Protein AF-A0A660S1D0-F1 (afdb_monomer_lite)

pLDDT: mean 86.87, std 14.89, range [28.75, 98.75]

Secondary structure (DSSP, 8-state):
-PPP-GGG-GGGGPPPS---S-GGGGGGHHHHHHHHHHH--SEEEEE--TT-HHHHHHHHHHHHHT---EEEEEE-SS-BTTTBPPPHHHHHHHHHHHHHHHTTTEEEEES-HHHHGGGS-TT-EEEEEE-S--BHHHHHHHHHHHGGGEEEEEEEEEE-TT--STTB-HHHHHHHHTTTS-EEEE-STT-EEEEE-STT--HHHHHHHHHHHH-HHHHHHHHHHHHHHHHHHHHHHHHHHHHHHHHHHHHHHHHHHHHHHHHHHHHHHHHHHHHHHHHHHHHHHHHTT-STHHHHHHHHHHHHHHS-TTSHHHHHHHHHHHHHHHHHHHHHHHHHHHHHHHTT-------SSS-TTT-SEEE--GGGPPPP-SPPEEEEEE---HHHHHHHHHHHTT--S-EEEEEEESSHHHHHHHHHHHTT-TTEEEEEEEE--SSSHHHHIIIIISHHHHTT-SEEEEEE-----TTSS--HHHHHHHHHHHHS-HHHHHHHHHHHHH-TTEEEEEEPPPTTS-GGGGS-GGGHHHHHHHHHHTT----TT------TTS-EEEEHHHHHHHHTT---GGGSPP-S---SSSHHHHHHHHHHHHHHHTT-EEEEE--SSS-EEESS--TTTHHHHSS-HHHHHHHHHTT-SEEEE-SBTTTEE-SSSSTTHHHHHHHHHHHHHH----HHHHHHHHHHHHHHHTTT-S---HHHHHHHHHHHTT--HHHHHHHHHHHHHHHHHH-EE-HHHHHHHHHHHHTT-EEEEEE--SS-HHHHHHHHHHTT----SEEEEHHHHT--GGGSHHHHHHHHHTT--GGGEEEEES-IIIIIIHHHHTT-S--EE---HHHHHHTSHHHHHHHHHH-TTS-HHHHHHHHHHHHHHHSSSS-TTTTT-S-TT-SHHHHIIIIIHHHHHHHHHHHHHHHHHTT-------SSSTT--

Sequence (941 aa):
MTNFSINEYKSLFLEPLRIVEPISWIKHIPFAFFIIELLKPKIVVELGVHTGNSFSAFCQAVKYLNIKASCYGVDTFKGDPHSGVYDEFVYIDINNYITENYGDFAQLMRMTFDEALEYFSDGSIDLLHIDGYHTYEAVKHDFESWLPKMSDRGVILLHDTQVRRDEFGAWKLWEEISKLYPSYEFKFGYGLGVLAVGKNAHDVIIKFIEEAREKIFIERLFFTFGSNIEFRTHIQRLEGEVAEVRNTIAQKDERVRELEANLEDRNQRIQRLEGEVREINTELNSIKSSVTWRTVMKWHSFVEKLMPPLTRRRRWYELGIIGLRTIANEGWGSFWWKFKNYVKTSKVKEHDVILARSEERFCVKPSDFRPIGKAKIAVVIHAYYLDIFGEICSYLKNIPLKYSLLISVKNAKDEAIVAEQIKYLPLVQRNEIRVVENRGRNIAAMLVDFAPLLRQFDYICHLHTKKSLYSGREQTEWRQYLYDMLLGSSERIKAILSAFEMHPSIGIIYPETFRKLPYWTHSWLANKRIALPLLNRLGVRFDPDEYIDFPVGSMFWARREALEPLLDLRLTHRDFPEEHGQTDGTLHHTIERCFVIAAQSRGFRYAVISDKKQHIFCYHSKRNFEQYLSLPFESKLRAVLASAAIVSFDIFDTILSRPFATPDMVFKYIEEQVTKKHGIKNFYTLRKESEHAVRARKDFHGDVKISEIYSVLAGIAKISTETANKLMELEVNTETKLLVPRKSVIEQAKEVMNSGKRLILVSDTYLERKHIEKILSVKDIDFFDELYISCEIGKRKDRGDLWEYILEHENISKDQLLHVGDNEQSDVQILVDYGFRNPVHIMKPSVLFRHSKLGEILYRTIKPFNGWRENLLYGLIANSYCLDPNPKGLFESEEPLSNPYAFGYTVFGPIIFSFLSWLIRTSLKDRVGHLKFITREGYLL

Radius of gyration: 40.13 Å; chains: 1; bounding box: 91×107×89 Å

Foldseek 3Di:
DDDDDLVVQPQLPDFQPDDDPPCLQLLCLSVLLSVCSLQLWAEEEEEDQFLNNSVSSNLVSCVVVVRNHAYEYEDLQQADPVGDGHDPVSVVNVQVVCCVPPVVRYHYDNDHLLVCLVVADFQRHAEYEYDGDFAQVVSVCSCVSCLRRHHLQHKYKYALLQPDDDNGNSVVVCVVVVVVFLWDWQNPSSIMIIGGSHVCHDVSVSSVSVCVVVDVVVSVSSSVSSVVSVVVVVVVVVVVVVVVVVVVVVVVVVVVVVVVVVVVVVVVVVVVVVVVVVVCVVVVVVVVPDDPVVPPVVVVVVVCVPAPPPDPVVVVVVCVVVVVVCCVPPNDPVNVVVVVVVVPPDDDDDDPPPPPPPAQKDFQDPVLQDPPPPFEEEEEEEEEPLVCVLVVLVLLLQAPAAYEYEYEYADPVSVVVNVVSCVPRPRHPYYDYYHDHPFLGQQCSVQPVCLVVLVVGFKYWYYYDDFDCLPVDGDCVQNVQQSLQDRVHNSNVSLVSSVCVVDVLAFKEGAFDDLPDDLLLQACFLQLVVLCVLCVLLVHDDDRLDRAFFRVNQTIMGGSLLCVSSSVVNDDSVQTDDDPPDDANTPSNSVRRCSQVSSVSVSHFHWYRHDRPRRMIGSGHPSSCVVLQVDALLVLCVVQLVQAQEEEEEDELQFWYFLFLDPLQLQVVLQVVCCVPPVQHPRSVLLVVLLVVQCVVVVVFFHAALLSSLVSSCVSSVHDSVVSVVSSVVSLVSCLVRIAGLVVSLVSLVVSVVVVHAYEYAYEDNYDPVSVVVSCVSRVNPDHDYYHYRNVVRHALLVPRSVVVCCVVVVHDLSRYEYEYADCHRQNVSSVVVPRPRHRHQHRLLSVLCPFPLSVVLCVVLVSVVHSVSRSLSSNLSCVQPSRSNRPCRRPPPCSCPPVVNVCSNPVVVVVVVVVVVVVVVCVVVVPPDDDDDDDCPVVD

Structure (mmCIF, N/CA/C/O backbone):
data_AF-A0A660S1D0-F1
#
_entry.id   AF-A0A660S1D0-F1
#
loop_
_atom_site.group_PDB
_atom_site.id
_atom_site.type_symbol
_atom_site.label_atom_id
_atom_site.label_alt_id
_atom_site.label_comp_id
_atom_site.label_asym_id
_atom_site.label_entity_id
_atom_site.label_seq_id
_atom_site.pdbx_PDB_ins_code
_atom_site.Cartn_x
_atom_site.Cartn_y
_atom_site.Cartn_z
_atom_site.occupancy
_atom_site.B_iso_or_equiv
_atom_site.auth_seq_id
_atom_site.auth_comp_id
_atom_site.auth_asym_id
_atom_site.auth_atom_id
_atom_site.pdbx_PDB_model_num
ATOM 1 N N . MET A 1 1 ? -32.585 -50.774 47.574 1.00 39.44 1 MET A N 1
ATOM 2 C CA . MET A 1 1 ? -31.808 -50.775 46.318 1.00 39.44 1 MET A CA 1
ATOM 3 C C . MET A 1 1 ? -30.720 -49.733 46.490 1.00 39.44 1 MET A C 1
ATOM 5 O O . MET A 1 1 ? -31.048 -48.592 46.777 1.00 39.44 1 MET A O 1
ATOM 9 N N . THR A 1 2 ? -29.456 -50.142 46.499 1.00 41.59 2 THR A N 1
ATOM 10 C CA . THR A 1 2 ? -28.302 -49.250 46.665 1.00 41.59 2 THR A CA 1
ATOM 11 C C . THR A 1 2 ? -28.162 -48.354 45.432 1.00 41.59 2 THR A C 1
ATOM 13 O O . THR A 1 2 ? -28.108 -48.869 44.318 1.00 41.59 2 THR A O 1
ATOM 16 N N . ASN A 1 3 ? -28.156 -47.030 45.631 1.00 51.25 3 ASN A N 1
ATOM 17 C CA . ASN A 1 3 ? -27.902 -46.044 44.575 1.00 51.25 3 ASN A CA 1
ATOM 18 C C . ASN A 1 3 ? -26.493 -46.263 44.011 1.00 51.25 3 ASN A C 1
ATOM 20 O O . ASN A 1 3 ? -25.537 -46.308 44.783 1.00 51.25 3 ASN A O 1
ATOM 24 N N . PHE A 1 4 ? -26.354 -46.387 42.691 1.00 60.19 4 PHE A N 1
ATOM 25 C CA . PHE A 1 4 ? -25.048 -46.375 42.041 1.00 60.19 4 PHE A CA 1
ATOM 26 C C . PHE A 1 4 ? -24.492 -44.939 42.099 1.00 60.19 4 PHE A C 1
ATOM 28 O O . PHE A 1 4 ? -25.156 -43.980 41.705 1.00 60.19 4 PHE A O 1
ATOM 35 N N . SER A 1 5 ? -23.294 -44.772 42.666 1.00 70.19 5 SER A N 1
ATOM 36 C CA . SER A 1 5 ? -22.621 -43.477 42.800 1.00 70.19 5 SER A CA 1
ATOM 37 C C . SER A 1 5 ? -21.285 -43.528 42.072 1.00 70.19 5 SER A C 1
ATOM 39 O O . SER A 1 5 ? -20.323 -44.128 42.543 1.00 70.19 5 SER A O 1
ATOM 41 N N . ILE A 1 6 ? -21.211 -42.868 40.915 1.00 69.44 6 ILE A N 1
ATOM 42 C CA . ILE A 1 6 ? -20.009 -42.858 40.065 1.00 69.44 6 ILE A CA 1
ATOM 43 C C . ILE A 1 6 ? -18.771 -42.267 40.769 1.00 69.44 6 ILE A C 1
ATOM 45 O O . ILE A 1 6 ? -17.644 -42.585 40.410 1.00 69.44 6 ILE A O 1
ATOM 49 N N . ASN A 1 7 ? -18.972 -41.461 41.817 1.00 67.56 7 ASN A N 1
ATOM 50 C CA . ASN A 1 7 ? -17.899 -40.852 42.609 1.00 67.56 7 ASN A CA 1
ATOM 51 C C . ASN A 1 7 ? -17.172 -41.844 43.539 1.00 67.56 7 ASN A C 1
ATOM 53 O O . ASN A 1 7 ? -16.160 -41.481 44.135 1.00 67.56 7 ASN A O 1
ATOM 57 N N . GLU A 1 8 ? -17.679 -43.069 43.700 1.00 78.94 8 GLU A N 1
ATOM 58 C CA . GLU A 1 8 ? -17.048 -44.107 44.531 1.00 78.94 8 GLU A CA 1
ATOM 59 C C . GLU A 1 8 ? -15.884 -44.818 43.819 1.00 78.94 8 GLU A C 1
ATOM 61 O O . GLU A 1 8 ? -15.076 -45.481 44.473 1.00 78.94 8 GLU A O 1
ATOM 66 N N . TYR A 1 9 ? -15.767 -44.641 42.501 1.00 83.56 9 TYR A N 1
ATOM 67 C CA . TYR A 1 9 ? -14.767 -45.281 41.651 1.00 83.56 9 TYR A CA 1
ATOM 68 C C . TYR A 1 9 ? -13.527 -44.395 41.526 1.00 83.56 9 TYR A C 1
ATOM 70 O O . TYR A 1 9 ? -13.541 -43.340 40.887 1.00 83.56 9 TYR A O 1
ATOM 78 N N . LYS A 1 10 ? -12.433 -44.814 42.167 1.00 83.19 10 LYS A N 1
ATOM 79 C CA . LYS A 1 10 ? -11.204 -44.007 42.266 1.00 83.19 10 LYS A CA 1
ATOM 80 C C . LYS A 1 10 ? -10.418 -43.978 4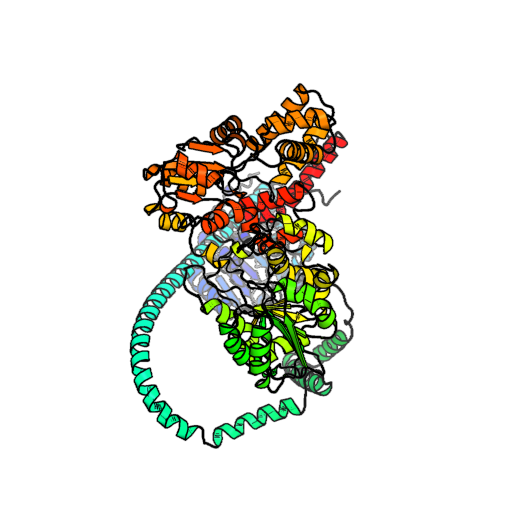0.959 1.00 83.19 10 LYS A C 1
ATOM 82 O O . LYS A 1 10 ? -9.665 -43.034 40.729 1.00 83.19 10 LYS A O 1
ATOM 87 N N . SER A 1 11 ? -10.605 -44.986 40.108 1.00 88.50 11 SER A N 1
ATOM 88 C CA . SER A 1 11 ? -9.910 -45.103 38.824 1.00 88.50 11 SER A CA 1
ATOM 89 C C . SER A 1 11 ? -10.258 -43.976 37.841 1.00 88.50 11 SER A C 1
ATOM 91 O O . SER A 1 11 ? -9.421 -43.636 37.011 1.00 88.50 11 SER A O 1
ATOM 93 N N . LEU A 1 12 ? -11.424 -43.320 37.980 1.00 84.50 12 LEU A N 1
ATOM 94 C CA . LEU A 1 12 ? -11.831 -42.182 37.134 1.00 84.50 12 LEU A CA 1
ATOM 95 C C . LEU A 1 12 ? -10.864 -40.992 37.176 1.00 84.50 12 LEU A C 1
ATOM 97 O O . LEU A 1 12 ? -10.846 -40.198 36.239 1.00 84.50 12 LEU A O 1
ATOM 101 N N . PHE A 1 13 ? -10.104 -40.845 38.262 1.00 85.62 13 PHE A N 1
ATOM 102 C CA . PHE A 1 13 ? -9.185 -39.723 38.475 1.00 85.62 13 PHE A CA 1
ATOM 103 C C . PHE A 1 13 ? -7.726 -40.081 38.177 1.00 85.62 13 PHE A C 1
ATOM 105 O O . PHE A 1 13 ? -6.828 -39.300 38.490 1.00 85.62 13 PHE A O 1
ATOM 112 N N . LEU A 1 14 ? -7.471 -41.270 37.625 1.00 91.50 14 LEU A N 1
ATOM 113 C CA . LEU A 1 14 ? -6.135 -41.643 37.184 1.00 91.50 14 LEU A CA 1
ATOM 114 C C . LEU A 1 14 ? -5.722 -40.800 35.981 1.00 91.50 14 LEU A C 1
ATOM 116 O O . LEU A 1 14 ? -6.497 -40.583 35.053 1.00 91.50 14 LEU A O 1
ATOM 120 N N . GLU A 1 15 ? -4.465 -40.376 35.989 1.00 91.56 15 GLU A N 1
ATOM 121 C CA . GLU A 1 15 ? -3.827 -39.777 34.823 1.00 91.56 15 GLU A CA 1
ATOM 122 C C . GLU A 1 15 ? -3.165 -40.893 33.998 1.00 91.56 15 GLU A C 1
ATOM 124 O O . GLU A 1 15 ? -2.520 -41.778 34.578 1.00 91.56 15 GLU A O 1
ATOM 129 N N . PRO A 1 16 ? -3.309 -40.898 32.665 1.00 93.88 16 PRO A N 1
ATOM 130 C CA . PRO A 1 16 ? -2.645 -41.880 31.815 1.00 93.88 16 PRO A CA 1
ATOM 131 C C . PRO A 1 16 ? -1.125 -41.743 31.890 1.00 93.88 16 PRO A C 1
ATOM 133 O O . PRO A 1 16 ? -0.576 -40.651 31.760 1.00 93.88 16 PRO A O 1
ATOM 136 N N . LEU A 1 17 ? -0.437 -42.873 32.063 1.00 93.62 17 LEU A N 1
ATOM 137 C CA . LEU A 1 17 ? 1.029 -42.927 32.078 1.00 93.62 17 LEU A CA 1
ATOM 138 C C . LEU A 1 17 ? 1.638 -42.919 30.672 1.00 93.62 17 LEU A C 1
ATOM 140 O O . LEU A 1 17 ? 2.832 -42.669 30.522 1.00 93.62 17 LEU A O 1
ATOM 144 N N . ARG A 1 18 ? 0.828 -43.208 29.652 1.00 91.56 18 ARG A N 1
ATOM 145 C CA . ARG A 1 18 ? 1.239 -43.241 28.253 1.00 91.56 18 ARG A CA 1
ATOM 146 C C . ARG A 1 18 ? 0.144 -42.664 27.373 1.00 91.56 18 ARG A C 1
ATOM 148 O O . ARG A 1 18 ? -1.001 -43.100 27.440 1.00 91.56 18 ARG A O 1
ATOM 155 N N . ILE A 1 19 ? 0.535 -41.704 26.542 1.00 91.69 19 ILE A N 1
ATOM 156 C CA . ILE A 1 19 ? -0.257 -41.181 25.432 1.00 91.69 19 ILE A CA 1
ATOM 157 C C . ILE A 1 19 ? 0.683 -41.049 24.239 1.00 91.69 19 ILE A C 1
ATOM 159 O O . ILE A 1 19 ? 1.727 -40.405 24.347 1.00 91.69 19 ILE A O 1
ATOM 163 N N . VAL A 1 20 ? 0.313 -41.654 23.118 1.00 90.19 20 VAL A N 1
ATOM 164 C CA . VAL A 1 20 ? 1.076 -41.628 21.865 1.00 90.19 20 VAL A CA 1
ATOM 165 C C . VAL A 1 20 ? 0.118 -41.315 20.720 1.00 90.19 20 VAL A C 1
ATOM 167 O O . VAL A 1 20 ? -1.018 -41.772 20.723 1.00 90.19 20 VAL A O 1
ATOM 170 N N . GLU A 1 21 ? 0.534 -40.524 19.735 1.00 86.25 21 GLU A N 1
ATOM 171 C CA . GLU A 1 21 ? -0.302 -40.272 18.552 1.00 86.25 21 GLU A CA 1
ATOM 172 C C . GLU A 1 21 ? -0.581 -41.582 17.783 1.00 86.25 21 GLU A C 1
ATOM 174 O O . GLU A 1 21 ? 0.292 -42.445 17.744 1.00 86.25 21 GLU A O 1
ATOM 179 N N . PRO A 1 22 ? -1.762 -41.760 17.164 1.00 84.75 22 PRO A N 1
ATOM 180 C CA . PRO A 1 22 ? -2.856 -40.802 17.076 1.00 84.75 22 PRO A CA 1
ATOM 181 C C . PRO A 1 22 ? -3.695 -40.727 18.359 1.00 84.75 22 PRO A C 1
ATOM 183 O O . PRO A 1 22 ? -4.030 -41.737 18.977 1.00 84.75 22 PRO A O 1
ATOM 186 N N . ILE A 1 23 ? -4.118 -39.518 18.722 1.00 83.44 23 ILE A N 1
ATOM 187 C CA . ILE A 1 23 ? -4.955 -39.269 19.907 1.00 83.44 23 ILE A CA 1
ATOM 188 C C . ILE A 1 23 ? -6.452 -39.598 19.725 1.00 83.44 23 ILE A C 1
ATOM 190 O O . ILE A 1 23 ? -7.286 -39.138 20.502 1.00 83.44 23 ILE A O 1
ATOM 194 N N . SER A 1 24 ? -6.842 -40.375 18.712 1.00 82.69 24 SER A N 1
ATOM 195 C CA . SER A 1 24 ? -8.260 -40.608 18.375 1.00 82.69 24 SER A CA 1
ATOM 196 C C . SER A 1 24 ? -9.081 -41.180 19.536 1.00 82.69 24 SER A C 1
ATOM 198 O O . SER A 1 24 ? -10.216 -40.756 19.748 1.00 82.69 24 SER A O 1
ATOM 200 N N . TRP A 1 25 ? -8.481 -42.056 20.343 1.00 91.38 25 TRP A N 1
ATOM 201 C CA . TRP A 1 25 ? -9.165 -42.763 21.427 1.00 91.38 25 TRP A CA 1
ATOM 202 C C . TRP A 1 25 ? -9.065 -42.079 22.806 1.00 91.38 25 TRP A C 1
ATOM 204 O O . TRP A 1 25 ? -9.780 -42.434 23.741 1.00 91.38 25 TRP A O 1
ATOM 214 N N . ILE A 1 26 ? -8.200 -41.070 22.986 1.00 91.81 26 ILE A N 1
ATOM 215 C CA . ILE A 1 26 ? -7.768 -40.639 24.335 1.00 91.81 26 ILE A CA 1
ATOM 216 C C . ILE A 1 26 ? -8.892 -40.081 25.215 1.00 91.81 26 ILE A C 1
ATOM 218 O O . ILE A 1 26 ? -8.808 -40.135 26.442 1.00 91.81 26 ILE A O 1
ATOM 222 N N . LYS A 1 27 ? -9.979 -39.585 24.608 1.00 93.50 27 LYS A N 1
ATOM 223 C CA . LYS A 1 27 ? -11.153 -39.092 25.348 1.00 93.50 27 LYS A CA 1
ATOM 224 C C . LYS A 1 27 ? -11.867 -40.189 26.131 1.00 93.50 27 LYS A C 1
ATOM 226 O O . LYS A 1 27 ? -12.583 -39.875 27.078 1.00 93.50 27 LYS A O 1
ATOM 231 N N . HIS A 1 28 ? -11.661 -41.449 25.760 1.00 96.25 28 HIS A N 1
ATOM 232 C CA . HIS A 1 28 ? -12.279 -42.603 26.407 1.00 96.25 28 HIS A CA 1
ATOM 233 C C . HIS A 1 28 ? -11.424 -43.205 27.523 1.00 96.25 28 HIS A C 1
ATOM 235 O O . HIS A 1 28 ? -11.921 -44.048 28.263 1.00 96.25 28 HIS A O 1
ATOM 241 N N . ILE A 1 29 ? -10.185 -42.742 27.728 1.00 96.31 29 ILE A N 1
ATOM 242 C CA . ILE A 1 29 ? -9.284 -43.252 28.779 1.00 96.31 29 ILE A CA 1
ATOM 243 C C . ILE A 1 29 ? -9.926 -43.252 30.180 1.00 96.31 29 ILE A C 1
ATOM 245 O O . ILE A 1 29 ? -9.849 -44.279 30.857 1.00 96.31 29 ILE A O 1
ATOM 249 N N . PRO A 1 30 ? -10.625 -42.190 30.634 1.00 96.12 30 PRO A N 1
ATOM 250 C CA . PRO A 1 30 ? -11.290 -42.233 31.938 1.00 96.12 30 PRO A CA 1
ATOM 251 C C . PRO A 1 30 ? -12.367 -43.322 32.020 1.00 96.12 30 PRO A C 1
ATOM 253 O O . PRO A 1 30 ? -12.571 -43.916 33.079 1.00 96.12 30 PRO A O 1
ATOM 256 N N . PHE A 1 31 ? -13.041 -43.618 30.902 1.00 96.44 31 PHE A N 1
ATOM 257 C CA . PHE A 1 31 ? -13.989 -44.726 30.824 1.00 96.44 31 PHE A CA 1
ATOM 258 C C . PHE A 1 31 ? -13.279 -46.087 30.816 1.00 96.44 31 PHE A C 1
ATOM 260 O O . PHE A 1 31 ? -13.750 -47.011 31.472 1.00 96.44 31 PHE A O 1
ATOM 267 N N . ALA A 1 32 ? -12.117 -46.199 30.168 1.00 96.81 32 ALA A N 1
ATOM 268 C CA . ALA A 1 32 ? -11.253 -47.381 30.208 1.00 96.81 32 ALA A CA 1
ATOM 269 C C . ALA A 1 32 ? -10.839 -47.750 31.640 1.00 96.81 32 ALA A C 1
ATOM 271 O O . ALA A 1 32 ? -10.902 -48.909 32.049 1.00 96.81 32 ALA A O 1
ATOM 272 N N . PHE A 1 33 ? -10.454 -46.747 32.429 1.00 97.00 33 PHE A N 1
ATOM 273 C CA . PHE A 1 33 ? -10.117 -46.935 33.835 1.00 97.00 33 PHE A CA 1
ATOM 274 C C . PHE A 1 33 ? -11.330 -47.381 34.649 1.00 97.00 33 PHE A C 1
ATOM 276 O O . PHE A 1 33 ? -11.275 -48.386 35.364 1.00 97.00 33 PHE A O 1
ATOM 283 N N . PHE A 1 34 ? -12.444 -46.675 34.463 1.00 95.81 34 PHE A N 1
ATOM 284 C CA . PHE A 1 34 ? -13.698 -46.965 35.139 1.00 95.81 34 PHE A CA 1
ATOM 285 C C . PHE A 1 34 ? -14.223 -48.376 34.843 1.00 95.81 34 PHE A C 1
ATOM 287 O O . PHE A 1 34 ? -14.595 -49.090 35.772 1.00 95.81 34 PHE A O 1
ATOM 294 N N . ILE A 1 35 ? -14.241 -48.809 33.577 1.00 95.12 35 ILE A N 1
ATOM 295 C CA . ILE A 1 35 ? -14.838 -50.092 33.186 1.00 95.12 35 ILE A CA 1
ATOM 296 C C . ILE A 1 35 ? -14.055 -51.285 33.753 1.00 95.12 35 ILE A C 1
ATOM 298 O O . ILE A 1 35 ? -14.656 -52.289 34.133 1.00 95.12 35 ILE A O 1
ATOM 302 N N . ILE A 1 36 ? -12.733 -51.159 33.915 1.00 96.75 36 ILE A N 1
ATOM 303 C CA . ILE A 1 36 ? -11.908 -52.172 34.585 1.00 96.75 36 ILE A CA 1
ATOM 304 C C . ILE A 1 36 ? -12.245 -52.262 36.080 1.00 96.75 36 ILE A C 1
ATOM 306 O O . ILE A 1 36 ? -12.408 -53.370 36.598 1.00 96.75 36 ILE A O 1
ATOM 310 N N . GLU A 1 37 ? -12.408 -51.128 36.773 1.00 95.12 37 GLU A N 1
ATOM 311 C CA . GLU A 1 37 ? -12.828 -51.111 38.186 1.00 95.12 37 GLU A CA 1
ATOM 312 C C . GLU A 1 37 ? -14.240 -51.674 38.371 1.00 95.12 37 GLU A C 1
ATOM 314 O O . GLU A 1 37 ? -14.502 -52.413 39.327 1.00 95.12 37 GLU A O 1
ATOM 319 N N . LEU A 1 38 ? -15.130 -51.353 37.429 1.00 92.94 38 LEU A N 1
ATOM 320 C CA . LEU A 1 38 ? -16.522 -51.776 37.422 1.00 92.94 38 LEU A CA 1
ATOM 321 C C . LEU A 1 38 ? -16.658 -53.290 37.238 1.00 92.94 38 LEU A C 1
ATOM 323 O O . LEU A 1 38 ? -17.406 -53.939 37.971 1.00 92.94 38 LEU A O 1
ATOM 327 N N . LEU A 1 39 ? -15.951 -53.851 36.252 1.00 93.00 39 LEU A N 1
ATOM 328 C CA . LEU A 1 39 ? -16.101 -55.250 35.858 1.00 93.00 39 LEU A CA 1
ATOM 329 C C . LEU A 1 39 ? -15.172 -56.186 36.632 1.00 93.00 39 LEU A C 1
ATOM 331 O O . LEU A 1 39 ? -15.554 -57.329 36.885 1.00 93.00 39 LEU A O 1
ATOM 335 N N . LYS A 1 40 ? -13.974 -55.739 37.021 1.00 94.31 40 LYS A N 1
ATOM 336 C CA . LYS A 1 40 ? -12.905 -56.604 37.556 1.00 94.31 40 LYS A CA 1
ATOM 337 C C . LYS A 1 40 ? -12.713 -57.865 36.688 1.00 94.31 40 LYS A C 1
ATOM 339 O O . LYS A 1 40 ? -12.939 -58.977 37.180 1.00 94.31 40 LYS A O 1
ATOM 344 N N . PRO A 1 41 ? -12.400 -57.696 35.388 1.00 95.50 41 PRO A N 1
ATOM 345 C CA . PRO A 1 41 ? -12.358 -58.797 34.428 1.00 95.50 41 PRO A CA 1
ATOM 346 C C . PRO A 1 41 ? -11.212 -59.766 34.736 1.00 95.50 41 PRO A C 1
ATOM 348 O O . PRO A 1 41 ? -10.177 -59.357 35.258 1.00 95.50 41 PRO A O 1
ATOM 351 N N . LYS A 1 42 ? -11.383 -61.045 34.390 1.00 96.25 42 LYS A N 1
ATOM 352 C CA . LYS A 1 42 ? -10.304 -62.043 34.401 1.00 96.25 42 LYS A CA 1
ATOM 353 C C . LYS A 1 42 ? -9.506 -62.032 33.106 1.00 96.25 42 LYS A C 1
ATOM 355 O O . LYS A 1 42 ? -8.299 -62.221 33.149 1.00 96.25 42 LYS A O 1
ATOM 360 N N . ILE A 1 43 ? -10.173 -61.832 31.972 1.00 98.00 43 ILE A N 1
ATOM 361 C CA . ILE A 1 43 ? -9.536 -61.758 30.656 1.00 98.00 43 ILE A CA 1
ATOM 362 C C . ILE A 1 43 ? -10.026 -60.499 29.948 1.00 98.00 43 ILE A C 1
ATOM 364 O O . ILE A 1 43 ? -11.237 -60.299 29.806 1.00 98.00 43 ILE A O 1
ATOM 368 N N . VAL A 1 44 ? -9.071 -59.671 29.526 1.00 98.50 44 VAL A N 1
ATOM 369 C CA . VAL A 1 44 ? -9.281 -58.486 28.690 1.00 98.50 44 VAL A CA 1
ATOM 370 C C . VAL A 1 44 ? -8.620 -58.737 27.344 1.00 98.50 44 VAL A C 1
ATOM 372 O O . VAL A 1 44 ? -7.440 -59.086 27.300 1.00 98.50 44 VAL A O 1
ATOM 375 N N . VAL A 1 45 ? -9.363 -58.549 26.259 1.00 98.56 45 VAL A N 1
ATOM 376 C CA . VAL A 1 45 ? -8.831 -58.636 24.897 1.00 98.56 45 VAL A CA 1
ATOM 377 C C . VAL A 1 45 ? -9.115 -57.340 24.153 1.00 98.56 45 VAL A C 1
ATOM 379 O O . VAL A 1 45 ? -10.223 -56.815 24.219 1.00 98.56 45 VAL A O 1
ATOM 382 N N . GLU A 1 46 ? -8.117 -56.828 23.444 1.00 98.38 46 GLU A N 1
ATOM 383 C CA . GLU A 1 46 ? -8.267 -55.727 22.495 1.00 98.38 46 GLU A CA 1
ATOM 384 C C . GLU A 1 46 ? -7.911 -56.200 21.086 1.00 98.38 46 GLU A C 1
ATOM 386 O O . GLU A 1 46 ? -6.862 -56.813 20.889 1.00 98.38 46 GLU A O 1
ATOM 391 N N . LEU A 1 47 ? -8.784 -55.905 20.124 1.00 97.25 47 LEU A N 1
ATOM 392 C CA . LEU A 1 47 ? -8.573 -56.118 18.696 1.00 97.25 47 LEU A CA 1
ATOM 393 C C . LEU A 1 47 ? -8.308 -54.762 18.047 1.00 97.25 47 LEU A C 1
ATOM 395 O O . LEU A 1 47 ? -9.194 -53.909 18.048 1.00 97.25 47 LEU A O 1
ATOM 399 N N . GLY A 1 48 ? -7.106 -54.581 17.501 1.00 92.88 48 GLY A N 1
ATOM 400 C CA . GLY A 1 48 ? -6.643 -53.290 16.986 1.00 92.88 48 GLY A CA 1
ATOM 401 C C . GLY A 1 48 ? -6.006 -52.458 18.097 1.00 92.88 48 GLY A C 1
ATOM 402 O O . GLY A 1 48 ? -6.657 -51.646 18.742 1.00 92.88 48 GLY A O 1
ATOM 403 N N . VAL A 1 49 ? -4.714 -52.691 18.342 1.00 92.19 49 VAL A N 1
ATOM 404 C CA . VAL A 1 49 ? -3.950 -52.043 19.425 1.00 92.19 49 VAL A CA 1
ATOM 405 C C . VAL A 1 49 ? -3.301 -50.750 18.943 1.00 92.19 49 VAL A C 1
ATOM 407 O O . VAL A 1 49 ? -3.196 -49.773 19.690 1.00 92.19 49 VAL A O 1
ATOM 410 N N . HIS A 1 50 ? -2.825 -50.738 17.695 1.00 90.81 50 HIS A N 1
ATOM 411 C CA . HIS A 1 50 ? -2.094 -49.620 17.104 1.00 90.81 50 HIS A CA 1
ATOM 412 C C . HIS A 1 50 ? -0.967 -49.080 18.023 1.00 90.81 50 HIS A C 1
ATOM 414 O O . HIS A 1 50 ? -0.077 -49.835 18.411 1.00 90.81 50 HIS A O 1
ATOM 420 N N . THR A 1 51 ? -0.967 -47.792 18.394 1.00 90.06 51 THR A N 1
ATOM 421 C CA . THR A 1 51 ? 0.044 -47.204 19.303 1.00 90.06 51 THR A CA 1
ATOM 422 C C . THR A 1 51 ? -0.206 -47.491 20.789 1.00 90.06 51 THR A C 1
ATOM 424 O O . THR A 1 51 ? 0.651 -47.207 21.639 1.00 90.06 51 THR A O 1
ATOM 427 N N . GLY A 1 52 ? -1.349 -48.115 21.100 1.00 92.75 52 GLY A N 1
ATOM 428 C CA . GLY A 1 52 ? -1.658 -48.743 22.380 1.00 92.75 52 GLY A CA 1
ATOM 429 C C . GLY A 1 52 ? -2.246 -47.826 23.448 1.00 92.75 52 GLY A C 1
ATOM 430 O O . GLY A 1 52 ? -2.133 -48.161 24.626 1.00 92.75 52 GLY A O 1
ATOM 431 N N . ASN A 1 53 ? -2.843 -46.683 23.090 1.00 94.44 53 ASN A N 1
ATOM 432 C CA . ASN A 1 53 ? -3.456 -45.765 24.066 1.00 94.44 53 ASN A CA 1
ATOM 433 C C . ASN A 1 53 ? -4.547 -46.446 24.914 1.00 94.44 53 ASN A C 1
ATOM 435 O O . ASN A 1 53 ? -4.546 -46.321 26.140 1.00 94.44 53 ASN A O 1
ATOM 439 N N . SER A 1 54 ? -5.453 -47.185 24.274 1.00 95.50 54 SER A N 1
ATOM 440 C CA . SER A 1 54 ? -6.532 -47.935 24.927 1.00 95.50 54 SER A CA 1
ATOM 441 C C . SER A 1 54 ? -6.000 -49.138 25.704 1.00 95.50 54 SER A C 1
ATOM 443 O O . SER A 1 54 ? -6.241 -49.234 26.912 1.00 95.50 54 SER A O 1
ATOM 445 N N . PHE A 1 55 ? -5.182 -49.989 25.071 1.00 97.50 55 PHE A N 1
ATOM 446 C CA . PHE A 1 55 ? -4.575 -51.149 25.729 1.00 97.50 55 PHE A CA 1
ATOM 447 C C . PHE A 1 55 ? -3.786 -50.775 26.985 1.00 97.50 55 PHE A C 1
ATOM 449 O O . PHE A 1 55 ? -3.926 -51.402 28.039 1.00 97.50 55 PHE A O 1
ATOM 456 N N . SER A 1 56 ? -2.971 -49.720 26.894 1.00 97.44 56 SER A N 1
ATOM 457 C CA . SER A 1 56 ? -2.168 -49.234 28.017 1.00 97.44 56 SER A CA 1
ATOM 458 C C . SER A 1 56 ? -3.058 -48.728 29.145 1.00 97.44 56 SER A C 1
ATOM 460 O O . SER A 1 56 ? -2.761 -48.995 30.308 1.00 97.44 56 SER A O 1
ATOM 462 N N . ALA A 1 57 ? -4.173 -48.059 28.829 1.00 97.19 57 ALA A N 1
ATOM 463 C CA . ALA A 1 57 ? -5.124 -47.606 29.837 1.00 97.19 57 ALA A CA 1
ATOM 464 C C . ALA A 1 57 ? -5.785 -48.785 30.576 1.00 97.19 57 ALA A C 1
ATOM 466 O O . ALA A 1 57 ? -5.862 -48.772 31.810 1.00 97.19 57 ALA A O 1
ATOM 467 N N . PHE A 1 58 ? -6.186 -49.845 29.863 1.00 98.06 58 PHE A N 1
ATOM 468 C CA . PHE A 1 58 ? -6.715 -51.059 30.496 1.00 98.06 58 PHE A CA 1
ATOM 469 C C . PHE A 1 58 ? -5.678 -51.718 31.416 1.00 98.06 58 PHE A C 1
ATOM 471 O O . PHE A 1 58 ? -5.963 -51.978 32.588 1.00 98.06 58 PHE A O 1
ATOM 478 N N . CYS A 1 59 ? -4.453 -51.927 30.926 1.00 98.06 59 CYS A N 1
ATOM 479 C CA . CYS A 1 59 ? -3.359 -52.520 31.702 1.00 98.06 59 CYS A CA 1
ATOM 480 C C . CYS A 1 59 ? -2.984 -51.670 32.927 1.00 98.06 59 CYS A C 1
ATOM 482 O O . CYS A 1 59 ? -2.780 -52.203 34.023 1.00 98.06 59 CYS A O 1
ATOM 484 N N . GLN A 1 60 ? -2.957 -50.344 32.776 1.00 97.94 60 GLN A N 1
ATOM 485 C CA . GLN A 1 60 ? -2.709 -49.411 33.871 1.00 97.94 60 GLN A CA 1
ATOM 486 C C . GLN A 1 60 ? -3.769 -49.541 34.969 1.00 97.94 60 GLN A C 1
ATOM 488 O O . GLN A 1 60 ? -3.405 -49.612 36.144 1.00 97.94 60 GLN A O 1
ATOM 493 N N . ALA A 1 61 ? -5.056 -49.610 34.616 1.00 97.44 61 ALA A N 1
ATOM 494 C CA . ALA A 1 61 ? -6.118 -49.793 35.603 1.00 97.44 61 ALA A CA 1
ATOM 495 C C . ALA A 1 61 ? -6.044 -51.157 36.298 1.00 97.44 61 ALA A C 1
ATOM 497 O O . ALA A 1 61 ? -6.177 -51.214 37.521 1.00 97.44 61 ALA A O 1
ATOM 498 N N . VAL A 1 62 ? -5.767 -52.239 35.558 1.00 97.62 62 VAL A N 1
ATOM 499 C CA . VAL A 1 62 ? -5.579 -53.583 36.137 1.00 97.62 62 VAL A CA 1
ATOM 500 C C . VAL A 1 62 ? -4.460 -53.572 37.180 1.00 97.62 62 VAL A C 1
ATOM 502 O O . VAL A 1 62 ? -4.669 -54.037 38.305 1.00 97.62 62 VAL A O 1
ATOM 505 N N . LYS A 1 63 ? -3.306 -52.976 36.844 1.00 96.88 63 LYS A N 1
ATOM 506 C CA . LYS A 1 63 ? -2.162 -52.847 37.758 1.00 96.88 63 LYS A CA 1
ATOM 507 C C . LYS A 1 63 ? -2.492 -51.968 38.964 1.00 96.88 63 LYS A C 1
ATOM 509 O O . LYS A 1 63 ? -2.232 -52.371 40.094 1.00 96.88 63 LYS A O 1
ATOM 514 N N . TYR A 1 64 ? -3.082 -50.791 38.742 1.00 96.44 64 TYR A N 1
ATOM 515 C CA . TYR A 1 64 ? -3.419 -49.839 39.808 1.00 96.44 64 TYR A CA 1
ATOM 516 C C . TYR A 1 64 ? -4.401 -50.429 40.828 1.00 96.44 64 TYR A C 1
ATOM 518 O O . TYR A 1 64 ? -4.242 -50.240 42.033 1.00 96.44 64 TYR A O 1
ATOM 526 N N . LEU A 1 65 ? -5.399 -51.174 40.350 1.00 95.44 65 LEU A N 1
ATOM 527 C CA . LEU A 1 65 ? -6.435 -51.790 41.181 1.00 95.44 65 LEU A CA 1
ATOM 528 C C . LEU A 1 65 ? -6.034 -53.169 41.725 1.00 95.44 65 LEU A C 1
ATOM 530 O O . LEU A 1 65 ? -6.796 -53.761 42.492 1.00 95.44 65 LEU A O 1
ATOM 534 N N . ASN A 1 66 ? -4.857 -53.679 41.341 1.00 95.44 66 ASN A N 1
ATOM 535 C CA . ASN A 1 66 ? -4.344 -55.000 41.702 1.00 95.44 66 ASN A CA 1
ATOM 536 C C . ASN A 1 66 ? -5.339 -56.137 41.381 1.00 95.44 66 ASN A C 1
ATOM 538 O O . ASN A 1 66 ? -5.614 -57.016 42.206 1.00 95.44 66 ASN A O 1
ATOM 542 N N . ILE A 1 67 ? -5.930 -56.090 40.184 1.00 95.31 67 ILE A N 1
ATOM 543 C CA . ILE A 1 67 ? -6.873 -57.106 39.705 1.00 95.31 67 ILE A CA 1
ATOM 544 C C . ILE A 1 67 ? -6.078 -58.275 39.117 1.00 95.31 67 ILE A C 1
ATOM 546 O O . ILE A 1 67 ? -5.166 -58.083 38.320 1.00 95.31 67 ILE A O 1
ATOM 550 N N . LYS A 1 68 ? -6.452 -59.507 39.476 1.00 94.62 68 LYS A N 1
ATOM 551 C CA . LYS A 1 68 ? -5.919 -60.716 38.833 1.00 94.62 68 LYS A CA 1
ATOM 552 C C . LYS A 1 68 ? -6.590 -60.913 37.472 1.00 94.62 68 LYS A C 1
ATOM 554 O O . LYS A 1 68 ? -7.576 -61.645 37.383 1.00 94.62 68 LYS A O 1
ATOM 559 N N . ALA A 1 69 ? -6.067 -60.234 36.458 1.00 96.31 69 ALA A N 1
ATOM 560 C CA . ALA A 1 69 ? -6.509 -60.327 35.072 1.00 96.31 69 ALA A CA 1
ATOM 561 C C . ALA A 1 69 ? -5.350 -60.735 34.155 1.00 96.31 69 ALA A C 1
ATOM 563 O O . ALA A 1 69 ? -4.192 -60.542 34.514 1.00 96.31 69 ALA A O 1
ATOM 564 N N . SER A 1 70 ? -5.669 -61.240 32.969 1.00 98.19 70 SER A N 1
ATOM 565 C CA . SER A 1 70 ? -4.745 -61.385 31.844 1.00 98.19 70 SER A CA 1
ATOM 566 C C . SER A 1 70 ? -5.214 -60.496 30.692 1.00 98.19 70 SER A C 1
ATOM 568 O O . SER A 1 70 ? -6.396 -60.521 30.338 1.00 98.19 70 SER A O 1
ATOM 570 N N . CYS A 1 71 ? -4.305 -59.704 30.125 1.00 98.50 71 CYS A N 1
ATOM 571 C CA . CYS A 1 71 ? -4.599 -58.743 29.063 1.00 98.50 71 CYS A CA 1
ATOM 572 C C . CYS A 1 71 ? -3.909 -59.149 27.756 1.00 98.50 71 CYS A C 1
ATOM 574 O O . CYS A 1 71 ? -2.700 -59.379 27.733 1.00 98.50 71 CYS A O 1
ATOM 576 N N . TYR A 1 72 ? -4.657 -59.177 26.658 1.00 98.44 72 TYR A N 1
ATOM 577 C CA . TYR A 1 72 ? -4.146 -59.572 25.348 1.00 98.44 72 TYR A CA 1
ATOM 578 C C . TYR A 1 72 ? -4.478 -58.508 24.307 1.00 98.44 72 TYR A C 1
ATOM 580 O O . TYR A 1 72 ? -5.646 -58.208 24.079 1.00 98.44 72 TYR A O 1
ATOM 588 N N . GLY A 1 73 ? -3.451 -57.933 23.690 1.00 97.62 73 GLY A N 1
ATOM 589 C CA . GLY A 1 73 ? -3.613 -56.998 22.582 1.00 97.62 73 GLY A CA 1
ATOM 590 C C . GLY A 1 73 ? -3.319 -57.709 21.269 1.00 97.62 73 GLY A C 1
ATOM 591 O O . GLY A 1 73 ? -2.181 -58.120 21.053 1.00 97.62 73 GLY A O 1
ATOM 592 N N . VAL A 1 74 ? -4.320 -57.883 20.412 1.00 97.38 74 VAL A N 1
ATOM 593 C CA . VAL A 1 74 ? -4.192 -58.562 19.119 1.00 97.38 74 VAL A CA 1
ATOM 594 C C . VAL A 1 74 ? -4.150 -57.516 18.016 1.00 97.38 74 VAL A C 1
ATOM 596 O O . VAL A 1 74 ? -5.074 -56.720 17.861 1.00 97.38 74 VAL A O 1
ATOM 599 N N . ASP A 1 75 ? -3.073 -57.518 17.241 1.00 93.69 75 ASP A N 1
ATOM 600 C CA . ASP A 1 75 ? -2.916 -56.652 16.077 1.00 93.69 75 ASP A CA 1
ATOM 601 C C . ASP A 1 75 ? -1.855 -57.250 15.148 1.00 93.69 75 ASP A C 1
ATOM 603 O O . ASP A 1 75 ? -0.884 -57.864 15.591 1.00 93.69 75 ASP A O 1
ATOM 607 N N . THR A 1 76 ? -1.990 -57.044 13.844 1.00 89.38 76 THR A N 1
ATOM 608 C CA . THR A 1 76 ? -0.939 -57.436 12.894 1.00 89.38 76 THR A CA 1
ATOM 609 C C . THR A 1 76 ? 0.271 -56.497 12.955 1.00 89.38 76 THR A C 1
ATOM 611 O O . THR A 1 76 ? 1.378 -56.867 12.544 1.00 89.38 76 THR A O 1
ATOM 614 N N . PHE A 1 77 ? 0.052 -55.277 13.448 1.00 85.56 77 PHE A N 1
ATOM 615 C CA . PHE A 1 77 ? 0.930 -54.118 13.378 1.00 85.56 77 PHE A CA 1
ATOM 616 C C . PHE A 1 77 ? 1.401 -53.790 11.955 1.00 85.56 77 PHE A C 1
ATOM 618 O O . PHE A 1 77 ? 2.489 -53.260 11.753 1.00 85.56 77 PHE A O 1
ATOM 625 N N . LYS A 1 78 ? 0.594 -54.147 10.952 1.00 80.56 78 LYS A N 1
ATOM 626 C CA . LYS A 1 78 ? 0.821 -53.788 9.544 1.00 80.56 78 LYS A CA 1
ATOM 627 C C . LYS A 1 78 ? -0.083 -52.639 9.097 1.00 80.56 78 LYS A C 1
ATOM 629 O O . LYS A 1 78 ? 0.174 -52.050 8.048 1.00 80.56 78 LYS A O 1
ATOM 634 N N . GLY A 1 79 ? -1.089 -52.316 9.909 1.00 74.56 79 GLY A N 1
ATOM 635 C CA . GLY A 1 79 ? -2.111 -51.330 9.602 1.00 74.56 79 GLY A CA 1
ATOM 636 C C . GLY A 1 79 ? -3.098 -51.786 8.530 1.00 74.56 79 GLY A C 1
ATOM 637 O O . GLY A 1 79 ? -3.009 -52.901 8.007 1.00 74.56 79 GLY A O 1
ATOM 638 N N . ASP A 1 80 ? -4.053 -50.922 8.209 1.00 70.38 80 ASP A N 1
ATOM 639 C CA . ASP A 1 80 ? -5.125 -51.173 7.244 1.00 70.38 80 ASP A CA 1
ATOM 640 C C . ASP A 1 80 ? -5.466 -49.886 6.453 1.00 70.38 80 ASP A C 1
ATOM 642 O O . ASP A 1 80 ? -4.915 -48.818 6.730 1.00 70.38 80 ASP A O 1
ATOM 646 N N . PRO A 1 81 ? -6.333 -49.938 5.423 1.00 62.69 81 PRO A N 1
ATOM 647 C CA . PRO A 1 81 ? -6.666 -48.759 4.618 1.00 62.69 81 PRO A CA 1
ATOM 648 C C . PRO A 1 81 ? -7.240 -47.550 5.381 1.00 62.69 81 PRO A C 1
ATOM 650 O O . PRO A 1 81 ? -7.179 -46.441 4.852 1.00 62.69 81 PRO A O 1
ATOM 653 N N . HIS A 1 82 ? -7.805 -47.733 6.576 1.00 52.75 82 HIS A N 1
ATOM 654 C CA . HIS A 1 82 ? -8.379 -46.664 7.402 1.00 52.75 82 HIS A CA 1
ATOM 655 C C . HIS A 1 82 ? -7.413 -46.169 8.488 1.00 52.75 82 HIS A C 1
ATOM 657 O O . HIS A 1 82 ? -7.411 -44.974 8.784 1.00 52.75 82 HIS A O 1
ATOM 663 N N . SER A 1 83 ? -6.570 -47.046 9.037 1.00 54.41 83 SER A N 1
ATOM 664 C CA . SER A 1 83 ? -5.550 -46.702 10.041 1.00 54.41 83 SER A CA 1
ATOM 665 C C . SER A 1 83 ? -4.187 -46.298 9.442 1.00 54.41 83 SER A C 1
ATOM 667 O O . SER A 1 83 ? -3.384 -45.646 10.112 1.00 54.41 83 SER A O 1
ATOM 669 N N . GLY A 1 84 ? -3.947 -46.595 8.158 1.00 60.28 84 GLY A N 1
ATOM 670 C CA . GLY A 1 84 ? -2.677 -46.377 7.453 1.00 60.28 84 GLY A CA 1
ATOM 671 C C . GLY A 1 84 ? -1.684 -47.526 7.662 1.00 60.28 84 GLY A C 1
ATOM 672 O O . GLY A 1 84 ? -1.878 -48.357 8.532 1.00 60.28 84 GLY A O 1
ATOM 673 N N . VAL A 1 85 ? -0.608 -47.602 6.866 1.00 65.81 85 VAL A N 1
ATOM 674 C CA . VAL A 1 85 ? 0.446 -48.628 7.047 1.00 65.81 85 VAL A CA 1
ATOM 675 C C . VAL A 1 85 ? 1.345 -48.233 8.215 1.00 65.81 85 VAL A C 1
ATOM 677 O O . VAL A 1 85 ? 1.903 -47.135 8.213 1.00 65.81 85 VAL A O 1
ATOM 680 N N . TYR A 1 86 ? 1.508 -49.125 9.189 1.00 70.88 86 TYR A N 1
ATOM 681 C CA . TYR A 1 86 ? 2.345 -48.860 10.360 1.00 70.88 86 TYR A CA 1
ATOM 682 C C . TYR A 1 86 ? 3.829 -49.104 10.059 1.00 70.88 86 TYR A C 1
ATOM 684 O O . TYR A 1 86 ? 4.188 -50.014 9.310 1.00 70.88 86 TYR A O 1
ATOM 692 N N . ASP A 1 87 ? 4.701 -48.307 10.677 1.00 71.94 87 ASP A N 1
ATOM 693 C CA . ASP A 1 87 ? 6.131 -48.611 10.759 1.00 71.94 87 ASP A CA 1
ATOM 694 C C . ASP A 1 87 ? 6.354 -49.720 11.806 1.00 71.94 87 ASP A C 1
ATOM 696 O O . ASP A 1 87 ? 5.653 -49.776 12.819 1.00 71.94 87 ASP A O 1
ATOM 700 N N . GLU A 1 88 ? 7.359 -50.575 11.602 1.00 82.88 88 GLU A N 1
ATOM 701 C CA . GLU A 1 88 ? 7.794 -51.588 12.575 1.00 82.88 88 GLU A CA 1
ATOM 702 C C . GLU A 1 88 ? 8.075 -50.971 13.957 1.00 82.88 88 GLU A C 1
ATOM 704 O O . GLU A 1 88 ? 7.861 -51.609 14.992 1.00 82.88 88 GLU A O 1
ATOM 709 N N . PHE A 1 89 ? 8.493 -49.702 13.983 1.00 83.75 89 PHE A N 1
ATOM 710 C CA . PHE A 1 89 ? 8.695 -48.934 15.206 1.00 83.75 89 PHE A CA 1
ATOM 711 C C . PHE A 1 89 ? 7.450 -48.874 16.103 1.00 83.75 89 PHE A C 1
ATOM 713 O O . PHE A 1 89 ? 7.597 -48.913 17.323 1.00 83.75 89 PHE A O 1
ATOM 720 N N . VAL A 1 90 ? 6.237 -48.835 15.533 1.00 86.75 90 VAL A N 1
ATOM 721 C CA . VAL A 1 90 ? 4.989 -48.787 16.315 1.00 86.75 90 VAL A CA 1
ATOM 722 C C . VAL A 1 90 ? 4.869 -50.020 17.202 1.00 86.75 90 VAL A C 1
ATOM 724 O O . VAL A 1 90 ? 4.645 -49.880 18.401 1.00 86.75 90 VAL A O 1
ATOM 727 N N . TYR A 1 91 ? 5.086 -51.212 16.632 1.00 91.12 91 TYR A N 1
ATOM 728 C CA . TYR A 1 91 ? 5.081 -52.469 17.382 1.00 91.12 91 TYR A CA 1
ATOM 729 C C . TYR A 1 91 ? 6.190 -52.501 18.433 1.00 91.12 91 TYR A C 1
ATOM 731 O O . TYR A 1 91 ? 5.930 -52.846 19.583 1.00 91.12 91 TYR A O 1
ATOM 739 N N . ILE A 1 92 ? 7.420 -52.135 18.058 1.00 90.56 92 ILE A N 1
ATOM 740 C CA . ILE A 1 92 ? 8.571 -52.177 18.971 1.00 90.56 92 ILE A CA 1
ATOM 741 C C . ILE A 1 92 ? 8.330 -51.279 20.190 1.00 90.56 92 ILE A C 1
ATOM 743 O O . ILE A 1 92 ? 8.552 -51.711 21.321 1.00 90.56 92 ILE A O 1
ATOM 747 N N . ASP A 1 93 ? 7.856 -50.052 19.973 1.00 93.44 93 ASP A N 1
ATOM 748 C CA . ASP A 1 93 ? 7.632 -49.072 21.034 1.00 93.44 93 ASP A CA 1
ATOM 749 C C . ASP A 1 93 ? 6.566 -49.540 22.036 1.00 93.44 93 ASP A C 1
ATOM 751 O O . ASP A 1 93 ? 6.829 -49.603 23.242 1.00 93.44 93 ASP A O 1
ATOM 755 N N . ILE A 1 94 ? 5.385 -49.948 21.553 1.00 94.44 94 ILE A N 1
ATOM 756 C CA . ILE A 1 94 ? 4.327 -50.438 22.446 1.00 94.44 94 ILE A CA 1
ATOM 757 C C . ILE A 1 94 ? 4.709 -51.766 23.103 1.00 94.44 94 ILE A C 1
ATOM 759 O O . ILE A 1 94 ? 4.474 -51.939 24.297 1.00 94.44 94 ILE A O 1
ATOM 763 N N . ASN A 1 95 ? 5.352 -52.687 22.381 1.00 95.19 95 ASN A N 1
ATOM 764 C CA . ASN A 1 95 ? 5.769 -53.970 22.940 1.00 95.19 95 ASN A CA 1
ATOM 765 C C . ASN A 1 95 ? 6.777 -53.792 24.079 1.00 95.19 95 ASN A C 1
ATOM 767 O O . ASN A 1 95 ? 6.638 -54.436 25.120 1.00 95.19 95 ASN A O 1
ATOM 771 N N . ASN A 1 96 ? 7.756 -52.900 23.912 1.00 94.62 96 ASN A N 1
ATOM 772 C CA . ASN A 1 96 ? 8.718 -52.583 24.966 1.00 94.62 96 ASN A CA 1
ATOM 773 C C . ASN A 1 96 ? 8.013 -51.991 26.185 1.00 94.62 96 ASN A C 1
ATOM 775 O O . ASN A 1 96 ? 8.210 -52.477 27.298 1.00 94.62 96 ASN A O 1
ATOM 779 N N . TYR A 1 97 ? 7.129 -51.013 25.971 1.00 96.19 97 TYR A N 1
ATOM 780 C CA . TYR A 1 97 ? 6.384 -50.389 27.058 1.00 96.19 97 TYR A CA 1
ATOM 781 C C . TYR A 1 97 ? 5.518 -51.396 27.827 1.00 96.19 97 TYR A C 1
ATOM 783 O O . TYR A 1 97 ? 5.561 -51.424 29.059 1.00 96.19 97 TYR A O 1
ATOM 791 N N . ILE A 1 98 ? 4.761 -52.246 27.123 1.00 97.06 98 ILE A N 1
ATOM 792 C CA . ILE A 1 98 ? 3.915 -53.272 27.745 1.00 97.06 98 ILE A CA 1
ATOM 793 C C . ILE A 1 98 ? 4.765 -54.298 28.489 1.00 97.06 98 ILE A C 1
ATOM 795 O O . ILE A 1 98 ? 4.455 -54.609 29.636 1.00 97.06 98 ILE A O 1
ATOM 799 N N . THR A 1 99 ? 5.852 -54.780 27.887 1.00 95.31 99 THR A N 1
ATOM 800 C CA . THR A 1 99 ? 6.733 -55.771 28.520 1.00 95.31 99 THR A CA 1
ATOM 801 C C . THR A 1 99 ? 7.361 -55.215 29.797 1.00 95.31 99 THR A C 1
ATOM 803 O O . THR A 1 99 ? 7.340 -55.878 30.831 1.00 95.31 99 THR A O 1
ATOM 806 N N . GLU A 1 100 ? 7.865 -53.980 29.756 1.00 95.94 100 GLU A N 1
ATOM 807 C CA . GLU A 1 100 ? 8.524 -53.330 30.893 1.00 95.94 100 GLU A CA 1
ATOM 808 C C . GLU A 1 100 ? 7.548 -53.002 32.032 1.00 95.94 100 GLU A C 1
ATOM 810 O O . GLU A 1 100 ? 7.879 -53.160 33.208 1.00 95.94 100 GLU A O 1
ATOM 815 N N . ASN A 1 101 ? 6.330 -52.557 31.706 1.00 96.50 101 ASN A N 1
ATOM 816 C CA . ASN A 1 101 ? 5.401 -52.034 32.708 1.00 96.50 101 ASN A CA 1
ATOM 817 C C . ASN A 1 101 ? 4.343 -53.048 33.166 1.00 96.50 101 ASN A C 1
ATOM 819 O O . ASN A 1 101 ? 3.852 -52.927 34.297 1.00 96.50 101 ASN A O 1
ATOM 823 N N . TYR A 1 102 ? 3.989 -54.020 32.321 1.00 97.50 102 TYR A N 1
ATOM 824 C CA . TYR A 1 102 ? 2.832 -54.909 32.495 1.00 97.50 102 TYR A CA 1
ATOM 825 C C . TYR A 1 102 ? 3.080 -56.369 32.062 1.00 97.50 102 TYR A C 1
ATOM 827 O O . TYR A 1 102 ? 2.134 -57.157 32.059 1.00 97.50 102 TYR A O 1
ATOM 835 N N . GLY A 1 103 ? 4.318 -56.759 31.733 1.00 93.69 103 GLY A N 1
ATOM 836 C CA . GLY A 1 103 ? 4.638 -58.079 31.166 1.00 93.69 103 GLY A CA 1
ATOM 837 C C . GLY A 1 103 ? 4.260 -59.287 32.035 1.00 93.69 103 GLY A C 1
ATOM 838 O O . GLY A 1 103 ? 4.102 -60.385 31.512 1.00 93.69 103 GLY A O 1
ATOM 839 N N . ASP A 1 104 ? 4.044 -59.093 33.340 1.00 94.69 104 ASP A N 1
ATOM 840 C CA . ASP A 1 104 ? 3.592 -60.151 34.258 1.00 94.69 104 ASP A CA 1
ATOM 841 C C . ASP A 1 104 ? 2.185 -60.681 33.931 1.00 94.69 104 ASP A C 1
ATOM 843 O O . ASP A 1 104 ? 1.831 -61.792 34.330 1.00 94.69 104 ASP A O 1
ATOM 847 N N . PHE A 1 105 ? 1.356 -59.882 33.252 1.00 97.56 105 PHE A N 1
ATOM 848 C CA . PHE A 1 105 ? -0.036 -60.237 32.968 1.00 97.56 105 PHE A CA 1
ATOM 849 C C . PHE A 1 105 ? -0.567 -59.749 31.614 1.00 97.56 105 PHE A C 1
ATOM 851 O O . PHE A 1 105 ? -1.680 -60.124 31.239 1.00 97.56 105 PHE A O 1
ATOM 858 N N . ALA A 1 106 ? 0.184 -58.922 30.884 1.00 97.81 106 ALA A N 1
ATOM 859 C CA . ALA A 1 106 ? -0.203 -58.391 29.585 1.00 97.81 106 ALA A CA 1
ATOM 860 C C . ALA A 1 106 ? 0.758 -58.849 28.483 1.00 97.81 106 ALA A C 1
ATOM 862 O O . ALA A 1 106 ? 1.974 -58.812 28.662 1.00 97.81 106 ALA A O 1
ATOM 863 N N . GLN A 1 107 ? 0.217 -59.226 27.323 1.00 96.50 107 GLN A N 1
ATOM 864 C CA . GLN A 1 107 ? 1.015 -59.583 26.149 1.00 96.50 107 GLN A CA 1
ATOM 865 C C . GLN A 1 107 ? 0.390 -59.078 24.844 1.00 96.50 107 GLN A C 1
ATOM 867 O O . GLN A 1 107 ? -0.833 -58.974 24.722 1.00 96.50 107 GLN A O 1
ATOM 872 N N . LEU A 1 108 ? 1.239 -58.802 23.852 1.00 97.12 108 LEU A N 1
ATOM 873 C CA . LEU A 1 108 ? 0.821 -58.478 22.489 1.00 97.12 108 LEU A CA 1
ATOM 874 C C . LEU A 1 108 ? 0.917 -59.716 21.594 1.00 97.12 108 LEU A C 1
ATOM 876 O O . LEU A 1 108 ? 1.925 -60.420 21.591 1.00 97.12 108 LEU A O 1
ATOM 880 N N . MET A 1 109 ? -0.128 -59.964 20.813 1.00 96.75 109 MET A N 1
ATOM 881 C CA . MET A 1 109 ? -0.246 -61.088 19.892 1.00 96.75 109 MET A CA 1
ATOM 882 C C . MET A 1 109 ? -0.194 -60.560 18.462 1.00 96.75 109 MET A C 1
ATOM 884 O O . MET A 1 109 ? -1.174 -60.024 17.947 1.00 96.75 109 MET A O 1
ATOM 888 N N . ARG A 1 110 ? 0.975 -60.702 17.828 1.00 93.94 110 ARG A N 1
ATOM 889 C CA . ARG A 1 110 ? 1.220 -60.194 16.475 1.00 93.94 110 ARG A CA 1
ATOM 890 C C . ARG A 1 110 ? 0.667 -61.135 15.402 1.00 93.94 110 ARG A C 1
ATOM 892 O O . ARG A 1 110 ? 1.419 -61.891 14.791 1.00 93.94 110 ARG A O 1
ATOM 899 N N . MET A 1 111 ? -0.645 -61.110 15.211 1.00 94.25 111 MET A N 1
ATOM 900 C CA . MET A 1 111 ? -1.390 -61.984 14.299 1.00 94.25 111 MET A CA 1
ATOM 901 C C . MET A 1 111 ? -2.716 -61.333 13.890 1.00 94.25 111 MET A C 1
ATOM 903 O O . MET A 1 111 ? -3.065 -60.259 14.382 1.00 94.25 111 MET A O 1
ATOM 907 N N . THR A 1 112 ? -3.438 -61.948 12.960 1.00 93.69 112 THR A N 1
ATOM 908 C CA . THR A 1 112 ? -4.803 -61.519 12.620 1.00 93.69 112 THR A CA 1
ATOM 909 C C . THR A 1 112 ? -5.785 -61.875 13.739 1.00 93.69 112 THR A C 1
ATOM 911 O O . THR A 1 112 ? -5.516 -62.746 14.569 1.00 93.69 112 THR A O 1
ATOM 914 N N . PHE A 1 113 ? -6.943 -61.212 13.766 1.00 95.38 113 PHE A N 1
ATOM 915 C CA . PHE A 1 113 ? -7.969 -61.499 14.771 1.00 95.38 113 PHE A CA 1
ATOM 916 C C . PHE A 1 113 ? -8.507 -62.930 14.641 1.00 95.38 113 PHE A C 1
ATOM 918 O O . PHE A 1 113 ? -8.731 -63.582 15.655 1.00 95.38 113 PHE A O 1
ATOM 925 N N . ASP A 1 114 ? -8.628 -63.449 13.417 1.00 95.12 114 ASP A N 1
ATOM 926 C CA . ASP A 1 114 ? -9.073 -64.823 13.167 1.00 95.12 114 ASP A CA 1
ATOM 927 C C . ASP A 1 114 ? -8.081 -65.865 13.704 1.00 95.12 114 ASP A C 1
ATOM 929 O O . ASP A 1 114 ? -8.484 -66.826 14.357 1.00 95.12 114 ASP A O 1
ATOM 933 N N . GLU A 1 115 ? -6.776 -65.666 13.489 1.00 95.12 115 GLU A N 1
ATOM 934 C CA . GLU A 1 115 ? -5.735 -66.557 14.025 1.00 95.12 115 GLU A CA 1
ATOM 935 C C . GLU A 1 115 ? -5.732 -66.563 15.561 1.00 95.12 115 GLU A C 1
ATOM 937 O O . GLU A 1 115 ? -5.502 -67.597 16.190 1.00 95.12 115 GLU A O 1
ATOM 942 N N . ALA A 1 116 ? -6.031 -65.420 16.183 1.00 96.31 116 ALA A N 1
ATOM 943 C CA . ALA A 1 116 ? -6.058 -65.306 17.635 1.00 96.31 116 ALA A CA 1
ATOM 944 C C . ALA A 1 116 ? -7.213 -66.092 18.288 1.00 96.31 116 ALA A C 1
ATOM 946 O O . ALA A 1 116 ? -7.085 -66.477 19.452 1.00 96.31 116 ALA A O 1
ATOM 947 N N . LEU A 1 117 ? -8.304 -66.392 17.568 1.00 95.75 117 LEU A N 1
ATOM 948 C CA . LEU A 1 117 ? -9.465 -67.121 18.107 1.00 95.75 117 LEU A CA 1
ATOM 949 C C . LEU A 1 117 ? -9.105 -68.501 18.675 1.00 95.75 117 LEU A C 1
ATOM 951 O O . LEU A 1 117 ? -9.755 -68.957 19.619 1.00 95.75 117 LEU A O 1
ATOM 955 N N . GLU A 1 118 ? -8.078 -69.161 18.131 1.00 94.94 118 GLU A N 1
ATOM 956 C CA . GLU A 1 118 ? -7.620 -70.484 18.585 1.00 94.94 118 GLU A CA 1
ATOM 957 C C . GLU A 1 118 ? -6.999 -70.452 19.991 1.00 94.94 118 GLU A C 1
ATOM 959 O O . GLU A 1 118 ? -6.967 -71.469 20.686 1.00 94.94 118 GLU A O 1
ATOM 964 N N . TYR A 1 119 ? -6.549 -69.279 20.442 1.00 95.50 119 TYR A N 1
ATOM 965 C CA . TYR A 1 119 ? -5.901 -69.093 21.741 1.00 95.50 119 TYR A CA 1
ATOM 966 C C . TYR A 1 119 ? -6.887 -68.776 22.871 1.00 95.50 119 TYR A C 1
ATOM 968 O O . TYR A 1 119 ? -6.506 -68.810 24.043 1.00 95.50 119 TYR A O 1
ATOM 976 N N . PHE A 1 120 ? -8.154 -68.506 22.546 1.00 96.75 120 PHE A N 1
ATOM 977 C CA . PHE A 1 120 ? -9.195 -68.197 23.523 1.00 96.75 120 PHE A CA 1
ATOM 978 C C . PHE A 1 120 ? -10.261 -69.292 23.549 1.00 96.75 120 PHE A C 1
ATOM 980 O O . PHE A 1 120 ? -10.859 -69.652 22.534 1.00 96.75 120 PHE A O 1
ATOM 987 N N . SER A 1 121 ? -10.534 -69.818 24.743 1.00 96.06 121 SER A N 1
ATOM 988 C CA . SER A 1 121 ? -11.636 -70.764 24.936 1.00 96.06 121 SER A CA 1
ATOM 989 C C . SER A 1 121 ? -12.983 -70.047 24.831 1.00 96.06 121 SER A C 1
ATOM 991 O O . SER A 1 121 ? -13.104 -68.881 25.216 1.00 96.06 121 SER A O 1
ATOM 993 N N . ASP A 1 122 ? -14.007 -70.742 24.344 1.00 96.69 122 ASP A N 1
ATOM 994 C CA . ASP A 1 122 ? -15.372 -70.213 24.344 1.00 96.69 122 ASP A CA 1
ATOM 995 C C . ASP A 1 122 ? -15.811 -69.866 25.776 1.00 96.69 122 ASP A C 1
ATOM 997 O O . ASP A 1 122 ? -15.492 -70.583 26.729 1.00 96.69 122 ASP A O 1
ATOM 1001 N N . GLY A 1 123 ? -16.514 -68.744 25.945 1.00 96.12 123 GLY A N 1
ATOM 1002 C CA . GLY A 1 123 ? -16.968 -68.299 27.264 1.00 96.12 123 GLY A CA 1
ATOM 1003 C C . GLY A 1 123 ? -15.880 -67.763 28.208 1.00 96.12 123 GLY A C 1
ATOM 1004 O O . GLY A 1 123 ? -16.124 -67.687 29.414 1.00 96.12 123 GLY A O 1
ATOM 1005 N N . SER A 1 124 ? -14.683 -67.420 27.717 1.00 96.75 124 SER A N 1
ATOM 1006 C CA . SER A 1 124 ? -13.545 -67.040 28.574 1.00 96.75 124 SER A CA 1
ATOM 1007 C C . SER A 1 124 ? -13.308 -65.529 28.722 1.00 96.75 124 SER A C 1
ATOM 1009 O O . SER A 1 124 ? -12.757 -65.109 29.740 1.00 96.75 124 SER A O 1
ATOM 1011 N N . ILE A 1 125 ? -13.726 -64.705 27.755 1.00 97.88 125 ILE A N 1
ATOM 1012 C CA . ILE A 1 125 ? -13.389 -63.273 27.698 1.00 97.88 125 ILE A CA 1
ATOM 1013 C C . ILE A 1 125 ? -14.425 -62.439 28.458 1.00 97.88 125 ILE A C 1
ATOM 1015 O O . ILE A 1 125 ? -15.612 -62.469 28.141 1.00 97.88 125 ILE A O 1
ATOM 1019 N N . ASP A 1 126 ? -13.979 -61.662 29.448 1.00 96.81 126 ASP A N 1
ATOM 1020 C CA . ASP A 1 126 ? -14.864 -60.817 30.263 1.00 96.81 126 ASP A CA 1
ATOM 1021 C C . ASP A 1 126 ? -15.022 -59.400 29.688 1.00 96.81 126 ASP A C 1
ATOM 1023 O O . ASP A 1 126 ? -16.086 -58.794 29.826 1.00 96.81 126 ASP A O 1
ATOM 1027 N N . LEU A 1 127 ? -13.979 -58.873 29.043 1.00 98.00 127 LEU A N 1
ATOM 1028 C CA . LEU A 1 127 ? -13.996 -57.577 28.367 1.00 98.00 127 LEU A CA 1
ATOM 1029 C C . LEU A 1 127 ? -13.302 -57.697 27.010 1.00 98.00 127 LEU A C 1
ATOM 1031 O O . LEU A 1 127 ? -12.132 -58.069 26.952 1.00 98.00 127 LEU A O 1
ATOM 1035 N N . LEU A 1 128 ? -14.019 -57.353 25.946 1.00 98.25 128 LEU A N 1
ATOM 1036 C CA . LEU A 1 128 ? -13.492 -57.283 24.587 1.00 98.25 128 LEU A CA 1
ATOM 1037 C C . LEU A 1 128 ? -13.611 -55.849 24.075 1.00 98.25 128 LEU A C 1
ATOM 1039 O O . LEU A 1 128 ? -14.692 -55.271 24.142 1.00 98.25 128 LEU A O 1
ATOM 1043 N N . HIS A 1 129 ? -12.530 -55.284 23.554 1.00 98.31 129 HIS A N 1
ATOM 1044 C CA . HIS A 1 129 ? -12.537 -54.019 22.824 1.00 98.31 129 HIS A CA 1
ATOM 1045 C C . HIS A 1 129 ? -12.266 -54.284 21.343 1.00 98.31 129 HIS A C 1
ATOM 1047 O O . HIS A 1 129 ? -11.306 -54.977 21.015 1.00 98.31 129 HIS A O 1
ATOM 1053 N N . ILE A 1 130 ? -13.128 -53.763 20.471 1.00 96.94 130 ILE A N 1
ATOM 1054 C CA . ILE A 1 130 ? -13.026 -53.887 19.015 1.00 96.94 130 ILE A CA 1
ATOM 1055 C C . ILE A 1 130 ? -12.773 -52.492 18.433 1.00 96.94 130 ILE A C 1
ATOM 1057 O O . ILE A 1 130 ? -13.662 -51.634 18.464 1.00 96.94 130 ILE A O 1
ATOM 1061 N N . ASP A 1 131 ? -11.569 -52.300 17.901 1.00 90.00 131 ASP A N 1
ATOM 1062 C CA . ASP A 1 131 ? -11.085 -51.075 17.246 1.00 90.00 131 ASP A CA 1
ATOM 1063 C C . ASP A 1 131 ? -10.163 -51.433 16.059 1.00 90.00 131 ASP A C 1
ATOM 1065 O O . ASP A 1 131 ? -9.065 -50.909 15.889 1.00 90.00 131 ASP A O 1
ATOM 1069 N N . GLY A 1 132 ? -10.596 -52.430 15.277 1.00 81.38 132 GLY A N 1
ATOM 1070 C CA . GLY A 1 132 ? -9.909 -52.934 14.087 1.00 81.38 132 GLY A CA 1
ATOM 1071 C C . GLY A 1 132 ? -10.409 -52.310 12.782 1.00 81.38 132 GLY A C 1
ATOM 1072 O O . GLY A 1 132 ? -10.893 -51.185 12.760 1.00 81.38 132 GLY A O 1
ATOM 1073 N N . TYR A 1 133 ? -10.334 -53.042 11.665 1.00 79.69 133 TYR A N 1
ATOM 1074 C CA . TYR A 1 133 ? -10.657 -52.461 10.359 1.00 79.69 133 TYR A CA 1
ATOM 1075 C C . TYR A 1 133 ? -12.124 -52.017 10.254 1.00 79.69 133 TYR A C 1
ATOM 1077 O O . TYR A 1 133 ? -13.053 -52.809 10.373 1.00 79.69 133 TYR A O 1
ATOM 1085 N N . HIS A 1 134 ? -12.339 -50.736 9.961 1.00 83.75 134 HIS A N 1
ATOM 1086 C CA . HIS A 1 134 ? -13.601 -50.074 10.299 1.00 83.75 134 HIS A CA 1
ATOM 1087 C C . HIS A 1 134 ? -14.740 -50.206 9.265 1.00 83.75 134 HIS A C 1
ATOM 1089 O O . HIS A 1 134 ? -15.728 -49.477 9.367 1.00 83.75 134 HIS A O 1
ATOM 1095 N N . THR A 1 135 ? -14.650 -51.090 8.263 1.00 88.69 135 THR A N 1
ATOM 1096 C CA . THR A 1 135 ? -15.773 -51.336 7.325 1.00 88.69 135 THR A CA 1
ATOM 1097 C C . THR A 1 135 ? -16.903 -52.112 8.007 1.00 88.69 135 THR A C 1
ATOM 1099 O O . THR A 1 135 ? -16.684 -52.788 9.009 1.00 88.69 135 THR A O 1
ATOM 1102 N N . TYR A 1 136 ? -18.136 -52.017 7.499 1.00 92.00 136 TYR A N 1
ATOM 1103 C CA . TYR A 1 136 ? -19.277 -52.700 8.132 1.00 92.00 136 TYR A CA 1
ATOM 1104 C C . TYR A 1 136 ? -19.065 -54.214 8.172 1.00 92.00 136 TYR A C 1
ATOM 1106 O O . TYR A 1 136 ? -19.287 -54.839 9.203 1.00 92.00 136 TYR A O 1
ATOM 1114 N N . GLU A 1 137 ? -18.604 -54.782 7.063 1.00 92.12 137 GLU A N 1
ATOM 1115 C CA . GLU A 1 137 ? -18.383 -56.210 6.888 1.00 92.12 137 GLU A CA 1
ATOM 1116 C C . GLU A 1 137 ? -17.272 -56.729 7.808 1.00 92.12 137 GLU A C 1
ATOM 1118 O O . GLU A 1 137 ? -17.456 -57.770 8.434 1.00 92.12 137 GLU A O 1
ATOM 1123 N N . ALA A 1 138 ? -16.157 -55.998 7.930 1.00 89.88 138 ALA A N 1
ATOM 1124 C CA . ALA A 1 138 ? -15.039 -56.391 8.787 1.00 89.88 138 ALA A CA 1
ATOM 1125 C C . ALA A 1 138 ? -15.410 -56.330 10.273 1.00 89.88 138 ALA A C 1
ATOM 1127 O O . ALA A 1 138 ? -15.314 -57.335 10.968 1.00 89.88 138 ALA A O 1
ATOM 1128 N N . VAL A 1 139 ? -15.948 -55.199 10.743 1.00 91.00 139 VAL A N 1
ATOM 1129 C CA . VAL A 1 139 ? -16.352 -55.054 12.152 1.00 91.00 139 VAL A CA 1
ATOM 1130 C C . VAL A 1 139 ? -17.462 -56.047 12.516 1.00 91.00 139 VAL A C 1
ATOM 1132 O O . VAL A 1 139 ? -17.487 -56.576 13.628 1.00 91.00 139 VAL A O 1
ATOM 1135 N N . LYS A 1 140 ? -18.389 -56.331 11.590 1.00 95.62 140 LYS A N 1
ATOM 1136 C CA . LYS A 1 140 ? -19.425 -57.351 11.794 1.00 95.62 140 LYS A CA 1
ATOM 1137 C C . LYS A 1 140 ? -18.827 -58.748 11.920 1.00 95.62 140 LYS A C 1
ATOM 1139 O O . LYS A 1 140 ? -19.227 -59.478 12.823 1.00 95.62 140 LYS A O 1
ATOM 1144 N N . HIS A 1 141 ? -17.884 -59.104 11.049 1.00 96.12 141 HIS A N 1
ATOM 1145 C CA . HIS A 1 141 ? -17.168 -60.379 11.120 1.00 96.12 141 HIS A CA 1
ATOM 1146 C C . HIS A 1 141 ? -16.416 -60.522 12.446 1.00 96.12 141 HIS A C 1
ATOM 1148 O O . HIS A 1 141 ? -16.559 -61.544 13.115 1.00 96.12 141 HIS A O 1
ATOM 1154 N N . ASP A 1 142 ? -15.701 -59.483 12.878 1.00 94.88 142 ASP A N 1
ATOM 1155 C CA . ASP A 1 142 ? -14.991 -59.472 14.161 1.00 94.88 142 ASP A CA 1
ATOM 1156 C C . ASP A 1 142 ? -15.965 -59.646 15.334 1.00 94.88 142 ASP A C 1
ATOM 1158 O O . ASP A 1 142 ? -15.751 -60.473 16.218 1.00 94.88 142 ASP A O 1
ATOM 1162 N N . PHE A 1 143 ? -17.094 -58.933 15.323 1.00 96.88 143 PHE A N 1
ATOM 1163 C CA . PHE A 1 143 ? -18.124 -59.089 16.349 1.00 96.88 143 PHE A CA 1
ATOM 1164 C C . PHE A 1 143 ? -18.694 -60.515 16.384 1.00 96.88 143 PHE A C 1
ATOM 1166 O O . PHE A 1 143 ? -18.762 -61.121 17.451 1.00 96.88 143 PHE A O 1
ATOM 1173 N N . GLU A 1 144 ? -19.106 -61.065 15.240 1.00 96.94 144 GLU A N 1
ATOM 1174 C CA . GLU A 1 144 ? -19.755 -62.381 15.160 1.00 96.94 144 GLU A CA 1
ATOM 1175 C C . GLU A 1 144 ? -18.796 -63.535 15.488 1.00 96.94 144 GLU A C 1
ATOM 1177 O O . GLU A 1 144 ? -19.197 -64.490 16.158 1.00 96.94 144 GLU A O 1
ATOM 1182 N N . SER A 1 145 ? -17.535 -63.442 15.061 1.00 96.62 145 SER A N 1
ATOM 1183 C CA . SER A 1 145 ? -16.512 -64.469 15.297 1.00 96.62 145 SER A CA 1
ATOM 1184 C C . SER A 1 145 ? -16.016 -64.496 16.746 1.00 96.62 145 SER A C 1
ATOM 1186 O O . SER A 1 145 ? -15.753 -65.576 17.283 1.00 96.62 145 SER A O 1
ATOM 1188 N N . TRP A 1 146 ? -15.958 -63.338 17.415 1.00 97.75 146 TRP A N 1
ATOM 1189 C CA . TRP A 1 146 ? -15.535 -63.233 18.814 1.00 97.75 146 TRP A CA 1
ATOM 1190 C C . TRP A 1 146 ? -16.679 -63.363 19.824 1.00 97.75 146 TRP A C 1
ATOM 1192 O O . TRP A 1 146 ? -16.426 -63.686 20.987 1.00 97.75 146 TRP A O 1
ATOM 1202 N N . LEU A 1 147 ? -17.941 -63.189 19.415 1.00 97.31 147 LEU A N 1
ATOM 1203 C CA . LEU A 1 147 ? -19.099 -63.318 20.308 1.00 97.31 147 LEU A CA 1
ATOM 1204 C C . LEU A 1 147 ? -19.146 -64.659 21.081 1.00 97.31 147 LEU A C 1
ATOM 1206 O O . LEU A 1 147 ? -19.397 -64.613 22.286 1.00 97.31 147 LEU A O 1
ATOM 1210 N N . PRO A 1 148 ? -18.850 -65.840 20.489 1.00 97.31 148 PRO A N 1
ATOM 1211 C CA . PRO A 1 148 ? -18.790 -67.112 21.227 1.00 97.31 148 PRO A CA 1
ATOM 1212 C C . PRO A 1 148 ? -17.691 -67.173 22.301 1.00 97.31 148 PRO A C 1
ATOM 1214 O O . PRO A 1 148 ? -17.778 -67.960 23.246 1.00 97.31 148 PRO A O 1
ATOM 1217 N N . LYS A 1 149 ? -16.648 -66.341 22.181 1.00 97.88 149 LYS A N 1
ATOM 1218 C CA . LYS A 1 149 ? -15.536 -66.269 23.141 1.00 97.88 149 LYS A CA 1
ATOM 1219 C C . LYS A 1 149 ? -15.891 -65.482 24.398 1.00 97.88 149 LYS A C 1
ATOM 1221 O O . LYS A 1 149 ? -15.219 -65.641 25.418 1.00 97.88 149 LYS A O 1
ATOM 1226 N N . MET A 1 150 ? -16.951 -64.676 24.351 1.00 97.56 150 MET A N 1
ATOM 1227 C CA . MET A 1 150 ? -17.404 -63.870 25.480 1.00 97.56 150 MET A CA 1
ATOM 1228 C C . MET A 1 150 ? -17.988 -64.738 26.590 1.00 97.56 150 MET A C 1
ATOM 1230 O O . MET A 1 150 ? -18.808 -65.621 26.349 1.00 97.56 150 MET A O 1
ATOM 1234 N N . SER A 1 151 ? -17.581 -64.462 27.825 1.00 95.88 151 SER A N 1
ATOM 1235 C CA . SER A 1 151 ? -18.075 -65.150 29.012 1.00 95.88 151 SER A CA 1
ATOM 1236 C C . SER A 1 151 ? -19.538 -64.825 29.306 1.00 95.88 151 SER A C 1
ATOM 1238 O O . SER A 1 151 ? -20.116 -63.861 28.797 1.00 95.88 151 SER A O 1
ATOM 1240 N N . ASP A 1 152 ? -20.137 -65.580 30.230 1.00 92.38 152 ASP A N 1
ATOM 1241 C CA . ASP A 1 152 ? -21.498 -65.317 30.711 1.00 92.38 152 ASP A CA 1
ATOM 1242 C C . ASP A 1 152 ? -21.668 -63.917 31.322 1.00 92.38 152 ASP A C 1
ATOM 1244 O O . ASP A 1 152 ? -22.797 -63.464 31.483 1.00 92.38 152 ASP A O 1
ATOM 1248 N N . ARG A 1 153 ? -20.575 -63.211 31.634 1.00 92.44 153 ARG A N 1
ATOM 1249 C CA . ARG A 1 153 ? -20.570 -61.840 32.162 1.00 92.44 153 ARG A CA 1
ATOM 1250 C C . ARG A 1 153 ? -19.949 -60.813 31.204 1.00 92.44 153 ARG A C 1
ATOM 1252 O O . ARG A 1 153 ? -19.640 -59.703 31.638 1.00 92.44 153 ARG A O 1
ATOM 1259 N N . GLY A 1 154 ? -19.741 -61.203 29.948 1.00 95.06 154 GLY A N 1
ATOM 1260 C CA . GLY A 1 154 ? -18.961 -60.474 28.958 1.00 95.06 154 GLY A CA 1
ATOM 1261 C C . GLY A 1 154 ? -19.528 -59.106 28.580 1.00 95.06 154 GLY A C 1
ATOM 1262 O O . GLY A 1 154 ? -20.741 -58.941 28.399 1.00 95.06 154 GLY A O 1
ATOM 1263 N N . VAL A 1 155 ? -18.625 -58.141 28.413 1.00 97.69 155 VAL A N 1
ATOM 1264 C CA . VAL A 1 155 ? -18.904 -56.801 27.884 1.00 97.69 155 VAL A CA 1
ATOM 1265 C C . VAL A 1 155 ? -18.053 -56.558 26.641 1.00 97.69 155 VAL A C 1
ATOM 1267 O O . VAL A 1 155 ? -16.853 -56.827 26.652 1.00 97.69 155 VAL A O 1
ATOM 1270 N N . ILE A 1 156 ? -18.672 -56.037 25.582 1.00 98.06 156 ILE A N 1
ATOM 1271 C CA . ILE A 1 156 ? -17.992 -55.621 24.354 1.00 98.06 156 ILE A CA 1
ATOM 1272 C C . ILE A 1 156 ? -17.987 -54.095 24.278 1.00 98.06 156 ILE A C 1
ATOM 1274 O O . ILE A 1 156 ? -19.021 -53.448 24.457 1.00 98.06 156 ILE A O 1
ATOM 1278 N N . LEU A 1 157 ? -16.820 -53.529 23.998 1.00 98.19 157 LEU A N 1
ATOM 1279 C CA . LEU A 1 157 ? -16.618 -52.135 23.644 1.00 98.19 157 LEU A CA 1
ATOM 1280 C C . LEU A 1 157 ? -16.391 -52.044 22.135 1.00 98.19 157 LEU A C 1
ATOM 1282 O O . LEU A 1 157 ? -15.557 -52.771 21.601 1.00 98.19 157 LEU A O 1
ATOM 1286 N N . LEU A 1 158 ? -17.121 -51.158 21.464 1.00 97.06 158 LEU A N 1
ATOM 1287 C CA . LEU A 1 158 ? -17.008 -50.937 20.025 1.00 97.06 158 LEU A CA 1
ATOM 1288 C C . LEU A 1 158 ? -16.696 -49.468 19.752 1.00 97.06 158 LEU A C 1
ATOM 1290 O O . LEU A 1 158 ? -17.505 -48.596 20.078 1.00 97.06 158 LEU A O 1
ATOM 1294 N N . HIS A 1 159 ? -15.537 -49.191 19.171 1.00 95.38 159 HIS A N 1
ATOM 1295 C CA . HIS A 1 159 ? -15.108 -47.828 18.878 1.00 95.38 159 HIS A CA 1
ATOM 1296 C C . HIS A 1 159 ? -15.624 -47.333 17.505 1.00 95.38 159 HIS A C 1
ATOM 1298 O O . HIS A 1 159 ? -16.261 -48.076 16.755 1.00 95.38 159 HIS A O 1
ATOM 1304 N N . ASP A 1 160 ? -15.445 -46.040 17.217 1.00 92.62 160 ASP A N 1
ATOM 1305 C CA . ASP A 1 160 ? -15.861 -45.347 15.985 1.00 92.62 160 ASP A CA 1
ATOM 1306 C C . ASP A 1 160 ? -17.362 -45.401 15.633 1.00 92.62 160 ASP A C 1
ATOM 1308 O O . ASP A 1 160 ? -17.787 -45.201 14.487 1.00 92.62 160 ASP A O 1
ATOM 1312 N N . THR A 1 161 ? -18.217 -45.591 16.636 1.00 94.50 161 THR A N 1
ATOM 1313 C CA . THR A 1 161 ? -19.683 -45.681 16.473 1.00 94.50 161 THR A CA 1
ATOM 1314 C C . THR A 1 161 ? -20.343 -44.374 16.004 1.00 94.50 161 THR A C 1
ATOM 1316 O O . THR A 1 161 ? -21.464 -44.388 15.485 1.00 94.50 161 THR A O 1
ATOM 1319 N N . GLN A 1 162 ? -19.640 -43.235 16.063 1.00 94.44 162 GLN A N 1
ATOM 1320 C CA . GLN A 1 162 ? -20.099 -41.931 15.558 1.00 94.44 162 GLN A CA 1
ATOM 1321 C C . GLN A 1 162 ? -19.450 -41.505 14.226 1.00 94.44 162 GLN A C 1
ATOM 1323 O O . GLN A 1 162 ? -19.813 -40.463 13.673 1.00 94.44 162 GLN A O 1
ATOM 1328 N N . VAL A 1 163 ? -18.550 -42.301 13.643 1.00 90.94 163 VAL A N 1
ATOM 1329 C CA . VAL A 1 163 ? -17.919 -41.973 12.353 1.00 90.94 163 VAL A CA 1
ATOM 1330 C C . VAL A 1 163 ? -18.867 -42.323 11.201 1.00 90.94 163 VAL A C 1
ATOM 1332 O O . VAL A 1 163 ? -19.431 -43.409 11.168 1.00 90.94 163 VAL A O 1
ATOM 1335 N N . ARG A 1 164 ? -19.102 -41.392 10.262 1.00 90.69 164 ARG A N 1
ATOM 1336 C CA . ARG A 1 164 ? -20.048 -41.552 9.126 1.00 90.69 164 ARG A CA 1
ATOM 1337 C C . ARG A 1 164 ? -19.412 -41.310 7.747 1.00 90.69 164 ARG A C 1
ATOM 1339 O O . ARG A 1 164 ? -20.117 -41.023 6.783 1.00 90.69 164 ARG A O 1
ATOM 1346 N N . ARG A 1 165 ? -18.085 -41.369 7.656 1.00 84.31 165 ARG A N 1
ATOM 1347 C CA . ARG A 1 165 ? -17.296 -41.067 6.447 1.00 84.31 165 ARG A CA 1
ATOM 1348 C C . ARG A 1 165 ? -16.475 -42.280 6.009 1.00 84.31 165 ARG A C 1
ATOM 1350 O O . ARG A 1 165 ? -16.392 -43.237 6.763 1.00 84.31 165 ARG A O 1
ATOM 1357 N N . ASP A 1 166 ? -15.889 -42.218 4.816 1.00 75.88 166 ASP A N 1
ATOM 1358 C CA . ASP A 1 166 ? -14.805 -43.108 4.366 1.00 75.88 166 ASP A CA 1
ATOM 1359 C C . ASP A 1 166 ? -15.091 -44.614 4.540 1.00 75.88 166 ASP A C 1
ATOM 1361 O O . ASP A 1 166 ? -14.275 -45.345 5.069 1.00 75.88 166 ASP A O 1
ATOM 1365 N N . GLU A 1 167 ? -16.288 -45.072 4.151 1.00 82.88 167 GLU A N 1
ATOM 1366 C CA . GLU A 1 167 ? -16.737 -46.478 4.279 1.00 82.88 167 GLU A CA 1
ATOM 1367 C C . GLU A 1 167 ? -16.792 -47.045 5.713 1.00 82.88 167 GLU A C 1
ATOM 1369 O O . GLU A 1 167 ? -17.095 -48.228 5.893 1.00 82.88 167 GLU A O 1
ATOM 1374 N N . PHE A 1 168 ? -16.623 -46.209 6.746 1.00 87.38 168 PHE A N 1
ATOM 1375 C CA . PHE A 1 168 ? -16.793 -46.628 8.136 1.00 87.38 168 PHE A CA 1
ATOM 1376 C C . PHE A 1 168 ? -18.199 -47.198 8.359 1.00 87.38 168 PHE A C 1
ATOM 1378 O O . PHE A 1 168 ? -19.218 -46.584 8.015 1.00 87.38 168 PHE A O 1
ATOM 1385 N N . GLY A 1 169 ? -18.247 -48.387 8.952 1.00 88.69 169 GLY A N 1
ATOM 1386 C CA . GLY A 1 169 ? -19.455 -49.178 9.137 1.00 88.69 169 GLY A CA 1
ATOM 1387 C C . GLY A 1 169 ? -19.733 -49.607 10.574 1.00 88.69 169 GLY A C 1
ATOM 1388 O O . GLY A 1 169 ? -20.825 -50.118 10.820 1.00 88.69 169 GLY A O 1
ATOM 1389 N N . ALA A 1 170 ? -18.830 -49.337 11.525 1.00 92.19 170 ALA A N 1
ATOM 1390 C CA . ALA A 1 170 ? -19.031 -49.637 12.949 1.00 92.19 170 ALA A CA 1
ATOM 1391 C C . ALA A 1 170 ? -20.359 -49.072 13.486 1.00 92.19 170 ALA A C 1
ATOM 1393 O O . ALA A 1 170 ? -21.084 -49.735 14.223 1.00 92.19 170 ALA A O 1
ATOM 1394 N N . TRP A 1 171 ? -20.744 -47.878 13.034 1.00 94.12 171 TRP A N 1
ATOM 1395 C CA . TRP A 1 171 ? -22.018 -47.262 13.392 1.00 94.12 171 TRP A CA 1
ATOM 1396 C C . TRP A 1 171 ? -23.261 -47.994 12.876 1.00 94.12 171 TRP A C 1
ATOM 1398 O O . TRP A 1 171 ? -24.290 -47.993 13.550 1.00 94.12 171 TRP A O 1
ATOM 1408 N N . LYS A 1 172 ? -23.184 -48.611 11.689 1.00 94.12 172 LYS A N 1
ATOM 1409 C CA . LYS A 1 172 ? -24.292 -49.392 11.121 1.00 94.12 172 LYS A CA 1
ATOM 1410 C C . LYS A 1 172 ? -24.488 -50.658 11.938 1.00 94.12 172 LYS A C 1
ATOM 1412 O O . LYS A 1 172 ? -25.609 -50.970 12.322 1.00 94.12 172 LYS A O 1
ATOM 1417 N N . LEU A 1 173 ? -23.381 -51.335 12.259 1.00 95.31 173 LEU A N 1
ATOM 1418 C CA . LEU A 1 173 ? -23.412 -52.494 13.141 1.00 95.31 173 LEU A CA 1
ATOM 1419 C C . LEU A 1 173 ? -23.978 -52.103 14.508 1.00 95.31 173 LEU A C 1
ATOM 1421 O O . LEU A 1 173 ? -24.888 -52.767 14.992 1.00 95.31 173 LEU A O 1
ATOM 1425 N N . TRP A 1 174 ? -23.512 -50.995 15.092 1.00 96.62 174 TRP A N 1
ATOM 1426 C CA . TRP A 1 174 ? -24.010 -50.483 16.369 1.00 96.62 174 TRP A CA 1
ATOM 1427 C C . TRP A 1 174 ? -25.534 -50.283 16.381 1.00 96.62 174 TRP A C 1
ATOM 1429 O O . TRP A 1 174 ? -26.195 -50.714 17.327 1.00 96.62 174 TRP A O 1
ATOM 1439 N N . GLU A 1 175 ? -26.127 -49.706 15.330 1.00 94.88 175 GLU A N 1
ATOM 1440 C CA . GLU A 1 175 ? -27.589 -49.548 15.204 1.00 94.88 175 GLU A CA 1
ATOM 1441 C C . GLU A 1 175 ? -28.363 -50.880 15.181 1.00 94.88 175 GLU A C 1
ATOM 1443 O O . GLU A 1 175 ? -29.557 -50.908 15.511 1.00 94.88 175 GLU A O 1
ATOM 1448 N N . GLU A 1 176 ? -27.716 -51.976 14.781 1.00 95.62 176 GLU A N 1
ATOM 1449 C CA . GLU A 1 176 ? -28.276 -53.329 14.807 1.00 95.62 176 GLU A CA 1
ATOM 1450 C C . GLU A 1 176 ? -28.115 -53.954 16.197 1.00 95.62 176 GLU A C 1
ATOM 1452 O O . GLU A 1 176 ? -29.105 -54.317 16.836 1.00 95.62 176 GLU A O 1
ATOM 1457 N N . ILE A 1 177 ? -26.880 -54.031 16.700 1.00 95.88 177 ILE A N 1
ATOM 1458 C CA . ILE A 1 177 ? -26.558 -54.791 17.917 1.00 95.88 177 ILE A CA 1
ATOM 1459 C C . ILE A 1 177 ? -27.007 -54.088 19.204 1.00 95.88 177 ILE A C 1
ATOM 1461 O O . ILE A 1 177 ? -27.362 -54.761 20.173 1.00 95.88 177 ILE A O 1
ATOM 1465 N N . SER A 1 178 ? -27.102 -52.754 19.217 1.00 95.56 178 SER A N 1
ATOM 1466 C CA . SER A 1 178 ? -27.601 -51.991 20.378 1.00 95.56 178 SER A CA 1
ATOM 1467 C C . SER A 1 178 ? -29.073 -52.266 20.705 1.00 95.56 178 SER A C 1
ATOM 1469 O O . SER A 1 178 ? -29.503 -52.035 21.836 1.00 95.56 178 SER A O 1
ATOM 1471 N N . LYS A 1 179 ? -29.844 -52.781 19.737 1.00 94.88 179 LYS A N 1
ATOM 1472 C CA . LYS A 1 179 ? -31.239 -53.213 19.925 1.00 94.88 179 LYS A CA 1
ATOM 1473 C C . LYS A 1 179 ? -31.343 -54.623 20.500 1.00 94.88 179 LYS A C 1
ATOM 1475 O O . LYS A 1 179 ? -32.377 -54.965 21.067 1.00 94.88 179 LYS A O 1
ATOM 1480 N N . LEU A 1 180 ? -30.301 -55.436 20.322 1.00 94.06 180 LEU A N 1
ATOM 1481 C CA . LEU A 1 180 ? -30.269 -56.840 20.733 1.00 94.06 180 LEU A CA 1
ATOM 1482 C C . LEU A 1 180 ? -29.758 -57.013 22.165 1.00 94.06 180 LEU A C 1
ATOM 1484 O O . LEU A 1 180 ? -30.174 -57.943 22.852 1.00 94.06 180 LEU A O 1
ATOM 1488 N N . TYR A 1 181 ? -28.894 -56.106 22.620 1.00 94.31 181 TYR A N 1
ATOM 1489 C CA . TYR A 1 181 ? -28.253 -56.176 23.930 1.00 94.31 181 TYR A CA 1
ATOM 1490 C C . TYR A 1 181 ? -28.441 -54.876 24.725 1.00 94.31 181 TYR A C 1
ATOM 1492 O O . TYR A 1 181 ? -28.504 -53.793 24.131 1.00 94.31 181 TYR A O 1
ATOM 1500 N N . PRO A 1 182 ? -28.481 -54.935 26.071 1.00 95.31 182 PRO A N 1
ATOM 1501 C CA . PRO A 1 182 ? -28.358 -53.743 26.902 1.00 95.31 182 PRO A CA 1
ATOM 1502 C C . PRO A 1 182 ? -27.082 -52.977 26.537 1.00 95.31 182 PRO A C 1
ATOM 1504 O O . PRO A 1 182 ? -25.989 -53.546 26.518 1.00 95.31 182 PRO A O 1
ATOM 1507 N N . SER A 1 183 ? -27.229 -51.693 26.205 1.00 96.06 183 SER A N 1
ATOM 1508 C CA . SER A 1 183 ? -26.168 -50.940 25.531 1.00 96.06 183 SER A CA 1
ATOM 1509 C C . SER A 1 183 ? -26.149 -49.443 25.854 1.00 96.06 183 SER A C 1
ATOM 1511 O O . SER A 1 183 ? -27.189 -48.832 26.099 1.00 96.06 183 SER A O 1
ATOM 1513 N N . TYR A 1 184 ? -24.983 -48.809 25.810 1.00 96.50 184 TYR A N 1
ATOM 1514 C CA . TYR A 1 184 ? -24.847 -47.353 25.913 1.00 96.50 184 TYR A CA 1
ATOM 1515 C C . TYR A 1 184 ? -23.801 -46.837 24.924 1.00 96.50 184 TYR A C 1
ATOM 1517 O O . TYR A 1 184 ? -22.815 -47.519 24.675 1.00 96.50 184 TYR A O 1
ATOM 1525 N N . GLU A 1 185 ? -24.009 -45.646 24.363 1.00 96.56 185 GLU A N 1
ATOM 1526 C CA . GLU A 1 185 ? -23.103 -45.035 23.388 1.00 96.56 185 GLU A CA 1
ATOM 1527 C C . GLU A 1 185 ? -22.626 -43.669 23.884 1.00 96.56 185 GLU A C 1
ATOM 1529 O O . GLU A 1 185 ? -23.430 -42.757 24.097 1.00 96.56 185 GLU A O 1
ATOM 1534 N N . PHE A 1 186 ? -21.313 -43.503 24.014 1.00 96.31 186 PHE A N 1
ATOM 1535 C CA . PHE A 1 186 ? -20.700 -42.186 24.136 1.00 96.31 186 PHE A CA 1
ATOM 1536 C C . PHE A 1 186 ? -20.643 -41.523 22.766 1.00 96.31 186 PHE A C 1
ATOM 1538 O O . PHE A 1 186 ? -20.153 -42.128 21.818 1.00 96.31 186 PHE A O 1
ATOM 1545 N N . LYS A 1 187 ? -21.092 -40.267 22.653 1.00 93.75 187 LYS A N 1
ATOM 1546 C CA . LYS A 1 187 ? -21.169 -39.561 21.359 1.00 93.75 187 LYS A CA 1
ATOM 1547 C C . LYS A 1 187 ? -19.974 -38.650 21.059 1.00 93.75 187 LYS A C 1
ATOM 1549 O O . LYS A 1 187 ? -20.007 -37.864 20.115 1.00 93.75 187 LYS A O 1
ATOM 1554 N N . PHE A 1 188 ? -18.927 -38.717 21.875 1.00 93.25 188 PHE A N 1
ATOM 1555 C CA . PHE A 1 188 ? -17.688 -37.953 21.717 1.00 93.25 188 PHE A CA 1
ATOM 1556 C C . PHE A 1 188 ? -16.508 -38.881 21.418 1.00 93.25 188 PHE A C 1
ATOM 1558 O O . PHE A 1 188 ? -16.641 -40.094 21.515 1.00 93.25 188 PHE A O 1
ATOM 1565 N N . GLY A 1 189 ? -15.353 -38.312 21.048 1.00 89.44 189 GLY A N 1
ATOM 1566 C CA . GLY A 1 189 ? -14.142 -39.096 20.761 1.00 89.44 189 GLY A CA 1
ATOM 1567 C C . GLY A 1 189 ? -14.379 -40.147 19.678 1.00 89.44 189 GLY A C 1
ATOM 1568 O O . GLY A 1 189 ? -14.110 -41.308 19.915 1.00 89.44 189 GLY A O 1
ATOM 1569 N N . TYR A 1 190 ? -15.005 -39.760 18.561 1.00 92.69 190 TYR A N 1
ATOM 1570 C CA . TYR A 1 190 ? -15.415 -40.652 17.458 1.00 92.69 190 TYR A CA 1
ATOM 1571 C C . TYR A 1 190 ? -16.464 -41.727 17.792 1.00 92.69 190 TYR A C 1
ATOM 1573 O O . TYR A 1 190 ? -17.001 -42.370 16.891 1.00 92.69 190 TYR A O 1
ATOM 1581 N N . GLY A 1 191 ? -16.891 -41.790 19.049 1.00 94.56 191 GLY A N 1
ATOM 1582 C CA . GLY A 1 191 ? -17.960 -42.643 19.533 1.00 94.56 191 GLY A CA 1
ATOM 1583 C C . GLY A 1 191 ? -17.434 -43.923 20.166 1.00 94.56 191 GLY A C 1
ATOM 1584 O O . GLY A 1 191 ? -16.545 -44.570 19.625 1.00 94.56 191 GLY A O 1
ATOM 1585 N N . LEU A 1 192 ? -18.008 -44.306 21.305 1.00 97.44 192 LEU A N 1
ATOM 1586 C CA . LEU A 1 192 ? -17.701 -45.576 21.962 1.00 97.44 192 LEU A CA 1
ATOM 1587 C C . LEU A 1 192 ? -18.991 -46.242 22.424 1.00 97.44 192 LEU A C 1
ATOM 1589 O O . LEU A 1 192 ? -19.699 -45.738 23.297 1.00 97.44 192 LEU A O 1
ATOM 1593 N N . GLY A 1 193 ? -19.278 -47.385 21.823 1.00 97.12 193 GLY A N 1
ATOM 1594 C CA . GLY A 1 193 ? -20.371 -48.260 22.183 1.00 97.12 193 GLY A CA 1
ATOM 1595 C C . GLY A 1 193 ? -19.976 -49.230 23.294 1.00 97.12 193 GLY A C 1
ATOM 1596 O O . GLY A 1 193 ? -18.889 -49.794 23.275 1.00 97.12 193 GLY A O 1
ATOM 1597 N N . VAL A 1 194 ? -20.872 -49.447 24.251 1.00 97.44 194 VAL A N 1
ATOM 1598 C CA . VAL A 1 194 ? -20.737 -50.381 25.376 1.00 97.44 194 VAL A CA 1
ATOM 1599 C C . VAL A 1 194 ? -21.896 -51.369 25.314 1.00 97.44 194 VAL A C 1
ATOM 1601 O O . VAL A 1 194 ? -23.046 -50.945 25.405 1.00 97.44 194 VAL A O 1
ATOM 1604 N N . LEU A 1 195 ? -21.622 -52.666 25.169 1.00 96.06 195 LEU A N 1
ATOM 1605 C CA . LEU A 1 195 ? -22.627 -53.730 25.049 1.00 96.06 195 LEU A CA 1
ATOM 1606 C C . LEU A 1 195 ? -22.436 -54.792 26.128 1.00 96.06 195 LEU A C 1
ATOM 1608 O O . LEU A 1 195 ? -21.379 -55.412 26.215 1.00 96.06 195 LEU A O 1
ATOM 1612 N N . ALA A 1 196 ? -23.480 -55.065 26.903 1.00 96.25 196 ALA A N 1
ATOM 1613 C CA . ALA A 1 196 ? -23.511 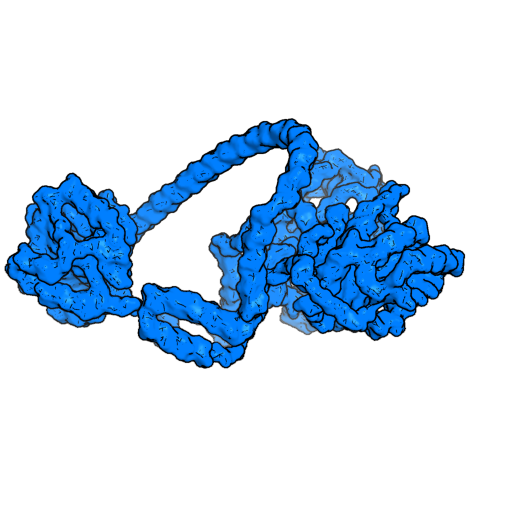-56.198 27.820 1.00 96.25 196 ALA A CA 1
ATOM 1614 C C . ALA A 1 196 ? -24.062 -57.438 27.092 1.00 96.25 196 ALA A C 1
ATOM 1616 O O . ALA A 1 196 ? -25.273 -57.575 26.929 1.00 96.25 196 ALA A O 1
ATOM 1617 N N . VAL A 1 197 ? -23.172 -58.323 26.631 1.00 94.88 197 VAL A N 1
ATOM 1618 C CA . VAL A 1 197 ? -23.535 -59.487 25.792 1.00 94.88 197 VAL A CA 1
ATOM 1619 C C . VAL A 1 197 ? -23.667 -60.795 26.573 1.00 94.88 197 VAL A C 1
ATOM 1621 O O . VAL A 1 197 ? -24.330 -61.725 26.116 1.00 94.88 197 VAL A O 1
ATOM 1624 N N . GLY A 1 198 ? -23.057 -60.875 27.758 1.00 90.31 198 GLY A N 1
ATOM 1625 C CA . GLY A 1 198 ? -23.146 -62.047 28.623 1.00 90.31 198 GLY A CA 1
ATOM 1626 C C . GLY A 1 198 ? -24.568 -62.294 29.139 1.00 90.31 198 GLY A C 1
ATOM 1627 O O . GLY A 1 198 ? -25.263 -61.368 29.559 1.00 90.31 198 GLY A O 1
ATOM 1628 N N . LYS A 1 199 ? -24.998 -63.561 29.168 1.00 82.44 199 LYS A N 1
ATOM 1629 C CA . LYS A 1 199 ? -26.336 -63.966 29.650 1.00 82.44 199 LYS A CA 1
ATOM 1630 C C . LYS A 1 199 ? -26.596 -63.592 31.114 1.00 82.44 199 LYS A C 1
ATOM 1632 O O . LYS A 1 199 ? -27.737 -63.354 31.491 1.00 82.44 199 LYS A O 1
ATOM 1637 N N . ASN A 1 200 ? -25.532 -63.536 31.910 1.00 80.25 200 ASN A N 1
ATOM 1638 C CA . ASN A 1 200 ? -25.497 -63.119 33.308 1.00 80.25 200 ASN A CA 1
ATOM 1639 C C . ASN A 1 200 ? -24.579 -61.892 33.468 1.00 80.25 200 ASN A C 1
ATOM 1641 O O . ASN A 1 200 ? -23.762 -61.834 34.394 1.00 80.25 200 ASN A O 1
ATOM 1645 N N . ALA A 1 201 ? -24.659 -60.932 32.535 1.00 74.56 201 ALA A N 1
ATOM 1646 C CA . ALA A 1 201 ? -23.946 -59.665 32.648 1.00 74.56 201 ALA A CA 1
ATOM 1647 C C . ALA A 1 201 ? -24.176 -59.056 34.038 1.00 74.56 201 ALA A C 1
ATOM 1649 O O . ALA A 1 201 ? -25.299 -59.010 34.534 1.00 74.56 201 ALA A O 1
ATOM 1650 N N . HIS A 1 202 ? -23.091 -58.632 34.686 1.00 72.44 202 HIS A N 1
ATOM 1651 C CA . HIS A 1 202 ? -23.117 -58.215 36.086 1.00 72.44 202 HIS A CA 1
ATOM 1652 C C . HIS A 1 202 ? -24.173 -57.109 36.297 1.00 72.44 202 HIS A C 1
ATOM 1654 O O . HIS A 1 202 ? -24.140 -56.111 35.581 1.00 72.44 202 HIS A O 1
ATOM 1660 N N . ASP A 1 203 ? -25.048 -57.212 37.309 1.00 78.56 203 ASP A N 1
ATOM 1661 C CA . ASP A 1 203 ? -26.098 -56.204 37.597 1.00 78.56 203 ASP A CA 1
ATOM 1662 C C . ASP A 1 203 ? -25.569 -54.760 37.603 1.00 78.56 203 ASP A C 1
ATOM 1664 O O . ASP A 1 203 ? -26.279 -53.799 37.327 1.00 78.56 203 ASP A O 1
ATOM 1668 N N . VAL A 1 204 ? -24.293 -54.611 37.947 1.00 83.19 204 VAL A N 1
ATOM 1669 C CA . VAL A 1 204 ? -23.579 -53.338 38.016 1.00 83.19 204 VAL A CA 1
ATOM 1670 C C . VAL A 1 204 ? -23.386 -52.687 36.635 1.00 83.19 204 VAL A C 1
ATOM 1672 O O . VAL A 1 204 ? -23.549 -51.473 36.543 1.00 83.19 204 VAL A O 1
ATOM 1675 N N . ILE A 1 205 ? -23.098 -53.441 35.561 1.00 90.44 205 ILE A N 1
ATOM 1676 C CA . ILE A 1 205 ? -22.982 -52.851 34.211 1.00 90.44 205 ILE A CA 1
ATOM 1677 C C . ILE A 1 205 ? -24.355 -52.492 33.639 1.00 90.44 205 ILE A C 1
ATOM 1679 O O . ILE A 1 205 ? -24.501 -51.442 33.018 1.00 90.44 205 ILE A O 1
ATOM 1683 N N . ILE A 1 206 ? -25.380 -53.305 33.913 1.00 91.25 206 ILE A N 1
ATOM 1684 C CA . ILE A 1 206 ? -26.757 -53.014 33.495 1.00 91.25 206 ILE A CA 1
ATOM 1685 C C . ILE A 1 206 ? -27.254 -51.727 34.161 1.00 91.25 206 ILE A C 1
ATOM 1687 O O . ILE A 1 206 ? -27.713 -50.824 33.467 1.00 91.25 206 ILE A O 1
ATOM 1691 N N . LYS A 1 207 ? -27.046 -51.584 35.477 1.00 89.12 207 LYS A N 1
ATOM 1692 C CA . LYS A 1 207 ? -27.359 -50.345 36.209 1.00 89.12 207 LYS A CA 1
ATOM 1693 C C . LYS A 1 207 ? -26.608 -49.138 35.662 1.00 89.12 207 LYS A C 1
ATOM 1695 O O . LYS A 1 207 ? -27.205 -48.081 35.504 1.00 89.12 207 LYS A O 1
ATOM 1700 N N . PHE A 1 208 ? -25.317 -49.282 35.354 1.00 91.75 208 PHE A N 1
ATOM 1701 C CA . PHE A 1 208 ? -24.559 -48.199 34.727 1.00 91.75 208 PHE A CA 1
ATOM 1702 C C . PHE A 1 208 ? -25.185 -47.774 33.391 1.00 91.75 208 PHE A C 1
ATOM 1704 O O . PHE A 1 208 ? -25.368 -46.582 33.166 1.00 91.75 208 PHE A O 1
ATOM 1711 N N . ILE A 1 209 ? -25.539 -48.730 32.526 1.00 93.38 209 ILE A N 1
ATOM 1712 C CA . ILE A 1 209 ? -26.157 -48.457 31.222 1.00 93.38 209 ILE A CA 1
ATOM 1713 C C . ILE A 1 209 ? -27.499 -47.732 31.388 1.00 93.38 209 ILE A C 1
ATOM 1715 O O . ILE A 1 209 ? -27.748 -46.744 30.698 1.00 93.38 209 ILE A O 1
ATOM 1719 N N . GLU A 1 210 ? -28.354 -48.197 32.300 1.00 90.69 210 GLU A N 1
ATOM 1720 C CA . GLU A 1 210 ? -29.641 -47.560 32.607 1.00 90.69 210 GLU A CA 1
ATOM 1721 C C . GLU A 1 210 ? -29.443 -46.125 33.109 1.00 90.69 210 GLU A C 1
ATOM 1723 O O . GLU A 1 210 ? -30.018 -45.185 32.557 1.00 90.69 210 GLU A O 1
ATOM 1728 N N . GLU A 1 211 ? -28.551 -45.927 34.082 1.00 89.56 211 GLU A N 1
ATOM 1729 C CA . GLU A 1 211 ? -28.273 -44.597 34.616 1.00 89.56 211 GLU A CA 1
ATOM 1730 C C . GLU A 1 211 ? -27.641 -43.663 33.582 1.00 89.56 211 GLU A C 1
ATOM 1732 O O . GLU A 1 211 ? -27.994 -42.485 33.538 1.00 89.56 211 GLU A O 1
ATOM 1737 N N . ALA A 1 212 ? -26.728 -44.156 32.744 1.00 90.00 212 ALA A N 1
ATOM 1738 C CA . ALA A 1 212 ? -26.085 -43.365 31.700 1.00 90.00 212 ALA A CA 1
ATOM 1739 C C . ALA A 1 212 ? -27.093 -42.897 30.640 1.00 90.00 212 ALA A C 1
ATOM 1741 O O . ALA A 1 212 ? -26.997 -41.764 30.164 1.00 90.00 212 ALA A O 1
ATOM 1742 N N . ARG A 1 213 ? -28.102 -43.721 30.318 1.00 89.75 213 ARG A N 1
ATOM 1743 C CA . ARG A 1 213 ? -29.207 -43.346 29.416 1.00 89.75 213 ARG A CA 1
ATOM 1744 C C . ARG A 1 213 ? -30.100 -42.253 30.009 1.00 89.75 213 ARG A C 1
ATOM 1746 O O . ARG A 1 213 ? -30.556 -41.382 29.271 1.00 89.75 213 ARG A O 1
ATOM 1753 N N . GLU A 1 214 ? -30.353 -42.286 31.315 1.00 88.19 214 GLU A N 1
ATOM 1754 C CA . GLU A 1 214 ? -31.228 -41.314 31.986 1.00 88.19 214 GLU A CA 1
ATOM 1755 C C . GLU A 1 214 ? -30.511 -40.008 32.360 1.00 88.19 214 GLU A C 1
ATOM 1757 O O . GLU A 1 214 ? -31.089 -38.919 32.287 1.00 88.19 214 GLU A O 1
ATOM 1762 N N . LYS A 1 215 ? -29.244 -40.092 32.777 1.00 86.75 215 LYS A N 1
ATOM 1763 C CA . LYS A 1 215 ? -28.496 -38.981 33.372 1.00 86.75 215 LYS A CA 1
ATOM 1764 C C . LYS A 1 215 ? -27.431 -38.463 32.409 1.00 86.75 215 LYS A C 1
ATOM 1766 O O . LYS A 1 215 ? -26.284 -38.905 32.430 1.00 86.75 215 LYS A O 1
ATOM 1771 N N . ILE A 1 216 ? -27.758 -37.379 31.701 1.00 86.12 216 ILE A N 1
ATOM 1772 C CA . ILE A 1 216 ? -26.826 -36.609 30.843 1.00 86.12 216 ILE A CA 1
ATOM 1773 C C . ILE A 1 216 ? -25.497 -36.244 31.542 1.00 86.12 216 ILE A C 1
ATOM 1775 O O . ILE A 1 216 ? -24.477 -36.012 30.895 1.00 86.12 216 ILE A O 1
ATOM 1779 N N . PHE A 1 217 ? -25.496 -36.159 32.878 1.00 85.69 217 PHE A N 1
ATOM 1780 C CA . PHE A 1 217 ? -24.297 -35.879 33.664 1.00 85.69 217 PHE A CA 1
ATOM 1781 C C . PHE A 1 217 ? -23.191 -36.921 33.449 1.00 85.69 217 PHE A C 1
ATOM 1783 O O . PHE A 1 217 ? -22.029 -36.533 33.413 1.00 85.69 217 PHE A O 1
ATOM 1790 N N . ILE A 1 218 ? -23.528 -38.202 33.258 1.00 87.94 218 ILE A N 1
ATOM 1791 C CA . ILE A 1 218 ? -22.537 -39.269 33.055 1.00 87.94 218 ILE A CA 1
ATOM 1792 C C . ILE A 1 218 ? -21.767 -39.044 31.748 1.00 87.94 218 ILE A C 1
ATOM 1794 O O . ILE A 1 218 ? -20.538 -39.060 31.754 1.00 87.94 218 ILE A O 1
ATOM 1798 N N . GLU A 1 219 ? -22.462 -38.730 30.650 1.00 89.12 219 GLU A N 1
ATOM 1799 C CA . GLU A 1 219 ? -21.814 -38.379 29.379 1.00 89.12 219 GLU A CA 1
ATOM 1800 C C . GLU A 1 219 ? -20.900 -37.156 29.535 1.00 89.12 219 GLU A C 1
ATOM 1802 O O . GLU A 1 219 ? -19.748 -37.168 29.102 1.00 89.12 219 GLU A O 1
ATOM 1807 N N . ARG A 1 220 ? -21.389 -36.107 30.212 1.00 89.88 220 ARG A N 1
ATOM 1808 C CA . ARG A 1 220 ? -20.611 -34.883 30.455 1.00 89.88 220 ARG A CA 1
ATOM 1809 C C . ARG A 1 220 ? -19.386 -35.123 31.330 1.00 89.88 220 ARG A C 1
ATOM 1811 O O . ARG A 1 220 ? -18.375 -34.461 31.112 1.00 89.88 220 ARG A O 1
ATOM 1818 N N . LEU A 1 221 ? -19.471 -36.021 32.307 1.00 90.81 221 LEU A N 1
ATOM 1819 C CA . LEU A 1 221 ? -18.370 -36.353 33.208 1.00 90.81 221 LEU A CA 1
ATOM 1820 C C . LEU A 1 221 ? -17.205 -36.965 32.425 1.00 90.81 221 LEU A C 1
ATOM 1822 O O . LEU A 1 221 ? -16.102 -36.418 32.447 1.00 90.81 221 LEU A O 1
ATOM 1826 N N . PHE A 1 222 ? -17.469 -38.042 31.679 1.00 93.56 222 PHE A N 1
ATOM 1827 C CA . PHE A 1 222 ? -16.445 -38.707 30.872 1.00 93.56 222 PHE A CA 1
ATOM 1828 C C . PHE A 1 222 ? -15.927 -37.805 29.750 1.00 93.56 222 PHE A C 1
ATOM 1830 O O . PHE A 1 222 ? -14.717 -37.733 29.554 1.00 93.56 222 PHE A O 1
ATOM 1837 N N . PHE A 1 223 ? -16.803 -37.029 29.100 1.00 92.88 223 PHE A N 1
ATOM 1838 C CA . PHE A 1 223 ? -16.381 -36.014 28.132 1.00 92.88 223 PHE A CA 1
ATOM 1839 C C . PHE A 1 223 ? -15.411 -35.002 28.754 1.00 92.88 223 PHE A C 1
ATOM 1841 O O . PHE A 1 223 ? -14.368 -34.712 28.181 1.00 92.88 223 PHE A O 1
ATOM 1848 N N . THR A 1 224 ? -15.731 -34.476 29.941 1.00 91.12 224 THR A N 1
ATOM 1849 C CA . THR A 1 224 ? -14.922 -33.444 30.604 1.00 91.12 224 THR A CA 1
ATOM 1850 C C . THR A 1 224 ? -13.552 -33.988 31.009 1.00 91.12 224 THR A C 1
ATOM 1852 O O . THR A 1 224 ? -12.543 -33.335 30.747 1.00 91.12 224 THR A O 1
ATOM 1855 N N . PHE A 1 225 ? -13.489 -35.177 31.616 1.00 91.88 225 PHE A N 1
ATOM 1856 C CA . PHE A 1 225 ? -12.210 -35.787 31.990 1.00 91.88 225 PHE A CA 1
ATOM 1857 C C . PHE A 1 225 ? -11.382 -36.170 30.761 1.00 91.88 225 PHE A C 1
ATOM 1859 O O . PHE A 1 225 ? -10.201 -35.833 30.703 1.00 91.88 225 PHE A O 1
ATOM 1866 N N . GLY A 1 226 ? -12.009 -36.759 29.741 1.00 91.56 226 GLY A N 1
ATOM 1867 C CA . GLY A 1 226 ? -11.343 -37.106 28.488 1.00 91.56 226 GLY A CA 1
ATOM 1868 C C . GLY A 1 226 ? -10.802 -35.884 27.745 1.00 91.56 226 GLY A C 1
ATOM 1869 O O . GLY A 1 226 ? -9.660 -35.879 27.293 1.00 91.56 226 GLY A O 1
ATOM 1870 N N . SER A 1 227 ? -11.586 -34.805 27.670 1.00 91.56 227 SER A N 1
ATOM 1871 C CA . SER A 1 227 ? -11.146 -33.539 27.077 1.00 91.56 227 SER A CA 1
ATOM 1872 C C . SER A 1 227 ? -10.012 -32.879 27.857 1.00 91.56 227 SER A C 1
ATOM 1874 O O . SER A 1 227 ? -9.151 -32.263 27.241 1.00 91.56 227 SER A O 1
ATOM 1876 N N . ASN A 1 228 ? -9.974 -32.994 29.187 1.00 90.56 228 ASN A N 1
ATOM 1877 C CA . ASN A 1 228 ? -8.880 -32.428 29.982 1.00 90.56 228 ASN A CA 1
ATOM 1878 C C . ASN A 1 228 ? -7.548 -33.135 29.687 1.00 90.56 228 ASN A C 1
ATOM 1880 O O . ASN A 1 228 ? -6.530 -32.466 29.517 1.00 90.56 228 ASN A O 1
ATOM 1884 N N . ILE A 1 229 ? -7.578 -34.463 29.539 1.00 90.94 229 ILE A N 1
ATOM 1885 C CA . ILE A 1 229 ? -6.420 -35.250 29.094 1.00 90.94 229 ILE A CA 1
ATOM 1886 C C . ILE A 1 229 ? -5.974 -34.780 27.698 1.00 90.94 229 ILE A C 1
ATOM 1888 O O . ILE A 1 229 ? -4.820 -34.390 27.537 1.00 90.94 229 ILE A O 1
ATOM 1892 N N . GLU A 1 230 ? -6.891 -34.697 26.724 1.00 88.62 230 GLU A N 1
ATOM 1893 C CA . GLU A 1 230 ? -6.587 -34.214 25.363 1.00 88.62 230 GLU A CA 1
ATOM 1894 C C . GLU A 1 230 ? -5.978 -32.806 25.346 1.00 88.62 230 GLU A C 1
ATOM 1896 O O . GLU A 1 230 ? -4.953 -32.578 24.697 1.00 88.62 230 GLU A O 1
ATOM 1901 N N . PHE A 1 231 ? -6.569 -31.856 26.076 1.00 87.50 231 PHE A N 1
ATOM 1902 C CA . PHE A 1 231 ? -6.069 -30.484 26.118 1.00 87.50 231 PHE A CA 1
ATOM 1903 C C . PHE A 1 231 ? -4.671 -30.397 26.729 1.00 87.50 231 PHE A C 1
ATOM 1905 O O . PHE A 1 231 ? -3.828 -29.672 26.201 1.00 87.50 231 PHE A O 1
ATOM 1912 N N . ARG A 1 232 ? -4.396 -31.138 27.808 1.00 85.19 232 ARG A N 1
ATOM 1913 C CA . ARG A 1 232 ? -3.066 -31.153 28.435 1.00 85.19 232 ARG A CA 1
ATOM 1914 C C . ARG A 1 232 ? -2.010 -31.740 27.509 1.00 85.19 232 ARG A C 1
ATOM 1916 O O . ARG A 1 232 ? -0.950 -31.134 27.368 1.00 85.19 232 ARG A O 1
ATOM 1923 N N . THR A 1 233 ? -2.311 -32.851 26.836 1.00 82.50 233 THR A N 1
ATOM 1924 C CA . THR A 1 233 ? -1.410 -33.449 25.840 1.00 82.50 233 THR A CA 1
ATOM 1925 C C . THR A 1 233 ? -1.114 -32.466 24.707 1.00 82.50 233 THR A C 1
ATOM 1927 O O . THR A 1 233 ? 0.041 -32.297 24.316 1.00 82.50 233 THR A O 1
ATOM 1930 N N . HIS A 1 234 ? -2.130 -31.743 24.223 1.00 83.31 234 HIS A N 1
ATOM 1931 C CA . HIS A 1 234 ? -1.941 -30.748 23.169 1.00 83.31 234 HIS A CA 1
ATOM 1932 C C . HIS A 1 234 ? -1.083 -29.556 23.622 1.00 83.31 234 HIS A C 1
ATOM 1934 O O . HIS A 1 234 ? -0.236 -29.091 22.860 1.00 83.31 234 HIS A O 1
ATOM 1940 N N . ILE A 1 235 ? -1.273 -29.076 24.858 1.00 83.19 235 ILE A N 1
ATOM 1941 C CA . ILE A 1 235 ? -0.473 -27.987 25.438 1.00 83.19 235 ILE A CA 1
ATOM 1942 C C . ILE A 1 235 ? 0.989 -28.413 25.591 1.00 83.19 235 ILE A C 1
ATOM 1944 O O . ILE A 1 235 ? 1.867 -27.697 25.121 1.00 83.19 235 ILE A O 1
ATOM 1948 N N . GLN A 1 236 ? 1.255 -29.590 26.165 1.00 80.31 236 GLN A N 1
ATOM 1949 C CA . GLN A 1 236 ? 2.623 -30.096 26.340 1.00 80.31 236 GLN A CA 1
ATOM 1950 C C . GLN A 1 236 ? 3.355 -30.259 25.000 1.00 80.31 236 GLN A C 1
ATOM 1952 O O . GLN A 1 236 ? 4.532 -29.914 24.894 1.00 80.31 236 GLN A O 1
ATOM 1957 N N . ARG A 1 237 ? 2.653 -30.714 23.952 1.00 80.19 237 ARG A N 1
ATOM 1958 C CA . ARG A 1 237 ? 3.200 -30.781 22.588 1.00 80.19 237 ARG A CA 1
ATOM 1959 C C . ARG A 1 237 ? 3.584 -29.395 22.066 1.00 80.19 237 ARG A C 1
ATOM 1961 O O . ARG A 1 237 ? 4.701 -29.210 21.591 1.00 80.19 237 ARG A O 1
ATOM 1968 N N . LEU A 1 238 ? 2.679 -28.420 22.175 1.00 80.06 238 LEU A N 1
ATOM 1969 C CA . LEU A 1 238 ? 2.936 -27.049 21.723 1.00 80.06 238 LEU A CA 1
ATOM 1970 C C . LEU A 1 238 ? 4.089 -26.395 22.497 1.00 80.06 238 LEU A C 1
ATOM 1972 O O . LEU A 1 238 ? 4.901 -25.689 21.905 1.00 80.06 238 LEU A O 1
ATOM 1976 N N . GLU A 1 239 ? 4.193 -26.636 23.804 1.00 79.62 239 GLU A N 1
ATOM 1977 C CA . GLU A 1 239 ? 5.313 -26.154 24.621 1.00 79.62 239 GLU A CA 1
ATOM 1978 C C . GLU A 1 239 ? 6.650 -26.765 24.176 1.00 79.62 239 GLU A C 1
ATOM 1980 O O . GLU A 1 239 ? 7.650 -26.045 24.093 1.00 79.62 239 GLU A O 1
ATOM 1985 N N . GLY A 1 240 ? 6.657 -28.054 23.816 1.00 75.69 240 GLY A N 1
ATOM 1986 C CA . GLY A 1 240 ? 7.810 -28.736 23.225 1.00 75.69 240 GLY A CA 1
ATOM 1987 C C . GLY A 1 240 ? 8.231 -28.137 21.880 1.00 75.69 240 GLY A C 1
ATOM 1988 O O . GLY A 1 240 ? 9.398 -27.787 21.705 1.00 75.69 240 GLY A O 1
ATOM 1989 N N . GLU A 1 241 ? 7.282 -27.923 20.965 1.00 78.62 241 GLU A N 1
ATOM 1990 C CA . GLU A 1 241 ? 7.539 -27.300 19.655 1.00 78.62 241 GLU A CA 1
ATOM 1991 C C . GLU A 1 241 ? 8.076 -25.870 19.803 1.00 78.62 241 GLU A C 1
ATOM 1993 O O . GLU A 1 241 ? 9.028 -25.473 19.129 1.00 78.62 241 GLU A O 1
ATOM 1998 N N . VAL A 1 242 ? 7.528 -25.089 20.738 1.00 83.19 242 VAL A N 1
ATOM 1999 C CA . VAL A 1 242 ? 8.025 -23.737 21.035 1.00 83.19 242 VAL A CA 1
ATOM 2000 C C . VAL A 1 242 ? 9.447 -23.778 21.600 1.00 83.19 242 VAL A C 1
ATOM 2002 O O . VAL A 1 242 ? 10.266 -22.928 21.241 1.00 83.19 242 VAL A O 1
ATOM 2005 N N . ALA A 1 243 ? 9.766 -24.740 22.469 1.00 80.25 243 ALA A N 1
ATOM 2006 C CA . ALA A 1 243 ? 11.115 -24.909 23.006 1.00 80.25 243 ALA A CA 1
ATOM 2007 C C . ALA A 1 243 ? 12.123 -25.307 21.913 1.00 80.25 243 ALA A C 1
ATOM 2009 O O . ALA A 1 243 ? 13.218 -24.743 21.853 1.00 80.25 243 ALA A O 1
ATOM 2010 N N . GLU A 1 244 ? 11.742 -26.206 21.004 1.00 78.44 244 GLU A N 1
ATOM 2011 C CA . GLU A 1 244 ? 12.567 -26.621 19.865 1.00 78.44 244 GLU A CA 1
ATOM 2012 C C . GLU A 1 244 ? 12.818 -25.465 18.887 1.00 78.44 244 GLU A C 1
ATOM 2014 O O . GLU A 1 244 ? 13.956 -25.220 18.472 1.00 78.44 244 GLU A O 1
ATOM 2019 N N . VAL A 1 245 ? 11.782 -24.680 18.580 1.00 81.00 245 VAL A N 1
ATOM 2020 C CA . VAL A 1 245 ? 11.910 -23.485 17.735 1.00 81.00 245 VAL A CA 1
ATOM 2021 C C . VAL A 1 245 ? 12.808 -22.443 18.400 1.00 81.00 245 VAL A C 1
ATOM 2023 O O . VAL A 1 245 ? 13.670 -21.872 17.733 1.00 81.00 245 VAL A O 1
ATOM 2026 N N . ARG A 1 246 ? 12.678 -22.216 19.714 1.00 80.06 246 ARG A N 1
ATOM 2027 C CA . ARG A 1 246 ? 13.562 -21.300 20.459 1.00 80.06 246 ARG A CA 1
ATOM 2028 C C . ARG A 1 246 ? 15.017 -21.760 20.442 1.00 80.06 246 ARG A C 1
ATOM 2030 O O . ARG A 1 246 ? 15.896 -20.935 20.202 1.00 80.06 246 ARG A O 1
ATOM 2037 N N . ASN A 1 247 ? 15.271 -23.055 20.624 1.00 79.44 247 ASN A N 1
ATOM 2038 C CA . ASN A 1 247 ? 16.618 -23.619 20.508 1.00 79.44 247 ASN A CA 1
ATOM 2039 C C . ASN A 1 247 ? 17.168 -23.477 19.084 1.00 79.44 247 ASN A C 1
ATOM 2041 O O . ASN A 1 247 ? 18.326 -23.108 18.906 1.00 79.44 247 ASN A O 1
ATOM 2045 N N . THR A 1 248 ? 16.329 -23.679 18.069 1.00 82.19 248 THR A N 1
ATOM 2046 C CA . THR A 1 248 ? 16.706 -23.489 16.662 1.00 82.19 248 THR A CA 1
ATOM 2047 C C . THR A 1 248 ? 17.042 -22.029 16.359 1.00 82.19 248 THR A C 1
ATOM 2049 O O . THR A 1 248 ? 18.001 -21.760 15.640 1.00 82.19 248 THR A O 1
ATOM 2052 N N . ILE A 1 249 ? 16.283 -21.074 16.906 1.00 83.25 249 ILE A N 1
ATOM 2053 C CA . ILE A 1 249 ? 16.573 -19.639 16.774 1.00 83.25 249 ILE A CA 1
ATOM 2054 C C . ILE A 1 249 ? 17.905 -19.312 17.451 1.00 83.25 249 ILE A C 1
ATOM 2056 O O . ILE A 1 249 ? 18.759 -18.709 16.813 1.00 83.25 249 ILE A O 1
ATOM 2060 N N . ALA A 1 250 ? 18.137 -19.788 18.677 1.00 83.06 250 ALA A N 1
ATOM 2061 C CA . ALA A 1 250 ? 19.397 -19.561 19.384 1.00 83.06 250 ALA A CA 1
ATOM 2062 C C . ALA A 1 250 ? 20.612 -20.126 18.621 1.00 83.06 250 ALA A C 1
ATOM 2064 O O . ALA A 1 250 ? 21.617 -19.433 18.462 1.00 83.06 250 ALA A O 1
ATOM 2065 N N . GLN A 1 251 ? 20.495 -21.344 18.076 1.00 81.94 251 GLN A N 1
ATOM 2066 C CA . GLN A 1 251 ? 21.528 -21.956 17.231 1.00 81.94 251 GLN A CA 1
ATOM 2067 C C . GLN A 1 251 ? 21.736 -21.188 15.922 1.00 81.94 251 GLN A C 1
ATOM 2069 O O . GLN A 1 251 ? 22.868 -21.037 15.462 1.00 81.94 251 GLN A O 1
ATOM 2074 N N . LYS A 1 252 ? 20.662 -20.679 15.306 1.00 78.25 252 LYS A N 1
ATOM 2075 C CA . LYS A 1 252 ? 20.760 -19.852 14.098 1.00 78.25 252 LYS A CA 1
ATOM 2076 C C . LYS A 1 252 ? 21.399 -18.500 14.384 1.00 78.25 252 LYS A C 1
ATOM 2078 O O . LYS A 1 252 ? 22.214 -18.076 13.579 1.00 78.25 252 LYS A O 1
ATOM 2083 N N . ASP A 1 253 ? 21.100 -17.865 15.510 1.00 80.50 253 ASP A N 1
ATOM 2084 C CA . ASP A 1 253 ? 21.703 -16.589 15.907 1.00 80.50 253 ASP A CA 1
ATOM 2085 C C . ASP A 1 253 ? 23.196 -16.747 16.214 1.00 80.50 253 ASP A C 1
ATOM 2087 O O . ASP A 1 253 ? 24.015 -15.918 15.816 1.00 80.50 253 ASP A O 1
ATOM 2091 N N . GLU A 1 254 ? 23.580 -17.841 16.874 1.00 84.00 254 GLU A N 1
ATOM 2092 C CA . GLU A 1 254 ? 24.986 -18.208 17.048 1.00 84.00 254 GLU A CA 1
ATOM 2093 C C . GLU A 1 254 ? 25.662 -18.474 15.700 1.00 84.00 254 GLU A C 1
ATOM 2095 O O . GLU A 1 254 ? 26.737 -17.937 15.428 1.00 84.00 254 GLU A O 1
ATOM 2100 N N . ARG A 1 255 ? 24.984 -19.189 14.795 1.00 78.62 255 ARG A N 1
ATOM 2101 C CA . ARG A 1 255 ? 25.488 -19.433 13.444 1.00 78.62 255 ARG A CA 1
ATOM 2102 C C . ARG A 1 255 ? 25.596 -18.160 12.609 1.00 78.62 255 ARG A C 1
ATOM 2104 O O . ARG A 1 255 ? 26.522 -18.052 11.813 1.00 78.62 255 ARG A O 1
ATOM 2111 N N . VAL A 1 256 ? 24.685 -17.203 12.765 1.00 82.31 256 VAL A N 1
ATOM 2112 C CA . VAL A 1 256 ? 24.750 -15.892 12.105 1.00 82.31 256 VAL A CA 1
ATOM 2113 C C . VAL A 1 256 ? 25.967 -15.129 12.609 1.00 82.31 256 VAL A C 1
ATOM 2115 O O . VAL A 1 256 ? 26.753 -14.686 11.781 1.00 82.31 256 VAL A O 1
ATOM 2118 N N . ARG A 1 257 ? 26.207 -15.084 13.926 1.00 82.38 257 ARG A N 1
ATOM 2119 C CA . ARG A 1 257 ? 27.417 -14.460 14.491 1.00 82.38 257 ARG A CA 1
ATOM 2120 C C . ARG A 1 257 ? 28.704 -15.115 13.984 1.00 82.38 257 ARG A C 1
ATOM 2122 O O . ARG A 1 257 ? 29.644 -14.420 13.603 1.00 82.38 257 ARG A O 1
ATOM 2129 N N . GLU A 1 258 ? 28.748 -16.446 13.912 1.00 82.00 258 GLU A N 1
ATOM 2130 C CA . GLU A 1 258 ? 29.877 -17.159 13.301 1.00 82.00 258 GLU A CA 1
ATOM 2131 C C . GLU A 1 258 ? 30.024 -16.856 11.807 1.00 82.00 258 GLU A C 1
ATOM 2133 O O . GLU A 1 258 ? 31.140 -16.747 11.302 1.00 82.00 258 GLU A O 1
ATOM 2138 N N . LEU A 1 259 ? 28.919 -16.768 11.065 1.00 77.44 259 LEU A N 1
ATOM 2139 C CA . LEU A 1 259 ? 28.935 -16.475 9.635 1.00 77.44 259 LEU A CA 1
ATOM 2140 C C . LEU A 1 259 ? 29.349 -15.034 9.359 1.00 77.44 259 LEU A C 1
ATOM 2142 O O . LEU A 1 259 ? 30.046 -14.822 8.377 1.00 77.44 259 LEU A O 1
ATOM 2146 N N . GLU A 1 260 ? 28.978 -14.081 10.211 1.00 82.25 260 GLU A N 1
ATOM 2147 C CA . GLU A 1 260 ? 29.419 -12.685 10.156 1.00 82.25 260 GLU A CA 1
ATOM 2148 C C . GLU A 1 260 ? 30.924 -12.579 10.418 1.00 82.25 260 GLU A C 1
ATOM 2150 O O . GLU A 1 260 ? 31.641 -11.975 9.621 1.00 82.25 260 GLU A O 1
ATOM 2155 N N . ALA A 1 261 ? 31.435 -13.262 11.447 1.00 80.00 261 ALA A N 1
ATOM 2156 C CA . ALA A 1 261 ? 32.874 -13.337 11.707 1.00 80.00 261 ALA A CA 1
ATOM 2157 C C . ALA A 1 261 ? 33.637 -14.024 10.556 1.00 80.00 261 ALA A C 1
ATOM 2159 O O . ALA A 1 261 ? 34.688 -13.551 10.122 1.00 80.00 261 ALA A O 1
ATOM 2160 N N . ASN A 1 262 ? 33.082 -15.107 10.001 1.00 78.06 262 ASN A N 1
ATOM 2161 C CA . ASN A 1 262 ? 33.635 -15.772 8.819 1.00 78.06 262 ASN A CA 1
ATOM 2162 C C . ASN A 1 262 ? 33.516 -14.918 7.553 1.00 78.06 262 ASN A C 1
ATOM 2164 O O . ASN A 1 262 ? 34.342 -15.063 6.662 1.00 78.06 262 ASN A O 1
ATOM 2168 N N . LEU A 1 263 ? 32.492 -14.076 7.422 1.00 80.56 263 LEU A N 1
ATOM 2169 C CA . LEU A 1 263 ? 32.334 -13.138 6.312 1.00 80.56 263 LEU A CA 1
ATOM 2170 C C . LEU A 1 263 ? 33.406 -12.064 6.380 1.00 80.56 263 LEU A C 1
ATOM 2172 O O . LEU A 1 263 ? 33.989 -11.753 5.351 1.00 80.56 263 LEU A O 1
ATOM 2176 N N . GLU A 1 264 ? 33.712 -11.562 7.571 1.00 81.56 264 GLU A N 1
ATOM 2177 C CA . GLU A 1 264 ? 34.794 -10.604 7.779 1.00 81.56 264 GLU A CA 1
ATOM 2178 C C . GLU A 1 264 ? 36.156 -11.221 7.408 1.00 81.56 264 GLU A C 1
ATOM 2180 O O . GLU A 1 264 ? 36.889 -10.661 6.588 1.00 81.56 264 GLU A O 1
ATOM 2185 N N . ASP A 1 265 ? 36.455 -12.434 7.894 1.00 78.88 265 ASP A N 1
ATOM 2186 C CA . ASP A 1 265 ? 37.678 -13.173 7.528 1.00 78.88 265 ASP A CA 1
ATOM 2187 C C . ASP A 1 265 ? 37.718 -13.516 6.029 1.00 78.88 265 ASP A C 1
ATOM 2189 O O . ASP A 1 265 ? 38.730 -13.325 5.348 1.00 78.88 265 ASP A O 1
ATOM 2193 N N . ARG A 1 266 ? 36.588 -13.947 5.457 1.00 75.62 266 ARG A N 1
ATOM 2194 C CA . ARG A 1 266 ? 36.468 -14.213 4.019 1.00 75.62 266 ARG A CA 1
ATOM 2195 C C . ARG A 1 266 ? 36.594 -12.951 3.195 1.00 75.62 266 ARG A C 1
ATOM 2197 O O . ARG A 1 266 ? 37.160 -13.050 2.123 1.00 75.62 266 ARG A O 1
ATOM 2204 N N . ASN A 1 267 ? 36.125 -11.794 3.644 1.00 79.06 267 ASN A N 1
ATOM 2205 C CA . ASN A 1 267 ? 36.285 -10.532 2.926 1.00 79.06 267 ASN A CA 1
ATOM 2206 C C . ASN A 1 267 ? 37.758 -10.117 2.901 1.00 79.06 267 ASN A C 1
ATOM 2208 O O . ASN A 1 267 ? 38.274 -9.739 1.848 1.00 79.06 267 ASN A O 1
ATOM 2212 N N . GLN A 1 268 ? 38.472 -10.301 4.013 1.00 79.12 268 GLN A N 1
ATOM 2213 C CA . GLN A 1 268 ? 39.925 -10.115 4.057 1.00 79.12 268 GLN A CA 1
ATOM 2214 C C . GLN A 1 268 ? 40.659 -11.133 3.169 1.00 79.12 268 GLN A C 1
ATOM 2216 O O . GLN A 1 268 ? 41.633 -10.799 2.488 1.00 79.12 268 GLN A O 1
ATOM 2221 N N . ARG A 1 269 ? 40.171 -12.377 3.108 1.00 75.94 269 ARG A N 1
ATOM 2222 C CA . ARG A 1 269 ? 40.710 -13.419 2.229 1.00 75.94 269 ARG A CA 1
ATOM 2223 C C . ARG A 1 269 ? 40.347 -13.207 0.763 1.00 75.94 269 ARG A C 1
ATOM 2225 O O . ARG A 1 269 ? 41.174 -13.510 -0.081 1.00 75.94 269 ARG A O 1
ATOM 2232 N N . ILE A 1 270 ? 39.176 -12.659 0.449 1.00 75.31 270 ILE A N 1
ATOM 2233 C CA . ILE A 1 270 ? 38.733 -12.279 -0.896 1.00 75.31 270 ILE A CA 1
ATOM 2234 C C . ILE A 1 270 ? 39.613 -11.148 -1.397 1.00 75.31 270 ILE A C 1
ATOM 2236 O O . ILE A 1 270 ? 40.107 -11.259 -2.503 1.00 75.31 270 ILE A O 1
ATOM 2240 N N . GLN A 1 271 ? 39.929 -10.139 -0.585 1.00 75.50 271 GLN A N 1
ATOM 2241 C CA . GLN A 1 271 ? 40.891 -9.109 -0.992 1.00 75.50 271 GLN A CA 1
ATOM 2242 C C . GLN A 1 271 ? 42.269 -9.698 -1.333 1.00 75.50 271 GLN A C 1
ATOM 2244 O O . GLN A 1 271 ? 42.923 -9.260 -2.282 1.00 75.50 271 GLN A O 1
ATOM 2249 N N . ARG A 1 272 ? 42.699 -10.731 -0.599 1.00 75.62 272 ARG A N 1
ATOM 2250 C CA . ARG A 1 272 ? 43.961 -11.441 -0.855 1.00 75.62 272 ARG A CA 1
ATOM 2251 C C . ARG A 1 272 ? 43.884 -12.321 -2.112 1.00 75.62 272 ARG A C 1
ATOM 2253 O O . ARG A 1 272 ? 44.743 -12.229 -2.984 1.00 75.62 272 ARG A O 1
ATOM 2260 N N . LEU A 1 273 ? 42.810 -13.096 -2.249 1.00 69.00 273 LEU A N 1
ATOM 2261 C CA . LEU A 1 273 ? 42.520 -13.962 -3.393 1.00 69.00 273 LEU A CA 1
ATOM 2262 C C . LEU A 1 273 ? 42.207 -13.167 -4.661 1.00 69.00 273 LEU A C 1
ATOM 2264 O O . LEU A 1 273 ? 42.496 -13.644 -5.738 1.00 69.00 273 LEU A O 1
ATOM 2268 N N . GLU A 1 274 ? 41.661 -11.958 -4.591 1.00 73.94 274 GLU A N 1
ATOM 2269 C CA . GLU A 1 274 ? 41.524 -11.053 -5.738 1.00 73.94 274 GLU A CA 1
ATOM 2270 C C . GLU A 1 274 ? 42.898 -10.587 -6.236 1.00 73.94 274 GLU A C 1
ATOM 2272 O O . GLU A 1 274 ? 43.063 -10.267 -7.416 1.00 73.94 274 GLU A O 1
ATOM 2277 N N . GLY A 1 275 ? 43.903 -10.564 -5.357 1.00 69.12 275 GLY A N 1
ATOM 2278 C CA . GLY A 1 275 ? 45.313 -10.508 -5.738 1.00 69.12 275 GLY A CA 1
ATOM 2279 C C . GLY A 1 275 ? 45.724 -11.732 -6.563 1.00 69.12 275 GLY A C 1
ATOM 2280 O O . GLY A 1 275 ? 46.143 -11.575 -7.705 1.00 69.12 275 GLY A O 1
ATOM 2281 N N . GLU A 1 276 ? 45.506 -12.938 -6.041 1.00 67.06 276 GLU A N 1
ATOM 2282 C CA . GLU A 1 276 ? 45.917 -14.210 -6.672 1.00 67.06 276 GLU A CA 1
ATOM 2283 C C . GLU A 1 276 ? 45.105 -14.575 -7.936 1.00 67.06 276 GLU A C 1
ATOM 2285 O O . GLU A 1 276 ? 45.633 -15.102 -8.907 1.00 67.06 276 GLU A O 1
ATOM 2290 N N . VAL A 1 277 ? 43.812 -14.250 -7.993 1.00 64.19 277 VAL A N 1
ATOM 2291 C CA . VAL A 1 277 ? 42.907 -14.475 -9.137 1.00 64.19 277 VAL A CA 1
ATOM 2292 C C . VAL A 1 277 ? 43.291 -13.592 -10.318 1.00 64.19 277 VAL A C 1
ATOM 2294 O O . VAL A 1 277 ? 43.062 -13.972 -11.470 1.00 64.19 277 VAL A O 1
ATOM 2297 N N . ARG A 1 278 ? 43.895 -12.424 -10.071 1.00 70.12 278 ARG A N 1
ATOM 2298 C CA . ARG A 1 278 ? 44.507 -11.637 -11.148 1.00 70.12 278 ARG A CA 1
ATOM 2299 C C . ARG A 1 278 ? 45.698 -12.373 -11.756 1.00 70.12 278 ARG A C 1
ATOM 2301 O O . ARG A 1 278 ? 45.829 -12.346 -12.972 1.00 70.12 278 ARG A O 1
ATOM 2308 N N . GLU A 1 279 ? 46.469 -13.094 -10.948 1.00 55.72 279 GLU A N 1
ATOM 2309 C CA . GLU A 1 279 ? 47.568 -13.959 -11.395 1.00 55.72 279 GLU A CA 1
ATOM 2310 C C . GLU A 1 279 ? 47.072 -15.236 -12.105 1.00 55.72 279 GLU A C 1
ATOM 2312 O O . GLU A 1 279 ? 47.555 -15.564 -13.189 1.00 55.72 279 GLU A O 1
ATOM 2317 N N . ILE A 1 280 ? 46.038 -15.905 -11.586 1.00 53.12 280 ILE A N 1
ATOM 2318 C CA . ILE A 1 280 ? 45.494 -17.160 -12.146 1.00 53.12 280 ILE A CA 1
ATOM 2319 C C . ILE A 1 280 ? 44.660 -16.931 -13.418 1.00 53.12 280 ILE A C 1
ATOM 2321 O O . ILE A 1 280 ? 44.644 -17.773 -14.316 1.00 53.12 280 ILE A O 1
ATOM 2325 N N . ASN A 1 281 ? 43.961 -15.800 -13.566 1.00 61.75 281 ASN A N 1
ATOM 2326 C CA . ASN A 1 281 ? 43.232 -15.509 -14.813 1.00 61.75 281 ASN A CA 1
ATOM 2327 C C . ASN A 1 281 ? 44.169 -15.355 -16.019 1.00 61.75 281 ASN A C 1
ATOM 2329 O O . ASN A 1 281 ? 43.760 -15.616 -17.155 1.00 61.75 281 ASN A O 1
ATOM 2333 N N . THR A 1 282 ? 45.428 -14.994 -15.776 1.00 60.53 282 THR A N 1
ATOM 2334 C CA . THR A 1 282 ? 46.491 -15.055 -16.780 1.00 60.53 282 THR A CA 1
ATOM 2335 C C . THR A 1 282 ? 46.770 -16.500 -17.229 1.00 60.53 282 THR A C 1
ATOM 2337 O O . THR A 1 282 ? 47.007 -16.717 -18.415 1.00 60.53 282 THR A O 1
ATOM 2340 N N . GLU A 1 283 ? 46.618 -17.503 -16.352 1.00 48.16 283 GLU A N 1
ATOM 2341 C CA . GLU A 1 283 ? 46.771 -18.936 -16.669 1.00 48.16 283 GLU A CA 1
ATOM 2342 C C . GLU A 1 283 ? 45.510 -19.584 -17.278 1.00 48.16 283 GLU A C 1
ATOM 2344 O O . GLU A 1 283 ? 45.612 -20.357 -18.234 1.00 48.16 283 GLU A O 1
ATOM 2349 N N . LEU A 1 284 ? 44.302 -19.262 -16.790 1.00 46.62 284 LEU A N 1
ATOM 2350 C CA . LEU A 1 284 ? 43.031 -19.885 -17.221 1.00 46.62 284 LEU A CA 1
ATOM 2351 C C . LEU A 1 284 ? 42.711 -19.646 -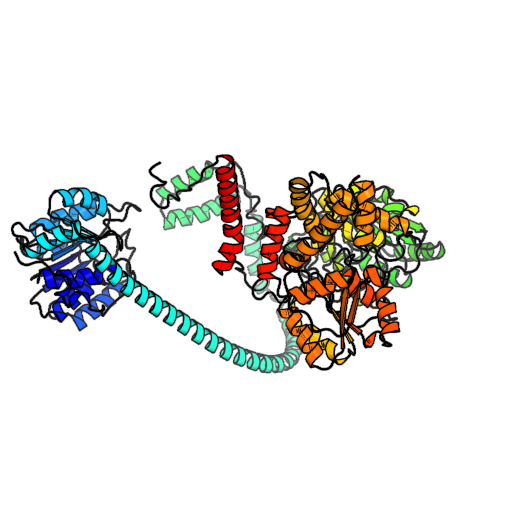18.706 1.00 46.62 284 LEU A C 1
ATOM 2353 O O . LEU A 1 284 ? 42.093 -20.486 -19.372 1.00 46.62 284 LEU A O 1
ATOM 2357 N N . ASN A 1 285 ? 43.144 -18.511 -19.251 1.00 59.31 285 ASN A N 1
ATOM 2358 C CA . ASN A 1 285 ? 42.985 -18.227 -20.674 1.00 59.31 285 ASN A CA 1
ATOM 2359 C C . ASN A 1 285 ? 43.753 -19.222 -21.564 1.00 59.31 285 ASN A C 1
ATOM 2361 O O . ASN A 1 285 ? 43.374 -19.400 -22.721 1.00 59.31 285 ASN A O 1
ATOM 2365 N N . SER A 1 286 ? 44.734 -19.958 -21.025 1.00 47.62 286 SER A N 1
ATOM 2366 C CA . SER A 1 286 ? 45.392 -21.055 -21.745 1.00 47.62 286 SER A CA 1
ATOM 2367 C C . SER A 1 286 ? 44.516 -22.322 -21.861 1.00 47.62 286 SER A C 1
ATOM 2369 O O . SER A 1 286 ? 44.567 -23.006 -22.884 1.00 47.62 286 SER A O 1
ATOM 2371 N N . ILE A 1 287 ? 43.633 -22.599 -20.886 1.00 39.91 287 ILE A N 1
ATOM 2372 C CA . ILE A 1 287 ? 42.883 -23.871 -20.754 1.00 39.91 287 ILE A CA 1
ATOM 2373 C C . ILE A 1 287 ? 41.569 -23.895 -21.558 1.00 39.91 287 ILE A C 1
ATOM 2375 O O . ILE A 1 287 ? 41.198 -24.935 -22.111 1.00 39.91 287 ILE A O 1
ATOM 2379 N N . LYS A 1 288 ? 40.862 -22.758 -21.686 1.00 42.94 288 LYS A N 1
ATOM 2380 C CA . LYS A 1 288 ? 39.571 -22.640 -22.419 1.00 42.94 288 LYS A CA 1
ATOM 2381 C C . LYS A 1 288 ? 39.649 -22.986 -23.918 1.00 42.94 288 LYS A C 1
ATOM 2383 O O . LYS A 1 288 ? 38.626 -23.037 -24.597 1.00 42.94 288 LYS A O 1
ATOM 2388 N N . SER A 1 289 ? 40.845 -23.252 -24.430 1.00 47.69 289 SER A N 1
ATOM 2389 C CA . SER A 1 289 ? 41.107 -23.710 -25.793 1.00 47.69 289 SER A CA 1
ATOM 2390 C C . SER A 1 289 ? 40.894 -25.229 -26.000 1.00 47.69 289 SER A C 1
ATOM 2392 O O . SER A 1 289 ? 40.896 -25.701 -27.144 1.00 47.69 289 SER A O 1
ATOM 2394 N N . SER A 1 290 ? 40.663 -26.018 -24.938 1.00 43.28 290 SER A N 1
ATOM 2395 C CA . SER A 1 290 ? 40.687 -27.489 -25.028 1.00 43.28 290 SER A CA 1
ATOM 2396 C C . SER A 1 290 ? 39.415 -28.146 -25.609 1.00 43.28 290 SER A C 1
ATOM 2398 O O . SER A 1 290 ? 38.325 -27.573 -25.697 1.00 43.28 290 SER A O 1
ATOM 2400 N N . VAL A 1 291 ? 39.580 -29.376 -26.106 1.00 41.22 291 VAL A N 1
ATOM 2401 C CA . VAL A 1 291 ? 38.619 -30.106 -26.959 1.00 41.22 291 VAL A CA 1
ATOM 2402 C C . VAL A 1 291 ? 37.466 -30.742 -26.165 1.00 41.22 291 VAL A C 1
ATOM 2404 O O . VAL A 1 291 ? 36.364 -30.879 -26.693 1.00 41.22 291 VAL A O 1
ATOM 2407 N N . THR A 1 292 ? 37.664 -31.060 -24.885 1.00 37.97 292 THR A N 1
ATOM 2408 C CA . THR A 1 292 ? 36.724 -31.842 -24.059 1.00 37.97 292 THR A CA 1
ATOM 2409 C C . THR A 1 292 ? 35.393 -31.121 -23.810 1.00 37.97 292 THR A C 1
ATOM 2411 O O . THR A 1 292 ? 34.327 -31.735 -23.854 1.00 37.97 292 THR A O 1
ATOM 2414 N N . TRP A 1 293 ? 35.423 -29.793 -23.652 1.00 46.56 293 TRP A N 1
ATOM 2415 C CA . TRP A 1 293 ? 34.228 -28.964 -23.428 1.00 46.56 293 TRP A CA 1
ATOM 2416 C C . TRP A 1 293 ? 33.284 -28.912 -24.647 1.00 46.56 293 TRP A C 1
ATOM 2418 O O . TRP A 1 293 ? 32.088 -28.653 -24.520 1.00 46.56 293 TRP A O 1
ATOM 2428 N N . ARG A 1 294 ? 33.788 -29.211 -25.853 1.00 51.47 294 ARG A N 1
ATOM 2429 C CA . ARG A 1 294 ? 33.023 -29.105 -27.109 1.00 51.47 294 ARG A CA 1
ATOM 2430 C C . ARG A 1 294 ? 32.132 -30.315 -27.413 1.00 51.47 294 ARG A C 1
ATOM 2432 O O . ARG A 1 294 ? 31.280 -30.215 -28.299 1.00 51.47 294 ARG A O 1
ATOM 2439 N N . THR A 1 295 ? 32.300 -31.438 -26.715 1.00 43.03 295 THR A N 1
ATOM 2440 C CA . THR A 1 295 ? 31.630 -32.707 -27.060 1.00 43.03 295 THR A CA 1
ATOM 2441 C C . THR A 1 295 ? 30.296 -32.894 -26.328 1.00 43.03 295 THR A C 1
ATOM 2443 O O . THR A 1 295 ? 29.316 -33.302 -26.945 1.00 43.03 295 THR A O 1
ATOM 2446 N N . VAL A 1 296 ? 30.202 -32.507 -25.051 1.00 45.53 296 VAL A N 1
ATOM 2447 C CA . VAL A 1 296 ? 29.005 -32.724 -24.206 1.00 45.53 296 VAL A CA 1
ATOM 2448 C C . VAL A 1 296 ? 27.801 -31.884 -24.655 1.00 45.53 296 VAL A C 1
ATOM 2450 O O . VAL A 1 296 ? 26.669 -32.363 -24.690 1.00 45.53 296 VAL A O 1
ATOM 2453 N N . MET A 1 297 ? 28.035 -30.652 -25.106 1.00 46.16 297 MET A N 1
ATOM 2454 C CA . MET A 1 297 ? 26.960 -29.735 -25.512 1.00 46.16 297 MET A CA 1
ATOM 2455 C C . MET A 1 297 ? 26.271 -30.128 -26.831 1.00 46.16 297 MET A C 1
ATOM 2457 O O . MET A 1 297 ? 25.150 -29.697 -27.102 1.00 46.16 297 MET A O 1
ATOM 2461 N N . LYS A 1 298 ? 26.900 -30.977 -27.657 1.00 47.44 298 LYS A N 1
ATOM 2462 C CA . LYS A 1 298 ? 26.342 -31.390 -28.956 1.00 47.44 298 LYS A CA 1
ATOM 2463 C C . LYS A 1 298 ? 25.206 -32.413 -28.829 1.00 47.44 298 LYS A C 1
ATOM 2465 O O . LYS A 1 298 ? 24.315 -32.413 -29.672 1.00 47.44 298 LYS A O 1
ATOM 2470 N N . TRP A 1 299 ? 25.191 -33.230 -27.773 1.00 46.12 299 TRP A N 1
ATOM 2471 C CA . TRP A 1 299 ? 24.159 -34.257 -27.563 1.00 46.12 299 TRP A CA 1
ATOM 2472 C C . TRP A 1 299 ? 22.822 -33.664 -27.092 1.00 46.12 299 TRP A C 1
ATOM 2474 O O . TRP A 1 299 ? 21.757 -34.056 -27.563 1.00 46.12 299 TRP A O 1
ATOM 2484 N N . HIS A 1 300 ? 22.866 -32.640 -26.237 1.00 48.34 300 HIS A N 1
ATOM 2485 C CA . HIS A 1 300 ? 21.662 -31.976 -25.727 1.00 48.34 300 HIS A CA 1
ATOM 2486 C C . HIS A 1 300 ? 20.935 -31.163 -26.816 1.00 48.34 300 HIS A C 1
ATOM 2488 O O . HIS A 1 300 ? 19.709 -31.166 -26.906 1.00 48.34 300 HIS A O 1
ATOM 2494 N N . SER A 1 301 ? 21.696 -30.553 -27.732 1.00 48.62 301 SER A N 1
ATOM 2495 C CA . SER A 1 301 ? 21.152 -29.825 -28.887 1.00 48.62 301 SER A CA 1
ATOM 2496 C C . SER A 1 301 ? 20.448 -30.733 -29.916 1.00 48.62 301 SER A C 1
ATOM 2498 O O . SER A 1 301 ? 19.587 -30.263 -30.662 1.00 48.62 301 SER A O 1
ATOM 2500 N N . PHE A 1 302 ? 20.780 -32.030 -29.958 1.00 58.72 302 PHE A N 1
ATOM 2501 C CA . PHE A 1 302 ? 20.232 -32.984 -30.930 1.00 58.72 302 PHE A CA 1
ATOM 2502 C C . PHE A 1 302 ? 18.769 -33.373 -30.636 1.00 58.72 302 PHE A C 1
ATOM 2504 O O . PHE A 1 302 ? 17.960 -33.462 -31.559 1.00 58.72 302 PHE A O 1
ATOM 2511 N N . VAL A 1 303 ? 18.395 -33.531 -29.361 1.00 52.69 303 VAL A N 1
ATOM 2512 C CA . VAL A 1 303 ? 17.034 -33.932 -28.939 1.00 52.69 303 VAL A CA 1
ATOM 2513 C C . VAL A 1 303 ? 16.023 -32.784 -29.079 1.00 52.69 303 VAL A C 1
ATOM 2515 O O . VAL A 1 303 ? 14.900 -32.997 -29.536 1.00 52.69 303 VAL A O 1
ATOM 2518 N N . GLU A 1 304 ? 16.442 -31.556 -28.767 1.00 52.12 304 GLU A N 1
ATOM 2519 C CA . GLU A 1 304 ? 15.643 -30.327 -28.912 1.00 52.12 304 GLU A CA 1
ATOM 2520 C C . GLU A 1 304 ? 15.290 -30.020 -30.380 1.00 52.12 304 GLU A C 1
ATOM 2522 O O . GLU A 1 304 ? 14.174 -29.602 -30.685 1.00 52.12 304 GLU A O 1
ATOM 2527 N N . LYS A 1 305 ? 16.210 -30.287 -31.320 1.00 54.44 305 LYS A N 1
ATOM 2528 C CA . LYS A 1 305 ? 15.991 -30.030 -32.756 1.00 54.44 305 LYS A CA 1
ATOM 2529 C C . LYS A 1 305 ? 15.057 -31.029 -33.442 1.00 54.44 305 LYS A C 1
ATOM 2531 O O . LYS A 1 305 ? 14.384 -30.657 -34.400 1.00 54.44 305 LYS A O 1
ATOM 2536 N N . LEU A 1 306 ? 15.024 -32.285 -32.995 1.00 45.50 306 LEU A N 1
ATOM 2537 C CA . LEU A 1 306 ? 14.242 -33.349 -33.638 1.00 45.50 306 LEU A CA 1
ATOM 2538 C C . LEU A 1 306 ? 12.797 -33.446 -33.118 1.00 45.50 306 LEU A C 1
ATOM 2540 O O . LEU A 1 306 ? 11.933 -33.956 -33.837 1.00 45.50 306 LEU A O 1
ATOM 2544 N N . MET A 1 307 ? 12.509 -32.963 -31.900 1.00 53.66 307 MET A N 1
ATOM 2545 C CA . MET A 1 307 ? 11.180 -33.077 -31.273 1.00 53.66 307 MET A CA 1
ATOM 2546 C C . MET A 1 307 ? 10.751 -31.801 -30.511 1.00 53.66 307 MET A C 1
ATOM 2548 O O . MET A 1 307 ? 10.781 -31.790 -29.277 1.00 53.66 307 MET A O 1
ATOM 2552 N N . PRO A 1 308 ? 10.290 -30.746 -31.216 1.00 55.94 308 PRO A N 1
ATOM 2553 C CA . PRO A 1 308 ? 9.888 -29.475 -30.605 1.00 55.94 308 PRO A CA 1
ATOM 2554 C C . PRO A 1 308 ? 8.599 -29.577 -29.755 1.00 55.94 308 PRO A C 1
ATOM 2556 O O . PRO A 1 308 ? 7.693 -30.343 -30.124 1.00 55.94 308 PRO A O 1
ATOM 2559 N N . PRO A 1 309 ? 8.452 -28.783 -28.671 1.00 48.16 309 PRO A N 1
ATOM 2560 C CA . PRO A 1 309 ? 7.245 -28.742 -27.838 1.00 48.16 309 PRO A CA 1
ATOM 2561 C C . PRO A 1 309 ? 5.999 -28.386 -28.653 1.00 48.16 309 PRO A C 1
ATOM 2563 O O . PRO A 1 309 ? 6.076 -27.633 -29.618 1.00 48.16 309 PRO A O 1
ATOM 2566 N N . LEU A 1 310 ? 4.843 -28.935 -28.267 1.00 52.16 310 LEU A N 1
ATOM 2567 C CA . LEU A 1 310 ? 3.541 -28.802 -28.953 1.00 52.16 310 LEU A CA 1
ATOM 2568 C C . LEU A 1 310 ? 3.388 -29.590 -30.268 1.00 52.16 310 LEU A C 1
ATOM 2570 O O . LEU A 1 310 ? 2.275 -29.676 -30.792 1.00 52.16 310 LEU A O 1
ATOM 2574 N N . THR A 1 311 ? 4.438 -30.246 -30.777 1.00 51.19 311 THR A N 1
ATOM 2575 C CA . THR A 1 311 ? 4.283 -31.186 -31.899 1.00 51.19 311 THR A CA 1
ATOM 2576 C C . THR A 1 311 ? 3.655 -32.501 -31.436 1.00 51.19 311 THR A C 1
ATOM 2578 O O . THR A 1 311 ? 3.900 -32.978 -30.324 1.00 51.19 311 THR A O 1
ATOM 2581 N N . ARG A 1 312 ? 2.871 -33.149 -32.313 1.00 51.16 312 ARG A N 1
ATOM 2582 C CA . ARG A 1 312 ? 2.296 -34.475 -32.020 1.00 51.16 312 ARG A CA 1
ATOM 2583 C C . ARG A 1 312 ? 3.383 -35.488 -31.629 1.00 51.16 312 ARG A C 1
ATOM 2585 O O . ARG A 1 312 ? 3.154 -36.258 -30.709 1.00 51.16 312 ARG A O 1
ATOM 2592 N N . ARG A 1 313 ? 4.574 -35.449 -32.250 1.00 53.19 313 ARG A N 1
ATOM 2593 C CA . ARG A 1 313 ? 5.704 -36.347 -31.928 1.00 53.19 313 ARG A CA 1
ATOM 2594 C C . ARG A 1 313 ? 6.274 -36.114 -30.525 1.00 53.19 313 ARG A C 1
ATOM 2596 O O . ARG A 1 313 ? 6.499 -37.091 -29.823 1.00 53.19 313 ARG A O 1
ATOM 2603 N N . ARG A 1 314 ? 6.435 -34.858 -30.083 1.00 65.94 314 ARG A N 1
ATOM 2604 C CA . ARG A 1 314 ? 6.867 -34.550 -28.707 1.00 65.94 314 ARG A CA 1
ATOM 2605 C C . ARG A 1 314 ? 5.817 -34.959 -27.676 1.00 65.94 314 ARG A C 1
ATOM 2607 O O . ARG A 1 314 ? 6.179 -35.517 -26.649 1.00 65.94 314 ARG A O 1
ATOM 2614 N N . ARG A 1 315 ? 4.528 -34.788 -27.994 1.00 53.41 315 ARG A N 1
ATOM 2615 C CA . ARG A 1 315 ? 3.430 -35.322 -27.173 1.00 53.41 315 ARG A CA 1
ATOM 2616 C C . ARG A 1 315 ? 3.467 -36.846 -27.079 1.00 53.41 315 ARG A C 1
ATOM 2618 O O . ARG A 1 315 ? 3.263 -37.349 -25.991 1.00 53.41 315 ARG A O 1
ATOM 2625 N N . TRP A 1 316 ? 3.777 -37.570 -28.159 1.00 56.19 316 TRP A N 1
ATOM 2626 C CA . TRP A 1 316 ? 3.968 -39.029 -28.116 1.00 56.19 316 TRP A CA 1
ATOM 2627 C C . TRP A 1 316 ? 5.240 -39.454 -27.367 1.00 56.19 316 TRP A C 1
ATOM 2629 O O . TRP A 1 316 ? 5.197 -40.458 -26.673 1.00 56.19 316 TRP A O 1
ATOM 2639 N N . TYR A 1 317 ? 6.343 -38.703 -27.456 1.00 64.00 317 TYR A N 1
ATOM 2640 C CA . TYR A 1 317 ? 7.565 -38.950 -26.674 1.00 64.00 317 TYR A CA 1
ATOM 2641 C C . TYR A 1 317 ? 7.329 -38.740 -25.172 1.00 64.00 317 TYR A C 1
ATOM 2643 O O . TYR A 1 317 ? 7.692 -39.591 -24.366 1.00 64.00 317 TYR A O 1
ATOM 2651 N N . GLU A 1 318 ? 6.658 -37.650 -24.791 1.00 55.91 318 GLU A N 1
ATOM 2652 C CA . GLU A 1 318 ? 6.307 -37.373 -23.395 1.00 55.91 318 GLU A CA 1
ATOM 2653 C C . GLU A 1 318 ? 5.222 -38.324 -22.883 1.00 55.91 318 GLU A C 1
ATOM 2655 O O . GLU A 1 318 ? 5.366 -38.844 -21.784 1.00 55.91 318 GLU A O 1
ATOM 2660 N N . LEU A 1 319 ? 4.211 -38.660 -23.694 1.00 54.47 319 LEU A N 1
ATOM 2661 C CA . LEU A 1 319 ? 3.263 -39.744 -23.399 1.00 54.47 319 LEU A CA 1
ATOM 2662 C C . LEU A 1 319 ? 3.949 -41.112 -23.345 1.00 54.47 319 LEU A C 1
ATOM 2664 O O . LEU A 1 319 ? 3.473 -41.983 -22.633 1.00 54.47 319 LEU A O 1
ATOM 2668 N N . GLY A 1 320 ? 5.057 -41.306 -24.059 1.00 58.69 320 GLY A N 1
ATOM 2669 C CA . GLY A 1 320 ? 5.882 -42.510 -24.013 1.00 58.69 320 GLY A CA 1
ATOM 2670 C C . GLY A 1 320 ? 6.680 -42.603 -22.717 1.00 58.69 320 GLY A C 1
ATOM 2671 O O . GLY A 1 320 ? 6.691 -43.660 -22.103 1.00 58.69 320 GLY A O 1
ATOM 2672 N N . ILE A 1 321 ? 7.273 -41.500 -22.247 1.00 60.97 321 ILE A N 1
ATOM 2673 C CA . ILE A 1 321 ? 7.953 -41.431 -20.941 1.00 60.97 321 ILE A CA 1
ATOM 2674 C C . ILE A 1 321 ? 6.948 -41.545 -19.788 1.00 60.97 321 ILE A C 1
ATOM 2676 O O . ILE A 1 321 ? 7.196 -42.272 -18.827 1.00 60.97 321 ILE A O 1
ATOM 2680 N N . ILE A 1 322 ? 5.810 -40.854 -19.887 1.00 52.47 322 ILE A N 1
ATOM 2681 C CA . ILE A 1 322 ? 4.722 -40.918 -18.904 1.00 52.47 322 ILE A CA 1
ATOM 2682 C C . ILE A 1 322 ? 4.103 -42.318 -18.919 1.00 52.47 322 ILE A C 1
ATOM 2684 O O . ILE A 1 322 ? 3.950 -42.914 -17.865 1.00 52.47 322 ILE A O 1
ATOM 2688 N N . GLY A 1 323 ? 3.845 -42.890 -20.096 1.00 49.62 323 GLY A N 1
ATOM 2689 C CA . GLY A 1 323 ? 3.317 -44.242 -20.272 1.00 49.62 323 GLY A CA 1
ATOM 2690 C C . GLY A 1 323 ? 4.271 -45.325 -19.773 1.00 49.62 323 GLY A C 1
ATOM 2691 O O . GLY A 1 323 ? 3.828 -46.213 -19.059 1.00 49.62 323 GLY A O 1
ATOM 2692 N N . LEU A 1 324 ? 5.577 -45.224 -20.050 1.00 49.69 324 LEU A N 1
ATOM 2693 C CA . LEU A 1 324 ? 6.597 -46.124 -19.492 1.00 49.69 324 LEU A CA 1
ATOM 2694 C C . LEU A 1 324 ? 6.628 -46.051 -17.965 1.00 49.69 324 LEU A C 1
ATOM 2696 O O . LEU A 1 324 ? 6.697 -47.090 -17.321 1.00 49.69 324 LEU A O 1
ATOM 2700 N N . ARG A 1 325 ? 6.515 -44.852 -17.381 1.00 51.91 325 ARG A N 1
ATOM 2701 C CA . ARG A 1 325 ? 6.433 -44.676 -15.923 1.00 51.91 325 ARG A CA 1
ATOM 2702 C C . ARG A 1 325 ? 5.126 -45.207 -15.331 1.00 51.91 325 ARG A C 1
ATOM 2704 O O . ARG A 1 325 ? 5.163 -45.852 -14.294 1.00 51.91 325 ARG A O 1
ATOM 2711 N N . THR A 1 326 ? 3.984 -44.972 -15.974 1.00 50.69 326 THR A N 1
ATOM 2712 C CA . THR A 1 326 ? 2.674 -45.425 -15.479 1.00 50.69 326 THR A CA 1
ATOM 2713 C C . THR A 1 326 ? 2.493 -46.934 -15.650 1.00 50.69 326 THR A C 1
ATOM 2715 O O . THR A 1 326 ? 1.955 -47.577 -14.760 1.00 50.69 326 THR A O 1
ATOM 2718 N N . ILE A 1 327 ? 2.994 -47.534 -16.734 1.00 52.34 327 ILE A N 1
ATOM 2719 C CA . ILE A 1 327 ? 2.997 -48.995 -16.918 1.00 52.34 327 ILE A CA 1
ATOM 2720 C C . ILE A 1 327 ? 3.960 -49.655 -15.924 1.00 52.34 327 ILE A C 1
ATOM 2722 O O . ILE A 1 327 ? 3.590 -50.666 -15.334 1.00 52.34 327 ILE A O 1
ATOM 2726 N N . ALA A 1 328 ? 5.151 -49.076 -15.708 1.00 46.34 328 ALA A N 1
ATOM 2727 C CA . ALA A 1 328 ? 6.134 -49.602 -14.758 1.00 46.34 328 ALA A CA 1
ATOM 2728 C C . ALA A 1 328 ? 5.656 -49.549 -13.298 1.00 46.34 328 ALA A C 1
ATOM 2730 O O . ALA A 1 328 ? 6.022 -50.428 -12.525 1.00 46.34 328 ALA A O 1
ATOM 2731 N N . ASN A 1 329 ? 4.836 -48.556 -12.934 1.00 44.16 329 ASN A N 1
ATOM 2732 C CA . ASN A 1 329 ? 4.444 -48.328 -11.541 1.00 44.16 329 ASN A CA 1
ATOM 2733 C C . ASN A 1 329 ? 2.996 -48.733 -11.209 1.00 44.16 329 ASN A C 1
ATOM 2735 O O . ASN A 1 329 ? 2.714 -49.036 -10.057 1.00 44.16 329 ASN A O 1
ATOM 2739 N N . GLU A 1 330 ? 2.067 -48.719 -12.173 1.00 52.22 330 GLU A N 1
ATOM 2740 C CA . GLU A 1 330 ? 0.617 -48.836 -11.902 1.00 52.22 330 GLU A CA 1
ATOM 2741 C C . GLU A 1 330 ? -0.124 -49.830 -12.821 1.00 52.22 330 GLU A C 1
ATOM 2743 O O . GLU A 1 330 ? -1.322 -50.066 -12.654 1.00 52.22 330 GLU A O 1
ATOM 2748 N N . GLY A 1 331 ? 0.564 -50.427 -13.799 1.00 59.88 331 GLY A N 1
ATOM 2749 C CA . GLY A 1 331 ? 0.015 -51.477 -14.657 1.00 59.88 331 GLY A CA 1
ATOM 2750 C C . GLY A 1 331 ? -0.986 -51.024 -15.736 1.00 59.88 331 GLY A C 1
ATOM 2751 O O . GLY A 1 331 ? -1.442 -49.881 -15.821 1.00 59.88 331 GLY A O 1
ATOM 2752 N N . TRP A 1 332 ? -1.327 -51.968 -16.620 1.00 56.88 332 TRP A N 1
ATOM 2753 C CA . TRP A 1 332 ? -1.984 -51.696 -17.908 1.00 56.88 332 TRP A CA 1
ATOM 2754 C C . TRP A 1 332 ? -3.443 -51.211 -17.825 1.00 56.88 332 TRP A C 1
ATOM 2756 O O . TRP A 1 332 ? -3.904 -50.516 -18.734 1.00 56.88 332 TRP A O 1
ATOM 2766 N N . GLY A 1 333 ? -4.170 -51.531 -16.750 1.00 60.56 333 GLY A N 1
ATOM 2767 C CA . GLY A 1 333 ? -5.572 -51.124 -16.570 1.00 60.56 333 GLY A CA 1
ATOM 2768 C C . GLY A 1 333 ? -5.747 -49.633 -16.245 1.00 60.56 333 GLY A C 1
ATOM 2769 O O . GLY A 1 333 ? -6.594 -48.963 -16.840 1.00 60.56 333 GLY A O 1
ATOM 2770 N N . SER A 1 334 ? -4.893 -49.089 -15.365 1.00 58.25 334 SER A N 1
ATOM 2771 C CA . SER A 1 334 ? -4.895 -47.670 -14.951 1.00 58.25 334 SER A CA 1
ATOM 2772 C C . SER A 1 334 ? -4.588 -46.737 -16.128 1.00 58.25 334 SER A C 1
ATOM 2774 O O . SER A 1 334 ? -5.220 -45.690 -16.309 1.00 58.25 334 SER A O 1
ATOM 2776 N N . PHE A 1 335 ? -3.679 -47.175 -17.003 1.00 63.72 335 PHE A N 1
ATOM 2777 C CA . PHE A 1 335 ? -3.303 -46.452 -18.213 1.00 63.72 335 PHE A CA 1
ATOM 2778 C C . PHE A 1 335 ? -4.503 -46.200 -19.142 1.00 63.72 335 PHE A C 1
ATOM 2780 O O . PHE A 1 335 ? -4.726 -45.066 -19.570 1.00 63.72 335 PHE A O 1
ATOM 2787 N N . TRP A 1 336 ? -5.326 -47.221 -19.407 1.00 62.31 336 TRP A N 1
ATOM 2788 C CA . TRP A 1 336 ? -6.468 -47.093 -20.320 1.00 62.31 336 TRP A CA 1
ATOM 2789 C C . TRP A 1 336 ? -7.601 -46.225 -19.764 1.00 62.31 336 TRP A C 1
ATOM 2791 O O . TRP A 1 336 ? -8.244 -45.502 -20.530 1.00 62.31 336 TRP A O 1
ATOM 2801 N N . TRP A 1 337 ? -7.824 -46.237 -18.448 1.00 57.16 337 TRP A N 1
ATOM 2802 C CA . TRP A 1 337 ? -8.823 -45.384 -17.797 1.00 57.16 337 TRP A CA 1
ATOM 2803 C C . TRP A 1 337 ? -8.413 -43.902 -17.813 1.00 57.16 337 TRP A C 1
ATOM 2805 O O . TRP A 1 337 ? -9.190 -43.045 -18.251 1.00 57.16 337 TRP A O 1
ATOM 2815 N N . LYS A 1 338 ? -7.159 -43.596 -17.448 1.00 57.38 338 LYS A N 1
ATOM 2816 C CA . LYS A 1 338 ? -6.614 -42.223 -17.466 1.00 57.38 338 LYS A CA 1
ATOM 2817 C C . LYS A 1 338 ? -6.548 -41.657 -18.889 1.00 57.38 338 LYS A C 1
ATOM 2819 O O . LYS A 1 338 ? -6.900 -40.497 -19.108 1.00 57.38 338 LYS A O 1
ATOM 2824 N N . PHE A 1 339 ? -6.203 -42.491 -19.873 1.00 58.53 339 PHE A N 1
ATOM 2825 C CA . PHE A 1 339 ? -6.181 -42.105 -21.286 1.00 58.53 339 PHE A CA 1
ATOM 2826 C C . PHE A 1 339 ? -7.576 -41.731 -21.819 1.00 58.53 339 PHE A C 1
ATOM 2828 O O . PHE A 1 339 ? -7.720 -40.740 -22.535 1.00 58.53 339 PHE A O 1
ATOM 2835 N N . LYS A 1 340 ? -8.628 -42.470 -21.431 1.00 55.91 340 LYS A N 1
ATOM 2836 C CA . LYS A 1 340 ? -10.013 -42.221 -21.881 1.00 55.91 340 LYS A CA 1
ATOM 2837 C C . LYS A 1 340 ? -10.624 -40.952 -21.271 1.00 55.91 340 LYS A C 1
ATOM 2839 O O . LYS A 1 340 ? -11.381 -40.259 -21.951 1.00 55.91 340 LYS A O 1
ATOM 2844 N N . ASN A 1 341 ? -10.276 -40.632 -20.022 1.00 53.97 341 ASN A N 1
ATOM 2845 C CA . ASN A 1 341 ? -10.770 -39.444 -19.315 1.00 53.97 341 ASN A CA 1
ATOM 2846 C C . ASN A 1 341 ? -10.075 -38.151 -19.764 1.00 53.97 341 ASN A C 1
ATOM 2848 O O . ASN A 1 341 ? -10.730 -37.117 -19.883 1.00 53.97 341 ASN A O 1
ATOM 2852 N N . TYR A 1 342 ? -8.788 -38.218 -20.116 1.00 53.34 342 TYR A N 1
ATOM 2853 C CA . TYR A 1 342 ? -8.022 -37.061 -20.594 1.00 53.34 342 TYR A CA 1
ATOM 2854 C C . TYR A 1 342 ? -8.551 -36.482 -21.922 1.00 53.34 342 TYR A C 1
ATOM 2856 O O . TYR A 1 342 ? -8.419 -35.292 -22.193 1.00 53.34 342 TYR A O 1
ATOM 2864 N N . VAL A 1 343 ? -9.208 -37.305 -22.746 1.00 50.25 343 VAL A N 1
ATOM 2865 C CA . VAL A 1 343 ? -9.769 -36.891 -24.046 1.00 50.25 343 VAL A CA 1
ATOM 2866 C C . VAL A 1 343 ? -11.158 -36.232 -23.911 1.00 50.25 343 VAL A C 1
ATOM 2868 O O . VAL A 1 343 ? -11.623 -35.600 -24.859 1.00 50.25 343 VAL A O 1
ATOM 2871 N N . LYS A 1 344 ? -11.834 -36.326 -22.751 1.00 42.56 344 LYS A N 1
ATOM 2872 C CA . LYS A 1 344 ? -13.269 -35.990 -22.621 1.00 42.56 344 LYS A CA 1
ATOM 2873 C C . LYS A 1 344 ? -13.609 -34.655 -21.935 1.00 42.56 344 LYS A C 1
ATOM 2875 O O . LYS A 1 344 ? -14.734 -34.193 -22.090 1.00 42.56 344 LYS A O 1
ATOM 2880 N N . THR A 1 345 ? -12.687 -33.996 -21.235 1.00 38.50 345 THR A N 1
ATOM 2881 C CA . THR A 1 345 ? -12.981 -32.821 -20.374 1.00 38.50 345 THR A CA 1
ATOM 2882 C C . THR A 1 345 ? -12.417 -31.486 -20.882 1.00 38.50 345 THR A C 1
ATOM 2884 O O . THR A 1 345 ? -12.011 -30.624 -20.111 1.00 38.50 345 THR A O 1
ATOM 2887 N N . SER A 1 346 ? -12.430 -31.260 -22.199 1.00 40.34 346 SER A N 1
ATOM 2888 C CA . SER A 1 346 ? -12.079 -29.958 -22.794 1.00 40.34 346 SER A CA 1
ATOM 2889 C C . SER A 1 346 ? -13.330 -29.131 -23.141 1.00 40.34 346 SER A C 1
ATOM 2891 O O . SER A 1 346 ? -13.878 -29.318 -24.226 1.00 40.34 346 SER A O 1
ATOM 2893 N N . LYS A 1 347 ? -13.776 -28.217 -22.256 1.00 34.16 347 LYS A N 1
ATOM 2894 C CA . LYS A 1 347 ? -14.547 -26.980 -22.572 1.00 34.16 347 LYS A CA 1
ATOM 2895 C C . LYS A 1 347 ? -14.687 -26.062 -21.330 1.00 34.16 347 LYS A C 1
ATOM 2897 O O . LYS A 1 347 ? -14.747 -26.540 -20.210 1.00 34.16 347 LYS A O 1
ATOM 2902 N N . VAL A 1 348 ? -14.682 -24.748 -21.569 1.00 34.38 348 VAL A N 1
ATOM 2903 C CA . VAL A 1 348 ? -14.224 -23.620 -20.710 1.00 34.38 348 VAL A CA 1
ATOM 2904 C C . VAL A 1 348 ? -15.280 -23.021 -19.749 1.00 34.38 348 VAL A C 1
ATOM 2906 O O . VAL A 1 348 ? -16.414 -22.845 -20.191 1.00 34.38 348 VAL A O 1
ATOM 2909 N N . LYS A 1 349 ? -14.880 -22.567 -18.533 1.00 30.70 349 LYS A N 1
ATOM 2910 C CA . LYS A 1 349 ? -15.157 -21.219 -17.941 1.00 30.70 349 LYS A CA 1
ATOM 2911 C C . LYS A 1 349 ? -14.504 -20.966 -16.559 1.00 30.70 349 LYS A C 1
ATOM 2913 O O . LYS A 1 349 ? -14.283 -21.901 -15.806 1.00 30.70 349 LYS A O 1
ATOM 2918 N N . GLU A 1 350 ? -14.272 -19.671 -16.294 1.00 32.94 350 GLU A N 1
ATOM 2919 C CA . GLU A 1 350 ? -13.936 -18.984 -15.024 1.00 32.94 350 GLU A CA 1
ATOM 2920 C C . GLU A 1 350 ? -12.639 -19.372 -14.301 1.00 32.94 350 GLU A C 1
ATOM 2922 O O . GLU A 1 350 ? -12.624 -20.307 -13.516 1.00 32.94 350 GLU A O 1
ATOM 2927 N N . HIS A 1 351 ? -11.580 -18.574 -14.499 1.00 28.81 351 HIS A N 1
ATOM 2928 C CA . HIS A 1 351 ? -10.465 -18.394 -13.553 1.00 28.81 351 HIS A CA 1
ATOM 2929 C C . HIS A 1 351 ? -9.818 -17.005 -13.757 1.00 28.81 351 HIS A C 1
ATOM 2931 O O . HIS A 1 351 ? -8.658 -16.902 -14.133 1.00 28.81 351 HIS A O 1
ATOM 2937 N N . ASP A 1 352 ? -10.564 -15.922 -13.502 1.00 33.78 352 ASP A N 1
ATOM 2938 C CA . ASP A 1 352 ? -10.032 -14.541 -13.558 1.00 33.78 352 ASP A CA 1
ATOM 2939 C C . ASP A 1 352 ? -9.758 -13.916 -12.173 1.00 33.78 352 ASP A C 1
ATOM 2941 O O . ASP A 1 352 ? -9.550 -12.712 -12.058 1.00 33.78 352 ASP A O 1
ATOM 2945 N N . VAL A 1 353 ? -9.702 -14.707 -11.091 1.00 35.06 353 VAL A N 1
ATOM 2946 C CA . VAL A 1 353 ? -9.407 -14.171 -9.738 1.00 35.06 353 VAL A CA 1
ATOM 2947 C C . VAL A 1 353 ? -8.276 -14.914 -8.999 1.00 35.06 353 VAL A C 1
ATOM 2949 O O . VAL A 1 353 ? -7.878 -14.503 -7.916 1.00 35.06 353 VAL A O 1
ATOM 2952 N N . ILE A 1 354 ? -7.649 -15.942 -9.589 1.00 30.05 354 ILE A N 1
ATOM 2953 C CA . ILE A 1 354 ? -6.567 -16.716 -8.922 1.00 30.05 354 ILE A CA 1
ATOM 2954 C C . ILE A 1 354 ? -5.206 -16.619 -9.657 1.00 30.05 354 ILE A C 1
ATOM 2956 O O . ILE A 1 354 ? -4.219 -17.217 -9.246 1.00 30.05 354 ILE A O 1
ATOM 2960 N N . LEU A 1 355 ? -5.081 -15.772 -10.687 1.00 28.75 355 LEU A N 1
ATOM 2961 C CA . LEU A 1 355 ? -3.825 -15.567 -11.440 1.00 28.75 355 LEU A CA 1
ATOM 2962 C C . LEU A 1 355 ? -2.960 -14.380 -10.968 1.00 28.75 355 LEU A C 1
ATOM 2964 O O . LEU A 1 355 ? -1.927 -14.086 -11.563 1.00 28.75 355 LEU A O 1
ATOM 2968 N N . ALA A 1 356 ? -3.310 -13.720 -9.862 1.00 33.25 356 ALA A N 1
ATOM 2969 C CA . ALA A 1 356 ? -2.597 -12.527 -9.390 1.00 33.25 356 ALA A CA 1
ATOM 2970 C C . ALA A 1 356 ? -1.282 -12.801 -8.626 1.00 33.25 356 ALA A C 1
ATOM 2972 O O . ALA A 1 356 ? -0.783 -11.903 -7.962 1.00 33.25 356 ALA A O 1
ATOM 2973 N N . ARG A 1 357 ? -0.715 -14.016 -8.647 1.00 42.38 357 ARG A N 1
ATOM 2974 C CA . ARG A 1 357 ? 0.495 -14.325 -7.847 1.00 42.38 357 ARG A CA 1
ATOM 2975 C C . ARG A 1 357 ? 1.691 -14.885 -8.622 1.00 42.38 357 ARG A C 1
ATOM 2977 O O . ARG A 1 357 ? 2.752 -15.024 -8.030 1.00 42.38 357 ARG A O 1
ATOM 2984 N N . SER A 1 358 ? 1.580 -15.128 -9.931 1.00 34.91 358 SER A N 1
ATOM 2985 C CA . SER A 1 358 ? 2.727 -15.527 -10.774 1.00 34.91 358 SER A CA 1
ATOM 2986 C C . SER A 1 358 ? 3.049 -14.550 -11.912 1.00 34.91 358 SER A C 1
ATOM 2988 O O . SER A 1 358 ? 4.044 -14.743 -12.604 1.00 34.91 358 SER A O 1
ATOM 2990 N N . GLU A 1 359 ? 2.236 -13.506 -12.113 1.00 49.38 359 GLU A N 1
ATOM 2991 C CA . GLU A 1 359 ? 2.380 -12.544 -13.218 1.00 49.38 359 GLU A CA 1
ATOM 2992 C C . GLU A 1 359 ? 2.928 -11.164 -12.814 1.00 49.38 359 GLU A C 1
ATOM 2994 O O . GLU A 1 359 ? 3.031 -10.305 -13.679 1.00 49.38 359 GLU A O 1
ATOM 2999 N N . GLU A 1 360 ? 3.288 -10.887 -11.554 1.00 68.69 360 GLU A N 1
ATOM 3000 C CA . GLU A 1 360 ? 3.709 -9.522 -11.154 1.00 68.69 360 GLU A CA 1
ATOM 3001 C C . GLU A 1 360 ? 5.004 -9.055 -11.843 1.00 68.69 360 GLU A C 1
ATOM 3003 O O . GLU A 1 360 ? 5.233 -7.854 -12.018 1.00 68.69 360 GLU A O 1
ATOM 3008 N N . ARG A 1 361 ? 5.827 -10.005 -12.295 1.00 86.25 361 ARG A N 1
ATOM 3009 C CA . ARG A 1 361 ? 7.128 -9.768 -12.914 1.00 86.25 361 ARG A CA 1
ATOM 3010 C C . ARG A 1 361 ? 7.405 -10.789 -14.012 1.00 86.25 361 ARG A C 1
ATOM 3012 O O . ARG A 1 361 ? 7.133 -11.973 -13.849 1.00 86.25 361 ARG A O 1
ATOM 3019 N N . PHE A 1 362 ? 8.036 -10.348 -15.093 1.00 91.94 362 PHE A N 1
ATOM 3020 C CA . PHE A 1 362 ? 8.548 -11.214 -16.152 1.00 91.94 362 PHE A CA 1
ATOM 3021 C C . PHE A 1 362 ? 9.956 -10.784 -16.577 1.00 91.94 362 PHE A C 1
ATOM 3023 O O . PHE A 1 362 ? 10.400 -9.666 -16.321 1.00 91.94 362 PHE A O 1
ATOM 3030 N N . CYS A 1 363 ? 10.696 -11.704 -17.187 1.00 92.69 363 CYS A N 1
ATOM 3031 C CA . CYS A 1 363 ? 12.047 -11.471 -17.688 1.00 92.69 363 CYS A CA 1
ATOM 3032 C C . CYS A 1 363 ? 12.078 -11.846 -19.166 1.00 92.69 363 CYS A C 1
ATOM 3034 O O . CYS A 1 363 ? 11.551 -12.893 -19.540 1.00 92.69 363 CYS A O 1
ATOM 3036 N N . VAL A 1 364 ? 12.692 -10.999 -19.989 1.00 91.69 364 VAL A N 1
ATOM 3037 C CA . VAL A 1 364 ? 12.886 -11.264 -21.418 1.00 91.69 364 VAL A CA 1
ATOM 3038 C C . VAL A 1 364 ? 14.357 -11.581 -21.641 1.00 91.69 364 VAL A C 1
ATOM 3040 O O . VAL A 1 364 ? 15.188 -10.675 -21.729 1.00 91.69 364 VAL A O 1
ATOM 3043 N N . LYS A 1 365 ? 14.703 -12.870 -21.698 1.00 90.69 365 LYS A N 1
ATOM 3044 C CA . LYS A 1 365 ? 16.094 -13.283 -21.906 1.00 90.69 365 LYS A CA 1
ATOM 3045 C C . LYS A 1 365 ? 16.482 -13.088 -23.374 1.00 90.69 365 LYS A C 1
ATOM 3047 O O . LYS A 1 365 ? 15.610 -13.119 -24.242 1.00 90.69 365 LYS A O 1
ATOM 3052 N N . PRO A 1 366 ? 17.781 -12.986 -23.700 1.00 90.38 366 PRO A N 1
ATOM 3053 C CA . PRO A 1 366 ? 18.231 -12.892 -25.091 1.00 90.38 366 PRO A CA 1
ATOM 3054 C C . PRO A 1 366 ? 17.744 -14.030 -25.997 1.00 90.38 366 PRO A C 1
ATOM 3056 O O . PRO A 1 366 ? 17.539 -13.820 -27.189 1.00 90.38 366 PRO A O 1
ATOM 3059 N N . SER A 1 367 ? 17.519 -15.224 -25.436 1.00 87.88 367 SER A N 1
ATOM 3060 C CA . SER A 1 367 ? 16.915 -16.369 -26.137 1.00 87.88 367 SER A CA 1
ATOM 3061 C C . SER A 1 367 ? 15.467 -16.138 -26.573 1.00 87.88 367 SER A C 1
ATOM 3063 O O . SER A 1 367 ? 15.003 -16.784 -27.508 1.00 87.88 367 SER A O 1
ATOM 3065 N N . ASP A 1 368 ? 14.761 -15.230 -25.901 1.00 89.06 368 ASP A N 1
ATOM 3066 C CA . ASP A 1 368 ? 13.328 -14.988 -26.066 1.00 89.06 368 ASP A CA 1
ATOM 3067 C C . ASP A 1 368 ? 13.058 -13.825 -27.029 1.00 89.06 368 ASP A C 1
ATOM 3069 O O . ASP A 1 368 ? 11.902 -13.507 -27.321 1.00 89.06 368 ASP A O 1
ATOM 3073 N N . PHE A 1 369 ? 14.120 -13.183 -27.532 1.00 92.69 369 PHE A N 1
ATOM 3074 C CA . PHE A 1 369 ? 14.005 -12.031 -28.411 1.00 92.69 369 PHE A CA 1
ATOM 3075 C C . PHE A 1 369 ? 13.220 -12.378 -29.668 1.00 92.69 369 PHE A C 1
ATOM 3077 O O . PHE A 1 369 ? 13.553 -13.294 -30.427 1.00 92.69 369 PHE A O 1
ATOM 3084 N N . ARG A 1 370 ? 12.164 -11.603 -29.900 1.00 86.12 370 ARG A N 1
ATOM 3085 C CA . ARG A 1 370 ? 11.310 -11.749 -31.069 1.00 86.12 370 ARG A CA 1
ATOM 3086 C C . ARG A 1 370 ? 11.858 -10.882 -32.200 1.00 86.12 370 ARG A C 1
ATOM 3088 O O . ARG A 1 370 ? 12.299 -9.757 -31.954 1.00 86.12 370 ARG A O 1
ATOM 3095 N N . PRO A 1 371 ? 11.840 -11.374 -33.450 1.00 78.88 371 PRO A N 1
ATOM 3096 C CA . PRO A 1 371 ? 12.097 -10.514 -34.588 1.00 78.88 371 PRO A CA 1
ATOM 3097 C C . PRO A 1 371 ? 10.996 -9.456 -34.634 1.00 78.88 371 PRO A C 1
ATOM 3099 O O . PRO A 1 371 ? 9.820 -9.768 -34.803 1.00 78.88 371 PRO A O 1
ATOM 3102 N N . ILE A 1 372 ? 11.389 -8.202 -34.474 1.00 74.38 372 ILE A N 1
ATOM 3103 C CA . ILE A 1 372 ? 10.487 -7.068 -34.640 1.00 74.38 372 ILE A CA 1
ATOM 3104 C C . ILE A 1 372 ? 10.311 -6.927 -36.149 1.00 74.38 372 ILE A C 1
ATOM 3106 O O . ILE A 1 372 ? 11.301 -6.777 -36.864 1.00 74.38 372 ILE A O 1
ATOM 3110 N N . GLY A 1 373 ? 9.082 -7.117 -36.640 1.00 67.44 373 GLY A N 1
ATOM 3111 C CA . GLY A 1 373 ? 8.761 -7.160 -38.071 1.00 67.44 373 GLY A CA 1
ATOM 3112 C C . GLY A 1 373 ? 9.023 -5.832 -38.801 1.00 67.44 373 GLY A C 1
ATOM 3113 O O . GLY A 1 373 ? 9.890 -5.048 -38.434 1.00 67.44 373 GLY A O 1
ATOM 3114 N N . LYS A 1 374 ? 8.238 -5.509 -39.838 1.00 79.31 374 LYS A N 1
ATOM 3115 C CA . LYS A 1 374 ? 8.308 -4.196 -40.527 1.00 79.31 374 LYS A CA 1
ATOM 3116 C C . LYS A 1 374 ? 7.735 -3.032 -39.683 1.00 79.31 374 LYS A C 1
ATOM 3118 O O . LYS A 1 374 ? 7.178 -2.097 -40.253 1.00 79.31 374 LYS A O 1
ATOM 3123 N N . ALA A 1 375 ? 7.830 -3.107 -38.354 1.00 86.31 375 ALA A N 1
ATOM 3124 C CA . ALA A 1 375 ? 7.282 -2.111 -37.444 1.00 86.31 375 ALA A CA 1
ATOM 3125 C C . ALA A 1 375 ? 8.001 -0.767 -37.619 1.00 86.31 375 ALA A C 1
ATOM 3127 O O . ALA A 1 375 ? 9.233 -0.701 -37.681 1.00 86.31 375 ALA A O 1
ATOM 3128 N N . LYS A 1 376 ? 7.228 0.311 -37.704 1.00 94.69 376 LYS A N 1
ATOM 3129 C CA . LYS A 1 376 ? 7.725 1.678 -37.843 1.00 94.69 376 LYS A CA 1
ATOM 3130 C C . LYS A 1 376 ? 7.979 2.267 -36.464 1.00 94.69 376 LYS A C 1
ATOM 3132 O O . LYS A 1 376 ? 7.052 2.431 -35.674 1.00 94.69 376 LYS A O 1
ATOM 3137 N N . ILE A 1 377 ? 9.233 2.621 -36.202 1.00 96.38 377 ILE A N 1
ATOM 3138 C CA . ILE A 1 377 ? 9.664 3.214 -34.935 1.00 96.38 377 ILE A CA 1
ATOM 3139 C C . ILE A 1 377 ? 9.864 4.721 -35.113 1.00 96.38 3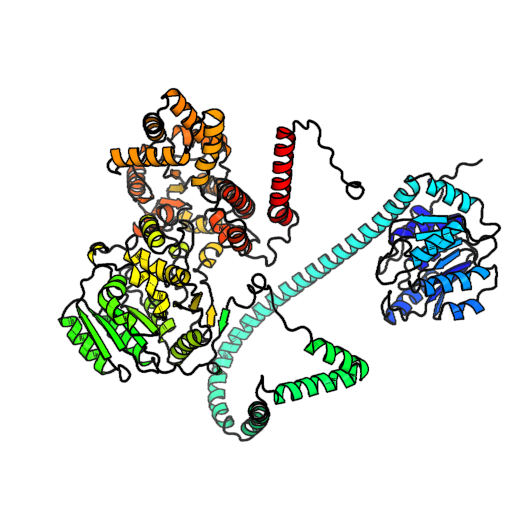77 ILE A C 1
ATOM 3141 O O . ILE A 1 377 ? 10.589 5.144 -36.019 1.00 96.38 377 ILE A O 1
ATOM 3145 N N . ALA A 1 378 ? 9.272 5.516 -34.224 1.00 97.75 378 ALA A N 1
ATOM 3146 C CA . ALA A 1 378 ? 9.607 6.924 -34.037 1.00 97.75 378 ALA A CA 1
ATOM 3147 C C . ALA A 1 378 ? 10.320 7.129 -32.701 1.00 97.75 378 ALA A C 1
ATOM 3149 O O . ALA A 1 378 ? 9.882 6.618 -31.673 1.00 97.75 378 ALA A O 1
ATOM 3150 N N . VAL A 1 379 ? 11.385 7.925 -32.708 1.00 98.38 379 VAL A N 1
ATOM 3151 C CA . VAL A 1 379 ? 11.977 8.482 -31.493 1.00 98.38 379 VAL A CA 1
ATOM 3152 C C . VAL A 1 379 ? 11.700 9.980 -31.484 1.00 98.38 379 VAL A C 1
ATOM 3154 O O . VAL A 1 379 ? 12.160 10.714 -32.360 1.00 98.38 379 VAL A O 1
ATOM 3157 N N . VAL A 1 380 ? 10.907 10.412 -30.511 1.00 98.44 380 VAL A N 1
ATOM 3158 C CA . VAL A 1 380 ? 10.482 11.795 -30.312 1.00 98.44 380 VAL A CA 1
ATOM 3159 C C . VAL A 1 380 ? 11.386 12.420 -29.262 1.00 98.44 380 VAL A C 1
ATOM 3161 O O . VAL A 1 380 ? 11.497 11.885 -28.160 1.00 98.44 380 VAL A O 1
ATOM 3164 N N . ILE A 1 381 ? 12.048 13.526 -29.598 1.00 98.25 381 ILE A N 1
ATOM 3165 C CA . ILE A 1 381 ? 13.038 14.166 -28.731 1.00 98.25 381 ILE A CA 1
ATOM 3166 C C . ILE A 1 381 ? 12.729 15.650 -28.582 1.00 98.25 381 ILE A C 1
ATOM 3168 O O . ILE A 1 381 ? 12.796 16.409 -29.547 1.00 98.25 381 ILE A O 1
ATOM 3172 N N . HIS A 1 382 ? 12.486 16.095 -27.352 1.00 97.25 382 HIS A N 1
ATOM 3173 C CA . HIS A 1 382 ? 12.498 17.523 -27.040 1.00 97.25 382 HIS A CA 1
ATOM 3174 C C . HIS A 1 382 ? 13.907 17.968 -26.612 1.00 97.25 382 HIS A C 1
ATOM 3176 O O . HIS A 1 382 ? 14.353 17.694 -25.493 1.00 97.25 382 HIS A O 1
ATOM 3182 N N . ALA A 1 383 ? 14.636 18.622 -27.520 1.00 95.94 383 ALA A N 1
ATOM 3183 C CA . ALA A 1 383 ? 16.028 19.034 -27.347 1.00 95.94 383 ALA A CA 1
ATOM 3184 C C . ALA A 1 383 ? 16.133 20.492 -26.860 1.00 95.94 383 ALA A C 1
ATOM 3186 O O . ALA A 1 383 ? 16.540 21.395 -27.586 1.00 95.94 383 ALA A O 1
ATOM 3187 N N . TYR A 1 384 ? 15.761 20.715 -25.599 1.00 92.19 384 TYR A N 1
ATOM 3188 C CA . TYR A 1 384 ? 15.852 22.021 -24.941 1.00 92.19 384 TYR A CA 1
ATOM 3189 C C . TYR A 1 384 ? 17.284 22.366 -24.479 1.00 92.19 384 TYR A C 1
ATOM 3191 O O . TYR A 1 384 ? 17.719 23.509 -24.567 1.00 92.19 384 TYR A O 1
ATOM 3199 N N . TYR A 1 385 ? 18.059 21.409 -23.975 1.00 90.94 385 TYR A N 1
ATOM 3200 C CA . TYR A 1 385 ? 19.448 21.623 -23.551 1.00 90.94 385 TYR A CA 1
ATOM 3201 C C . TYR A 1 385 ? 20.395 20.994 -24.568 1.00 90.94 385 TYR A C 1
ATOM 3203 O O . TYR A 1 385 ? 20.683 19.798 -24.516 1.00 90.94 385 TYR A O 1
ATOM 3211 N N . LEU A 1 386 ? 20.842 21.800 -25.529 1.00 91.62 386 LEU A N 1
ATOM 3212 C CA . LEU A 1 386 ? 21.595 21.321 -26.688 1.00 91.62 386 LEU A CA 1
ATOM 3213 C C . LEU A 1 386 ? 22.960 20.723 -26.336 1.00 91.62 386 LEU A C 1
ATOM 3215 O O . LEU A 1 386 ? 23.437 19.823 -27.020 1.00 91.62 386 LEU A O 1
ATOM 3219 N N . ASP A 1 387 ? 23.560 21.179 -25.241 1.00 89.31 387 ASP A N 1
ATOM 3220 C CA . ASP A 1 387 ? 24.816 20.650 -24.711 1.00 89.31 387 ASP A CA 1
ATOM 3221 C C . ASP A 1 387 ? 24.700 19.186 -24.246 1.00 89.31 387 ASP A C 1
ATOM 3223 O O . ASP A 1 387 ? 25.693 18.467 -24.212 1.00 89.31 387 ASP A O 1
ATOM 3227 N N . ILE A 1 388 ? 23.478 18.713 -23.979 1.00 89.69 388 ILE A N 1
ATOM 3228 C CA . ILE A 1 388 ? 23.171 17.319 -23.620 1.00 89.69 388 ILE A CA 1
ATOM 3229 C C . ILE A 1 388 ? 22.768 16.492 -24.851 1.00 89.69 388 ILE A C 1
ATOM 3231 O O . ILE A 1 388 ? 22.781 15.262 -24.812 1.00 89.69 388 ILE A O 1
ATOM 3235 N N . PHE A 1 389 ? 22.414 17.119 -25.975 1.00 94.19 389 PHE A N 1
ATOM 3236 C CA . PHE A 1 389 ? 21.891 16.392 -27.136 1.00 94.19 389 PHE A CA 1
ATOM 3237 C C . PHE A 1 389 ? 22.904 15.388 -27.722 1.00 94.19 389 PHE A C 1
ATOM 3239 O O . PHE A 1 389 ? 22.518 14.295 -28.142 1.00 94.19 389 PHE A O 1
ATOM 3246 N N . GLY A 1 390 ? 24.203 15.696 -27.647 1.00 93.75 390 GLY A N 1
ATOM 3247 C CA . GLY A 1 390 ? 25.269 14.766 -28.036 1.00 93.75 390 GLY A CA 1
ATOM 3248 C C . GLY A 1 390 ? 25.297 13.481 -27.192 1.00 93.75 390 GLY A C 1
ATOM 3249 O O . GLY A 1 390 ? 25.530 12.397 -27.731 1.00 93.75 390 GLY A O 1
ATOM 3250 N N . GLU A 1 391 ? 24.977 13.572 -25.894 1.00 94.31 391 GLU A N 1
ATOM 3251 C CA . GLU A 1 391 ? 24.814 12.409 -25.008 1.00 94.31 391 GLU A CA 1
ATOM 3252 C C . GLU A 1 391 ? 23.655 11.536 -25.509 1.00 94.31 391 GLU A C 1
ATOM 3254 O O . GLU A 1 391 ? 23.842 10.338 -25.719 1.00 94.31 391 GLU A O 1
ATOM 3259 N N . ILE A 1 392 ? 22.494 12.127 -25.822 1.00 95.50 392 ILE A N 1
ATOM 3260 C CA . ILE A 1 392 ? 21.355 11.384 -26.394 1.00 95.50 392 ILE A CA 1
ATOM 3261 C C . ILE A 1 392 ? 21.760 10.684 -27.696 1.00 95.50 392 ILE A C 1
ATOM 3263 O O . ILE A 1 392 ? 21.482 9.496 -27.863 1.00 95.50 392 ILE A O 1
ATOM 3267 N N . CYS A 1 393 ? 22.473 11.372 -28.595 1.00 96.00 393 CYS A N 1
ATOM 3268 C CA . CYS A 1 393 ? 22.955 10.779 -29.845 1.00 96.00 393 CYS A CA 1
ATOM 3269 C C . CYS A 1 393 ? 23.829 9.538 -29.612 1.00 96.00 393 CYS A C 1
ATOM 3271 O O . CYS A 1 393 ? 23.771 8.597 -30.403 1.00 96.00 393 CYS A O 1
ATOM 3273 N N . SER A 1 394 ? 24.610 9.495 -28.527 1.00 95.75 394 SER A N 1
ATOM 3274 C CA . SER A 1 394 ? 25.394 8.305 -28.179 1.00 95.75 394 SER A CA 1
ATOM 3275 C C . SER A 1 394 ? 24.506 7.102 -27.828 1.00 95.75 394 SER A C 1
ATOM 3277 O O . SER A 1 394 ? 24.765 6.007 -28.323 1.00 95.75 394 SER A O 1
ATOM 3279 N N . TYR A 1 395 ? 23.409 7.311 -27.092 1.00 96.62 395 TYR A N 1
ATOM 3280 C CA . TYR A 1 395 ? 22.428 6.268 -26.768 1.00 96.62 395 TYR A CA 1
ATOM 3281 C C . TYR A 1 395 ? 21.601 5.836 -27.986 1.00 96.62 395 TYR A C 1
ATOM 3283 O O . TYR A 1 395 ? 21.293 4.655 -28.136 1.00 96.62 395 TYR A O 1
ATOM 3291 N N . LEU A 1 396 ? 21.277 6.755 -28.903 1.00 97.12 396 LEU A N 1
ATOM 3292 C CA . LEU A 1 396 ? 20.524 6.432 -30.123 1.00 97.12 396 LEU A CA 1
ATOM 3293 C C . LEU A 1 396 ? 21.250 5.418 -31.021 1.00 97.12 396 LEU A C 1
ATOM 3295 O O . LEU A 1 396 ? 20.595 4.616 -31.685 1.00 97.12 396 LEU A O 1
ATOM 3299 N N . LYS A 1 397 ? 22.592 5.385 -30.993 1.00 95.62 397 LYS A N 1
ATOM 3300 C CA . LYS A 1 397 ? 23.397 4.385 -31.721 1.00 95.62 397 LYS A CA 1
ATOM 3301 C C . LYS A 1 397 ? 23.121 2.946 -31.275 1.00 95.62 397 LYS A C 1
ATOM 3303 O O . LYS A 1 397 ? 23.409 2.020 -32.029 1.00 95.62 397 LYS A O 1
ATOM 3308 N N . ASN A 1 398 ? 22.557 2.746 -30.083 1.00 95.69 398 ASN A N 1
ATOM 3309 C CA . ASN A 1 398 ? 22.225 1.419 -29.575 1.00 95.69 398 ASN A CA 1
ATOM 3310 C C . ASN A 1 398 ? 20.967 0.823 -30.225 1.00 95.69 398 ASN A C 1
ATOM 3312 O O . ASN A 1 398 ? 20.779 -0.393 -30.150 1.00 95.69 398 ASN A O 1
ATOM 3316 N N . ILE A 1 399 ? 20.109 1.630 -30.865 1.00 95.06 399 ILE A N 1
ATOM 3317 C CA . ILE A 1 399 ? 18.875 1.144 -31.499 1.00 95.06 399 ILE A CA 1
ATOM 3318 C C . ILE A 1 399 ? 19.245 0.217 -32.674 1.00 95.06 399 ILE A C 1
ATOM 3320 O O . ILE A 1 399 ? 19.829 0.683 -33.645 1.00 95.06 399 ILE A O 1
ATOM 3324 N N . PRO A 1 400 ? 18.905 -1.089 -32.639 1.00 92.00 400 PRO A N 1
ATOM 3325 C CA . PRO A 1 400 ? 19.359 -2.061 -33.643 1.00 92.00 400 PRO A CA 1
ATOM 3326 C C . PRO A 1 400 ? 18.517 -2.101 -34.922 1.00 92.00 400 PRO A C 1
ATOM 3328 O O . PRO A 1 400 ? 18.671 -3.009 -35.737 1.00 92.00 400 PRO A O 1
ATOM 3331 N N . LEU A 1 401 ? 17.576 -1.176 -35.068 1.00 92.19 401 LEU A N 1
ATOM 3332 C CA . LEU A 1 401 ? 16.585 -1.155 -36.135 1.00 92.19 401 LEU A CA 1
ATOM 3333 C C . LEU A 1 401 ? 16.585 0.209 -36.797 1.00 92.19 401 LEU A C 1
ATOM 3335 O O . LEU A 1 401 ? 17.085 1.178 -36.240 1.00 92.19 401 LEU A O 1
ATOM 3339 N N . LYS A 1 402 ? 15.992 0.281 -37.983 1.00 94.44 402 LYS A N 1
ATOM 3340 C CA . LYS A 1 402 ? 15.746 1.558 -38.637 1.00 94.44 402 LYS A CA 1
ATOM 3341 C C . LYS A 1 402 ? 14.630 2.319 -37.914 1.00 94.44 402 LYS A C 1
ATOM 3343 O O . LYS A 1 402 ? 13.609 1.722 -37.578 1.00 94.44 402 LYS A O 1
ATOM 3348 N N . TYR A 1 403 ? 14.815 3.616 -37.687 1.00 96.12 403 TYR A N 1
ATOM 3349 C CA . TYR A 1 403 ? 13.843 4.465 -36.988 1.00 96.12 403 TYR A CA 1
ATOM 3350 C C . TYR A 1 403 ? 13.770 5.868 -37.598 1.00 96.12 403 TYR A C 1
ATOM 3352 O O . TYR A 1 403 ? 14.640 6.283 -38.366 1.00 96.12 403 TYR A O 1
ATOM 3360 N N . SER A 1 404 ? 12.704 6.597 -37.270 1.00 97.69 404 SER A N 1
ATOM 3361 C CA . SER A 1 404 ? 12.554 8.016 -37.601 1.00 97.69 404 SER A CA 1
ATOM 3362 C C . SER A 1 404 ? 12.798 8.893 -36.377 1.00 97.69 404 SER A C 1
ATOM 3364 O O . SER A 1 404 ? 12.427 8.516 -35.268 1.00 97.69 404 SER A O 1
ATOM 3366 N N . LEU A 1 405 ? 13.403 10.061 -36.579 1.00 98.25 405 LEU A N 1
ATOM 3367 C CA . LEU A 1 405 ? 13.630 11.067 -35.540 1.00 98.25 405 LEU A CA 1
ATOM 3368 C C . LEU A 1 405 ? 12.632 12.217 -35.679 1.00 98.25 405 LEU A C 1
ATOM 3370 O O . LEU A 1 405 ? 12.566 12.839 -36.733 1.00 98.25 405 LEU A O 1
ATOM 3374 N N . LEU A 1 406 ? 11.890 12.520 -34.618 1.00 98.25 406 LEU A N 1
ATOM 3375 C CA . LEU A 1 406 ? 11.014 13.691 -34.532 1.00 98.25 406 LEU A CA 1
ATOM 3376 C C . LEU A 1 406 ? 11.562 14.599 -33.429 1.00 98.25 406 LEU A C 1
ATOM 3378 O O . LEU A 1 406 ? 11.466 14.252 -32.255 1.00 98.25 406 LEU A O 1
ATOM 3382 N N . ILE A 1 407 ? 12.211 15.707 -33.785 1.00 98.25 407 ILE A N 1
ATOM 3383 C CA . ILE A 1 407 ? 12.994 16.508 -32.834 1.00 98.25 407 ILE A CA 1
ATOM 3384 C C . ILE A 1 407 ? 12.451 17.928 -32.762 1.00 98.25 407 ILE A C 1
ATOM 3386 O O . ILE A 1 407 ? 12.380 18.620 -33.770 1.00 98.25 407 ILE A O 1
ATOM 3390 N N . SER A 1 408 ? 12.112 18.398 -31.568 1.00 97.50 408 SER A N 1
ATOM 3391 C CA . SER A 1 408 ? 11.775 19.808 -31.359 1.00 97.50 408 SER A CA 1
ATOM 3392 C C . SER A 1 408 ? 12.941 20.565 -30.721 1.00 97.50 408 SER A C 1
ATOM 3394 O O . SER A 1 408 ? 13.541 20.056 -29.770 1.00 97.50 408 SER A O 1
ATOM 3396 N N . VAL A 1 409 ? 13.208 21.782 -31.190 1.00 96.75 409 VAL A N 1
ATOM 3397 C CA . VAL A 1 409 ? 14.268 22.691 -30.715 1.00 96.75 409 VAL A CA 1
ATOM 3398 C C . VAL A 1 409 ? 13.707 24.094 -30.453 1.00 96.75 409 VAL A C 1
ATOM 3400 O O . VAL A 1 409 ? 12.590 24.398 -30.864 1.00 96.75 409 VAL A O 1
ATOM 3403 N N . LYS A 1 410 ? 14.469 24.972 -29.786 1.00 92.56 410 LYS A N 1
ATOM 3404 C CA . LYS A 1 410 ? 13.975 26.310 -29.399 1.00 92.56 410 LYS A CA 1
ATOM 3405 C C . LYS A 1 410 ? 14.035 27.356 -30.505 1.00 92.56 410 LYS A C 1
ATOM 3407 O O . LYS A 1 410 ? 13.299 28.333 -30.463 1.00 92.56 410 LYS A O 1
ATOM 3412 N N . ASN A 1 411 ? 14.990 27.233 -31.421 1.00 93.00 411 ASN A N 1
ATOM 3413 C CA . ASN A 1 411 ? 15.272 28.250 -32.432 1.00 93.00 411 ASN A CA 1
ATOM 3414 C C . ASN A 1 411 ? 15.982 27.629 -33.647 1.00 93.00 411 ASN A C 1
ATOM 3416 O O . ASN A 1 411 ? 16.480 26.505 -33.589 1.00 93.00 411 ASN A O 1
ATOM 3420 N N . ALA A 1 412 ? 16.059 28.389 -34.740 1.00 91.88 412 ALA A N 1
ATOM 3421 C CA . ALA A 1 412 ? 16.664 27.939 -35.996 1.00 91.88 412 ALA A CA 1
ATOM 3422 C C . ALA A 1 412 ? 18.178 27.649 -35.895 1.00 91.88 412 ALA A C 1
ATOM 3424 O O . ALA A 1 412 ? 18.717 26.859 -36.667 1.00 91.88 412 ALA A O 1
ATOM 3425 N N . LYS A 1 413 ? 18.891 28.259 -34.936 1.00 92.31 413 LYS A N 1
ATOM 3426 C CA . LYS A 1 413 ? 20.315 27.962 -34.708 1.00 92.31 413 LYS A CA 1
ATOM 3427 C C . LYS A 1 413 ? 20.487 26.561 -34.119 1.00 92.31 413 LYS A C 1
ATOM 3429 O O . LYS A 1 413 ? 21.354 25.811 -34.565 1.00 92.31 413 LYS A O 1
ATOM 3434 N N . ASP A 1 414 ? 19.650 26.209 -33.148 1.00 93.38 414 ASP A N 1
ATOM 3435 C CA . ASP A 1 414 ? 19.643 24.888 -32.520 1.00 93.38 414 ASP A CA 1
ATOM 3436 C C . ASP A 1 414 ? 19.259 23.794 -33.532 1.00 93.38 414 ASP A C 1
ATOM 3438 O O . ASP A 1 414 ? 19.839 22.708 -33.511 1.00 93.38 414 ASP A O 1
ATOM 3442 N N . GLU A 1 415 ? 18.348 24.098 -34.465 1.00 94.50 415 GLU A N 1
ATOM 3443 C CA . GLU A 1 415 ? 17.973 23.209 -35.575 1.00 94.50 415 GLU A CA 1
ATOM 3444 C C . GLU A 1 415 ? 19.185 22.809 -36.422 1.00 94.50 415 GLU A C 1
ATOM 3446 O O . GLU A 1 415 ? 19.408 21.619 -36.643 1.00 94.50 415 GLU A O 1
ATOM 3451 N N . ALA A 1 416 ? 20.008 23.776 -36.843 1.00 92.56 416 ALA A N 1
ATOM 3452 C CA . ALA A 1 416 ? 21.193 23.503 -37.656 1.00 92.56 416 ALA A CA 1
ATOM 3453 C C . ALA A 1 416 ? 22.212 22.605 -36.928 1.00 92.56 416 ALA A C 1
ATOM 3455 O O . ALA A 1 416 ? 22.786 21.693 -37.526 1.00 92.56 416 ALA A O 1
ATOM 3456 N N . ILE A 1 417 ? 22.411 22.829 -35.624 1.00 93.25 417 ILE A N 1
ATOM 3457 C CA . ILE A 1 417 ? 23.330 22.030 -34.800 1.00 93.25 417 ILE A CA 1
ATOM 3458 C C . ILE A 1 417 ? 22.816 20.592 -34.653 1.00 93.25 417 ILE A C 1
ATOM 3460 O O . ILE A 1 417 ? 23.583 19.641 -34.812 1.00 93.25 417 ILE A O 1
ATOM 3464 N N . VAL A 1 418 ? 21.522 20.419 -34.370 1.00 94.38 418 VAL A N 1
ATOM 3465 C CA . VAL A 1 418 ? 20.888 19.096 -34.271 1.00 94.38 418 VAL A CA 1
ATOM 3466 C C . VAL A 1 418 ? 20.957 18.363 -35.606 1.00 94.38 418 VAL A C 1
ATOM 3468 O O . VAL A 1 418 ? 21.336 17.192 -35.627 1.00 94.38 418 VAL A O 1
ATOM 3471 N N . ALA A 1 419 ? 20.648 19.049 -36.711 1.00 94.00 419 ALA A N 1
ATOM 3472 C CA . ALA A 1 419 ? 20.703 18.493 -38.058 1.00 94.00 419 ALA A CA 1
ATOM 3473 C C . ALA A 1 419 ? 22.099 17.956 -38.402 1.00 94.00 419 ALA A C 1
ATOM 3475 O O . ALA A 1 419 ? 22.212 16.906 -39.032 1.00 94.00 419 ALA A O 1
ATOM 3476 N N . GLU A 1 420 ? 23.162 18.632 -37.959 1.00 92.81 420 GLU A N 1
ATOM 3477 C CA . GLU A 1 420 ? 24.531 18.154 -38.146 1.00 92.81 420 GLU A CA 1
ATOM 3478 C C . GLU A 1 420 ? 24.829 16.913 -37.293 1.00 92.81 420 GLU A C 1
ATOM 3480 O O . GLU A 1 420 ? 25.355 15.926 -37.804 1.00 92.81 420 GLU A O 1
ATOM 3485 N N . GLN A 1 421 ? 24.440 16.902 -36.014 1.00 92.75 421 GLN A N 1
ATOM 3486 C CA . GLN A 1 421 ? 24.724 15.774 -35.116 1.00 92.75 421 GLN A CA 1
ATOM 3487 C C . GLN A 1 421 ? 24.018 14.473 -35.530 1.00 92.75 421 GLN A C 1
ATOM 3489 O O . GLN A 1 421 ? 24.595 13.390 -35.402 1.00 92.75 421 GLN A O 1
ATOM 3494 N N . ILE A 1 422 ? 22.796 14.550 -36.066 1.00 94.81 422 ILE A N 1
ATOM 3495 C CA . ILE A 1 422 ? 22.036 13.350 -36.451 1.00 94.81 422 ILE A CA 1
ATOM 3496 C C . ILE A 1 422 ? 22.530 12.696 -37.749 1.00 94.81 422 ILE A C 1
ATOM 3498 O O . ILE A 1 422 ? 22.227 11.524 -37.969 1.00 94.81 422 ILE A O 1
ATOM 3502 N N . LYS A 1 423 ? 23.322 13.388 -38.586 1.00 90.75 423 LYS A N 1
ATOM 3503 C CA . LYS A 1 423 ? 23.924 12.799 -39.805 1.00 90.75 423 LYS A CA 1
ATOM 3504 C C . LYS A 1 423 ? 24.796 11.584 -39.495 1.00 90.75 423 LYS A C 1
ATOM 3506 O O . LYS A 1 423 ? 24.910 10.675 -40.311 1.00 90.75 423 LYS A O 1
ATOM 3511 N N . TYR A 1 424 ? 25.378 11.552 -38.300 1.00 88.69 424 TYR A N 1
ATOM 3512 C CA . TYR A 1 424 ? 26.258 10.481 -37.839 1.00 88.69 424 TYR A CA 1
ATOM 3513 C C . TYR A 1 424 ? 25.499 9.267 -37.262 1.00 88.69 424 TYR A C 1
ATOM 3515 O O . TYR A 1 424 ? 26.122 8.376 -36.680 1.00 88.69 424 TYR A O 1
ATOM 3523 N N . LEU A 1 425 ? 24.165 9.214 -37.394 1.00 93.44 425 LEU A N 1
ATOM 3524 C CA . LEU A 1 425 ? 23.321 8.107 -36.934 1.00 93.44 425 LEU A CA 1
ATOM 3525 C C . LEU A 1 425 ? 22.878 7.229 -38.126 1.00 93.44 425 LEU A C 1
ATOM 3527 O O . LEU A 1 425 ? 21.916 7.566 -38.818 1.00 93.44 425 LEU A O 1
ATOM 3531 N N . PRO A 1 426 ? 23.527 6.073 -38.369 1.00 86.75 426 PRO A N 1
ATOM 3532 C CA . PRO A 1 426 ? 23.396 5.326 -39.628 1.00 86.75 426 PRO A CA 1
ATOM 3533 C C . PRO A 1 426 ? 22.033 4.645 -39.841 1.00 86.75 426 PRO A C 1
ATOM 3535 O O . PRO A 1 426 ? 21.730 4.208 -40.949 1.00 86.75 426 PRO A O 1
ATOM 3538 N N . LEU A 1 427 ? 21.218 4.516 -38.790 1.00 92.81 427 LEU A N 1
ATOM 3539 C CA . LEU A 1 427 ? 19.926 3.818 -38.830 1.00 92.81 427 LEU A CA 1
ATOM 3540 C C . LEU A 1 427 ? 18.714 4.764 -38.860 1.00 92.81 427 LEU A C 1
ATOM 3542 O O . LEU A 1 427 ? 17.571 4.301 -38.878 1.00 92.81 427 LEU A O 1
ATOM 3546 N N . VAL A 1 428 ? 18.943 6.078 -38.928 1.00 95.31 428 VAL A N 1
ATOM 3547 C CA . VAL A 1 428 ? 17.877 7.071 -39.106 1.00 95.31 428 VAL A CA 1
ATOM 3548 C C . VAL A 1 428 ? 17.400 7.052 -40.561 1.00 95.31 428 VAL A C 1
ATOM 3550 O O . VAL A 1 428 ? 18.165 7.339 -41.475 1.00 95.31 428 VAL A O 1
ATOM 3553 N N . GLN A 1 429 ? 16.127 6.723 -40.794 1.00 92.12 429 GLN A N 1
ATOM 3554 C CA . GLN A 1 429 ? 15.531 6.715 -42.143 1.00 92.12 429 GLN A CA 1
ATOM 3555 C C . GLN A 1 429 ? 14.964 8.065 -42.560 1.00 92.12 429 GLN A C 1
ATOM 3557 O O . GLN A 1 429 ? 15.044 8.448 -43.724 1.00 92.12 429 GLN A O 1
ATOM 3562 N N . ARG A 1 430 ? 14.334 8.747 -41.609 1.00 93.19 430 ARG A N 1
ATOM 3563 C CA . ARG A 1 430 ? 13.724 10.059 -41.781 1.00 93.19 430 ARG A CA 1
ATOM 3564 C C . ARG A 1 430 ? 13.952 10.842 -40.502 1.00 93.19 430 ARG A C 1
ATOM 3566 O O . ARG A 1 430 ? 13.894 10.278 -39.412 1.00 93.19 430 ARG A O 1
ATOM 3573 N N . ASN A 1 431 ? 14.195 12.133 -40.638 1.00 95.00 431 ASN A N 1
ATOM 3574 C CA . ASN A 1 431 ? 14.167 13.055 -39.519 1.00 95.00 431 ASN A CA 1
ATOM 3575 C C . ASN A 1 431 ? 13.226 14.218 -39.843 1.00 95.00 431 ASN A C 1
ATOM 3577 O O . ASN A 1 431 ? 13.052 14.569 -41.009 1.00 95.00 431 ASN A O 1
ATOM 3581 N N . GLU A 1 432 ? 12.587 14.761 -38.817 1.00 96.69 432 GLU A N 1
ATOM 3582 C CA . GLU A 1 432 ? 11.805 15.986 -38.891 1.00 96.69 432 GLU A CA 1
ATOM 3583 C C . GLU A 1 432 ? 12.147 16.836 -37.673 1.00 96.69 432 GLU A C 1
ATOM 3585 O O . GLU A 1 432 ? 11.927 16.413 -36.536 1.00 96.69 432 GLU A O 1
ATOM 3590 N N . ILE A 1 433 ? 12.731 18.008 -37.921 1.00 97.25 433 ILE A N 1
ATOM 3591 C CA . ILE A 1 433 ? 13.113 18.960 -36.883 1.00 97.25 433 ILE A CA 1
ATOM 3592 C C . ILE A 1 433 ? 12.112 20.113 -36.917 1.00 97.25 433 ILE A C 1
ATOM 3594 O O . ILE A 1 433 ? 11.761 20.596 -37.991 1.00 97.25 433 ILE A O 1
ATOM 3598 N N . ARG A 1 434 ? 11.609 20.528 -35.753 1.00 97.19 434 ARG A N 1
ATOM 3599 C CA . ARG A 1 434 ? 10.683 21.660 -35.630 1.00 97.19 434 ARG A CA 1
ATOM 3600 C C . ARG A 1 434 ? 11.166 22.642 -34.581 1.00 97.19 434 ARG A C 1
ATOM 3602 O O . ARG A 1 434 ? 11.502 22.254 -33.464 1.00 97.19 434 ARG A O 1
ATOM 3609 N N . VAL A 1 435 ? 11.148 23.921 -34.928 1.00 96.44 435 VAL A N 1
ATOM 3610 C CA . VAL A 1 435 ? 11.301 25.001 -33.956 1.00 96.44 435 VAL A CA 1
ATOM 3611 C C . VAL A 1 435 ? 9.962 25.183 -33.246 1.00 96.44 435 VAL A C 1
ATOM 3613 O O . VAL A 1 435 ? 8.957 25.454 -33.902 1.00 96.44 435 VAL A O 1
ATOM 3616 N N . VAL A 1 436 ? 9.941 25.002 -31.927 1.00 93.88 436 VAL A N 1
ATOM 3617 C CA . VAL A 1 436 ? 8.724 25.094 -31.108 1.00 93.88 436 VAL A CA 1
ATOM 3618 C C . VAL A 1 436 ? 8.895 26.124 -29.999 1.00 93.88 436 VAL A C 1
ATOM 3620 O O . VAL A 1 436 ? 9.999 26.350 -29.496 1.00 93.88 436 VAL A O 1
ATOM 3623 N N . GLU A 1 437 ? 7.785 26.735 -29.595 1.00 89.12 437 GLU A N 1
ATOM 3624 C CA . GLU A 1 437 ? 7.748 27.580 -28.406 1.00 89.12 437 GLU A CA 1
ATOM 3625 C C . GLU A 1 437 ? 8.040 26.734 -27.158 1.00 89.12 437 GLU A C 1
ATOM 3627 O O . GLU A 1 437 ? 7.626 25.578 -27.056 1.00 89.12 437 GLU A O 1
ATOM 3632 N N . ASN A 1 438 ? 8.732 27.304 -26.171 1.00 87.69 438 ASN A N 1
ATOM 3633 C CA . ASN A 1 438 ? 8.955 26.634 -24.891 1.00 87.69 438 ASN A CA 1
ATOM 3634 C C . ASN A 1 438 ? 7.713 26.716 -23.989 1.00 87.69 438 ASN A C 1
ATOM 3636 O O . ASN A 1 438 ? 7.771 27.248 -22.882 1.00 87.69 438 ASN A O 1
ATOM 3640 N N . ARG A 1 439 ? 6.583 26.207 -24.478 1.00 92.62 439 ARG A N 1
ATOM 3641 C CA . ARG A 1 439 ? 5.291 26.212 -23.795 1.00 92.62 439 ARG A CA 1
ATOM 3642 C C . ARG A 1 439 ? 4.782 24.782 -23.703 1.00 92.62 439 ARG A C 1
ATOM 3644 O O . ARG A 1 439 ? 4.732 24.073 -24.696 1.00 92.62 439 ARG A O 1
ATOM 3651 N N . GLY A 1 440 ? 4.490 24.314 -22.488 1.00 90.88 440 GLY A N 1
ATOM 3652 C CA . GLY A 1 440 ? 4.153 22.904 -22.245 1.00 90.88 440 GLY A CA 1
ATOM 3653 C C . GLY A 1 440 ? 5.326 21.913 -22.360 1.00 90.88 440 GLY A C 1
ATOM 3654 O O . GLY A 1 440 ? 5.107 20.703 -22.256 1.00 90.88 440 GLY A O 1
ATOM 3655 N N . ARG A 1 441 ? 6.563 22.419 -22.514 1.00 92.88 441 ARG A N 1
ATOM 3656 C CA . ARG A 1 441 ? 7.833 21.666 -22.500 1.00 92.88 441 ARG A CA 1
ATOM 3657 C C . ARG A 1 441 ? 7.801 20.457 -23.455 1.00 92.88 441 ARG A C 1
ATOM 3659 O O . ARG A 1 441 ? 7.279 20.544 -24.564 1.00 92.88 441 ARG A O 1
ATOM 3666 N N . ASN A 1 442 ? 8.346 19.314 -23.034 1.00 94.88 442 ASN A N 1
ATOM 3667 C CA . ASN A 1 442 ? 8.389 18.095 -23.846 1.00 94.88 442 ASN A CA 1
ATOM 3668 C C . ASN A 1 442 ? 6.990 17.536 -24.189 1.00 94.88 442 ASN A C 1
ATOM 3670 O O . ASN A 1 442 ? 6.801 16.963 -25.260 1.00 94.88 442 ASN A O 1
ATOM 3674 N N . ILE A 1 443 ? 5.997 17.756 -23.321 1.00 96.81 443 ILE A N 1
ATOM 3675 C CA . ILE A 1 443 ? 4.656 17.182 -23.462 1.00 96.81 443 ILE A CA 1
ATOM 3676 C C . ILE A 1 443 ? 3.899 17.829 -24.619 1.00 96.81 443 ILE A C 1
ATOM 3678 O O . ILE A 1 443 ? 3.336 17.115 -25.450 1.00 96.81 443 ILE A O 1
ATOM 3682 N N . ALA A 1 444 ? 3.901 19.163 -24.702 1.00 96.44 444 ALA A N 1
ATOM 3683 C CA . ALA A 1 444 ? 3.269 19.868 -25.816 1.00 96.44 444 ALA A CA 1
ATOM 3684 C C . ALA A 1 444 ? 3.985 19.574 -27.140 1.00 96.44 444 ALA A C 1
ATOM 3686 O O . ALA A 1 444 ? 3.320 19.270 -28.129 1.00 96.44 444 ALA A O 1
ATOM 3687 N N . ALA A 1 445 ? 5.322 19.534 -27.137 1.00 95.69 445 ALA A N 1
ATOM 3688 C CA . ALA A 1 445 ? 6.092 19.158 -28.320 1.00 95.69 445 ALA A CA 1
ATOM 3689 C C . ALA A 1 445 ? 5.650 17.798 -28.892 1.00 95.69 445 ALA A C 1
ATOM 3691 O O . ALA A 1 445 ? 5.458 17.647 -30.100 1.00 95.69 445 ALA A O 1
ATOM 3692 N N . MET A 1 446 ? 5.419 16.802 -28.032 1.00 96.50 446 MET A N 1
ATOM 3693 C CA . MET A 1 446 ? 4.946 15.491 -28.473 1.00 96.50 446 MET A CA 1
ATOM 3694 C C . MET A 1 446 ? 3.455 15.480 -28.859 1.00 96.50 446 MET A C 1
ATOM 3696 O O . MET A 1 446 ? 3.106 14.971 -29.925 1.00 96.50 446 MET A O 1
ATOM 3700 N N . LEU A 1 447 ? 2.572 15.994 -27.995 1.00 96.62 447 LEU A N 1
ATOM 3701 C CA . LEU A 1 447 ? 1.113 15.828 -28.116 1.00 96.62 447 LEU A CA 1
ATOM 3702 C C . LEU A 1 447 ? 0.408 16.916 -28.935 1.00 96.62 447 LEU A C 1
ATOM 3704 O O . LEU A 1 447 ? -0.763 16.744 -29.270 1.00 96.62 447 LEU A O 1
ATOM 3708 N N . VAL A 1 448 ? 1.092 18.011 -29.260 1.00 96.19 448 VAL A N 1
ATOM 3709 C CA . VAL A 1 448 ? 0.567 19.099 -30.097 1.00 96.19 448 VAL A CA 1
ATOM 3710 C C . VAL A 1 448 ? 1.332 19.135 -31.409 1.00 96.19 448 VAL A C 1
ATOM 3712 O O . VAL A 1 448 ? 0.751 18.880 -32.464 1.00 96.19 448 VAL A O 1
ATOM 3715 N N . ASP A 1 449 ? 2.642 19.382 -31.356 1.00 95.75 449 ASP A N 1
ATOM 3716 C CA . ASP A 1 449 ? 3.421 19.610 -32.573 1.00 95.75 449 ASP A CA 1
ATOM 3717 C C . ASP A 1 449 ? 3.569 18.311 -33.375 1.00 95.75 449 ASP A C 1
ATOM 3719 O O . ASP A 1 449 ? 3.216 18.257 -34.556 1.00 95.75 449 ASP A O 1
ATOM 3723 N N . PHE A 1 450 ? 4.014 17.221 -32.748 1.00 96.81 450 PHE A N 1
ATOM 3724 C CA . PHE A 1 450 ? 4.228 15.957 -33.459 1.00 96.81 450 PHE A CA 1
ATOM 3725 C C . PHE A 1 450 ? 2.999 15.048 -33.565 1.00 96.81 450 PHE A C 1
ATOM 3727 O O . PHE A 1 450 ? 3.038 14.090 -34.343 1.00 96.81 450 PHE A O 1
ATOM 3734 N N . ALA A 1 451 ? 1.891 15.351 -32.885 1.00 94.44 451 ALA A N 1
ATOM 3735 C CA . ALA A 1 451 ? 0.694 14.504 -32.864 1.00 94.44 451 ALA A CA 1
ATOM 3736 C C . ALA A 1 451 ? 0.188 14.028 -34.246 1.00 94.44 451 ALA A C 1
ATOM 3738 O O . ALA A 1 451 ? -0.138 12.843 -34.369 1.00 94.44 451 ALA A O 1
ATOM 3739 N N . PRO A 1 452 ? 0.162 14.859 -35.313 1.00 91.12 452 PRO A N 1
ATOM 3740 C CA . PRO A 1 452 ? -0.248 14.400 -36.645 1.00 91.12 452 PRO A CA 1
ATOM 3741 C C . PRO A 1 452 ? 0.671 13.326 -37.248 1.00 91.12 452 PRO A C 1
ATOM 3743 O O . PRO A 1 452 ? 0.224 12.504 -38.048 1.00 91.12 452 PRO A O 1
ATOM 3746 N N . LEU A 1 453 ? 1.954 13.320 -36.875 1.00 94.62 453 LEU A N 1
ATOM 3747 C CA . LEU A 1 453 ? 2.943 12.364 -37.378 1.00 94.62 453 LEU A CA 1
ATOM 3748 C C . LEU A 1 453 ? 2.975 11.074 -36.568 1.00 94.62 453 LEU A C 1
ATOM 3750 O O . LEU A 1 453 ? 3.195 10.015 -37.150 1.00 94.62 453 LEU A O 1
ATOM 3754 N N . LEU A 1 454 ? 2.736 11.143 -35.253 1.00 94.94 454 LEU A N 1
ATOM 3755 C CA . LEU A 1 454 ? 2.805 9.974 -34.365 1.00 94.94 454 LEU A CA 1
ATOM 3756 C C . LEU A 1 454 ? 1.899 8.834 -34.834 1.00 94.94 454 LEU A C 1
ATOM 3758 O O . LEU A 1 454 ? 2.260 7.667 -34.693 1.00 94.94 454 LEU A O 1
ATOM 3762 N N . ARG A 1 455 ? 0.774 9.162 -35.485 1.00 92.56 455 ARG A N 1
ATOM 3763 C CA . ARG A 1 455 ? -0.166 8.163 -36.006 1.00 92.56 455 ARG A CA 1
ATOM 3764 C C . ARG A 1 455 ? 0.382 7.275 -37.132 1.00 92.56 455 ARG A C 1
ATOM 3766 O O . ARG A 1 455 ? -0.245 6.281 -37.479 1.00 92.56 455 ARG A O 1
ATOM 3773 N N . GLN A 1 456 ? 1.542 7.611 -37.697 1.00 94.31 456 GLN A N 1
ATOM 3774 C CA . GLN A 1 456 ? 2.187 6.859 -38.782 1.00 94.31 456 GLN A CA 1
ATOM 3775 C C . GLN A 1 456 ? 3.111 5.736 -38.285 1.00 94.31 456 GLN A C 1
ATOM 3777 O O . GLN A 1 456 ? 3.650 4.991 -39.111 1.00 94.31 456 GLN A O 1
ATOM 3782 N N . PHE A 1 457 ? 3.322 5.642 -36.970 1.00 96.00 457 PHE A N 1
ATOM 3783 C CA . PHE A 1 457 ? 4.278 4.740 -36.333 1.00 96.00 457 PHE A CA 1
ATOM 3784 C C . PHE A 1 457 ? 3.572 3.701 -35.463 1.00 96.00 457 PHE A C 1
ATOM 3786 O O . PHE A 1 457 ? 2.482 3.945 -34.955 1.00 96.00 457 PHE A O 1
ATOM 3793 N N . ASP A 1 458 ? 4.214 2.552 -35.273 1.00 95.44 458 ASP A N 1
ATOM 3794 C CA . ASP A 1 458 ? 3.702 1.472 -34.424 1.00 95.44 458 ASP A CA 1
ATOM 3795 C C . ASP A 1 458 ? 4.240 1.618 -32.992 1.00 95.44 458 ASP A C 1
ATOM 3797 O O . ASP A 1 458 ? 3.498 1.504 -32.014 1.00 95.44 458 ASP A O 1
ATOM 3801 N N . TYR A 1 459 ? 5.531 1.948 -32.876 1.00 97.31 459 TYR A N 1
ATOM 3802 C CA . TYR A 1 459 ? 6.228 2.148 -31.607 1.00 97.31 459 TYR A CA 1
ATOM 3803 C C . TYR A 1 459 ? 6.832 3.548 -31.521 1.00 97.31 459 TYR A C 1
ATOM 3805 O O . TYR A 1 459 ? 7.452 4.039 -32.467 1.00 97.31 459 TYR A O 1
ATOM 3813 N N . ILE A 1 460 ? 6.682 4.172 -30.357 1.00 98.44 460 ILE A N 1
ATOM 3814 C CA . ILE A 1 460 ? 7.140 5.526 -30.057 1.00 98.44 460 ILE A CA 1
ATOM 3815 C C . ILE A 1 460 ? 8.070 5.459 -28.845 1.00 98.44 460 ILE A C 1
ATOM 3817 O O . ILE A 1 460 ? 7.675 4.987 -27.784 1.00 98.44 460 ILE A O 1
ATOM 3821 N N . CYS A 1 461 ? 9.299 5.942 -28.990 1.00 98.50 461 CYS A N 1
ATOM 3822 C CA . CYS A 1 461 ? 10.205 6.226 -27.881 1.00 98.50 461 CYS A CA 1
ATOM 3823 C C . CYS A 1 461 ? 10.188 7.732 -27.628 1.00 98.50 461 CYS A C 1
ATOM 3825 O O . CYS A 1 461 ? 10.537 8.498 -28.523 1.00 98.50 461 CYS A O 1
ATOM 3827 N N . HIS A 1 462 ? 9.774 8.169 -26.444 1.00 98.69 462 HIS A N 1
ATOM 3828 C CA . HIS A 1 462 ? 9.773 9.581 -26.079 1.00 98.69 462 HIS A CA 1
ATOM 3829 C C . HIS A 1 462 ? 10.934 9.886 -25.131 1.00 98.69 462 HIS A C 1
ATOM 3831 O O . HIS A 1 462 ? 11.112 9.221 -24.108 1.00 98.69 462 HIS A O 1
ATOM 3837 N N . LEU A 1 463 ? 11.726 10.894 -25.490 1.00 98.06 463 LEU A N 1
ATOM 3838 C CA . LEU A 1 463 ? 12.917 11.343 -24.781 1.00 98.06 463 LEU A CA 1
ATOM 3839 C C . LEU A 1 463 ? 12.936 12.869 -24.742 1.00 98.06 463 LEU A C 1
ATOM 3841 O O . LEU A 1 463 ? 12.340 13.553 -25.572 1.00 98.06 463 LEU A O 1
ATOM 3845 N N . HIS A 1 464 ? 13.705 13.431 -23.823 1.00 96.69 464 HIS A N 1
ATOM 3846 C CA . HIS A 1 464 ? 14.013 14.851 -23.866 1.00 96.69 464 HIS A CA 1
ATOM 3847 C C . HIS A 1 464 ? 15.321 15.137 -23.142 1.00 96.69 464 HIS A C 1
ATOM 3849 O O . HIS A 1 464 ? 15.759 14.387 -22.272 1.00 96.69 464 HIS A O 1
ATOM 3855 N N . THR A 1 465 ? 15.943 16.263 -23.458 1.00 94.19 465 THR A N 1
ATOM 3856 C CA . THR A 1 465 ? 17.078 16.750 -22.672 1.00 94.19 465 THR A CA 1
ATOM 3857 C C . THR A 1 465 ? 16.585 17.188 -21.292 1.00 94.19 465 THR A C 1
ATOM 3859 O O . THR A 1 465 ? 15.586 17.908 -21.198 1.00 94.19 465 THR A O 1
ATOM 3862 N N . LYS A 1 466 ? 17.273 16.788 -20.221 1.00 89.31 466 LYS A N 1
ATOM 3863 C CA . LYS A 1 466 ? 16.864 17.067 -18.836 1.00 89.31 466 LYS A CA 1
ATOM 3864 C C . LYS A 1 466 ? 18.047 17.562 -18.006 1.00 89.31 466 LYS A C 1
ATOM 3866 O O . LYS A 1 466 ? 19.023 16.834 -17.854 1.00 89.31 466 LYS A O 1
ATOM 3871 N N . LYS A 1 467 ? 17.941 18.758 -17.423 1.00 85.94 467 LYS A N 1
ATOM 3872 C CA . LYS A 1 467 ? 18.862 19.249 -16.386 1.00 85.94 467 LYS A CA 1
ATOM 3873 C C . LYS A 1 467 ? 18.132 19.324 -15.054 1.00 85.94 467 LYS A C 1
ATOM 3875 O O . LYS A 1 467 ? 17.147 20.043 -14.932 1.00 85.94 467 LYS A O 1
ATOM 3880 N N . SER A 1 468 ? 18.608 18.577 -14.064 1.00 71.12 468 SER A N 1
ATOM 3881 C CA . SER A 1 468 ? 18.099 18.643 -12.692 1.00 71.12 468 SER A CA 1
ATOM 3882 C C . SER A 1 468 ? 18.963 19.622 -11.899 1.00 71.12 468 SER A C 1
ATOM 3884 O O . SER A 1 468 ? 20.087 19.286 -11.539 1.00 71.12 468 SER A O 1
ATOM 3886 N N . LEU A 1 469 ? 18.462 20.839 -11.666 1.00 61.69 469 LEU A N 1
ATOM 3887 C CA . LEU A 1 469 ? 19.216 21.953 -11.061 1.00 61.69 469 LEU A CA 1
ATOM 3888 C C . LEU A 1 469 ? 18.889 22.196 -9.574 1.00 61.69 469 LEU A C 1
ATOM 3890 O O . LEU A 1 469 ? 19.140 23.281 -9.061 1.00 61.69 469 LEU A O 1
ATOM 3894 N N . TYR A 1 470 ? 18.362 21.191 -8.868 1.00 50.28 470 TYR A N 1
ATOM 3895 C CA . TYR A 1 470 ? 17.776 21.335 -7.524 1.00 50.28 470 TYR A CA 1
ATOM 3896 C C . TYR A 1 470 ? 18.725 21.926 -6.456 1.00 50.28 470 TYR A C 1
ATOM 3898 O O . TYR A 1 470 ? 18.269 22.484 -5.470 1.00 50.28 470 TYR A O 1
ATOM 3906 N N . SER A 1 471 ? 20.046 21.840 -6.649 1.00 42.31 471 SER A N 1
ATOM 3907 C CA . SER A 1 471 ? 21.064 22.368 -5.725 1.00 42.31 471 SER A CA 1
ATOM 3908 C C . SER A 1 471 ? 21.983 23.423 -6.360 1.00 42.31 471 SER A C 1
ATOM 3910 O O . SER A 1 471 ? 23.127 23.580 -5.933 1.00 42.31 471 SER A O 1
ATOM 3912 N N . GLY A 1 472 ? 21.564 24.062 -7.460 1.00 42.56 472 GLY A N 1
ATOM 3913 C CA . GLY A 1 472 ? 22.408 24.994 -8.228 1.00 42.56 472 GLY A CA 1
ATOM 3914 C C . GLY A 1 472 ? 23.565 24.333 -8.998 1.00 42.56 472 GLY A C 1
ATOM 3915 O O . GLY A 1 472 ? 24.309 25.013 -9.699 1.00 42.56 472 GLY A O 1
ATOM 3916 N N . ARG A 1 473 ? 23.707 23.003 -8.911 1.00 44.31 473 ARG A N 1
ATOM 3917 C CA . ARG A 1 473 ? 24.605 22.170 -9.725 1.00 44.31 473 ARG A CA 1
ATOM 3918 C C . ARG A 1 473 ? 23.785 21.101 -10.436 1.00 44.31 473 ARG A C 1
ATOM 3920 O O . ARG A 1 473 ? 22.817 20.589 -9.877 1.00 44.31 473 ARG A O 1
ATOM 3927 N N . GLU A 1 474 ? 24.171 20.775 -11.664 1.00 63.97 474 GLU A N 1
ATOM 3928 C CA . GLU A 1 474 ? 23.494 19.753 -12.458 1.00 63.97 474 GLU A CA 1
ATOM 3929 C C . GLU A 1 474 ? 23.665 18.367 -11.822 1.00 63.97 474 GLU A C 1
ATOM 3931 O O . GLU A 1 474 ? 24.782 17.876 -11.671 1.00 63.97 474 GLU A O 1
ATOM 3936 N N . GLN A 1 475 ? 22.551 17.720 -11.474 1.00 69.31 475 GLN A N 1
ATOM 3937 C CA . GLN A 1 475 ? 22.545 16.316 -11.070 1.00 69.31 475 GLN A CA 1
ATOM 3938 C C . GLN A 1 475 ? 22.336 15.424 -12.299 1.00 69.31 475 GLN A C 1
ATOM 3940 O O . GLN A 1 475 ? 21.218 15.273 -12.794 1.00 69.31 475 GLN A O 1
ATOM 3945 N N . THR A 1 476 ? 23.420 14.831 -12.802 1.00 82.69 476 THR A N 1
ATOM 3946 C CA . THR A 1 476 ? 23.409 14.005 -14.023 1.00 82.69 476 THR A CA 1
ATOM 3947 C C . THR A 1 476 ? 22.829 12.604 -13.812 1.00 82.69 476 THR A C 1
ATOM 3949 O O . THR A 1 476 ? 22.279 12.023 -14.747 1.00 82.69 476 THR A O 1
ATOM 3952 N N . GLU A 1 477 ? 22.890 12.076 -12.582 1.00 88.50 477 GLU A N 1
ATOM 3953 C CA . GLU A 1 477 ? 22.544 10.683 -12.264 1.00 88.50 477 GLU A CA 1
ATOM 3954 C C . GLU A 1 477 ? 21.121 10.289 -12.685 1.00 88.50 477 GLU A C 1
ATOM 3956 O O . GLU A 1 477 ? 20.924 9.201 -13.223 1.00 88.50 477 GLU A O 1
ATOM 3961 N N . TRP A 1 478 ? 20.123 11.153 -12.455 1.00 91.50 478 TRP A N 1
ATOM 3962 C CA . TRP A 1 478 ? 18.727 10.830 -12.778 1.00 91.50 478 TRP A CA 1
ATOM 3963 C C . TRP A 1 478 ? 18.509 10.743 -14.293 1.00 91.50 478 TRP A C 1
ATOM 3965 O O . TRP A 1 478 ? 17.897 9.793 -14.778 1.00 91.50 478 TRP A O 1
ATOM 3975 N N . ARG A 1 479 ? 19.058 11.693 -15.059 1.00 92.81 479 ARG A N 1
ATOM 3976 C CA . ARG A 1 479 ? 18.978 11.665 -16.526 1.00 92.81 479 ARG A CA 1
ATOM 3977 C C . ARG A 1 479 ? 19.649 10.411 -17.085 1.00 92.81 479 ARG A C 1
ATOM 3979 O O . ARG A 1 479 ? 19.034 9.694 -17.868 1.00 92.81 479 ARG A O 1
ATOM 3986 N N . GLN A 1 480 ? 20.883 10.144 -16.662 1.00 93.81 480 GLN A N 1
ATOM 3987 C CA . GLN A 1 480 ? 21.646 8.982 -17.122 1.00 93.81 480 GLN A CA 1
ATOM 3988 C C . GLN A 1 480 ? 20.946 7.675 -16.763 1.00 93.81 480 GLN A C 1
ATOM 3990 O O . GLN A 1 480 ? 20.873 6.770 -17.584 1.00 93.81 480 GLN A O 1
ATOM 3995 N N . TYR A 1 481 ? 20.342 7.601 -15.575 1.00 95.31 481 TYR A N 1
ATOM 3996 C CA . TYR A 1 481 ? 19.507 6.471 -15.192 1.00 95.31 481 TYR A CA 1
ATOM 3997 C C . TYR A 1 481 ? 18.348 6.239 -16.178 1.00 95.31 481 TYR A C 1
ATOM 3999 O O . TYR A 1 481 ? 18.164 5.108 -16.622 1.00 95.31 481 TYR A O 1
ATOM 4007 N N . LEU A 1 482 ? 17.601 7.280 -16.568 1.00 96.19 482 LEU A N 1
ATOM 4008 C CA . LEU A 1 482 ? 16.504 7.140 -17.538 1.00 96.19 482 LEU A CA 1
ATOM 4009 C C . LEU A 1 482 ? 17.012 6.666 -18.910 1.00 96.19 482 LEU A C 1
ATOM 4011 O O . LEU A 1 482 ? 16.432 5.751 -19.499 1.00 96.19 482 LEU A O 1
ATOM 4015 N N . TYR A 1 483 ? 18.118 7.239 -19.395 1.00 96.69 483 TYR A N 1
ATOM 4016 C CA . TYR A 1 483 ? 18.729 6.842 -20.667 1.00 96.69 483 TYR A CA 1
ATOM 4017 C C . TYR A 1 483 ? 19.247 5.400 -20.638 1.00 96.69 483 TYR A C 1
ATOM 4019 O O . TYR A 1 483 ? 18.948 4.629 -21.548 1.00 96.69 483 TYR A O 1
ATOM 4027 N N . ASP A 1 484 ? 19.949 4.999 -19.577 1.00 96.12 484 ASP A N 1
ATOM 4028 C CA . ASP A 1 484 ? 20.443 3.632 -19.387 1.00 96.12 484 ASP A CA 1
ATOM 4029 C C . ASP A 1 484 ? 19.305 2.608 -19.433 1.00 96.12 484 ASP A C 1
ATOM 4031 O O . ASP A 1 484 ? 19.418 1.565 -20.079 1.00 96.12 484 ASP A O 1
ATOM 4035 N N . MET A 1 485 ? 18.196 2.905 -18.753 1.00 97.50 485 MET A N 1
ATOM 4036 C CA . MET A 1 485 ? 17.070 1.981 -18.634 1.00 97.50 485 MET A CA 1
ATOM 4037 C C . MET A 1 485 ? 16.318 1.809 -19.960 1.00 97.50 485 MET A C 1
ATOM 4039 O O . MET A 1 485 ? 15.842 0.712 -20.245 1.00 97.50 485 MET A O 1
ATOM 4043 N N . LEU A 1 486 ? 16.237 2.855 -20.789 1.00 97.94 486 LEU A N 1
ATOM 4044 C CA . LEU A 1 486 ? 15.487 2.835 -22.053 1.00 97.94 486 LEU A CA 1
ATOM 4045 C C . LEU A 1 486 ? 16.339 2.482 -23.277 1.00 97.94 486 LEU A C 1
ATOM 4047 O O . LEU A 1 486 ? 15.824 1.884 -24.224 1.00 97.94 486 LEU A O 1
ATOM 4051 N N . LEU A 1 487 ? 17.613 2.880 -23.279 1.00 97.00 487 LEU A N 1
ATOM 4052 C CA . LEU A 1 487 ? 18.497 2.871 -24.449 1.00 97.00 487 LEU A CA 1
ATOM 4053 C C . LEU A 1 487 ? 19.928 2.406 -24.139 1.00 97.00 487 LEU A C 1
ATOM 4055 O O . LEU A 1 487 ? 20.781 2.451 -25.025 1.00 97.00 487 LEU A O 1
ATOM 4059 N N . GLY A 1 488 ? 20.227 1.975 -22.908 1.00 95.00 488 GLY A N 1
ATOM 4060 C CA . GLY A 1 488 ? 21.601 1.715 -22.456 1.00 95.00 488 GLY A CA 1
ATOM 4061 C C . GLY A 1 488 ? 22.360 0.649 -23.245 1.00 95.00 488 GLY A C 1
ATOM 4062 O O . GLY A 1 488 ? 23.588 0.640 -23.238 1.00 95.00 488 GLY A O 1
ATOM 4063 N N . SER A 1 489 ? 21.658 -0.233 -23.959 1.00 95.75 489 SER A N 1
ATOM 4064 C CA . SER A 1 489 ? 22.277 -1.180 -24.883 1.00 95.75 489 SER A CA 1
ATOM 4065 C C . SER A 1 489 ? 21.316 -1.622 -25.985 1.00 95.75 489 SER A C 1
ATOM 4067 O O . SER A 1 489 ? 20.093 -1.520 -25.869 1.00 95.75 489 SER A O 1
ATOM 4069 N N . SER A 1 490 ? 21.878 -2.178 -27.059 1.00 94.50 490 SER A N 1
ATOM 4070 C CA . SER A 1 490 ? 21.088 -2.799 -28.126 1.00 94.50 490 SER A CA 1
ATOM 4071 C C . SER A 1 490 ? 20.238 -3.968 -27.621 1.00 94.50 490 SER A C 1
ATOM 4073 O O . SER A 1 490 ? 19.099 -4.153 -28.047 1.00 94.50 490 SER A O 1
ATOM 4075 N N . GLU A 1 491 ? 20.775 -4.734 -26.672 1.00 94.69 491 GLU A N 1
ATOM 4076 C CA . GLU A 1 491 ? 20.085 -5.840 -26.008 1.00 94.69 491 GLU A CA 1
ATOM 4077 C C . GLU A 1 491 ? 18.879 -5.349 -25.194 1.00 94.69 491 GLU A C 1
ATOM 4079 O O . GLU A 1 491 ? 17.782 -5.885 -25.348 1.00 94.69 491 GLU A O 1
ATOM 4084 N N . ARG A 1 492 ? 19.039 -4.251 -24.438 1.00 95.56 492 ARG A N 1
ATOM 4085 C CA . ARG A 1 492 ? 17.953 -3.605 -23.685 1.00 95.56 492 ARG A CA 1
ATOM 4086 C C . ARG A 1 492 ? 16.780 -3.242 -24.587 1.00 95.56 492 ARG A C 1
ATOM 4088 O O . ARG A 1 492 ? 15.634 -3.553 -24.270 1.00 95.56 492 ARG A O 1
ATOM 4095 N N . ILE A 1 493 ? 17.069 -2.611 -25.721 1.00 96.00 493 ILE A N 1
ATOM 4096 C CA . ILE A 1 493 ? 16.047 -2.160 -26.672 1.00 96.00 493 ILE A CA 1
ATOM 4097 C C . ILE A 1 493 ? 15.349 -3.363 -27.320 1.00 96.00 493 ILE A C 1
ATOM 4099 O O . ILE A 1 493 ? 14.123 -3.375 -27.427 1.00 96.00 493 ILE A O 1
ATOM 4103 N N . LYS A 1 494 ? 16.097 -4.415 -27.687 1.00 95.31 494 LYS A N 1
ATOM 4104 C CA . LYS A 1 494 ? 15.509 -5.673 -28.186 1.00 95.31 494 LYS A CA 1
ATOM 4105 C C . LYS A 1 494 ? 14.589 -6.316 -27.158 1.00 95.31 494 LYS A C 1
ATOM 4107 O O . LYS A 1 494 ? 13.530 -6.798 -27.546 1.00 95.31 494 LYS A O 1
ATOM 4112 N N . ALA A 1 495 ? 14.954 -6.298 -25.879 1.00 96.25 495 ALA A N 1
ATOM 4113 C CA . ALA A 1 495 ? 14.111 -6.831 -24.819 1.00 96.25 495 ALA A CA 1
ATOM 4114 C C . ALA A 1 495 ? 12.819 -6.023 -24.642 1.00 96.25 495 ALA A C 1
ATOM 4116 O O . ALA A 1 495 ? 11.755 -6.624 -24.554 1.00 96.25 495 ALA A O 1
ATOM 4117 N N . ILE A 1 496 ? 12.887 -4.684 -24.649 1.00 97.19 496 ILE A N 1
ATOM 4118 C CA . ILE A 1 496 ? 11.701 -3.805 -24.574 1.00 97.19 496 ILE A CA 1
ATOM 4119 C C . ILE A 1 496 ? 10.750 -4.091 -25.739 1.00 97.19 496 ILE A C 1
ATOM 4121 O O . ILE A 1 496 ? 9.559 -4.324 -25.543 1.00 97.19 496 ILE A O 1
ATOM 4125 N N . LEU A 1 497 ? 11.276 -4.113 -26.962 1.00 96.44 497 LEU A N 1
ATOM 4126 C CA . LEU A 1 497 ? 10.465 -4.355 -28.150 1.00 96.44 497 LEU A CA 1
ATOM 4127 C C . LEU A 1 497 ? 9.939 -5.801 -28.194 1.00 96.44 497 LEU A C 1
ATOM 4129 O O . LEU A 1 497 ? 8.789 -6.024 -28.557 1.00 96.44 497 LEU A O 1
ATOM 4133 N N . SER A 1 498 ? 10.720 -6.781 -27.733 1.00 95.50 498 SER A N 1
ATOM 4134 C CA . SER A 1 498 ? 10.245 -8.163 -27.577 1.00 95.50 498 SER A CA 1
ATOM 4135 C C . SER A 1 498 ? 9.172 -8.285 -26.498 1.00 95.50 498 SER A C 1
ATOM 4137 O O . SER A 1 498 ? 8.245 -9.063 -26.681 1.00 95.50 498 SER A O 1
ATOM 4139 N N . ALA A 1 499 ? 9.241 -7.508 -25.412 1.00 95.31 499 ALA A N 1
ATOM 4140 C CA . ALA A 1 499 ? 8.207 -7.479 -24.380 1.00 95.31 499 ALA A CA 1
ATOM 4141 C C . ALA A 1 499 ? 6.862 -7.013 -24.955 1.00 95.31 499 ALA A C 1
ATOM 4143 O O . ALA A 1 499 ? 5.839 -7.635 -24.673 1.00 95.31 499 ALA A O 1
ATOM 4144 N N . PHE A 1 500 ? 6.868 -5.991 -25.819 1.00 95.50 500 PHE A N 1
ATOM 4145 C CA . PHE A 1 500 ? 5.675 -5.603 -26.572 1.00 95.50 500 PHE A CA 1
ATOM 4146 C C . PHE A 1 500 ? 5.142 -6.769 -27.417 1.00 95.50 500 PHE A C 1
ATOM 4148 O O . PHE A 1 500 ? 3.959 -7.090 -27.322 1.00 95.50 500 PHE A O 1
ATOM 4155 N N . GLU A 1 501 ? 5.987 -7.424 -28.218 1.00 92.62 501 GLU A N 1
ATOM 4156 C CA . GLU A 1 501 ? 5.567 -8.535 -29.092 1.00 92.62 501 GLU A CA 1
ATOM 4157 C C . GLU A 1 501 ? 5.080 -9.774 -28.316 1.00 92.62 501 GLU A C 1
ATOM 4159 O O . GLU A 1 501 ? 4.136 -10.442 -28.730 1.00 92.62 501 GLU A O 1
ATOM 4164 N N . MET A 1 502 ? 5.705 -10.089 -27.180 1.00 91.44 502 MET A N 1
ATOM 4165 C CA . MET A 1 502 ? 5.335 -11.220 -26.322 1.00 91.44 502 MET A CA 1
ATOM 4166 C C . MET A 1 502 ? 4.031 -10.971 -25.562 1.00 91.44 502 MET A C 1
ATOM 4168 O O . MET A 1 502 ? 3.272 -11.911 -25.328 1.00 91.44 502 MET A O 1
ATOM 4172 N N . HIS A 1 503 ? 3.765 -9.716 -25.198 1.00 92.31 503 HIS A N 1
ATOM 4173 C CA . HIS A 1 503 ? 2.590 -9.313 -24.435 1.00 92.31 503 HIS A CA 1
ATOM 4174 C C . HIS A 1 503 ? 1.840 -8.194 -25.175 1.00 92.31 503 HIS A C 1
ATOM 4176 O O . HIS A 1 503 ? 2.028 -7.012 -24.869 1.00 92.31 503 HIS A O 1
ATOM 4182 N N . PRO A 1 504 ? 0.933 -8.538 -26.111 1.00 91.62 504 PRO A N 1
ATOM 4183 C CA . PRO A 1 504 ? 0.162 -7.555 -26.877 1.00 91.62 504 PRO A CA 1
ATOM 4184 C C . PRO A 1 504 ? -0.653 -6.582 -26.015 1.00 91.62 504 PRO A C 1
ATOM 4186 O O . PRO A 1 504 ? -0.950 -5.474 -26.453 1.00 91.62 504 PRO A O 1
ATOM 4189 N N . SER A 1 505 ? -0.986 -6.970 -24.779 1.00 94.00 505 SER A N 1
ATOM 4190 C CA . SER A 1 505 ? -1.664 -6.108 -23.812 1.00 94.00 505 SER A CA 1
ATOM 4191 C C . SER A 1 505 ? -0.791 -4.971 -23.280 1.00 94.00 505 SER A C 1
ATOM 4193 O O . SER A 1 505 ? -1.344 -4.032 -22.725 1.00 94.00 505 SER A O 1
ATOM 4195 N N . ILE A 1 506 ? 0.543 -5.030 -23.378 1.00 97.00 506 ILE A N 1
ATOM 4196 C CA . ILE A 1 506 ? 1.411 -3.944 -22.905 1.00 97.00 506 ILE A CA 1
ATOM 4197 C C . ILE A 1 506 ? 1.367 -2.794 -23.913 1.00 97.00 506 ILE A C 1
ATOM 4199 O O . ILE A 1 506 ? 1.735 -2.959 -25.075 1.00 97.00 506 ILE A O 1
ATOM 4203 N N . GLY A 1 507 ? 0.922 -1.626 -23.454 1.00 97.62 507 GLY A N 1
ATOM 4204 C CA . GLY A 1 507 ? 0.854 -0.391 -24.229 1.00 97.62 507 GLY A CA 1
ATOM 4205 C C . GLY A 1 507 ? 2.007 0.571 -23.957 1.00 97.62 507 GLY A C 1
ATOM 4206 O O . GLY A 1 507 ? 2.444 1.250 -24.878 1.00 97.62 507 GLY A O 1
ATOM 4207 N N . ILE A 1 508 ? 2.539 0.614 -22.732 1.00 98.56 508 ILE A N 1
ATOM 4208 C CA . ILE A 1 508 ? 3.631 1.524 -22.339 1.00 98.56 508 ILE A CA 1
ATOM 4209 C C . ILE A 1 508 ? 4.673 0.766 -21.512 1.00 98.56 508 ILE A C 1
ATOM 4211 O O . ILE A 1 508 ? 4.319 -0.036 -20.650 1.00 98.56 508 ILE A O 1
ATOM 4215 N N . ILE A 1 509 ? 5.954 1.035 -21.764 1.00 98.69 509 ILE A N 1
ATOM 4216 C CA . ILE A 1 509 ? 7.098 0.528 -21.006 1.00 98.69 509 ILE A CA 1
ATOM 4217 C C . ILE A 1 509 ? 7.975 1.701 -20.564 1.00 98.69 509 ILE A C 1
ATOM 4219 O O . ILE A 1 509 ? 8.420 2.490 -21.399 1.00 98.69 509 ILE A O 1
ATOM 4223 N N . TYR A 1 510 ? 8.265 1.812 -19.270 1.00 98.56 510 TYR A N 1
ATOM 4224 C CA . TYR A 1 510 ? 9.055 2.919 -18.719 1.00 98.56 510 TYR A CA 1
ATOM 4225 C C . TYR A 1 510 ? 9.951 2.483 -17.547 1.00 98.56 510 TYR A C 1
ATOM 4227 O O . TYR A 1 510 ? 9.742 1.403 -16.998 1.00 98.56 510 TYR A O 1
ATOM 4235 N N . PRO A 1 511 ? 10.986 3.258 -17.173 1.00 97.75 511 PRO A N 1
ATOM 4236 C CA . PRO A 1 511 ? 11.877 2.904 -16.067 1.00 97.75 511 PRO A CA 1
ATOM 4237 C C . PRO A 1 511 ? 11.181 2.950 -14.707 1.00 97.75 511 PRO A C 1
ATOM 4239 O O . PRO A 1 511 ? 10.310 3.787 -14.493 1.00 97.75 511 PRO A O 1
ATOM 4242 N N . GLU A 1 512 ? 11.616 2.111 -13.767 1.00 96.25 512 GLU A N 1
ATOM 4243 C CA . GLU A 1 512 ? 11.280 2.294 -12.350 1.00 96.25 512 GLU A CA 1
ATOM 4244 C C . GLU A 1 512 ? 11.689 3.693 -11.855 1.00 96.25 512 GLU A C 1
ATOM 4246 O O . GLU A 1 512 ? 12.589 4.338 -12.402 1.00 96.25 512 GLU A O 1
ATOM 4251 N N . THR A 1 513 ? 11.015 4.182 -10.819 1.00 94.88 513 THR A N 1
ATOM 4252 C CA . THR A 1 513 ? 11.291 5.483 -10.221 1.00 94.88 513 THR A CA 1
ATOM 4253 C C . THR A 1 513 ? 12.734 5.551 -9.735 1.00 94.88 513 THR A C 1
ATOM 4255 O O . THR A 1 513 ? 13.260 4.659 -9.069 1.00 94.88 513 THR A O 1
ATOM 4258 N N . PHE A 1 514 ? 13.413 6.647 -10.075 1.00 93.75 514 PHE A N 1
ATOM 4259 C CA . PHE A 1 514 ? 14.788 6.855 -9.646 1.00 93.75 514 PHE A CA 1
ATOM 4260 C C . PHE A 1 514 ? 14.860 6.928 -8.116 1.00 93.75 514 PHE A C 1
ATOM 4262 O O . PHE A 1 514 ? 14.173 7.737 -7.499 1.00 93.75 514 PHE A O 1
ATOM 4269 N N . ARG A 1 515 ? 15.727 6.116 -7.501 1.00 90.62 515 ARG A N 1
ATOM 4270 C CA . ARG A 1 515 ? 15.792 5.886 -6.042 1.00 90.62 515 ARG A CA 1
ATOM 4271 C C . ARG A 1 515 ? 15.883 7.131 -5.146 1.00 90.62 515 ARG A C 1
ATOM 4273 O O . ARG A 1 515 ? 15.566 7.044 -3.968 1.00 90.62 515 ARG A O 1
ATOM 4280 N N . LYS A 1 516 ? 16.389 8.260 -5.664 1.00 90.12 516 LYS A N 1
ATOM 4281 C CA . LYS A 1 516 ? 16.528 9.523 -4.909 1.00 90.12 516 LYS A CA 1
ATOM 4282 C C . LYS A 1 516 ? 15.262 10.386 -4.951 1.00 90.12 516 LYS A C 1
ATOM 4284 O O . LYS A 1 516 ? 15.196 11.377 -4.234 1.00 90.12 516 LYS A O 1
ATOM 4289 N N . LEU A 1 517 ? 14.292 10.054 -5.803 1.00 90.81 517 LEU A N 1
ATOM 4290 C CA . LEU A 1 517 ? 13.015 10.756 -5.838 1.00 90.81 517 LEU A CA 1
ATOM 4291 C C . LEU A 1 517 ? 12.136 10.294 -4.677 1.00 90.81 517 LEU A C 1
ATOM 4293 O O . LEU A 1 517 ? 12.139 9.102 -4.354 1.00 90.81 517 LEU A O 1
ATOM 4297 N N . PRO A 1 518 ? 11.377 11.207 -4.064 1.00 92.50 518 PRO A N 1
ATOM 4298 C CA . PRO A 1 518 ? 10.521 10.862 -2.949 1.00 92.50 518 PRO A CA 1
ATOM 4299 C C . PRO A 1 518 ? 9.279 10.102 -3.416 1.00 92.50 518 PRO A C 1
ATOM 4301 O O . PRO A 1 518 ? 8.673 10.453 -4.431 1.00 92.50 518 PRO A O 1
ATOM 4304 N N . TYR A 1 519 ? 8.852 9.114 -2.630 1.00 93.56 519 TYR A N 1
ATOM 4305 C CA . TYR A 1 519 ? 7.655 8.311 -2.914 1.00 93.56 519 TYR A CA 1
ATOM 4306 C C . TYR A 1 519 ? 6.387 9.148 -3.145 1.00 93.56 519 TYR A C 1
ATOM 4308 O O . TYR A 1 519 ? 5.565 8.809 -3.993 1.00 93.56 519 TYR A O 1
ATOM 4316 N N . TRP A 1 520 ? 6.233 10.283 -2.453 1.00 93.69 520 TRP A N 1
ATOM 4317 C CA . TRP A 1 520 ? 5.075 11.174 -2.598 1.00 93.69 520 TRP A CA 1
ATOM 4318 C C . TRP A 1 520 ? 4.984 11.866 -3.968 1.00 93.69 520 TRP A C 1
ATOM 4320 O O . TRP A 1 520 ? 3.927 12.405 -4.301 1.00 93.69 520 TRP A O 1
ATOM 4330 N N . THR A 1 521 ? 6.028 11.784 -4.810 1.00 93.38 521 THR A N 1
ATOM 4331 C CA . THR A 1 521 ? 5.977 12.205 -6.229 1.00 93.38 521 THR A CA 1
ATOM 4332 C C . THR A 1 521 ? 4.901 11.446 -7.011 1.00 93.38 521 THR A C 1
ATOM 4334 O O . THR A 1 521 ? 4.373 11.959 -7.997 1.00 93.38 521 THR A O 1
ATOM 4337 N N . HIS A 1 522 ? 4.545 10.243 -6.549 1.00 96.12 522 HIS A N 1
ATOM 4338 C CA . HIS A 1 522 ? 3.488 9.422 -7.132 1.00 96.12 522 HIS A CA 1
ATOM 4339 C C . HIS A 1 522 ? 2.069 9.881 -6.788 1.00 96.12 522 HIS A C 1
ATOM 4341 O O . HIS A 1 522 ? 1.123 9.374 -7.380 1.00 96.12 522 HIS A O 1
ATOM 4347 N N . SER A 1 523 ? 1.891 10.845 -5.885 1.00 95.75 523 SER A N 1
ATOM 4348 C CA . SER A 1 523 ? 0.581 11.456 -5.660 1.00 95.75 523 SER A CA 1
ATOM 4349 C C . SER A 1 523 ? 0.268 12.517 -6.727 1.00 95.75 523 SER A C 1
ATOM 4351 O O . SER A 1 523 ? 1.104 12.906 -7.554 1.00 95.75 523 SER A O 1
ATOM 4353 N N . TRP A 1 524 ? -0.958 13.036 -6.696 1.00 95.69 524 TRP A N 1
ATOM 4354 C CA . TRP A 1 524 ? -1.353 14.141 -7.565 1.00 95.69 524 TRP A CA 1
ATOM 4355 C C . TRP A 1 524 ? -0.688 15.473 -7.212 1.00 95.69 524 TRP A C 1
ATOM 4357 O O . TRP A 1 524 ? -0.577 16.321 -8.101 1.00 95.69 524 TRP A O 1
ATOM 4367 N N . LEU A 1 525 ? -0.236 15.667 -5.966 1.00 94.62 525 LEU A N 1
ATOM 4368 C CA . LEU A 1 525 ? 0.387 16.920 -5.525 1.00 94.62 525 LEU A CA 1
ATOM 4369 C C . LEU A 1 525 ? -0.464 18.148 -5.935 1.00 94.62 525 LEU A C 1
ATOM 4371 O O . LEU A 1 525 ? -1.697 18.082 -5.925 1.00 94.62 525 LEU A O 1
ATOM 4375 N N . ALA A 1 526 ? 0.157 19.246 -6.368 1.00 92.69 526 ALA A N 1
ATOM 4376 C CA . ALA A 1 526 ? -0.536 20.430 -6.886 1.00 92.69 526 ALA A CA 1
ATOM 4377 C C . ALA A 1 526 ? -1.427 20.185 -8.130 1.00 92.69 526 ALA A C 1
ATOM 4379 O O . ALA A 1 526 ? -2.227 21.044 -8.505 1.00 92.69 526 ALA A O 1
ATOM 4380 N N . ASN A 1 527 ? -1.353 19.013 -8.771 1.00 95.19 527 ASN A N 1
ATOM 4381 C CA . ASN A 1 527 ? -2.108 18.702 -9.992 1.00 95.19 527 ASN A CA 1
ATOM 4382 C C . ASN A 1 527 ? -3.547 18.248 -9.732 1.00 95.19 527 ASN A C 1
ATOM 4384 O O . ASN A 1 527 ? -4.310 18.142 -10.693 1.00 95.19 527 ASN A O 1
ATOM 4388 N N . LYS A 1 528 ? -3.957 18.012 -8.473 1.00 92.62 528 LYS A N 1
ATOM 4389 C CA . LYS A 1 528 ? -5.313 17.530 -8.120 1.00 92.62 528 LYS A CA 1
ATOM 4390 C C . LYS A 1 528 ? -6.424 18.325 -8.829 1.00 92.62 528 LYS A C 1
ATOM 4392 O O . LYS A 1 528 ? -7.373 17.741 -9.348 1.00 92.62 528 LYS A O 1
ATOM 4397 N N . ARG A 1 529 ? -6.284 19.657 -8.907 1.00 89.19 529 ARG A N 1
ATOM 4398 C CA . ARG A 1 529 ? -7.287 20.555 -9.519 1.00 89.19 529 ARG A CA 1
ATOM 4399 C C . ARG A 1 529 ? -7.390 20.417 -11.044 1.00 89.19 529 ARG A C 1
ATOM 4401 O O . ARG A 1 529 ? -8.481 20.570 -11.584 1.00 89.19 529 ARG A O 1
ATOM 4408 N N . ILE A 1 530 ? -6.284 20.122 -11.728 1.00 95.25 530 ILE A N 1
ATOM 4409 C CA . ILE A 1 530 ? -6.224 19.981 -13.196 1.00 95.25 530 ILE A CA 1
ATOM 4410 C C . ILE A 1 530 ? -6.544 18.538 -13.616 1.00 95.25 530 ILE A C 1
ATOM 4412 O O . ILE A 1 530 ? -7.151 18.310 -14.664 1.00 95.25 530 ILE A O 1
ATOM 4416 N N . ALA A 1 531 ? -6.191 17.561 -12.778 1.00 96.25 531 ALA A N 1
ATOM 4417 C CA . ALA A 1 531 ? -6.413 16.141 -13.023 1.00 96.25 531 ALA A CA 1
ATOM 4418 C C . ALA A 1 531 ? -7.895 15.800 -13.203 1.00 96.25 531 ALA A C 1
ATOM 4420 O O . ALA A 1 531 ? -8.249 15.122 -14.163 1.00 96.25 531 ALA A O 1
ATOM 4421 N N . LEU A 1 532 ? -8.775 16.310 -12.334 1.00 93.38 532 LEU A N 1
ATOM 4422 C CA . LEU A 1 532 ? -10.210 16.018 -12.391 1.00 93.38 532 LEU A CA 1
ATOM 4423 C C . LEU A 1 532 ? -10.853 16.329 -13.763 1.00 93.38 532 LEU A C 1
ATOM 4425 O O . LEU A 1 532 ? -11.412 15.412 -14.370 1.00 93.38 532 LEU A O 1
ATOM 4429 N N . PRO A 1 533 ? -10.795 17.568 -14.300 1.00 94.62 533 PRO A N 1
ATOM 4430 C CA . PRO A 1 533 ? -11.383 17.857 -15.608 1.00 94.62 533 PRO A CA 1
ATOM 4431 C C . PRO A 1 533 ? -10.692 17.099 -16.752 1.00 94.62 533 PRO A C 1
ATOM 4433 O O . PRO A 1 533 ? -11.363 16.724 -17.713 1.00 94.62 533 PRO A O 1
ATOM 4436 N N . LEU A 1 534 ? -9.385 16.829 -16.656 1.00 95.56 534 LEU A N 1
ATOM 4437 C CA . LEU A 1 534 ? -8.657 16.055 -17.664 1.00 95.56 534 LEU A CA 1
ATOM 4438 C C . LEU A 1 534 ? -9.107 14.586 -17.699 1.00 95.56 534 LEU A C 1
ATOM 4440 O O . LEU A 1 534 ? -9.437 14.073 -18.767 1.00 95.56 534 LEU A O 1
ATOM 4444 N N . LEU A 1 535 ? -9.169 13.918 -16.546 1.00 95.62 535 LEU A N 1
ATOM 4445 C CA . LEU A 1 535 ? -9.587 12.518 -16.447 1.00 95.62 535 LEU A CA 1
ATOM 4446 C C . LEU A 1 535 ? -11.053 12.326 -16.838 1.00 95.62 535 LEU A C 1
ATOM 4448 O O . LEU A 1 535 ? -11.374 11.347 -17.508 1.00 95.62 535 LEU A O 1
ATOM 4452 N N . ASN A 1 536 ? -11.921 13.298 -16.536 1.00 93.56 536 ASN A N 1
ATOM 4453 C CA . ASN A 1 536 ? -13.302 13.291 -17.022 1.00 93.56 536 ASN A CA 1
ATOM 4454 C C . ASN A 1 536 ? -13.370 13.263 -18.557 1.00 93.56 536 ASN A C 1
ATOM 4456 O O . ASN A 1 536 ? -14.172 12.520 -19.119 1.00 93.56 536 ASN A O 1
ATOM 4460 N N . ARG A 1 537 ? -12.501 14.017 -19.251 1.00 94.25 537 ARG A N 1
ATOM 4461 C CA . ARG A 1 537 ? -12.406 13.981 -20.724 1.00 94.25 537 ARG A CA 1
ATOM 4462 C C . ARG A 1 537 ? -11.875 12.646 -21.252 1.00 94.25 537 ARG A C 1
ATOM 4464 O O . ARG A 1 537 ? -12.208 12.275 -22.372 1.00 94.25 537 ARG A O 1
ATOM 4471 N N . LEU A 1 538 ? -11.076 11.935 -20.457 1.00 92.06 538 LEU A N 1
ATOM 4472 C CA . LEU A 1 538 ? -10.584 10.588 -20.764 1.00 92.06 538 LEU A CA 1
ATOM 4473 C C . LEU A 1 538 ? -11.580 9.479 -20.376 1.00 92.06 538 LEU A C 1
ATOM 4475 O O . LEU A 1 538 ? -11.319 8.312 -20.652 1.00 92.06 538 LEU A O 1
ATOM 4479 N N . GLY A 1 539 ? -12.705 9.816 -19.734 1.00 91.06 539 GLY A N 1
ATOM 4480 C CA . GLY A 1 539 ? -13.663 8.831 -19.225 1.00 91.06 539 GLY A CA 1
ATOM 4481 C C . GLY A 1 539 ? -13.127 8.003 -18.052 1.00 91.06 539 GLY A C 1
ATOM 4482 O O . GLY A 1 539 ? -13.601 6.892 -17.819 1.00 91.06 539 GLY A O 1
ATOM 4483 N N . VAL A 1 540 ? -12.136 8.521 -17.320 1.00 91.75 540 VAL A N 1
ATOM 4484 C CA . VAL A 1 540 ? -11.511 7.846 -16.178 1.00 91.75 540 VAL A CA 1
ATOM 4485 C C . VAL A 1 540 ? -11.955 8.501 -14.872 1.00 91.75 540 VAL A C 1
ATOM 4487 O O . VAL A 1 540 ? -12.013 9.723 -14.753 1.00 91.75 540 VAL A O 1
ATOM 4490 N N . ARG A 1 541 ? -12.254 7.678 -13.862 1.00 89.88 541 ARG A N 1
ATOM 4491 C CA . ARG A 1 541 ? -12.587 8.148 -12.512 1.00 89.88 541 ARG A CA 1
ATOM 4492 C C . ARG A 1 541 ? -11.362 8.798 -11.864 1.00 89.88 541 ARG A C 1
ATOM 4494 O O . ARG A 1 541 ? -10.320 8.162 -11.760 1.00 89.88 541 ARG A O 1
ATOM 4501 N N . PHE A 1 542 ? -11.519 10.017 -11.360 1.00 91.88 542 PHE A N 1
ATOM 4502 C CA . PHE A 1 542 ? -10.504 10.668 -10.535 1.00 91.88 542 PHE A CA 1
ATOM 4503 C C . PHE A 1 542 ? -10.523 10.132 -9.098 1.00 91.88 542 PHE A C 1
ATOM 4505 O O . PHE A 1 542 ? -11.580 10.055 -8.468 1.00 91.88 542 PHE A O 1
ATOM 4512 N N . ASP A 1 543 ? -9.345 9.797 -8.581 1.00 91.62 543 ASP A N 1
ATOM 4513 C CA . ASP A 1 543 ? -9.106 9.429 -7.188 1.00 91.62 543 ASP A CA 1
ATOM 4514 C C . ASP A 1 543 ? -7.996 10.343 -6.633 1.00 91.62 543 ASP A C 1
ATOM 4516 O O . ASP A 1 543 ? -6.840 10.197 -7.035 1.00 91.62 543 ASP A O 1
ATOM 4520 N N . PRO A 1 544 ? -8.321 11.329 -5.774 1.00 90.81 544 PRO A N 1
ATOM 4521 C CA . PRO A 1 544 ? -7.357 12.330 -5.307 1.00 90.81 544 PRO A CA 1
ATOM 4522 C C . PRO A 1 544 ? -6.287 11.767 -4.364 1.00 90.81 544 PRO A C 1
ATOM 4524 O O . PRO A 1 544 ? -5.259 12.423 -4.181 1.00 90.81 544 PRO A O 1
ATOM 4527 N N . ASP A 1 545 ? -6.533 10.585 -3.796 1.00 91.50 545 ASP A N 1
ATOM 4528 C CA . ASP A 1 545 ? -5.686 9.919 -2.802 1.00 91.50 545 ASP A CA 1
ATOM 4529 C C . ASP A 1 545 ? -4.895 8.748 -3.431 1.00 91.50 545 ASP A C 1
ATOM 4531 O O . ASP A 1 545 ? -4.261 7.954 -2.734 1.00 91.50 545 ASP A O 1
ATOM 4535 N N . GLU A 1 546 ? -4.967 8.578 -4.755 1.00 90.44 546 GLU A N 1
ATOM 4536 C CA . GLU A 1 546 ? -4.255 7.518 -5.463 1.00 90.44 546 GLU A CA 1
ATOM 4537 C C . GLU A 1 546 ? -2.776 7.863 -5.668 1.00 90.44 546 GLU A C 1
ATOM 4539 O O . GLU A 1 546 ? -2.420 8.939 -6.150 1.00 90.44 546 GLU A O 1
ATOM 4544 N N . TYR A 1 547 ? -1.921 6.893 -5.345 1.00 94.06 547 TYR A N 1
ATOM 4545 C CA . TYR A 1 547 ? -0.525 6.868 -5.760 1.00 94.06 547 TYR A CA 1
ATOM 4546 C C . TYR A 1 547 ? -0.434 6.209 -7.135 1.00 94.06 547 TYR A C 1
ATOM 4548 O O . TYR A 1 547 ? -0.703 5.017 -7.282 1.00 94.06 547 TYR A O 1
ATOM 4556 N N . ILE A 1 548 ? -0.065 6.997 -8.134 1.00 93.81 548 ILE A N 1
ATOM 4557 C CA . ILE A 1 548 ? -0.198 6.684 -9.551 1.00 93.81 548 ILE A CA 1
ATOM 4558 C C . ILE A 1 548 ? 1.112 6.116 -10.085 1.00 93.81 548 ILE A C 1
ATOM 4560 O O . ILE A 1 548 ? 2.202 6.629 -9.816 1.00 93.81 548 ILE A O 1
ATOM 4564 N N . ASP A 1 549 ? 0.994 5.098 -10.923 1.00 94.94 549 ASP A N 1
ATOM 4565 C CA . ASP A 1 549 ? 2.094 4.588 -11.728 1.00 94.94 549 ASP A CA 1
ATOM 4566 C C . ASP A 1 549 ? 2.211 5.394 -13.021 1.00 94.94 549 ASP A C 1
ATOM 4568 O O . ASP A 1 549 ? 1.277 5.440 -13.813 1.00 94.94 549 ASP A O 1
ATOM 4572 N N . PHE A 1 550 ? 3.346 6.064 -13.229 1.00 97.19 550 PHE A N 1
ATOM 4573 C CA . PHE A 1 550 ? 3.604 6.865 -14.426 1.00 97.19 550 PHE A CA 1
ATOM 4574 C C . PHE A 1 550 ? 5.116 6.998 -14.693 1.00 97.19 550 PHE A C 1
ATOM 4576 O O . PHE A 1 550 ? 5.915 6.807 -13.772 1.00 97.19 550 PHE A O 1
ATOM 4583 N N . PRO A 1 551 ? 5.540 7.321 -15.933 1.00 96.69 551 PRO A N 1
ATOM 4584 C CA . PRO A 1 551 ? 6.947 7.539 -16.260 1.00 96.69 551 PRO A CA 1
ATOM 4585 C C . PRO A 1 551 ? 7.454 8.842 -15.632 1.00 96.69 551 PRO A C 1
ATOM 4587 O O . PRO A 1 551 ? 7.379 9.902 -16.251 1.00 96.69 551 PRO A O 1
ATOM 4590 N N . VAL A 1 552 ? 7.978 8.778 -14.405 1.00 94.81 552 VAL A N 1
ATOM 4591 C CA . VAL A 1 552 ? 8.500 9.956 -13.694 1.00 94.81 552 VAL A CA 1
ATOM 4592 C C . VAL A 1 552 ? 9.712 10.528 -14.437 1.00 94.81 552 VAL A C 1
ATOM 4594 O O . VAL A 1 552 ? 10.779 9.912 -14.496 1.00 94.81 552 VAL A O 1
ATOM 4597 N N . GLY A 1 553 ? 9.561 11.727 -15.003 1.00 92.12 553 GLY A N 1
ATOM 4598 C CA . GLY A 1 553 ? 10.528 12.317 -15.927 1.00 92.12 553 GLY A CA 1
ATOM 4599 C C . GLY A 1 553 ? 10.181 12.113 -17.401 1.00 92.12 553 GLY A C 1
ATOM 4600 O O . GLY A 1 553 ? 11.042 12.363 -18.233 1.00 92.12 553 GLY A O 1
ATOM 4601 N N . SER A 1 554 ? 8.960 11.670 -17.712 1.00 95.94 554 SER A N 1
ATOM 4602 C CA . SER A 1 554 ? 8.325 11.693 -19.035 1.00 95.94 554 SER A CA 1
ATOM 4603 C C . SER A 1 554 ? 9.078 10.956 -20.150 1.00 95.94 554 SER A C 1
ATOM 4605 O O . SER A 1 554 ? 8.832 11.219 -21.321 1.00 95.94 554 SER A O 1
ATOM 4607 N N . MET A 1 555 ? 9.952 9.993 -19.835 1.00 98.25 555 MET A N 1
ATOM 4608 C CA . MET A 1 555 ? 10.671 9.184 -20.833 1.00 98.25 555 MET A CA 1
ATOM 4609 C C . MET A 1 555 ? 10.210 7.729 -20.815 1.00 98.25 555 MET A C 1
ATOM 4611 O O . MET A 1 555 ? 10.201 7.089 -19.762 1.00 98.25 555 MET A O 1
ATOM 4615 N N . PHE A 1 556 ? 9.833 7.199 -21.977 1.00 98.75 556 PHE A N 1
ATOM 4616 C CA . PHE A 1 556 ? 9.239 5.866 -22.091 1.00 98.75 556 PHE A CA 1
ATOM 4617 C C . PHE A 1 556 ? 9.245 5.347 -23.535 1.00 98.75 556 PHE A C 1
ATOM 4619 O O . PHE A 1 556 ? 9.457 6.096 -24.490 1.00 98.75 556 PHE A O 1
ATOM 4626 N N . TRP A 1 557 ? 8.960 4.056 -23.691 1.00 98.75 557 TRP A N 1
ATOM 4627 C CA . TRP A 1 557 ? 8.511 3.454 -24.943 1.00 98.75 557 TRP A CA 1
ATOM 4628 C C . TRP A 1 557 ? 7.006 3.190 -24.882 1.00 98.75 557 TRP A C 1
ATOM 4630 O O . TRP A 1 557 ? 6.487 2.787 -23.846 1.00 98.75 557 TRP A O 1
ATOM 4640 N N . ALA A 1 558 ? 6.293 3.375 -25.985 1.00 98.44 558 ALA A N 1
ATOM 4641 C CA . ALA A 1 558 ? 4.864 3.112 -26.070 1.00 98.44 558 ALA A CA 1
ATOM 4642 C C . ALA A 1 558 ? 4.473 2.545 -27.434 1.00 98.44 558 ALA A C 1
ATOM 4644 O O . ALA A 1 558 ? 5.073 2.871 -28.459 1.00 98.44 558 ALA A O 1
ATOM 4645 N N . ARG A 1 559 ? 3.413 1.742 -27.447 1.00 97.12 559 ARG A N 1
ATOM 4646 C CA . ARG A 1 559 ? 2.586 1.534 -28.634 1.00 97.12 559 ARG A CA 1
ATOM 4647 C C . ARG A 1 559 ? 1.866 2.833 -28.951 1.00 97.12 559 ARG A C 1
ATOM 4649 O O . ARG A 1 559 ? 1.365 3.497 -28.041 1.00 97.12 559 ARG A O 1
ATOM 4656 N N . ARG A 1 560 ? 1.756 3.175 -30.231 1.00 95.19 560 ARG A N 1
ATOM 4657 C CA . ARG A 1 560 ? 0.984 4.348 -30.659 1.00 95.19 560 ARG A CA 1
ATOM 4658 C C . ARG A 1 560 ? -0.446 4.309 -30.114 1.00 95.19 560 ARG A C 1
ATOM 4660 O O . ARG A 1 560 ? -0.923 5.315 -29.597 1.00 95.19 560 ARG A O 1
ATOM 4667 N N . GLU A 1 561 ? -1.107 3.155 -30.171 1.00 95.81 561 GLU A N 1
ATOM 4668 C CA . GLU A 1 561 ? -2.490 2.962 -29.716 1.00 95.81 561 GLU A CA 1
ATOM 4669 C C . GLU A 1 561 ? -2.692 3.342 -28.244 1.00 95.81 561 GLU A C 1
ATOM 4671 O O . GLU A 1 561 ? -3.759 3.829 -27.874 1.00 95.81 561 GLU A O 1
ATOM 4676 N N . ALA A 1 562 ? -1.668 3.147 -27.409 1.00 97.19 562 ALA A N 1
ATOM 4677 C CA . ALA A 1 562 ? -1.719 3.477 -25.990 1.00 97.19 562 ALA A CA 1
ATOM 4678 C C . ALA A 1 562 ? -1.705 4.995 -25.732 1.00 97.19 562 ALA A C 1
ATOM 4680 O O . ALA A 1 562 ? -2.167 5.439 -24.684 1.00 97.19 562 ALA A O 1
ATOM 4681 N N . LEU A 1 563 ? -1.208 5.790 -26.687 1.00 97.19 563 LEU A N 1
ATOM 4682 C CA . LEU A 1 563 ? -1.173 7.253 -26.608 1.00 97.19 563 LEU A CA 1
ATOM 4683 C C . LEU A 1 563 ? -2.404 7.923 -27.236 1.00 97.19 563 LEU A C 1
ATOM 4685 O O . LEU A 1 563 ? -2.634 9.106 -26.983 1.00 97.19 563 LEU A O 1
ATOM 4689 N N . GLU A 1 564 ? -3.212 7.197 -28.019 1.00 95.50 564 GLU A N 1
ATOM 4690 C CA . GLU A 1 564 ? -4.387 7.756 -28.710 1.00 95.50 564 GLU A CA 1
ATOM 4691 C C . GLU A 1 564 ? -5.344 8.524 -27.787 1.00 95.50 564 GLU A C 1
ATOM 4693 O O . GLU A 1 564 ? -5.746 9.615 -28.178 1.00 95.50 564 GLU A O 1
ATOM 4698 N N . PRO A 1 565 ? -5.666 8.080 -26.553 1.00 96.38 565 PRO A N 1
ATOM 4699 C CA . PRO A 1 565 ? -6.559 8.847 -25.680 1.00 96.38 565 PRO A CA 1
ATOM 4700 C C . PRO A 1 565 ? -6.065 10.266 -25.392 1.00 96.38 565 PRO A C 1
ATOM 4702 O O . PRO A 1 565 ? -6.875 11.182 -25.316 1.00 96.38 565 PRO A O 1
ATOM 4705 N N . LEU A 1 566 ? -4.747 10.466 -25.279 1.00 96.75 566 LEU A N 1
ATOM 4706 C CA . LEU A 1 566 ? -4.160 11.795 -25.092 1.00 96.75 566 LEU A CA 1
ATOM 4707 C C . LEU A 1 566 ? -4.101 12.585 -26.404 1.00 96.75 566 LEU A C 1
ATOM 4709 O O . LEU A 1 566 ? -4.339 13.791 -26.396 1.00 96.75 566 LEU A O 1
ATOM 4713 N N . LEU A 1 567 ? -3.836 11.924 -27.535 1.00 95.25 567 LEU A N 1
ATOM 4714 C CA . LEU A 1 567 ? -3.861 12.557 -28.862 1.00 95.25 567 LEU A CA 1
ATOM 4715 C C . LEU A 1 567 ? -5.280 13.005 -29.261 1.00 95.25 567 LEU A C 1
ATOM 4717 O O . LEU A 1 567 ? -5.453 14.019 -29.939 1.00 95.25 567 LEU A O 1
ATOM 4721 N N . ASP A 1 568 ? -6.301 12.273 -28.820 1.00 95.12 568 ASP A N 1
ATOM 4722 C CA . ASP A 1 568 ? -7.717 12.549 -29.076 1.00 95.12 568 ASP A CA 1
ATOM 4723 C C . ASP A 1 568 ? -8.253 13.728 -28.249 1.00 95.12 568 ASP A C 1
ATOM 4725 O O . ASP A 1 568 ? -9.285 14.303 -28.601 1.00 95.12 568 ASP A O 1
ATOM 4729 N N . LEU A 1 569 ? -7.525 14.168 -27.213 1.00 94.56 569 LEU A N 1
ATOM 4730 C CA . LEU A 1 569 ? -7.844 15.403 -26.489 1.00 94.56 569 LEU A CA 1
ATOM 4731 C C . LEU A 1 569 ? -7.672 16.658 -27.354 1.00 94.56 569 LEU A C 1
ATOM 4733 O O . LEU A 1 569 ? -8.202 17.706 -26.981 1.00 94.56 569 LEU A O 1
ATOM 4737 N N . ARG A 1 570 ? -6.952 16.570 -28.485 1.00 92.88 570 ARG A N 1
ATOM 4738 C CA . ARG A 1 570 ? -6.720 17.684 -29.426 1.00 92.88 570 ARG A CA 1
ATOM 4739 C C . ARG A 1 570 ? -6.255 18.961 -28.721 1.00 92.88 570 ARG A C 1
ATOM 4741 O O . ARG A 1 570 ? -6.781 20.045 -28.966 1.00 92.88 570 ARG A O 1
ATOM 4748 N N . LEU A 1 571 ? -5.301 18.798 -27.809 1.00 95.00 571 LEU A N 1
ATOM 4749 C CA . LEU A 1 571 ? -4.713 19.909 -27.075 1.00 95.00 571 LEU A CA 1
ATOM 4750 C C . LEU A 1 571 ? -4.010 20.872 -28.033 1.00 95.00 571 LEU A C 1
ATOM 4752 O O . LEU A 1 571 ? -3.503 20.486 -29.087 1.00 95.00 571 LEU A O 1
ATOM 4756 N N . THR A 1 572 ? -3.964 22.129 -27.630 1.00 95.31 572 THR A N 1
ATOM 4757 C CA . THR A 1 572 ? -3.291 23.219 -28.323 1.00 95.31 572 THR A CA 1
ATOM 4758 C C . THR A 1 572 ? -2.304 23.888 -27.374 1.00 95.31 572 THR A C 1
ATOM 4760 O O . THR A 1 572 ? -2.416 23.763 -26.155 1.00 95.31 572 THR A O 1
ATOM 4763 N N . HIS A 1 573 ? -1.360 24.666 -27.906 1.00 93.44 573 HIS A N 1
ATOM 4764 C CA . HIS A 1 573 ? -0.412 25.428 -27.079 1.00 93.44 573 HIS A CA 1
ATOM 4765 C C . HIS A 1 573 ? -1.105 26.349 -26.059 1.00 93.44 573 HIS A C 1
ATOM 4767 O O . HIS A 1 573 ? -0.586 26.545 -24.965 1.00 93.44 573 HIS A O 1
ATOM 4773 N N . ARG A 1 574 ? -2.315 26.843 -26.362 1.00 93.94 574 ARG A N 1
ATOM 4774 C CA . ARG A 1 574 ? -3.097 27.716 -25.467 1.00 93.94 574 ARG A CA 1
ATOM 4775 C C . ARG A 1 574 ? -3.578 27.020 -24.195 1.00 93.94 574 ARG A C 1
ATOM 4777 O O . ARG A 1 574 ? -3.793 27.701 -23.199 1.00 93.94 574 ARG A O 1
ATOM 4784 N N . ASP A 1 575 ? -3.721 25.697 -24.222 1.00 94.94 575 ASP A N 1
ATOM 4785 C CA . ASP A 1 575 ? -4.135 24.911 -23.055 1.00 94.94 575 ASP A CA 1
ATOM 4786 C C . ASP A 1 575 ? -3.014 24.800 -22.008 1.00 94.94 575 ASP A C 1
ATOM 4788 O O . ASP A 1 575 ? -3.267 24.538 -20.832 1.00 94.94 575 ASP A O 1
ATOM 4792 N N . PHE A 1 576 ? -1.761 25.008 -22.418 1.00 95.62 576 PHE A N 1
ATOM 4793 C CA . PHE A 1 576 ? -0.609 25.012 -21.524 1.00 95.62 576 PHE A CA 1
ATOM 4794 C C . PHE A 1 576 ? -0.358 26.430 -20.994 1.00 95.62 576 PHE A C 1
ATOM 4796 O O . PHE A 1 576 ? -0.487 27.388 -21.759 1.00 95.62 576 PHE A O 1
ATOM 4803 N N . PRO A 1 577 ? 0.025 26.602 -19.718 1.00 93.44 577 PRO A N 1
ATOM 4804 C CA . PRO A 1 577 ? 0.401 27.914 -19.198 1.00 93.44 577 PRO A CA 1
ATOM 4805 C C . PRO A 1 577 ? 1.716 28.405 -19.818 1.00 93.44 577 PRO A C 1
ATOM 4807 O O . PRO A 1 577 ? 2.516 27.603 -20.307 1.00 93.44 577 PRO A O 1
ATOM 4810 N N . GLU A 1 578 ? 1.937 29.719 -19.773 1.00 91.56 578 GLU A N 1
ATOM 4811 C CA . GLU A 1 578 ? 3.229 30.328 -20.111 1.00 91.56 578 GLU A CA 1
ATOM 4812 C C . GLU A 1 578 ? 4.328 29.839 -19.162 1.00 91.56 578 GLU A C 1
ATOM 4814 O O . GLU A 1 578 ? 4.065 29.520 -18.002 1.00 91.56 578 GLU A O 1
ATOM 4819 N N . GLU A 1 579 ? 5.562 29.739 -19.654 1.00 87.12 579 GLU A N 1
ATOM 4820 C CA . GLU A 1 579 ? 6.684 29.213 -18.878 1.00 87.12 579 GLU A CA 1
ATOM 4821 C C . GLU A 1 579 ? 7.330 30.310 -18.023 1.00 87.12 579 GLU A C 1
ATOM 4823 O O . GLU A 1 579 ? 7.959 31.238 -18.533 1.00 87.12 579 GLU A O 1
ATOM 4828 N N . HIS A 1 580 ? 7.228 30.150 -16.706 1.00 86.00 580 HIS A N 1
ATOM 4829 C CA . HIS A 1 580 ? 7.837 31.016 -15.693 1.00 86.00 580 HIS A CA 1
ATOM 4830 C C . HIS A 1 580 ? 8.728 30.227 -14.720 1.00 86.00 580 HIS A C 1
ATOM 4832 O O . HIS A 1 580 ? 9.029 30.704 -13.629 1.00 86.00 580 HIS A O 1
ATOM 4838 N N . GLY A 1 581 ? 9.146 29.010 -15.091 1.00 78.12 581 GLY A N 1
ATOM 4839 C CA . GLY A 1 581 ? 9.950 28.139 -14.235 1.00 78.12 581 GLY A CA 1
ATOM 4840 C C . GLY A 1 581 ? 9.125 27.299 -13.262 1.00 78.12 581 GLY A C 1
ATOM 4841 O O . GLY A 1 581 ? 9.651 26.866 -12.240 1.00 78.12 581 GLY A O 1
ATOM 4842 N N . GLN A 1 582 ? 7.845 27.052 -13.557 1.00 84.75 582 GLN A N 1
ATOM 4843 C CA . GLN A 1 582 ? 6.961 26.281 -12.680 1.00 84.75 582 GLN A CA 1
ATOM 4844 C C . GLN A 1 582 ? 7.486 24.850 -12.474 1.00 84.75 582 GLN A C 1
ATOM 4846 O O . GLN A 1 582 ? 7.905 24.183 -13.427 1.00 84.75 582 GLN A O 1
ATOM 4851 N N . THR A 1 583 ? 7.448 24.358 -11.239 1.00 81.38 583 THR A N 1
ATOM 4852 C CA . THR A 1 583 ? 8.000 23.045 -10.858 1.00 81.38 583 THR A CA 1
ATOM 4853 C C . THR A 1 583 ? 6.961 21.922 -10.850 1.00 81.38 583 THR A C 1
ATOM 4855 O O . THR A 1 583 ? 7.328 20.779 -11.110 1.00 81.38 583 THR A O 1
ATOM 4858 N N . ASP A 1 584 ? 5.683 22.230 -10.607 1.00 89.38 584 ASP A N 1
ATOM 4859 C CA . ASP A 1 584 ? 4.552 21.291 -10.658 1.00 89.38 584 ASP A CA 1
ATOM 4860 C C . ASP A 1 584 ? 3.220 22.049 -10.885 1.00 89.38 584 ASP A C 1
ATOM 4862 O O . ASP A 1 584 ? 3.221 23.264 -11.090 1.00 89.38 584 ASP A O 1
ATOM 4866 N N . GLY A 1 585 ? 2.071 21.360 -10.881 1.00 91.44 585 GLY A N 1
ATOM 4867 C CA . GLY A 1 585 ? 0.747 22.009 -10.823 1.00 91.44 585 GLY A CA 1
ATOM 4868 C C . GLY A 1 585 ? 0.296 22.677 -12.126 1.00 91.44 585 GLY A C 1
ATOM 4869 O O . GLY A 1 585 ? -0.492 23.621 -12.114 1.00 91.44 585 GLY A O 1
ATOM 4870 N N . THR A 1 586 ? 0.787 22.194 -13.267 1.00 95.25 586 THR A N 1
ATOM 4871 C CA . THR A 1 586 ? 0.413 22.678 -14.605 1.00 95.25 586 THR A CA 1
ATOM 4872 C C . THR A 1 586 ? -0.152 21.534 -15.449 1.00 95.25 586 THR A C 1
ATOM 4874 O O . THR A 1 586 ? -0.011 20.355 -15.111 1.00 95.25 586 THR A O 1
ATOM 4877 N N . LEU A 1 587 ? -0.753 21.858 -16.600 1.00 96.56 587 LEU A N 1
ATOM 4878 C CA . LEU A 1 587 ? -1.311 20.842 -17.496 1.00 96.56 587 LEU A CA 1
ATOM 4879 C C . LEU A 1 587 ? -0.268 19.810 -17.959 1.00 96.56 587 LEU A C 1
ATOM 4881 O O . LEU A 1 587 ? -0.577 18.623 -18.004 1.00 96.56 587 LEU A O 1
ATOM 4885 N N . HIS A 1 588 ? 0.968 20.218 -18.260 1.00 95.56 588 HIS A N 1
ATOM 4886 C CA . HIS A 1 588 ? 2.000 19.274 -18.705 1.00 95.56 588 HIS A CA 1
ATOM 4887 C C . HIS A 1 588 ? 2.441 18.315 -17.586 1.00 95.56 588 HIS A C 1
ATOM 4889 O O . HIS A 1 588 ? 2.594 17.125 -17.849 1.00 95.56 588 HIS A O 1
ATOM 4895 N N . HIS A 1 589 ? 2.548 18.785 -16.338 1.00 95.69 589 HIS A N 1
ATOM 4896 C CA . HIS A 1 589 ? 2.828 17.920 -15.182 1.00 95.69 589 HIS A CA 1
ATOM 4897 C C . HIS A 1 589 ? 1.660 16.971 -14.862 1.00 95.69 589 HIS A C 1
ATOM 4899 O O . HIS A 1 589 ? 1.861 15.836 -14.422 1.00 95.69 589 HIS A O 1
ATOM 4905 N N . THR A 1 590 ? 0.426 17.412 -15.122 1.00 97.38 590 THR A N 1
ATOM 4906 C CA . THR A 1 590 ? -0.768 16.570 -14.974 1.00 97.38 590 THR A CA 1
ATOM 4907 C C . THR A 1 590 ? -0.807 15.479 -16.047 1.00 97.38 590 THR A C 1
ATOM 4909 O O . THR A 1 590 ? -1.050 14.316 -15.732 1.00 97.38 590 THR A O 1
ATOM 4912 N N . ILE A 1 591 ? -0.532 15.824 -17.310 1.00 97.75 591 ILE A N 1
ATOM 4913 C CA . ILE A 1 591 ? -0.498 14.864 -18.423 1.00 97.75 591 ILE A CA 1
ATOM 4914 C C . ILE A 1 591 ? 0.612 13.828 -18.232 1.00 97.75 591 ILE A C 1
ATOM 4916 O O . ILE A 1 591 ? 0.382 12.654 -18.513 1.00 97.75 591 ILE A O 1
ATOM 4920 N N . GLU A 1 592 ? 1.777 14.226 -17.713 1.00 97.44 592 GLU A N 1
ATOM 4921 C CA . GLU A 1 592 ? 2.864 13.295 -17.384 1.00 97.44 592 GLU A CA 1
ATOM 4922 C C . GLU A 1 592 ? 2.380 12.151 -16.475 1.00 97.44 592 GLU A C 1
ATOM 4924 O O . GLU A 1 592 ? 2.646 10.981 -16.757 1.00 97.44 592 GLU A O 1
ATOM 4929 N N . ARG A 1 593 ? 1.580 12.472 -15.448 1.00 97.38 593 ARG A N 1
ATOM 4930 C CA . ARG A 1 593 ? 0.954 11.489 -14.545 1.00 97.38 593 ARG A CA 1
ATOM 4931 C C . ARG A 1 593 ? -0.145 10.658 -15.210 1.00 97.38 593 ARG A C 1
ATOM 4933 O O . ARG A 1 593 ? -0.497 9.591 -14.721 1.00 97.38 593 ARG A O 1
ATOM 4940 N N . CYS A 1 594 ? -0.677 11.117 -16.340 1.00 97.38 594 CYS A N 1
ATOM 4941 C CA . CYS A 1 594 ? -1.795 10.482 -17.028 1.00 97.38 594 CYS A CA 1
ATOM 4942 C C . CYS A 1 594 ? -1.386 9.529 -18.159 1.00 97.38 594 CYS A C 1
ATOM 4944 O O . CYS A 1 594 ? -2.276 8.888 -18.703 1.00 97.38 594 CYS A O 1
ATOM 4946 N N . PHE A 1 595 ? -0.107 9.386 -18.539 1.00 97.94 595 PHE A N 1
ATOM 4947 C CA . PHE A 1 595 ? 0.273 8.501 -19.660 1.00 97.94 595 PHE A CA 1
ATOM 4948 C C . PHE A 1 595 ? -0.193 7.054 -19.471 1.00 97.94 595 PHE A C 1
ATOM 4950 O O . PHE A 1 595 ? -0.811 6.471 -20.361 1.00 97.94 595 PHE A O 1
ATOM 4957 N N . VAL A 1 596 ? 0.069 6.484 -18.296 1.00 97.44 596 VAL A N 1
ATOM 4958 C CA . VAL A 1 596 ? -0.346 5.117 -17.961 1.00 97.44 596 VAL A CA 1
ATOM 4959 C C . VAL A 1 596 ? -1.863 5.028 -17.807 1.00 97.44 596 VAL A C 1
ATOM 4961 O O . VAL A 1 596 ? -2.475 4.131 -18.382 1.00 97.44 596 VAL A O 1
ATOM 4964 N N . ILE A 1 597 ? -2.478 5.992 -17.115 1.00 96.62 597 ILE A N 1
ATOM 4965 C CA . ILE A 1 597 ? -3.935 6.059 -16.933 1.00 96.62 597 ILE A CA 1
ATOM 4966 C C . ILE A 1 597 ? -4.659 6.111 -18.289 1.00 96.62 597 ILE A C 1
ATOM 4968 O O . ILE A 1 597 ? -5.635 5.395 -18.523 1.00 96.62 597 ILE A O 1
ATOM 4972 N N . ALA A 1 598 ? -4.148 6.920 -19.216 1.00 95.62 598 ALA A N 1
ATOM 4973 C CA . ALA A 1 598 ? -4.649 7.024 -20.575 1.00 95.62 598 ALA A CA 1
ATOM 4974 C C . ALA A 1 598 ? -4.534 5.683 -21.310 1.00 95.62 598 ALA A C 1
ATOM 4976 O O . ALA A 1 598 ? -5.527 5.219 -21.865 1.00 95.62 598 ALA A O 1
ATOM 4977 N N . ALA A 1 599 ? -3.385 5.007 -21.252 1.00 95.56 599 ALA A N 1
ATOM 4978 C CA . ALA A 1 599 ? -3.236 3.680 -21.851 1.00 95.56 599 ALA A CA 1
ATOM 4979 C C . ALA A 1 599 ? -4.241 2.663 -21.272 1.00 95.56 599 ALA A C 1
ATOM 4981 O O . ALA A 1 599 ? -4.915 1.948 -22.021 1.00 95.56 599 ALA A O 1
ATOM 4982 N N . GLN A 1 600 ? -4.408 2.649 -19.947 1.00 94.44 600 GLN A N 1
ATOM 4983 C CA . GLN A 1 600 ? -5.354 1.771 -19.252 1.00 94.44 600 GLN A CA 1
ATOM 4984 C C . GLN A 1 600 ? -6.813 2.041 -19.632 1.00 94.44 600 GLN A C 1
ATOM 4986 O O . GLN A 1 600 ? -7.593 1.093 -19.721 1.00 94.44 600 GLN A O 1
ATOM 4991 N N . SER A 1 601 ? -7.181 3.289 -19.949 1.00 92.50 601 SER A N 1
ATOM 4992 C CA . SER A 1 601 ? -8.533 3.628 -20.435 1.00 92.50 601 SER A CA 1
ATOM 4993 C C . SER A 1 601 ? -8.913 2.905 -21.739 1.00 92.50 601 SER A C 1
ATOM 4995 O O . SER A 1 601 ? -10.093 2.740 -22.040 1.00 92.50 601 SER A O 1
ATOM 4997 N N . ARG A 1 602 ? -7.920 2.419 -22.501 1.00 89.25 602 ARG A N 1
ATOM 4998 C CA . ARG A 1 602 ? -8.096 1.602 -23.717 1.00 89.25 602 ARG A CA 1
ATOM 4999 C C . ARG A 1 602 ? -7.856 0.106 -23.484 1.00 89.25 602 ARG A C 1
ATOM 5001 O O . ARG A 1 602 ? -7.785 -0.651 -24.447 1.00 89.25 602 ARG A O 1
ATOM 5008 N N . GLY A 1 603 ? -7.729 -0.326 -22.229 1.00 90.94 603 GLY A N 1
ATOM 5009 C CA . GLY A 1 603 ? -7.488 -1.722 -21.860 1.00 90.94 603 GLY A CA 1
ATOM 5010 C C . GLY A 1 603 ? -6.028 -2.170 -21.970 1.00 90.94 603 GLY A C 1
ATOM 5011 O O . GLY A 1 603 ? -5.752 -3.358 -21.806 1.00 90.94 603 GLY A O 1
ATOM 5012 N N . PHE A 1 604 ? -5.082 -1.257 -22.222 1.00 95.31 604 PHE A N 1
ATOM 5013 C CA . PHE A 1 604 ? -3.663 -1.602 -22.185 1.00 95.31 604 PHE A CA 1
ATOM 5014 C C . PHE A 1 604 ? -3.152 -1.722 -20.744 1.00 95.31 604 PHE A C 1
ATOM 5016 O O . PHE A 1 604 ? -3.493 -0.942 -19.858 1.00 95.31 604 PHE A O 1
ATOM 5023 N N . ARG A 1 605 ? -2.259 -2.685 -20.528 1.00 95.56 605 ARG A N 1
ATOM 5024 C CA . ARG A 1 605 ? -1.353 -2.762 -19.378 1.00 95.56 605 ARG A CA 1
ATOM 5025 C C . ARG A 1 605 ? -0.113 -1.907 -19.655 1.00 95.56 605 ARG A C 1
ATOM 5027 O O . ARG A 1 605 ? 0.140 -1.475 -20.779 1.00 95.56 605 ARG A O 1
ATOM 5034 N N . TYR A 1 606 ? 0.704 -1.713 -18.638 1.00 96.81 606 TYR A N 1
ATOM 5035 C CA . TYR A 1 606 ? 2.028 -1.114 -18.753 1.00 96.81 606 TYR A CA 1
ATOM 5036 C C . TYR A 1 606 ? 3.053 -2.043 -18.107 1.00 96.81 606 TYR A C 1
ATOM 5038 O O . TYR A 1 606 ? 2.681 -2.967 -17.382 1.00 96.81 606 TYR A O 1
ATOM 5046 N N . ALA A 1 607 ? 4.332 -1.811 -18.382 1.00 97.56 607 ALA A N 1
ATOM 5047 C CA . ALA A 1 607 ? 5.408 -2.498 -17.690 1.00 97.56 607 ALA A CA 1
ATOM 5048 C C . ALA A 1 607 ? 6.520 -1.537 -17.263 1.00 97.56 607 ALA A C 1
ATOM 5050 O O . ALA A 1 607 ? 6.902 -0.615 -17.980 1.00 97.56 607 ALA A O 1
ATOM 5051 N N . VAL A 1 608 ? 7.053 -1.787 -16.078 1.00 97.62 608 VAL A N 1
ATOM 5052 C CA . VAL A 1 608 ? 8.093 -1.009 -15.423 1.00 97.62 608 VAL A CA 1
ATOM 5053 C C . VAL A 1 608 ? 9.396 -1.778 -15.519 1.00 97.62 608 VAL A C 1
ATOM 5055 O O . VAL A 1 608 ? 9.475 -2.932 -15.103 1.00 97.62 608 VAL A O 1
ATOM 5058 N N . ILE A 1 609 ? 10.429 -1.157 -16.071 1.00 97.62 609 ILE A N 1
ATOM 5059 C CA . ILE A 1 609 ? 11.759 -1.751 -16.146 1.00 97.62 609 ILE A CA 1
ATOM 5060 C C . ILE A 1 609 ? 12.368 -1.696 -14.746 1.00 97.62 609 ILE A C 1
ATOM 5062 O O . ILE A 1 609 ? 12.710 -0.616 -14.264 1.00 97.62 609 ILE A O 1
ATOM 5066 N N . SER A 1 610 ? 12.519 -2.846 -14.091 1.00 92.38 610 SER A N 1
ATOM 5067 C CA . SER A 1 610 ? 12.912 -2.894 -12.677 1.00 92.38 610 SER A CA 1
ATOM 5068 C C . SER A 1 610 ? 14.423 -2.995 -12.461 1.00 92.38 610 SER A C 1
ATOM 5070 O O . SER A 1 610 ? 14.892 -2.938 -11.326 1.00 92.38 610 SER A O 1
ATOM 5072 N N . ASP A 1 611 ? 15.198 -3.233 -13.521 1.00 91.94 611 ASP A N 1
ATOM 5073 C CA . ASP A 1 611 ? 16.627 -3.508 -13.409 1.00 91.94 611 ASP A CA 1
ATOM 5074 C C . ASP A 1 611 ? 17.430 -3.079 -14.658 1.00 91.94 611 ASP A C 1
ATOM 5076 O O . ASP A 1 611 ? 16.901 -3.032 -15.772 1.00 91.94 611 ASP A O 1
ATOM 5080 N N . LYS A 1 612 ? 18.739 -2.831 -14.488 1.00 85.50 612 LYS A N 1
ATOM 5081 C CA . LYS A 1 612 ? 19.640 -2.351 -15.555 1.00 85.50 612 LYS A CA 1
ATOM 5082 C C . LYS A 1 612 ? 20.182 -3.427 -16.508 1.00 85.50 612 LYS A C 1
ATOM 5084 O O . LYS A 1 612 ? 20.514 -3.082 -17.640 1.00 85.50 612 LYS A O 1
ATOM 5089 N N . LYS A 1 613 ? 20.249 -4.713 -16.140 1.00 84.88 613 LYS A N 1
ATOM 5090 C CA . LYS A 1 613 ? 21.010 -5.738 -16.901 1.00 84.88 613 LYS A CA 1
ATOM 5091 C C . LYS A 1 613 ? 20.256 -7.023 -17.258 1.00 84.88 613 LYS A C 1
ATOM 5093 O O . LYS A 1 613 ? 20.571 -7.641 -18.261 1.00 84.88 613 LYS A O 1
ATOM 5098 N N . GLN A 1 614 ? 19.318 -7.457 -16.435 1.00 87.50 614 GLN A N 1
ATOM 5099 C CA . GLN A 1 614 ? 18.630 -8.744 -16.512 1.00 87.50 614 GLN A CA 1
ATOM 5100 C C . GLN A 1 614 ? 17.312 -8.674 -17.292 1.00 87.50 614 GLN A C 1
ATOM 5102 O O . GLN A 1 614 ? 16.673 -9.706 -17.475 1.00 87.50 614 GLN A O 1
ATOM 5107 N N . HIS A 1 615 ? 16.925 -7.496 -17.794 1.00 91.81 615 HIS A N 1
ATOM 5108 C CA . HIS A 1 615 ? 15.742 -7.320 -18.644 1.00 91.81 615 HIS A CA 1
ATOM 5109 C C . HIS A 1 615 ? 14.454 -7.753 -17.939 1.00 91.81 615 HIS A C 1
ATOM 5111 O O . HIS A 1 615 ? 13.602 -8.447 -18.500 1.00 91.81 615 HIS A O 1
ATOM 5117 N N . ILE A 1 616 ? 14.359 -7.372 -16.670 1.00 93.75 616 ILE A N 1
ATOM 5118 C CA . ILE A 1 616 ? 13.216 -7.627 -15.816 1.00 93.75 616 ILE A CA 1
ATOM 5119 C C . ILE A 1 616 ? 12.222 -6.481 -15.953 1.00 93.75 616 ILE A C 1
ATOM 5121 O O . ILE A 1 616 ? 12.579 -5.299 -15.889 1.00 93.75 616 ILE A O 1
ATOM 5125 N N . PHE A 1 617 ? 10.963 -6.870 -16.083 1.00 95.75 617 PHE A N 1
ATOM 5126 C CA . PHE A 1 617 ? 9.817 -5.991 -16.159 1.00 95.75 617 PHE A CA 1
ATOM 5127 C C . PHE A 1 617 ? 8.803 -6.372 -15.078 1.00 95.75 617 PHE A C 1
ATOM 5129 O O . PHE A 1 617 ? 8.569 -7.558 -14.841 1.00 95.75 617 PHE A O 1
ATOM 5136 N N . CYS A 1 618 ? 8.183 -5.378 -14.452 1.00 93.69 618 CYS A N 1
ATOM 5137 C CA . CYS A 1 618 ? 7.089 -5.542 -13.492 1.00 93.69 618 CYS A CA 1
ATOM 5138 C C . CYS A 1 618 ? 5.823 -4.867 -14.022 1.00 93.69 618 CYS A C 1
ATOM 5140 O O . CYS A 1 618 ? 5.913 -3.874 -14.734 1.00 93.69 618 CYS A O 1
ATOM 5142 N N . TYR A 1 619 ? 4.636 -5.357 -13.672 1.00 91.62 619 TYR A N 1
ATOM 5143 C CA . TYR A 1 619 ? 3.372 -4.723 -14.098 1.00 91.62 619 TYR A CA 1
ATOM 5144 C C . TYR A 1 619 ? 2.893 -3.591 -13.175 1.00 91.62 619 TYR A C 1
ATOM 5146 O O . TYR A 1 619 ? 1.781 -3.099 -13.339 1.00 91.62 619 TYR A O 1
ATOM 5154 N N . HIS A 1 620 ? 3.722 -3.194 -12.214 1.00 89.12 620 HIS A N 1
ATOM 5155 C CA . HIS A 1 620 ? 3.511 -2.068 -11.311 1.00 89.12 620 HIS A CA 1
ATOM 5156 C C . HIS A 1 620 ? 4.876 -1.483 -10.922 1.00 89.12 620 HIS A C 1
ATOM 5158 O O . HIS A 1 620 ? 5.900 -2.172 -11.020 1.00 89.12 620 HIS A O 1
ATOM 5164 N N . SER A 1 621 ? 4.901 -0.226 -10.482 1.00 91.12 621 SER A N 1
ATOM 5165 C CA . SER A 1 621 ? 6.101 0.381 -9.893 1.00 91.12 621 SER A CA 1
ATOM 5166 C C . SER A 1 621 ? 6.115 0.149 -8.381 1.00 91.12 621 SER A C 1
ATOM 5168 O O . SER A 1 621 ? 5.076 -0.054 -7.745 1.00 91.12 621 SER A O 1
ATOM 5170 N N . LYS A 1 622 ? 7.312 0.151 -7.792 1.00 89.44 622 LYS A N 1
ATOM 5171 C CA . LYS A 1 622 ? 7.491 0.194 -6.332 1.00 89.44 622 LYS A CA 1
ATOM 5172 C C . LYS A 1 622 ? 7.243 1.582 -5.752 1.00 89.44 622 LYS A C 1
ATOM 5174 O O . LYS A 1 622 ? 7.052 1.710 -4.546 1.00 89.44 622 LYS A O 1
ATOM 5179 N N . ARG A 1 623 ? 7.257 2.620 -6.595 1.00 92.88 623 ARG A N 1
ATOM 5180 C CA . ARG A 1 623 ? 7.001 4.025 -6.246 1.00 92.88 623 ARG A CA 1
ATOM 5181 C C . ARG A 1 623 ? 7.939 4.563 -5.164 1.00 92.88 623 ARG A C 1
ATOM 5183 O O . ARG A 1 623 ? 7.585 5.500 -4.459 1.00 92.88 623 ARG A O 1
ATOM 5190 N N . ASN A 1 624 ? 9.103 3.932 -4.997 1.00 93.12 624 ASN A N 1
ATOM 5191 C CA . ASN A 1 624 ? 10.008 4.105 -3.859 1.00 93.12 624 ASN A CA 1
ATOM 5192 C C . ASN A 1 624 ? 9.311 4.026 -2.483 1.00 93.12 624 ASN A C 1
ATOM 5194 O O . ASN A 1 624 ? 9.756 4.654 -1.520 1.00 93.12 624 ASN A O 1
ATOM 5198 N N . PHE A 1 625 ? 8.191 3.303 -2.376 1.00 91.06 625 PHE A N 1
ATOM 5199 C CA . PHE A 1 625 ? 7.363 3.276 -1.169 1.00 91.06 625 PHE A CA 1
ATOM 5200 C C . PHE A 1 625 ? 8.115 2.733 0.054 1.00 91.06 625 PHE A C 1
ATOM 5202 O O . PHE A 1 625 ? 7.811 3.100 1.189 1.00 91.06 625 PHE A O 1
ATOM 5209 N N . GLU A 1 626 ? 9.167 1.941 -0.163 1.00 87.94 626 GLU A N 1
ATOM 5210 C CA . GLU A 1 626 ? 10.080 1.501 0.889 1.00 87.94 626 GLU A CA 1
ATOM 5211 C C . GLU A 1 626 ? 10.697 2.663 1.683 1.00 87.94 626 GLU A C 1
ATOM 5213 O O . GLU A 1 626 ? 10.990 2.491 2.860 1.00 87.94 626 GLU A O 1
ATOM 5218 N N . GLN A 1 627 ? 10.830 3.862 1.101 1.00 90.81 627 GLN A N 1
ATOM 5219 C CA . GLN A 1 627 ? 11.281 5.065 1.813 1.00 90.81 627 GLN A CA 1
ATOM 5220 C C . GLN A 1 627 ? 10.317 5.484 2.934 1.00 90.81 627 GLN A C 1
ATOM 5222 O O . GLN A 1 627 ? 10.744 6.043 3.944 1.00 90.81 627 GLN A O 1
ATOM 5227 N N . TYR A 1 628 ? 9.011 5.242 2.773 1.00 91.50 628 TYR A N 1
ATOM 5228 C CA . TYR A 1 628 ? 8.051 5.501 3.843 1.00 91.50 628 TYR A CA 1
ATOM 5229 C C . TYR A 1 628 ? 8.195 4.464 4.960 1.00 91.50 628 TYR A C 1
ATOM 5231 O O . TYR A 1 628 ? 8.111 4.820 6.128 1.00 91.50 628 TYR A O 1
ATOM 5239 N N . LEU A 1 629 ? 8.461 3.200 4.637 1.00 88.94 629 LEU A N 1
ATOM 5240 C CA . LEU A 1 629 ? 8.558 2.130 5.637 1.00 88.94 629 LEU A CA 1
ATOM 5241 C C . LEU A 1 629 ? 9.958 1.977 6.251 1.00 88.94 629 LEU A C 1
ATOM 5243 O O . LEU A 1 629 ? 10.111 1.275 7.244 1.00 88.94 629 LEU A O 1
ATOM 5247 N N . SER A 1 630 ? 10.981 2.631 5.695 1.00 86.62 630 SER A N 1
ATOM 5248 C CA . SER A 1 630 ? 12.381 2.389 6.066 1.00 86.62 630 SER A CA 1
ATOM 5249 C C . SER A 1 630 ? 12.727 2.751 7.509 1.00 86.62 630 SER A C 1
ATOM 5251 O O . SER A 1 630 ? 13.697 2.230 8.049 1.00 86.62 630 SER A O 1
ATOM 5253 N N . LEU A 1 631 ? 11.989 3.687 8.111 1.00 86.69 631 LEU A N 1
ATOM 5254 C CA . LEU A 1 631 ? 12.183 4.120 9.491 1.00 86.69 631 LEU A CA 1
ATOM 5255 C C . LEU A 1 631 ? 10.831 4.341 10.176 1.00 86.69 631 LEU A C 1
ATOM 5257 O O . LEU A 1 631 ? 9.940 4.935 9.553 1.00 86.69 631 LEU A O 1
ATOM 5261 N N . PRO A 1 632 ? 10.704 3.964 11.461 1.00 90.94 632 PRO A N 1
ATOM 5262 C CA . PRO A 1 632 ? 9.542 4.318 12.255 1.00 90.94 632 PRO A CA 1
ATOM 5263 C C . PRO A 1 632 ? 9.334 5.836 12.318 1.00 90.94 632 PRO A C 1
ATOM 5265 O O . PRO A 1 632 ? 10.298 6.611 12.283 1.00 90.94 632 PRO A O 1
ATOM 5268 N N . PHE A 1 633 ? 8.079 6.267 12.425 1.00 93.06 633 PHE A N 1
ATOM 5269 C CA . PHE A 1 633 ? 7.688 7.673 12.541 1.00 93.06 633 PHE A CA 1
ATOM 5270 C C . PHE A 1 633 ? 8.460 8.414 13.644 1.00 93.06 633 PHE A C 1
ATOM 5272 O O . PHE A 1 633 ? 9.010 9.487 13.400 1.00 93.06 633 PHE A O 1
ATOM 5279 N N . GLU A 1 634 ? 8.585 7.810 14.822 1.00 93.06 634 GLU A N 1
ATOM 5280 C CA . GLU A 1 634 ? 9.282 8.357 15.989 1.00 93.06 634 GLU A CA 1
ATOM 5281 C C . GLU A 1 634 ? 10.760 8.619 15.676 1.00 93.06 634 GLU A C 1
ATOM 5283 O O . GLU A 1 634 ? 11.332 9.632 16.080 1.00 93.06 634 GLU A O 1
ATOM 5288 N N . SER A 1 635 ? 11.391 7.712 14.925 1.00 91.81 635 SER A N 1
ATOM 5289 C CA . SER A 1 635 ? 12.786 7.846 14.504 1.00 91.81 635 SER A CA 1
ATOM 5290 C C . SER A 1 635 ? 12.960 8.951 13.465 1.00 91.81 635 SER A C 1
ATOM 5292 O O . SER A 1 635 ? 13.914 9.723 13.564 1.00 91.81 635 SER A O 1
ATOM 5294 N N . LYS A 1 636 ? 12.035 9.067 12.502 1.00 91.38 636 LYS A N 1
ATOM 5295 C CA . LYS A 1 636 ? 12.039 10.166 11.521 1.00 91.38 636 LYS A CA 1
ATOM 5296 C C . LYS A 1 636 ? 11.901 11.514 12.212 1.00 91.38 636 LYS A C 1
ATOM 5298 O O . LYS A 1 636 ? 12.677 12.416 11.921 1.00 91.38 636 LYS A O 1
ATOM 5303 N N . LEU A 1 637 ? 10.955 11.622 13.146 1.00 92.88 637 LEU A N 1
ATOM 5304 C CA . LEU A 1 637 ? 10.721 12.836 13.918 1.00 92.88 637 LEU A CA 1
ATOM 5305 C C . LEU A 1 637 ? 11.966 13.214 14.730 1.00 92.88 637 LEU A C 1
ATOM 5307 O O . LEU A 1 637 ? 12.472 14.326 14.597 1.00 92.88 637 LEU A O 1
ATOM 5311 N N . ARG A 1 638 ? 12.527 12.274 15.503 1.00 90.88 638 ARG A N 1
ATOM 5312 C CA . ARG A 1 638 ? 13.733 12.513 16.318 1.00 90.88 638 ARG A CA 1
ATOM 5313 C C . ARG A 1 638 ? 14.949 12.935 15.497 1.00 90.88 638 ARG A C 1
ATOM 5315 O O . ARG A 1 638 ? 15.699 13.796 15.951 1.00 90.88 638 ARG A O 1
ATOM 5322 N N . ALA A 1 639 ? 15.133 12.370 14.302 1.00 88.12 639 ALA A N 1
ATOM 5323 C CA . ALA A 1 639 ? 16.271 12.688 13.438 1.00 88.12 639 ALA A CA 1
ATOM 5324 C C . ALA A 1 639 ? 16.327 14.171 13.026 1.00 88.12 639 ALA A C 1
ATOM 5326 O O . ALA A 1 639 ? 17.407 14.689 12.752 1.00 88.12 639 ALA A O 1
ATOM 5327 N N . VAL A 1 640 ? 15.179 14.853 12.998 1.00 88.69 640 VAL A N 1
ATOM 5328 C CA . VAL A 1 640 ? 15.055 16.244 12.527 1.00 88.69 640 VAL A CA 1
ATOM 5329 C C . VAL A 1 640 ? 14.624 17.211 13.637 1.00 88.69 640 VAL A C 1
ATOM 5331 O O . VAL A 1 640 ? 14.681 18.427 13.466 1.00 88.69 640 VAL A O 1
ATOM 5334 N N . LEU A 1 641 ? 14.255 16.683 14.809 1.00 89.69 641 LEU A N 1
ATOM 5335 C CA . LEU A 1 641 ? 13.799 17.454 15.967 1.00 89.69 641 LEU A CA 1
ATOM 5336 C C . LEU A 1 641 ? 14.883 18.378 16.542 1.00 89.69 641 LEU A C 1
ATOM 5338 O O . LEU A 1 641 ? 14.577 19.471 17.016 1.00 89.69 641 LEU A O 1
ATOM 5342 N N . ALA A 1 642 ? 16.152 17.955 16.504 1.00 84.31 642 ALA A N 1
ATOM 5343 C CA . ALA A 1 642 ? 17.257 18.699 17.111 1.00 84.31 642 ALA A CA 1
ATOM 5344 C C . ALA A 1 642 ? 17.415 20.114 16.525 1.00 84.31 642 ALA A C 1
ATOM 5346 O O . ALA A 1 642 ? 17.688 21.053 17.272 1.00 84.31 642 ALA A O 1
ATOM 5347 N N . SER A 1 643 ? 17.196 20.275 15.215 1.00 82.00 643 SER A N 1
ATOM 5348 C CA . SER A 1 643 ? 17.300 21.562 14.515 1.00 82.00 643 SER A CA 1
ATOM 5349 C C . SER A 1 643 ? 16.078 22.471 14.680 1.00 82.00 643 SER A C 1
ATOM 5351 O O . SER A 1 643 ? 16.176 23.662 14.401 1.00 82.00 643 SER A O 1
ATOM 5353 N N . ALA A 1 644 ? 14.940 21.941 15.135 1.00 91.69 644 ALA A N 1
ATOM 5354 C CA . ALA A 1 644 ? 13.693 22.692 15.222 1.00 91.69 644 ALA A CA 1
ATOM 5355 C C . ALA A 1 644 ? 13.602 23.499 16.527 1.00 91.69 644 ALA A C 1
ATOM 5357 O O . ALA A 1 644 ? 13.914 22.987 17.604 1.00 91.69 644 ALA A O 1
ATOM 5358 N N . ALA A 1 645 ? 13.141 24.747 16.450 1.00 92.38 645 ALA A N 1
ATOM 5359 C CA . ALA A 1 645 ? 12.713 25.526 17.616 1.00 92.38 645 ALA A CA 1
ATOM 5360 C C . ALA A 1 645 ? 11.205 25.365 17.852 1.00 92.38 645 ALA A C 1
ATOM 5362 O O . ALA A 1 645 ? 10.769 25.220 18.995 1.00 92.38 645 ALA A O 1
ATOM 5363 N N . ILE A 1 646 ? 10.442 25.340 16.755 1.00 96.06 646 ILE A N 1
ATOM 5364 C CA . ILE A 1 646 ? 8.996 25.139 16.739 1.00 96.06 646 ILE A CA 1
ATOM 5365 C C . ILE A 1 646 ? 8.687 23.865 15.962 1.00 96.06 646 ILE A C 1
ATOM 5367 O O . ILE A 1 646 ? 9.203 23.653 14.860 1.00 96.06 646 ILE A O 1
ATOM 5371 N N . VAL A 1 647 ? 7.822 23.030 16.530 1.00 97.38 647 VAL A N 1
ATOM 5372 C CA . VAL A 1 647 ? 7.270 21.856 15.857 1.00 97.38 647 VAL A CA 1
ATOM 5373 C C . VAL A 1 647 ? 5.778 22.066 15.671 1.00 97.38 647 VAL A C 1
ATOM 5375 O O . VAL A 1 647 ? 5.040 22.296 16.625 1.00 97.38 647 VAL A O 1
ATOM 5378 N N . SER A 1 648 ? 5.339 21.992 14.424 1.00 97.50 648 SER A N 1
ATOM 5379 C CA . SER A 1 648 ? 3.943 22.135 14.041 1.00 97.50 648 SER A CA 1
ATOM 5380 C C . SER A 1 648 ? 3.360 20.796 13.614 1.00 97.50 648 SER A C 1
ATOM 5382 O O . SER A 1 648 ? 4.011 20.044 12.889 1.00 97.50 648 SER A O 1
ATOM 5384 N N . PHE A 1 649 ? 2.126 20.517 14.021 1.00 98.31 649 PHE A N 1
ATOM 5385 C CA . PHE A 1 649 ? 1.371 19.350 13.568 1.00 98.31 649 PHE A CA 1
ATOM 5386 C C . PHE A 1 649 ? 0.094 19.779 12.848 1.00 98.31 649 PHE A C 1
ATOM 5388 O O . PHE A 1 649 ? -0.601 20.695 13.299 1.00 98.31 649 PHE A O 1
ATOM 5395 N N . ASP A 1 650 ? -0.241 19.096 11.754 1.00 98.19 650 ASP A N 1
ATOM 5396 C CA . ASP A 1 650 ? -1.605 19.128 11.235 1.00 98.19 650 ASP A CA 1
ATOM 5397 C C . ASP A 1 650 ? -2.578 18.392 12.172 1.00 98.19 650 ASP A C 1
ATOM 5399 O O . ASP A 1 650 ? -2.197 17.564 13.006 1.00 98.19 650 ASP A O 1
ATOM 5403 N N . ILE A 1 651 ? -3.862 18.729 12.063 1.00 97.81 651 ILE A N 1
ATOM 5404 C CA . ILE A 1 651 ? -4.918 18.192 12.917 1.00 97.81 651 ILE A CA 1
ATOM 5405 C C . ILE A 1 651 ? -5.583 16.970 12.281 1.00 97.81 651 ILE A C 1
ATOM 5407 O O . ILE A 1 651 ? -5.696 15.933 12.939 1.00 97.81 651 ILE A O 1
ATOM 5411 N N . PHE A 1 652 ? -6.061 17.079 11.040 1.00 96.88 652 PHE A N 1
ATOM 5412 C CA . PHE A 1 652 ? -6.945 16.080 10.441 1.00 96.88 652 PHE A CA 1
ATOM 5413 C C . PHE A 1 652 ? -6.142 15.012 9.714 1.00 96.88 652 PHE A C 1
ATOM 5415 O O . PHE A 1 652 ? -5.201 15.301 9.005 1.00 96.88 652 PHE A O 1
ATOM 5422 N N . ASP A 1 653 ? -6.496 13.751 9.928 1.00 94.94 653 ASP A N 1
ATOM 5423 C CA . ASP A 1 653 ? -5.757 12.578 9.462 1.00 94.94 653 ASP A CA 1
ATOM 5424 C C . ASP A 1 653 ? -4.275 12.515 9.912 1.00 94.94 653 ASP A C 1
ATOM 5426 O O . ASP A 1 653 ? -3.628 11.494 9.694 1.00 94.94 653 ASP A O 1
ATOM 5430 N N . THR A 1 654 ? -3.796 13.493 10.694 1.00 96.94 654 THR A N 1
ATOM 5431 C CA . THR A 1 654 ? -2.478 13.540 11.356 1.00 96.94 654 THR A CA 1
ATOM 5432 C C . THR A 1 654 ? -2.564 13.251 12.861 1.00 96.94 654 THR A C 1
ATOM 5434 O O . THR A 1 654 ? -2.034 12.242 13.320 1.00 96.94 654 THR A O 1
ATOM 5437 N N . ILE A 1 655 ? -3.265 14.083 13.643 1.00 97.25 655 ILE A N 1
ATOM 5438 C CA . ILE A 1 655 ? -3.492 13.860 15.087 1.00 97.25 655 ILE A CA 1
ATOM 5439 C C . ILE A 1 655 ? -4.854 13.202 15.337 1.00 97.25 655 ILE A C 1
ATOM 5441 O O . ILE A 1 655 ? -4.993 12.329 16.196 1.00 97.25 655 ILE A O 1
ATOM 5445 N N . LEU A 1 656 ? -5.871 13.604 14.579 1.00 97.31 656 LEU A N 1
ATOM 5446 C CA . LEU A 1 656 ? -7.233 13.089 14.653 1.00 97.31 656 LEU A CA 1
ATOM 5447 C C . LEU A 1 656 ? -7.622 12.503 13.304 1.00 97.31 656 LEU A C 1
ATOM 5449 O O . LEU A 1 656 ? -7.616 13.222 12.315 1.00 97.31 656 LEU A O 1
ATOM 5453 N N . SER A 1 657 ? -8.050 11.245 13.246 1.00 96.31 657 SER A N 1
ATOM 5454 C CA . SER A 1 657 ? -8.537 10.653 11.993 1.00 96.31 657 SER A CA 1
ATOM 5455 C C . SER A 1 657 ? -10.040 10.413 12.022 1.00 96.31 657 SER A C 1
ATOM 5457 O O . SER A 1 657 ? -10.645 10.185 13.074 1.00 96.31 657 SER A O 1
ATOM 5459 N N . ARG A 1 658 ? -10.659 10.482 10.844 1.00 95.38 658 ARG A N 1
ATOM 5460 C CA . ARG A 1 658 ? -12.067 10.123 10.644 1.00 95.38 658 ARG A CA 1
ATOM 5461 C C . ARG A 1 658 ? -12.189 8.614 10.405 1.00 95.38 658 ARG A C 1
ATOM 5463 O O . ARG A 1 658 ? -11.250 7.985 9.929 1.00 95.38 658 ARG A O 1
ATOM 5470 N N . PRO A 1 659 ? -13.362 8.007 10.647 1.00 95.69 659 PRO A N 1
ATOM 5471 C CA . PRO A 1 659 ? -13.593 6.595 10.336 1.00 95.69 659 PRO A CA 1
ATOM 5472 C C . PRO A 1 659 ? -13.825 6.343 8.836 1.00 95.69 659 PRO A C 1
ATOM 5474 O O . PRO A 1 659 ? -14.031 5.205 8.431 1.00 95.69 659 PRO A O 1
ATOM 5477 N N . PHE A 1 660 ? -13.842 7.390 8.010 1.00 95.00 660 PHE A N 1
ATOM 5478 C CA . PHE A 1 660 ? -14.078 7.306 6.572 1.00 95.00 660 PHE A CA 1
ATOM 5479 C C . PHE A 1 660 ? -12.767 7.209 5.798 1.00 95.00 660 PHE A C 1
ATOM 5481 O O . PHE A 1 660 ? -11.801 7.903 6.109 1.00 95.00 660 PHE A O 1
ATOM 5488 N N . ALA A 1 661 ? -12.761 6.428 4.717 1.00 93.44 661 ALA A N 1
ATOM 5489 C CA . ALA A 1 661 ? -11.630 6.378 3.801 1.00 93.44 661 ALA A CA 1
ATOM 5490 C C . ALA A 1 661 ? -11.325 7.745 3.163 1.00 93.44 661 ALA A C 1
ATOM 5492 O O . ALA A 1 661 ? -10.159 8.055 2.932 1.00 93.44 661 ALA A O 1
ATOM 5493 N N . THR A 1 662 ? -12.345 8.573 2.915 1.00 91.75 662 THR A N 1
ATOM 5494 C CA . THR A 1 662 ? -12.238 9.940 2.369 1.00 91.75 662 THR A CA 1
ATOM 5495 C C . THR A 1 662 ? -13.045 10.927 3.222 1.00 91.75 662 THR A C 1
ATOM 5497 O O . THR A 1 662 ? -14.204 10.618 3.516 1.00 91.75 662 THR A O 1
ATOM 5500 N N . PRO A 1 663 ? -12.521 12.121 3.576 1.00 87.69 663 PRO A N 1
ATOM 5501 C CA . PRO A 1 663 ? -13.153 12.990 4.575 1.00 87.69 663 PRO A CA 1
ATOM 5502 C C . PRO A 1 663 ? -14.526 13.515 4.134 1.00 87.69 663 PRO A C 1
ATOM 5504 O O . PRO A 1 663 ? -15.458 13.531 4.933 1.00 87.69 663 PRO A O 1
ATOM 5507 N N . ASP A 1 664 ? -14.693 13.824 2.841 1.00 88.88 664 ASP A N 1
ATOM 5508 C CA . ASP A 1 664 ? -15.939 14.340 2.247 1.00 88.88 664 ASP A CA 1
ATOM 5509 C C . ASP A 1 664 ? -17.176 13.449 2.484 1.00 88.88 664 ASP A C 1
ATOM 5511 O O . ASP A 1 664 ? -18.313 13.921 2.386 1.00 88.88 664 ASP A O 1
ATOM 5515 N N . MET A 1 665 ? -16.997 12.166 2.818 1.00 93.50 665 MET A N 1
ATOM 5516 C CA . MET A 1 665 ? -18.121 11.259 3.082 1.00 93.50 665 MET A CA 1
ATOM 5517 C C . MET A 1 665 ? -18.885 11.586 4.366 1.00 93.50 665 MET A C 1
ATOM 5519 O O . MET A 1 665 ? -20.053 11.203 4.478 1.00 93.50 665 MET A O 1
ATOM 5523 N N . VAL A 1 666 ? -18.299 12.362 5.286 1.00 94.12 666 VAL A N 1
ATOM 5524 C CA . VAL A 1 666 ? -19.005 12.848 6.481 1.00 94.12 666 VAL A CA 1
ATOM 5525 C C . VAL A 1 666 ? -20.258 13.646 6.109 1.00 94.12 666 VAL A C 1
ATOM 5527 O O . VAL A 1 666 ? -21.313 13.484 6.720 1.00 94.12 666 VAL A O 1
ATOM 5530 N N . PHE A 1 667 ? -20.198 14.432 5.035 1.00 94.75 667 PHE A N 1
ATOM 5531 C CA . PHE A 1 667 ? -21.320 15.245 4.577 1.00 94.75 667 PHE A CA 1
ATOM 5532 C C . PHE A 1 667 ? -22.450 14.395 3.984 1.00 94.75 667 PHE A C 1
ATOM 5534 O O . PHE A 1 667 ? -23.626 14.692 4.190 1.00 94.75 667 PHE A O 1
ATOM 5541 N N . LYS A 1 668 ? -22.109 13.304 3.284 1.00 92.88 668 LYS A N 1
ATOM 5542 C CA . LYS A 1 668 ? -23.088 12.325 2.783 1.00 92.88 668 LYS A CA 1
ATOM 5543 C C . LYS A 1 668 ? -23.738 11.528 3.913 1.00 92.88 668 LYS A C 1
ATOM 5545 O O . LYS A 1 668 ? -24.925 11.223 3.842 1.00 92.88 668 LYS A O 1
ATOM 5550 N N . TYR A 1 669 ? -22.992 11.254 4.978 1.00 93.50 669 TYR A N 1
ATOM 5551 C CA . TYR A 1 669 ? -23.546 10.696 6.208 1.00 93.50 669 TYR A CA 1
ATOM 5552 C C . TYR A 1 669 ? -24.512 11.675 6.908 1.00 93.50 669 TYR A C 1
ATOM 5554 O O . TYR A 1 669 ? -25.604 11.280 7.327 1.00 93.50 669 TYR A O 1
ATOM 5562 N N . ILE A 1 670 ? -24.158 12.963 6.991 1.00 95.31 670 ILE A N 1
ATOM 5563 C CA . ILE A 1 670 ? -25.022 14.014 7.557 1.00 95.31 670 ILE A CA 1
ATOM 5564 C C . ILE A 1 670 ? -26.294 14.200 6.716 1.00 95.31 670 ILE A C 1
ATOM 5566 O O . ILE A 1 670 ? -27.377 14.325 7.287 1.00 95.31 670 ILE A O 1
ATOM 5570 N N . GLU A 1 671 ? -26.202 14.145 5.384 1.00 95.38 671 GLU A N 1
ATOM 5571 C CA . GLU A 1 671 ? -27.343 14.275 4.462 1.00 95.38 671 GLU A CA 1
ATOM 5572 C C . GLU A 1 671 ? -28.503 13.330 4.814 1.00 95.38 671 GLU A C 1
ATOM 5574 O O . GLU A 1 671 ? -29.665 13.743 4.776 1.00 95.38 671 GLU A O 1
ATOM 5579 N N . GLU A 1 672 ? -28.224 12.092 5.237 1.00 89.50 672 GLU A N 1
ATOM 5580 C CA . GLU A 1 672 ? -29.276 11.163 5.667 1.00 89.50 672 GLU A CA 1
ATOM 5581 C C . GLU A 1 672 ? -29.987 11.613 6.948 1.00 89.50 672 GLU A C 1
ATOM 5583 O O . GLU A 1 672 ? -31.202 11.440 7.077 1.00 89.50 672 GLU A O 1
ATOM 5588 N N . GLN A 1 673 ? -29.251 12.191 7.900 1.00 91.31 673 GLN A N 1
ATOM 5589 C CA . GLN A 1 673 ? -29.831 12.723 9.133 1.00 91.31 673 GLN A CA 1
ATOM 5590 C C . GLN A 1 673 ? -30.667 13.971 8.848 1.00 91.31 673 GLN A C 1
ATOM 5592 O O . GLN A 1 673 ? -31.784 14.095 9.353 1.00 91.31 673 GLN A O 1
ATOM 5597 N N . VAL A 1 674 ? -30.143 14.859 8.003 1.00 94.12 674 VAL A N 1
ATOM 5598 C CA . VAL A 1 674 ? -30.801 16.100 7.591 1.00 94.12 674 VAL A CA 1
ATOM 5599 C C . VAL A 1 674 ? -32.090 15.805 6.830 1.00 94.12 674 VAL A C 1
ATOM 5601 O O . VAL A 1 674 ? -33.138 16.354 7.167 1.00 94.12 674 VAL A O 1
ATOM 5604 N N . THR A 1 675 ? -32.054 14.860 5.889 1.00 92.44 675 THR A N 1
ATOM 5605 C CA . THR A 1 675 ? -33.243 14.447 5.132 1.00 92.44 675 THR A CA 1
ATOM 5606 C C . THR A 1 675 ? -34.322 13.886 6.061 1.00 92.44 675 THR A C 1
ATOM 5608 O O . THR A 1 675 ? -35.486 14.259 5.944 1.00 92.44 675 THR A O 1
ATOM 5611 N N . LYS A 1 676 ? -33.953 13.020 7.016 1.00 87.12 676 LYS A N 1
ATOM 5612 C CA . LYS A 1 676 ? -34.914 12.390 7.939 1.00 87.12 676 LYS A CA 1
ATOM 5613 C C . LYS A 1 676 ? -35.518 13.366 8.948 1.00 87.12 676 LYS A C 1
ATOM 5615 O O . LYS A 1 676 ? -36.702 13.256 9.242 1.00 87.12 676 LYS A O 1
ATOM 5620 N N . LYS A 1 677 ? -34.713 14.274 9.509 1.00 89.38 677 LYS A N 1
ATOM 5621 C CA . LYS A 1 677 ? -35.145 15.176 10.593 1.00 89.38 677 LYS A CA 1
ATOM 5622 C C . LYS A 1 677 ? -35.744 16.488 10.094 1.00 89.38 677 LYS A C 1
ATOM 5624 O O . LYS A 1 677 ? -36.624 17.029 10.749 1.00 89.38 677 LYS A O 1
ATOM 5629 N N . HIS A 1 678 ? -35.258 16.997 8.964 1.00 87.88 678 HIS A N 1
ATOM 5630 C CA . HIS A 1 678 ? -35.607 18.327 8.457 1.00 87.88 678 HIS A CA 1
ATOM 5631 C C . HIS A 1 678 ? -36.250 18.300 7.063 1.00 87.88 678 HIS A C 1
ATOM 5633 O O . HIS A 1 678 ? -36.669 19.343 6.577 1.00 87.88 678 HIS A O 1
ATOM 5639 N N . GLY A 1 679 ? -36.323 17.142 6.394 1.00 88.25 679 GLY A N 1
ATOM 5640 C CA . GLY A 1 679 ? -36.917 17.019 5.056 1.00 88.25 679 GLY A CA 1
ATOM 5641 C C . GLY A 1 679 ? -36.091 17.639 3.920 1.00 88.25 679 GLY A C 1
ATOM 5642 O O . GLY A 1 679 ? -36.520 17.606 2.767 1.00 88.25 679 GLY A O 1
ATOM 5643 N N . ILE A 1 680 ? -34.905 18.181 4.216 1.00 90.44 680 ILE A N 1
ATOM 5644 C CA . ILE A 1 680 ? -34.026 18.834 3.238 1.00 90.44 680 ILE A CA 1
ATOM 5645 C C . ILE A 1 680 ? -33.251 17.756 2.474 1.00 90.44 680 ILE A C 1
ATOM 5647 O O . ILE A 1 680 ? -32.450 17.025 3.055 1.00 90.44 680 ILE A O 1
ATOM 5651 N N . LYS A 1 681 ? -33.492 17.662 1.164 1.00 91.56 681 LYS A N 1
ATOM 5652 C CA . LYS A 1 681 ? -32.822 16.715 0.259 1.00 91.56 681 LYS A CA 1
ATOM 5653 C C . LYS A 1 681 ? -31.566 17.339 -0.355 1.00 91.56 681 LYS A C 1
ATOM 5655 O O . LYS A 1 681 ? -31.459 18.558 -0.429 1.00 91.56 681 LYS A O 1
ATOM 5660 N N . ASN A 1 682 ? -30.649 16.501 -0.846 1.00 92.06 682 ASN A N 1
ATOM 5661 C CA . ASN A 1 682 ? -29.413 16.918 -1.531 1.00 92.06 682 ASN A CA 1
ATOM 5662 C C . ASN A 1 682 ? -28.525 17.862 -0.700 1.00 92.06 682 ASN A C 1
ATOM 5664 O O . ASN A 1 682 ? -27.838 18.727 -1.248 1.00 92.06 682 ASN A O 1
ATOM 5668 N N . PHE A 1 683 ? -28.545 17.703 0.625 1.00 95.56 683 PHE A N 1
ATOM 5669 C CA . PHE A 1 683 ? -27.786 18.533 1.553 1.00 95.56 683 PHE A CA 1
ATOM 5670 C C . PHE A 1 683 ? -26.291 18.606 1.201 1.00 95.56 683 PHE A C 1
ATOM 5672 O O . PHE A 1 683 ? -25.721 19.691 1.250 1.00 95.56 683 PHE A O 1
ATOM 5679 N N . TYR A 1 684 ? -25.671 17.495 0.788 1.00 94.50 684 TYR A N 1
ATOM 5680 C CA . TYR A 1 684 ? -24.266 17.460 0.370 1.00 94.50 684 TYR A CA 1
ATOM 5681 C C . TYR A 1 684 ? -23.975 18.479 -0.735 1.00 94.50 684 TYR A C 1
ATOM 5683 O O . TYR A 1 684 ? -23.055 19.286 -0.620 1.00 94.50 684 TYR A O 1
ATOM 5691 N N . THR A 1 685 ? -24.785 18.453 -1.794 1.00 95.31 685 THR A N 1
ATOM 5692 C CA . THR A 1 685 ? -24.621 19.332 -2.954 1.00 95.31 685 THR A CA 1
ATOM 5693 C C . THR A 1 685 ? -24.834 20.786 -2.553 1.00 95.31 685 THR A C 1
ATOM 5695 O O . THR A 1 685 ? -23.957 21.611 -2.792 1.00 95.31 685 THR A O 1
ATOM 5698 N N . LEU A 1 686 ? -25.928 21.077 -1.840 1.00 95.94 686 LEU A N 1
ATOM 5699 C CA . LEU A 1 686 ? -26.240 22.424 -1.349 1.00 95.94 686 LEU A CA 1
ATOM 5700 C C . LEU A 1 686 ? -25.113 22.984 -0.469 1.00 95.94 686 LEU A C 1
ATOM 5702 O O . LEU A 1 686 ? -24.751 24.157 -0.572 1.00 95.94 686 LEU A O 1
ATOM 5706 N N . ARG A 1 687 ? -24.520 22.142 0.383 1.00 96.25 687 ARG A N 1
ATOM 5707 C CA . ARG A 1 687 ? -23.415 22.510 1.273 1.00 96.25 687 ARG A CA 1
ATOM 5708 C C . ARG A 1 687 ? -22.113 22.793 0.519 1.00 96.25 687 ARG A C 1
ATOM 5710 O O . ARG A 1 687 ? -21.413 23.739 0.887 1.00 96.25 687 ARG A O 1
ATOM 5717 N N . LYS A 1 688 ? -21.791 22.032 -0.534 1.00 94.81 688 LYS A N 1
ATOM 5718 C CA . LYS A 1 688 ? -20.618 22.289 -1.396 1.00 94.81 688 LYS A CA 1
ATOM 5719 C C . LYS A 1 688 ? -20.821 23.531 -2.269 1.00 94.81 688 LYS A C 1
ATOM 5721 O O . LYS A 1 688 ? -19.896 24.329 -2.405 1.00 94.81 688 LYS A O 1
ATOM 5726 N N . GLU A 1 689 ? -22.025 23.735 -2.800 1.00 95.62 689 GLU A N 1
ATOM 5727 C CA . GLU A 1 689 ? -22.394 24.944 -3.551 1.00 95.62 689 GLU A CA 1
ATOM 5728 C C . GLU A 1 689 ? -22.312 26.196 -2.677 1.00 95.62 689 GLU A C 1
ATOM 5730 O O . GLU A 1 689 ? -21.768 27.208 -3.108 1.00 95.62 689 GLU A O 1
ATOM 5735 N N . SER A 1 690 ? -22.780 26.115 -1.428 1.00 96.56 690 SER A N 1
ATOM 5736 C CA . SER A 1 690 ? -22.694 27.222 -0.467 1.00 96.56 690 SER A CA 1
ATOM 5737 C C . SER A 1 690 ? -21.244 27.601 -0.177 1.00 96.56 690 SER A C 1
ATOM 5739 O O . SER A 1 690 ? -20.891 28.775 -0.213 1.00 96.56 690 SER A O 1
ATOM 5741 N N . GLU A 1 691 ? -20.376 26.612 0.044 1.00 95.94 691 GLU A N 1
ATOM 5742 C CA . GLU A 1 691 ? -18.940 26.832 0.240 1.00 95.94 691 GLU A CA 1
ATOM 5743 C C . GLU A 1 691 ? -18.278 27.472 -0.983 1.00 95.94 691 GLU A C 1
ATOM 5745 O O . GLU A 1 691 ? -17.524 28.438 -0.853 1.00 95.94 691 GLU A O 1
ATOM 5750 N N . HIS A 1 692 ? -18.596 26.973 -2.178 1.00 93.50 692 HIS A N 1
ATOM 5751 C CA . HIS A 1 692 ? -18.114 27.554 -3.425 1.00 93.50 692 HIS A CA 1
ATOM 5752 C C . HIS A 1 692 ? -18.601 28.996 -3.605 1.00 93.50 692 HIS A C 1
ATOM 5754 O O . HIS A 1 692 ? -17.809 29.864 -3.962 1.00 93.50 692 HIS A O 1
ATOM 5760 N N . ALA A 1 693 ? -19.867 29.278 -3.300 1.00 94.25 693 ALA A N 1
ATOM 5761 C CA . ALA A 1 693 ? -20.434 30.618 -3.382 1.00 94.25 693 ALA A CA 1
ATOM 5762 C C . ALA A 1 693 ? -19.758 31.596 -2.408 1.00 94.25 693 ALA A C 1
ATOM 5764 O O . ALA A 1 693 ? -19.514 32.743 -2.782 1.00 94.25 693 ALA A O 1
ATOM 5765 N N . VAL A 1 694 ? -19.402 31.164 -1.190 1.00 94.50 694 VAL A N 1
ATOM 5766 C CA . VAL A 1 694 ? -18.606 31.995 -0.267 1.00 94.50 694 VAL A CA 1
ATOM 5767 C C . VAL A 1 694 ? -17.220 32.268 -0.854 1.00 94.50 694 VAL A C 1
ATOM 5769 O O . VAL A 1 694 ? -16.799 33.423 -0.872 1.00 94.50 694 VAL A O 1
ATOM 5772 N N . ARG A 1 695 ? -16.531 31.248 -1.388 1.00 89.81 695 ARG A N 1
ATOM 5773 C CA . ARG A 1 695 ? -15.223 31.441 -2.044 1.00 89.81 695 ARG A CA 1
ATOM 5774 C C . ARG A 1 695 ? -15.309 32.420 -3.212 1.00 89.81 695 ARG A C 1
ATOM 5776 O O . ARG A 1 695 ? -14.497 33.334 -3.287 1.00 89.81 695 ARG A O 1
ATOM 5783 N N . ALA A 1 696 ? -16.314 32.271 -4.071 1.00 89.50 696 ALA A N 1
ATOM 5784 C CA . ALA A 1 696 ? -16.526 33.147 -5.217 1.00 89.50 696 ALA A CA 1
ATOM 5785 C C . ALA A 1 696 ? -16.807 34.601 -4.796 1.00 89.50 696 ALA A C 1
ATOM 5787 O O . ALA A 1 696 ? -16.277 35.523 -5.404 1.00 89.50 696 ALA A O 1
ATOM 5788 N N . ARG A 1 697 ? -17.575 34.830 -3.718 1.00 90.81 697 ARG A N 1
ATOM 5789 C CA . ARG A 1 697 ? -17.818 36.184 -3.174 1.00 90.81 697 ARG A CA 1
ATOM 5790 C C . ARG A 1 697 ? -16.556 36.867 -2.650 1.00 90.81 697 ARG A C 1
ATOM 5792 O O . ARG A 1 697 ? -16.514 38.091 -2.622 1.00 90.81 697 ARG A O 1
ATOM 5799 N N . LYS A 1 698 ? -15.561 36.089 -2.222 1.00 86.62 698 LYS A N 1
ATOM 5800 C CA . LYS A 1 698 ? -14.252 36.594 -1.790 1.00 86.62 698 LYS A CA 1
ATOM 5801 C C . LYS A 1 698 ? -13.234 36.653 -2.935 1.00 86.62 698 LYS A C 1
ATOM 5803 O O . LYS A 1 698 ? -12.053 36.826 -2.664 1.00 86.62 698 LYS A O 1
ATOM 5808 N N . ASP A 1 699 ? -13.662 36.448 -4.182 1.00 83.81 699 ASP A N 1
ATOM 5809 C CA . ASP A 1 699 ? -12.781 36.318 -5.353 1.00 83.81 699 ASP A CA 1
ATOM 5810 C C . ASP A 1 699 ? -11.655 35.289 -5.132 1.00 83.81 699 ASP A C 1
ATOM 5812 O O . ASP A 1 699 ? -10.502 35.464 -5.505 1.00 83.81 699 ASP A O 1
ATOM 5816 N N . PHE A 1 700 ? -11.991 34.202 -4.425 1.00 79.69 700 PHE A N 1
ATOM 5817 C CA . PHE A 1 700 ? -11.066 33.142 -4.017 1.00 79.69 700 PHE A CA 1
ATOM 5818 C C . PHE A 1 700 ? -9.876 33.609 -3.150 1.00 79.69 700 PHE A C 1
ATOM 5820 O O . PHE A 1 700 ? -8.952 32.825 -2.906 1.00 79.69 700 PHE A O 1
ATOM 5827 N N . HIS A 1 701 ? -9.934 34.829 -2.608 1.00 76.06 701 HIS A N 1
ATOM 5828 C CA . HIS A 1 701 ? -9.041 35.321 -1.565 1.00 76.06 701 HIS A CA 1
ATOM 5829 C C . HIS A 1 701 ? -9.525 34.901 -0.172 1.00 76.06 701 HIS A C 1
ATOM 5831 O O . HIS A 1 701 ? -10.721 34.750 0.089 1.00 76.06 701 HIS A O 1
ATOM 5837 N N . GLY A 1 702 ? -8.589 34.721 0.761 1.00 82.56 702 GLY A N 1
ATOM 5838 C CA . GLY A 1 702 ? -8.929 34.271 2.109 1.00 82.56 702 GLY A CA 1
ATOM 5839 C C . GLY A 1 702 ? -9.228 32.771 2.193 1.00 82.56 702 GLY A C 1
ATOM 5840 O O . GLY A 1 702 ? -8.951 32.003 1.271 1.00 82.56 702 GLY A O 1
ATOM 5841 N N . ASP A 1 703 ? -9.825 32.348 3.301 1.00 88.81 703 ASP A N 1
ATOM 5842 C CA . ASP A 1 703 ? -10.461 31.035 3.427 1.00 88.81 703 ASP A CA 1
ATOM 5843 C C . ASP A 1 703 ? -11.888 31.201 3.989 1.00 88.81 703 ASP A C 1
ATOM 5845 O O . ASP A 1 703 ? -12.322 32.313 4.323 1.00 88.81 703 ASP A O 1
ATOM 5849 N N . VAL A 1 704 ? -12.675 30.129 3.984 1.00 93.56 704 VAL A N 1
ATOM 5850 C CA . VAL A 1 704 ? -14.118 30.158 4.268 1.00 93.56 704 VAL A CA 1
ATOM 5851 C C . VAL A 1 704 ? -14.426 29.660 5.666 1.00 93.56 704 VAL A C 1
ATOM 5853 O O . VAL A 1 704 ? -13.901 28.638 6.081 1.00 93.56 704 VAL A O 1
ATOM 5856 N N . LYS A 1 705 ? -15.316 30.347 6.382 1.00 96.69 705 LYS A N 1
ATOM 5857 C CA . LYS A 1 705 ? -15.766 29.933 7.717 1.00 96.69 705 LYS A CA 1
ATOM 5858 C C . LYS A 1 705 ? -17.060 29.137 7.631 1.00 96.69 705 LYS A C 1
ATOM 5860 O O . LYS A 1 705 ? -17.936 29.446 6.825 1.00 96.69 705 LYS A O 1
ATOM 5865 N N . ILE A 1 706 ? -17.239 28.169 8.525 1.00 97.12 706 ILE A N 1
ATOM 5866 C CA . ILE A 1 706 ? -18.474 27.381 8.621 1.00 97.12 706 ILE A CA 1
ATOM 5867 C C . ILE A 1 706 ? -19.705 28.280 8.810 1.00 97.12 706 ILE A C 1
ATOM 5869 O O . ILE A 1 706 ? -20.736 28.060 8.178 1.00 97.12 706 ILE A O 1
ATOM 5873 N N . SER A 1 707 ? -19.572 29.345 9.601 1.00 97.06 707 SER A N 1
ATOM 5874 C CA . SER A 1 707 ? -20.612 30.349 9.842 1.00 97.06 707 SER A CA 1
ATOM 5875 C C . SER A 1 707 ? -21.049 31.058 8.551 1.00 97.06 707 SER A C 1
ATOM 5877 O O . SER A 1 707 ? -22.244 31.202 8.289 1.00 97.06 707 SER A O 1
ATOM 5879 N N . GLU A 1 708 ? -20.096 31.428 7.691 1.00 96.81 708 GLU A N 1
ATOM 5880 C CA . GLU A 1 708 ? -20.364 32.018 6.373 1.00 96.81 708 GLU A CA 1
ATOM 5881 C C . GLU A 1 708 ? -21.055 31.019 5.444 1.00 96.81 708 GLU A C 1
ATOM 5883 O O . GLU A 1 708 ? -22.014 31.369 4.752 1.00 96.81 708 GLU A O 1
ATOM 5888 N N . ILE A 1 709 ? -20.596 29.764 5.451 1.00 97.50 709 ILE A N 1
ATOM 5889 C CA . ILE A 1 709 ? -21.162 28.711 4.609 1.00 97.50 709 ILE A CA 1
ATOM 5890 C C . ILE A 1 709 ? -22.632 28.482 4.956 1.00 97.50 709 ILE A C 1
ATOM 5892 O O . ILE A 1 709 ? -23.472 28.460 4.057 1.00 97.50 709 ILE A O 1
ATOM 5896 N N . TYR A 1 710 ? -22.966 28.354 6.241 1.00 97.94 710 TYR A N 1
ATOM 5897 C CA . TYR A 1 710 ? -24.347 28.124 6.665 1.00 97.94 710 TYR A CA 1
ATOM 5898 C C . TYR A 1 710 ? -25.240 29.360 6.521 1.00 97.94 710 TYR A C 1
ATOM 5900 O O . TYR A 1 710 ? -26.430 29.217 6.234 1.00 97.94 710 TYR A O 1
ATOM 5908 N N . SER A 1 711 ? -24.669 30.564 6.616 1.00 96.88 711 SER A N 1
ATOM 5909 C CA . SER A 1 711 ? -25.367 31.807 6.269 1.00 96.88 711 SER A CA 1
ATOM 5910 C C . SER A 1 711 ? -25.795 31.822 4.794 1.00 96.88 711 SER A C 1
ATOM 5912 O O . SER A 1 711 ? -26.948 32.118 4.477 1.00 96.88 711 SER A O 1
ATOM 5914 N N . VAL A 1 712 ? -24.911 31.411 3.877 1.00 96.75 712 VAL A N 1
ATOM 5915 C CA . VAL A 1 712 ? -25.248 31.275 2.448 1.00 96.75 712 VAL A CA 1
ATOM 5916 C C . VAL A 1 712 ? -26.212 30.114 2.196 1.00 96.75 712 VAL A C 1
ATOM 5918 O O . VAL A 1 712 ? -27.160 30.262 1.418 1.00 96.75 712 VAL A O 1
ATOM 5921 N N . LEU A 1 713 ? -26.019 28.988 2.886 1.00 96.62 713 LEU A N 1
ATOM 5922 C CA . LEU A 1 713 ? -26.871 27.804 2.771 1.00 96.62 713 LEU A CA 1
ATOM 5923 C C . LEU A 1 713 ? -28.328 28.115 3.109 1.00 96.62 713 LEU A C 1
ATOM 5925 O O . LEU A 1 713 ? -29.214 27.598 2.433 1.00 96.62 713 LEU A O 1
ATOM 5929 N N . ALA A 1 714 ? -28.589 28.987 4.091 1.00 96.56 714 ALA A N 1
ATOM 5930 C CA . ALA A 1 714 ? -29.944 29.422 4.431 1.00 96.56 714 ALA A CA 1
ATOM 5931 C C . ALA A 1 714 ? -30.696 29.972 3.204 1.00 96.56 714 ALA A C 1
ATOM 5933 O O . ALA A 1 714 ? -31.839 29.592 2.946 1.00 96.56 714 ALA A O 1
ATOM 5934 N N . GLY A 1 715 ? -30.021 30.799 2.399 1.00 94.19 715 GLY A N 1
ATOM 5935 C CA . GLY A 1 715 ? -30.573 31.351 1.162 1.00 94.19 715 GLY A CA 1
ATOM 5936 C C . GLY A 1 715 ? -30.724 30.312 0.050 1.00 94.19 715 GLY A C 1
ATOM 5937 O O . GLY A 1 715 ? -31.798 30.201 -0.540 1.00 94.19 715 GLY A O 1
ATOM 5938 N N . ILE A 1 716 ? -29.674 29.524 -0.218 1.00 93.69 716 ILE A N 1
ATOM 5939 C CA . ILE A 1 716 ? -29.669 28.531 -1.310 1.00 93.69 716 ILE A CA 1
ATOM 5940 C C . ILE A 1 716 ? -30.705 27.426 -1.056 1.00 93.69 716 ILE A C 1
ATOM 5942 O O . ILE A 1 716 ? -31.475 27.075 -1.949 1.00 93.69 716 ILE A O 1
ATOM 5946 N N . ALA A 1 717 ? -30.769 26.911 0.173 1.00 92.62 717 ALA A N 1
ATOM 5947 C CA . ALA A 1 717 ? -31.704 25.860 0.568 1.00 92.62 717 ALA A CA 1
ATOM 5948 C C . ALA A 1 717 ? -33.109 26.388 0.920 1.00 92.62 717 ALA A C 1
ATOM 5950 O O . ALA A 1 717 ? -34.002 25.581 1.172 1.00 92.62 717 ALA A O 1
ATOM 5951 N N . LYS A 1 718 ? -33.317 27.717 0.930 1.00 93.62 718 LYS A N 1
ATOM 5952 C CA . LYS A 1 718 ? -34.576 28.387 1.313 1.00 93.62 718 LYS A CA 1
ATOM 5953 C C . LYS A 1 718 ? -35.084 27.965 2.699 1.00 93.62 718 LYS A C 1
ATOM 5955 O O . LYS A 1 718 ? -36.261 27.656 2.876 1.00 93.62 718 LYS A O 1
ATOM 5960 N N . ILE A 1 719 ? -34.189 27.953 3.683 1.00 95.00 719 ILE A N 1
ATOM 5961 C CA . ILE A 1 719 ? -34.491 27.605 5.079 1.00 95.00 719 ILE A CA 1
ATOM 5962 C C . ILE A 1 719 ? -34.257 28.801 6.004 1.00 95.00 719 ILE A C 1
ATOM 5964 O O . ILE A 1 719 ? -33.527 29.730 5.666 1.00 95.00 719 ILE A O 1
ATOM 5968 N N . SER A 1 720 ? -34.862 28.782 7.194 1.00 95.56 720 SER A N 1
ATOM 5969 C CA . SER A 1 720 ? -34.631 29.834 8.188 1.00 95.56 720 SER A CA 1
ATOM 5970 C C . SER A 1 720 ? -33.192 29.815 8.713 1.00 95.56 720 SER A C 1
ATOM 5972 O O . SER A 1 720 ? -32.569 28.753 8.807 1.00 95.56 720 SER A O 1
ATOM 5974 N N . THR A 1 721 ? -32.688 30.976 9.142 1.00 95.50 721 THR A N 1
ATOM 5975 C CA . THR A 1 721 ? -31.374 31.106 9.796 1.00 95.50 721 THR A CA 1
ATOM 5976 C C . THR A 1 721 ? -31.254 30.201 11.023 1.00 95.50 721 THR A C 1
ATOM 5978 O O . THR A 1 721 ? -30.218 29.585 11.241 1.00 95.50 721 THR A O 1
ATOM 5981 N N . GLU A 1 722 ? -32.333 30.047 11.797 1.00 95.69 722 GLU A N 1
ATOM 5982 C CA . GLU A 1 722 ? -32.366 29.129 12.940 1.00 95.69 722 GLU A CA 1
ATOM 5983 C C . GLU A 1 722 ? -32.150 27.670 12.509 1.00 95.69 722 GLU A C 1
ATOM 5985 O O . GLU A 1 722 ? -31.387 26.935 13.135 1.00 95.69 722 GLU A O 1
ATOM 5990 N N . THR A 1 723 ? -32.783 27.246 11.410 1.00 94.75 723 THR A N 1
ATOM 5991 C CA . THR A 1 723 ? -32.588 25.896 10.866 1.00 94.75 723 THR A CA 1
ATOM 5992 C C . THR A 1 723 ? -31.159 25.722 10.366 1.00 94.75 723 THR A C 1
ATOM 5994 O O . THR A 1 723 ? -30.532 24.714 10.680 1.00 94.75 723 THR A O 1
ATOM 5997 N N . ALA A 1 724 ? -30.612 26.706 9.646 1.00 96.56 724 ALA A N 1
ATOM 5998 C CA . ALA A 1 724 ? -29.227 26.669 9.183 1.00 96.56 724 ALA A CA 1
ATOM 5999 C C . ALA A 1 724 ? -28.229 26.557 10.351 1.00 96.56 724 ALA A C 1
ATOM 6001 O O . ALA A 1 724 ? -27.323 25.730 10.290 1.00 96.56 724 ALA A O 1
ATOM 6002 N N . ASN A 1 725 ? -28.445 27.289 11.449 1.00 96.56 725 ASN A N 1
ATOM 6003 C CA . ASN A 1 725 ? -27.625 27.180 12.659 1.00 96.56 725 ASN A CA 1
ATOM 6004 C C . ASN A 1 725 ? -27.705 25.780 13.291 1.00 96.56 725 ASN A C 1
ATOM 6006 O O . ASN A 1 725 ? -26.675 25.212 13.644 1.00 96.56 725 ASN A O 1
ATOM 6010 N N . LYS A 1 726 ? -28.897 25.168 13.358 1.00 96.06 726 LYS A N 1
ATOM 6011 C CA . LYS A 1 726 ? -29.051 23.778 13.835 1.00 96.06 726 LYS A CA 1
ATOM 6012 C C . LYS A 1 726 ? -28.304 22.773 12.952 1.00 96.06 726 LYS A C 1
ATOM 6014 O O . LYS A 1 726 ? -27.748 21.804 13.463 1.00 96.06 726 LYS A O 1
ATOM 6019 N N . LEU A 1 727 ? -28.280 22.987 11.634 1.00 97.06 727 LEU A N 1
ATOM 6020 C CA . LEU A 1 727 ? -27.519 22.140 10.710 1.00 97.06 727 LEU A CA 1
ATOM 6021 C C . LEU A 1 727 ? -26.002 22.334 10.868 1.00 97.06 727 LEU A C 1
ATOM 6023 O O . LEU A 1 727 ? -25.266 21.350 10.856 1.00 97.06 727 LEU A O 1
ATOM 6027 N N . MET A 1 728 ? -25.547 23.569 11.091 1.00 97.19 728 MET A N 1
ATOM 6028 C CA . MET A 1 728 ? -24.149 23.870 11.414 1.00 97.19 728 MET A CA 1
ATOM 6029 C C . MET A 1 728 ? -23.707 23.142 12.684 1.00 97.19 728 MET A C 1
ATOM 6031 O O . MET A 1 728 ? -22.689 22.453 12.690 1.00 97.19 728 MET A O 1
ATOM 6035 N N . GLU A 1 729 ? -24.500 23.241 13.752 1.00 96.62 729 GLU A N 1
ATOM 6036 C CA . GLU A 1 729 ? -24.240 22.525 15.001 1.00 96.62 729 GLU A CA 1
ATOM 6037 C C . GLU A 1 729 ? -24.261 21.006 14.806 1.00 96.62 729 GLU A C 1
ATOM 6039 O O . GLU A 1 729 ? -23.458 20.299 15.416 1.00 96.62 729 GLU A O 1
ATOM 6044 N N . LEU A 1 730 ? -25.146 20.482 13.952 1.00 96.50 730 LEU A N 1
ATOM 6045 C CA . LEU A 1 730 ? -25.165 19.063 13.599 1.00 96.50 730 LEU A CA 1
ATOM 6046 C C . LEU A 1 730 ? -23.860 18.631 12.918 1.00 96.50 730 LEU A C 1
ATOM 6048 O O . LEU A 1 730 ? -23.339 17.572 13.271 1.00 96.50 730 LEU A O 1
ATOM 6052 N N . GLU A 1 731 ? -23.328 19.422 11.982 1.00 96.88 731 GLU A N 1
ATOM 6053 C CA . GLU A 1 731 ? -22.042 19.153 11.323 1.00 96.88 731 GLU A CA 1
ATOM 6054 C C . GLU A 1 731 ? -20.895 19.156 12.339 1.00 96.88 731 GLU A C 1
ATOM 6056 O O . GLU A 1 731 ? -20.200 18.146 12.463 1.00 96.88 731 GLU A O 1
ATOM 6061 N N . VAL A 1 732 ? -20.770 20.219 13.145 1.00 97.00 732 VAL A N 1
ATOM 6062 C CA . VAL A 1 732 ? -19.725 20.332 14.181 1.00 97.00 732 VAL A CA 1
ATOM 6063 C C . VAL A 1 732 ? -19.807 19.171 15.171 1.00 97.00 732 VAL A C 1
ATOM 6065 O O . VAL A 1 732 ? -18.813 18.492 15.414 1.00 97.00 732 VAL A O 1
ATOM 6068 N N . ASN A 1 733 ? -20.994 18.886 15.715 1.00 96.88 733 ASN A N 1
ATOM 6069 C CA . ASN A 1 733 ? -21.174 17.805 16.684 1.00 96.88 733 ASN A CA 1
ATOM 6070 C C . ASN A 1 733 ? -20.930 16.419 16.065 1.00 96.88 733 ASN A C 1
ATOM 6072 O O . ASN A 1 733 ? -20.516 15.499 16.773 1.00 96.88 733 ASN A O 1
ATOM 6076 N N . THR A 1 734 ? -21.205 16.242 14.770 1.00 96.31 734 THR A N 1
ATOM 6077 C CA . THR A 1 734 ? -20.914 14.991 14.057 1.00 96.31 734 THR A CA 1
ATOM 6078 C C . THR A 1 734 ? -19.409 14.804 13.899 1.00 96.31 734 THR A C 1
ATOM 6080 O O . THR A 1 734 ? -18.911 13.735 14.245 1.00 96.31 734 THR A O 1
ATOM 6083 N N . GLU A 1 735 ? -18.680 15.840 13.481 1.00 96.00 735 GLU A N 1
ATOM 6084 C CA . GLU A 1 735 ? -17.212 15.816 13.415 1.00 96.00 735 GLU A CA 1
ATOM 6085 C C . GLU A 1 735 ? -16.599 15.522 14.793 1.00 96.00 735 GLU A C 1
ATOM 6087 O O . GLU A 1 735 ? -15.821 14.578 14.931 1.00 96.00 735 GLU A O 1
ATOM 6092 N N . THR A 1 736 ? -17.032 16.222 15.852 1.00 96.44 736 THR A N 1
ATOM 6093 C CA . THR A 1 736 ? -16.561 15.969 17.229 1.00 96.44 736 THR A CA 1
ATOM 6094 C C . THR A 1 736 ? -16.753 14.510 17.656 1.00 96.44 736 THR A C 1
ATOM 6096 O O . THR A 1 736 ? -15.890 13.926 18.314 1.00 96.44 736 THR A O 1
ATOM 6099 N N . LYS A 1 737 ? -17.882 13.890 17.294 1.00 96.62 737 LYS A N 1
ATOM 6100 C CA . LYS A 1 737 ? -18.165 12.491 17.649 1.00 96.62 737 LYS A CA 1
ATOM 6101 C C . LYS A 1 737 ? -17.302 11.507 16.871 1.00 96.62 737 LYS A C 1
ATOM 6103 O O . LYS A 1 737 ? -16.826 10.544 17.464 1.00 96.62 737 LYS A O 1
ATOM 6108 N N . LEU A 1 738 ? -17.134 11.732 15.570 1.00 95.94 738 LEU A N 1
ATOM 6109 C CA . LEU A 1 738 ? -16.504 10.769 14.669 1.00 95.94 738 LEU A CA 1
ATOM 6110 C C . LEU A 1 738 ? -14.979 10.811 14.700 1.00 95.94 738 LEU A C 1
ATOM 6112 O O . LEU A 1 738 ? -14.362 9.776 14.477 1.00 95.94 738 LEU A O 1
ATOM 6116 N N . LEU A 1 739 ? -14.372 11.968 14.964 1.00 96.88 739 LEU A N 1
ATOM 6117 C CA . LEU A 1 739 ? -12.917 12.085 15.026 1.00 96.88 739 LEU A CA 1
ATOM 6118 C C . LEU A 1 739 ? -12.349 11.236 16.165 1.00 96.88 739 LEU A C 1
ATOM 6120 O O . LEU A 1 739 ? -12.844 11.273 17.297 1.00 96.88 739 LEU A O 1
ATOM 6124 N N . VAL A 1 740 ? -11.298 10.479 15.864 1.00 95.62 740 VAL A N 1
ATOM 6125 C CA . VAL A 1 740 ? -10.646 9.556 16.798 1.00 95.62 740 VAL A CA 1
ATOM 6126 C C . VAL A 1 740 ? -9.166 9.929 16.946 1.00 95.62 740 VAL A C 1
ATOM 6128 O O . VAL A 1 740 ? -8.517 10.188 15.930 1.00 95.62 740 VAL A O 1
ATOM 6131 N N . PRO A 1 741 ? -8.610 9.947 18.171 1.00 97.00 741 PRO A N 1
ATOM 6132 C CA . PRO A 1 741 ? -7.195 10.246 18.394 1.00 97.00 741 PRO A CA 1
ATOM 6133 C C . PRO A 1 741 ? -6.247 9.203 17.786 1.00 97.00 741 PRO A C 1
ATOM 6135 O O . PRO A 1 741 ? -6.393 8.003 18.039 1.00 97.00 741 PRO A O 1
ATOM 6138 N N . ARG A 1 742 ? -5.227 9.655 17.045 1.00 97.00 742 ARG A N 1
ATOM 6139 C CA . ARG A 1 742 ? -4.074 8.839 16.623 1.00 97.00 742 ARG A CA 1
ATOM 6140 C C . ARG A 1 742 ? -3.057 8.802 17.766 1.00 97.00 742 ARG A C 1
ATOM 6142 O O . ARG A 1 742 ? -2.149 9.624 17.840 1.00 97.00 742 ARG A O 1
ATOM 6149 N N . LYS A 1 743 ? -3.265 7.865 18.698 1.00 95.38 743 LYS A N 1
ATOM 6150 C CA . LYS A 1 743 ? -2.567 7.807 19.998 1.00 95.38 743 LYS A CA 1
ATOM 6151 C C . LYS A 1 743 ? -1.041 7.884 19.899 1.00 95.38 743 LYS A C 1
ATOM 6153 O O . LYS A 1 743 ? -0.458 8.704 20.593 1.00 95.38 743 LYS A O 1
ATOM 6158 N N . SER A 1 744 ? -0.412 7.111 19.014 1.00 94.06 744 SER A N 1
ATOM 6159 C CA . SER A 1 744 ? 1.052 7.121 18.869 1.00 94.06 744 SER A CA 1
ATOM 6160 C C . SER A 1 744 ? 1.590 8.466 18.369 1.00 94.06 744 SER A C 1
ATOM 6162 O O . SER A 1 744 ? 2.613 8.941 18.852 1.00 94.06 744 SER A O 1
ATOM 6164 N N . VAL A 1 745 ? 0.870 9.150 17.471 1.00 96.69 745 VAL A N 1
ATOM 6165 C CA . VAL A 1 745 ? 1.243 10.503 17.016 1.00 96.69 745 VAL A CA 1
ATOM 6166 C C . VAL A 1 745 ? 1.122 11.517 18.159 1.00 96.69 745 VAL A C 1
ATOM 6168 O O . VAL A 1 745 ? 2.011 12.341 18.356 1.00 96.69 745 VAL A O 1
ATOM 6171 N N . ILE A 1 746 ? 0.052 11.420 18.951 1.00 97.25 746 ILE A N 1
ATOM 6172 C CA . ILE A 1 746 ? -0.193 12.258 20.137 1.00 97.25 746 ILE A CA 1
ATOM 6173 C C . ILE A 1 746 ? 0.883 12.051 21.204 1.00 97.25 746 ILE A C 1
ATOM 6175 O O . ILE A 1 746 ? 1.348 13.020 21.797 1.00 97.25 746 ILE A O 1
ATOM 6179 N N . GLU A 1 747 ? 1.296 10.809 21.451 1.00 95.94 747 GLU A N 1
ATOM 6180 C CA . GLU A 1 747 ? 2.382 10.491 22.384 1.00 95.94 747 GLU A CA 1
ATOM 6181 C C . GLU A 1 747 ? 3.693 11.154 21.950 1.00 95.94 747 GLU A C 1
ATOM 6183 O O . GLU A 1 747 ? 4.346 11.807 22.761 1.00 95.94 747 GLU A O 1
ATOM 6188 N N . GLN A 1 748 ? 4.027 11.098 20.659 1.00 96.00 748 GLN A N 1
ATOM 6189 C CA . GLN A 1 748 ? 5.204 11.788 20.126 1.00 96.00 748 GLN A CA 1
ATOM 6190 C C . GLN A 1 748 ? 5.087 13.316 20.197 1.00 96.00 748 GLN A C 1
ATOM 6192 O O . GLN A 1 748 ? 6.060 13.989 20.529 1.00 96.00 748 GLN A O 1
ATOM 6197 N N . ALA A 1 749 ? 3.904 13.881 19.951 1.00 96.62 749 ALA A N 1
ATOM 6198 C CA . ALA A 1 749 ? 3.658 15.309 20.148 1.00 96.62 749 ALA A CA 1
ATOM 6199 C C . ALA A 1 749 ? 3.886 15.725 21.619 1.00 96.62 749 ALA A C 1
ATOM 6201 O O . ALA A 1 749 ? 4.542 16.732 21.887 1.00 96.62 749 ALA A O 1
ATOM 6202 N N . LYS A 1 750 ? 3.439 14.912 22.588 1.00 95.69 750 LYS A N 1
ATOM 6203 C CA . LYS A 1 750 ? 3.720 15.136 24.020 1.00 95.69 750 LYS A CA 1
ATOM 6204 C C . LYS A 1 750 ? 5.214 15.058 24.332 1.00 95.69 750 LYS A C 1
ATOM 6206 O O . LYS A 1 750 ? 5.717 15.899 25.071 1.00 95.69 750 LYS A O 1
ATOM 6211 N N . GLU A 1 751 ? 5.934 14.089 23.768 1.00 94.00 751 GLU A N 1
ATOM 6212 C CA . GLU A 1 751 ? 7.392 13.979 23.930 1.00 94.00 751 GLU A CA 1
ATOM 6213 C C . GLU A 1 751 ? 8.129 15.213 23.393 1.00 94.00 751 GLU A C 1
ATOM 6215 O O . GLU A 1 751 ? 9.045 15.716 24.047 1.00 94.00 751 GLU A O 1
ATOM 6220 N N . VAL A 1 752 ? 7.696 15.746 22.246 1.00 93.62 752 VAL A N 1
ATOM 6221 C CA . VAL A 1 752 ? 8.231 16.993 21.684 1.00 93.62 752 VAL A CA 1
ATOM 6222 C C . VAL A 1 752 ? 8.049 18.154 22.662 1.00 93.62 752 VAL A C 1
ATOM 6224 O O . VAL A 1 752 ? 9.026 18.836 22.977 1.00 93.62 752 VAL A O 1
ATOM 6227 N N . MET A 1 753 ? 6.845 18.341 23.203 1.00 92.31 753 MET A N 1
ATOM 6228 C CA . MET A 1 753 ? 6.578 19.395 24.187 1.00 92.31 753 MET A CA 1
ATOM 6229 C C . MET A 1 753 ? 7.412 19.205 25.468 1.00 92.31 753 MET A C 1
ATOM 6231 O O . MET A 1 753 ? 8.040 20.145 25.953 1.00 92.31 753 MET A O 1
ATOM 6235 N N . ASN A 1 754 ? 7.518 17.969 25.969 1.00 92.06 754 ASN A N 1
ATOM 6236 C CA . ASN A 1 754 ? 8.324 17.631 27.150 1.00 92.06 754 ASN A CA 1
ATOM 6237 C C . ASN A 1 754 ? 9.829 17.868 26.947 1.00 92.06 754 ASN A C 1
ATOM 6239 O O . ASN A 1 754 ? 10.556 18.072 27.916 1.00 92.06 754 ASN A O 1
ATOM 6243 N N . SER A 1 755 ? 10.306 17.873 25.698 1.00 90.69 755 SER A N 1
ATOM 6244 C CA . SER A 1 755 ? 11.688 18.236 25.359 1.00 90.69 755 SER A CA 1
ATOM 6245 C C . SER A 1 755 ? 11.953 19.752 25.371 1.00 90.69 755 SER A C 1
ATOM 6247 O O . SER A 1 755 ? 13.049 20.191 25.019 1.00 90.69 755 SER A O 1
ATOM 6249 N N . GLY A 1 756 ? 10.964 20.558 25.780 1.00 90.75 756 GLY A N 1
ATOM 6250 C CA . GLY A 1 756 ? 11.057 22.017 25.880 1.00 90.75 756 GLY A CA 1
ATOM 6251 C C . GLY A 1 756 ? 10.910 22.742 24.541 1.00 90.75 756 GLY A C 1
ATOM 6252 O O . GLY A 1 756 ? 11.287 23.908 24.434 1.00 90.75 756 GLY A O 1
ATOM 6253 N N . LYS A 1 757 ? 10.412 22.061 23.503 1.00 93.81 757 LYS A N 1
ATOM 6254 C CA . LYS A 1 757 ? 10.129 22.664 22.195 1.00 93.81 757 LYS A CA 1
ATOM 6255 C C . LYS A 1 757 ? 8.739 23.287 22.200 1.00 93.81 757 LYS A C 1
ATOM 6257 O O . LYS A 1 757 ? 7.817 22.716 22.776 1.00 93.81 757 LYS A O 1
ATOM 6262 N N . ARG A 1 758 ? 8.589 24.411 21.495 1.00 96.50 758 ARG A N 1
ATOM 6263 C CA . ARG A 1 758 ? 7.282 25.033 21.260 1.00 96.50 758 ARG A CA 1
ATOM 6264 C C . ARG A 1 758 ? 6.490 24.176 20.273 1.00 96.50 758 ARG A C 1
ATOM 6266 O O . ARG A 1 758 ? 6.980 23.898 19.174 1.00 96.50 758 ARG A O 1
ATOM 6273 N N . LEU A 1 759 ? 5.296 23.751 20.665 1.00 97.56 759 LEU A N 1
ATOM 6274 C CA . LEU A 1 759 ? 4.414 22.902 19.876 1.00 97.56 759 LEU A CA 1
ATOM 6275 C C . LEU A 1 759 ? 3.183 23.689 19.437 1.00 97.56 759 LEU A C 1
ATOM 6277 O O . LEU A 1 759 ? 2.422 24.177 20.267 1.00 97.56 759 LEU A O 1
ATOM 6281 N N . ILE A 1 760 ? 2.957 23.769 18.128 1.00 98.00 760 ILE A N 1
ATOM 6282 C CA . ILE A 1 760 ? 1.793 24.457 17.554 1.00 98.00 760 ILE A CA 1
ATOM 6283 C C . ILE A 1 760 ? 0.957 23.505 16.699 1.00 98.00 760 ILE A C 1
ATOM 6285 O O . ILE A 1 760 ? 1.469 22.544 16.120 1.00 98.00 760 ILE A O 1
ATOM 6289 N N . LEU A 1 761 ? -0.335 23.788 16.581 1.00 98.44 761 LEU A N 1
ATOM 6290 C CA . LEU A 1 761 ? -1.239 23.071 15.682 1.00 98.44 761 LEU A CA 1
ATOM 6291 C C . LEU A 1 761 ? -1.621 23.973 14.509 1.00 98.44 761 LEU A C 1
ATOM 6293 O O . LEU A 1 761 ? -1.945 25.143 14.709 1.00 98.44 761 LEU A O 1
ATOM 6297 N N . VAL A 1 762 ? -1.586 23.444 13.286 1.00 97.88 762 VAL A N 1
ATOM 6298 C CA . VAL A 1 762 ? -1.818 24.223 12.059 1.00 97.88 762 VAL A CA 1
ATOM 6299 C C . VAL A 1 762 ? -2.741 23.452 11.129 1.00 97.88 762 VAL A C 1
ATOM 6301 O O . VAL A 1 762 ? -2.389 22.357 10.705 1.00 97.88 762 VAL A O 1
ATOM 6304 N N . SER A 1 763 ? -3.899 24.007 10.764 1.00 96.81 763 SER A N 1
ATOM 6305 C CA . SER A 1 763 ? -4.846 23.284 9.904 1.00 96.81 763 SER A CA 1
ATOM 6306 C C . SER A 1 763 ? -5.558 24.167 8.883 1.00 96.81 763 SER A C 1
ATOM 6308 O O . SER A 1 763 ? -6.036 25.261 9.199 1.00 96.81 763 SER A O 1
ATOM 6310 N N . ASP A 1 764 ? -5.669 23.631 7.664 1.00 95.38 764 ASP A N 1
ATOM 6311 C CA . ASP A 1 764 ? -6.528 24.158 6.607 1.00 95.38 764 ASP A CA 1
ATOM 6312 C C . ASP A 1 764 ? -7.951 23.635 6.826 1.00 95.38 764 ASP A C 1
ATOM 6314 O O . ASP A 1 764 ? -8.275 22.493 6.493 1.00 95.38 764 ASP A O 1
ATOM 6318 N N . THR A 1 765 ? -8.814 24.457 7.415 1.00 95.50 765 THR A N 1
ATOM 6319 C CA . THR A 1 765 ? -10.177 24.055 7.756 1.00 95.50 765 THR A CA 1
ATOM 6320 C C . THR A 1 765 ? -11.143 25.222 7.727 1.00 95.50 765 THR A C 1
ATOM 6322 O O . THR A 1 765 ? -10.800 26.358 8.038 1.00 95.50 765 THR A O 1
ATOM 6325 N N . TYR A 1 766 ? -12.394 24.908 7.402 1.00 95.69 766 TYR A N 1
ATOM 6326 C CA . TYR A 1 766 ? -13.503 25.848 7.490 1.00 95.69 766 TYR A CA 1
ATOM 6327 C C . TYR A 1 766 ? -14.083 25.955 8.913 1.00 95.69 766 TYR A C 1
ATOM 6329 O O . TYR A 1 766 ? -14.960 26.781 9.174 1.00 95.69 766 TYR A O 1
ATOM 6337 N N . LEU A 1 767 ? -13.652 25.098 9.842 1.00 97.06 767 LEU A N 1
ATOM 6338 C CA . LEU A 1 767 ? -14.089 25.127 11.235 1.00 97.06 767 LEU A CA 1
ATOM 6339 C C . LEU A 1 767 ? -13.353 26.229 12.004 1.00 97.06 767 LEU A C 1
ATOM 6341 O O . LEU A 1 767 ? -12.146 26.160 12.184 1.00 97.06 767 LEU A O 1
ATOM 6345 N N . GLU A 1 768 ? -14.104 27.210 12.508 1.00 97.25 768 GLU A N 1
ATOM 6346 C CA . GLU A 1 768 ? -13.563 28.286 13.360 1.00 97.25 768 GLU A CA 1
ATOM 6347 C C . GLU A 1 768 ? -12.894 27.733 14.637 1.00 97.25 768 GLU A C 1
ATOM 6349 O O . GLU A 1 768 ? -13.277 26.662 15.126 1.00 97.25 768 GLU A O 1
ATOM 6354 N N . ARG A 1 769 ? -11.957 28.492 15.223 1.00 96.69 769 ARG A N 1
ATOM 6355 C CA . ARG A 1 769 ? -11.112 28.094 16.365 1.00 96.69 769 ARG A CA 1
ATOM 6356 C C . ARG A 1 769 ? -11.913 27.530 17.524 1.00 96.69 769 ARG A C 1
ATOM 6358 O O . ARG A 1 769 ? -11.616 26.429 17.973 1.00 96.69 769 ARG A O 1
ATOM 6365 N N . LYS A 1 770 ? -13.009 28.192 17.908 1.00 96.25 770 LYS A N 1
ATOM 6366 C CA . LYS A 1 770 ? -13.915 27.724 18.977 1.00 96.25 770 LYS A CA 1
ATOM 6367 C C . LYS A 1 770 ? -14.421 26.287 18.773 1.00 96.25 770 LYS A C 1
ATOM 6369 O O . LYS A 1 770 ? -14.674 25.569 19.737 1.00 96.25 770 LYS A O 1
ATOM 6374 N N . HIS A 1 771 ? -14.614 25.858 17.523 1.00 97.38 771 HIS A N 1
ATOM 6375 C CA . HIS A 1 771 ? -15.069 24.504 17.208 1.00 97.38 771 HIS A CA 1
ATOM 6376 C C . HIS A 1 771 ? -13.916 23.506 17.286 1.00 97.38 771 HIS A C 1
ATOM 6378 O O . HIS A 1 771 ? -14.109 22.405 17.798 1.00 97.38 771 HIS A O 1
ATOM 6384 N N . ILE A 1 772 ? -12.731 23.889 16.804 1.00 97.88 772 ILE A N 1
ATOM 6385 C CA . ILE A 1 772 ? -11.527 23.059 16.881 1.00 97.88 772 ILE A CA 1
ATOM 6386 C C . ILE A 1 772 ? -11.097 22.867 18.336 1.00 97.88 772 ILE A C 1
ATOM 6388 O O . ILE A 1 772 ? -10.910 21.731 18.749 1.00 97.88 772 ILE A O 1
ATOM 6392 N N . GLU A 1 773 ? -11.051 23.926 19.143 1.00 96.88 773 GLU A N 1
ATOM 6393 C CA . GLU A 1 773 ? -10.749 23.848 20.579 1.00 96.88 773 GLU A CA 1
ATOM 6394 C C . GLU A 1 773 ? -11.734 22.932 21.312 1.00 96.88 773 GLU A C 1
ATOM 6396 O O . GLU A 1 773 ? -11.323 22.076 22.093 1.00 96.88 773 GLU A O 1
ATOM 6401 N N . LYS A 1 774 ? -13.035 23.025 20.996 1.00 96.25 774 LYS A N 1
ATOM 6402 C CA . L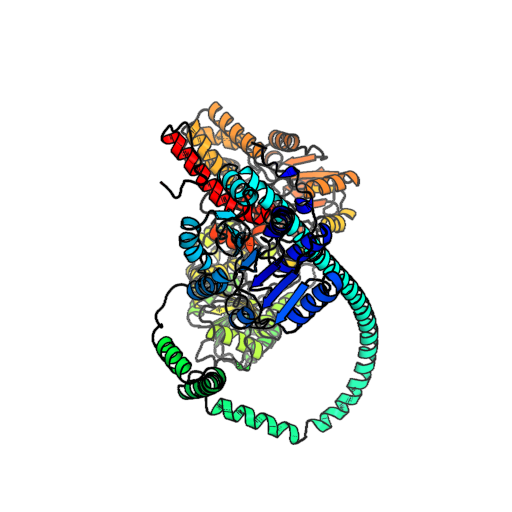YS A 1 774 ? -14.043 22.094 21.524 1.00 96.25 774 LYS A CA 1
ATOM 6403 C C . LYS A 1 774 ? -13.746 20.646 21.122 1.00 96.25 774 LYS A C 1
ATOM 6405 O O . LYS A 1 774 ? -13.878 19.751 21.953 1.00 96.25 774 LYS A O 1
ATOM 6410 N N . ILE A 1 775 ? -13.387 20.399 19.860 1.00 97.56 775 ILE A N 1
ATOM 6411 C CA . ILE A 1 775 ? -13.042 19.054 19.378 1.00 97.56 775 ILE A CA 1
ATOM 6412 C C . ILE A 1 775 ? -11.813 18.528 20.119 1.00 97.56 775 ILE A C 1
ATOM 6414 O O . ILE A 1 775 ? -11.869 17.421 20.640 1.00 97.56 775 ILE A O 1
ATOM 6418 N N . LEU A 1 776 ? -10.739 19.312 20.189 1.00 97.62 776 LEU A N 1
ATOM 6419 C CA . LEU A 1 776 ? -9.484 18.934 20.834 1.00 97.62 776 LEU A CA 1
ATOM 6420 C C . LEU A 1 776 ? -9.681 18.661 22.334 1.00 97.62 776 LEU A C 1
ATOM 6422 O O . LEU A 1 776 ? -9.271 17.609 22.819 1.00 97.62 776 LEU A O 1
ATOM 6426 N N . SER A 1 777 ? -10.424 19.523 23.035 1.00 95.75 777 SER A N 1
ATOM 6427 C CA . SER A 1 777 ? -10.760 19.352 24.454 1.00 95.75 777 SER A CA 1
ATOM 6428 C C . SER A 1 777 ? -11.557 18.069 24.722 1.00 95.75 777 SER A C 1
ATOM 6430 O O . SER A 1 777 ? -11.210 17.312 25.619 1.00 95.75 777 SER A O 1
ATOM 6432 N N . VAL A 1 778 ? -12.572 17.755 23.905 1.00 96.75 778 VAL A N 1
ATOM 6433 C CA . VAL A 1 778 ? -13.359 16.505 24.033 1.00 96.75 778 VAL A CA 1
ATOM 6434 C C . VAL A 1 778 ? -12.518 15.248 23.758 1.00 96.75 778 VAL A C 1
ATOM 6436 O O . VAL A 1 778 ? -12.941 14.136 24.077 1.00 96.75 778 VAL A O 1
ATOM 6439 N N . LYS A 1 779 ? -11.352 15.399 23.126 1.00 96.56 779 LYS A N 1
ATOM 6440 C CA . LYS A 1 779 ? -10.439 14.308 22.771 1.00 96.56 779 LYS A CA 1
ATOM 6441 C C . LYS A 1 779 ? -9.192 14.258 23.654 1.00 96.56 779 LYS A C 1
ATOM 6443 O O . LYS A 1 779 ? -8.275 13.513 23.314 1.00 96.56 779 LYS A O 1
ATOM 6448 N N . ASP A 1 780 ? -9.176 15.011 24.755 1.00 95.19 780 ASP A N 1
ATOM 6449 C CA . ASP A 1 780 ? -8.062 15.095 25.706 1.00 95.19 780 ASP A CA 1
ATOM 6450 C C . ASP A 1 780 ? -6.749 15.574 25.049 1.00 95.19 780 ASP A C 1
ATOM 6452 O O . ASP A 1 780 ? -5.658 15.052 25.303 1.00 95.19 780 ASP A O 1
ATOM 6456 N N . ILE A 1 781 ? -6.871 16.559 24.149 1.00 95.88 781 ILE A N 1
ATOM 6457 C CA . ILE A 1 781 ? -5.761 17.230 23.462 1.00 95.88 781 ILE A CA 1
ATOM 6458 C C . ILE A 1 781 ? -5.785 18.711 23.848 1.00 95.88 781 ILE A C 1
ATOM 6460 O O . ILE A 1 781 ? -6.302 19.559 23.129 1.00 95.88 781 ILE A O 1
ATOM 6464 N N . ASP A 1 782 ? -5.244 19.021 25.015 1.00 91.81 782 ASP A N 1
ATOM 6465 C CA . ASP A 1 782 ? -5.120 20.373 25.576 1.00 91.81 782 ASP A CA 1
ATOM 6466 C C . ASP A 1 782 ? -3.657 20.844 25.670 1.00 91.81 782 ASP A C 1
ATOM 6468 O O . ASP A 1 782 ? -3.371 21.916 26.193 1.00 91.81 782 ASP A O 1
ATOM 6472 N N . PHE A 1 783 ? -2.727 20.047 25.138 1.00 92.75 783 PHE A N 1
ATOM 6473 C CA . PHE A 1 783 ? -1.288 20.269 25.218 1.00 92.75 783 PHE A CA 1
ATOM 6474 C C . PHE A 1 783 ? -0.744 20.836 23.894 1.00 92.75 783 PHE A C 1
ATOM 6476 O O . PHE A 1 783 ? -0.308 20.119 22.998 1.00 92.75 783 PHE A O 1
ATOM 6483 N N . PHE A 1 784 ? -0.813 22.150 23.732 1.00 96.19 784 PHE A N 1
ATOM 6484 C CA . PHE A 1 784 ? -0.175 22.880 22.635 1.00 96.19 784 PHE A CA 1
ATOM 6485 C C . PHE A 1 784 ? -0.047 24.349 23.035 1.00 96.19 784 PHE A C 1
ATOM 6487 O O . PHE A 1 784 ? -0.830 24.843 23.844 1.00 96.19 784 PHE A O 1
ATOM 6494 N N . ASP A 1 785 ? 0.926 25.053 22.467 1.00 96.88 785 ASP A N 1
ATOM 6495 C CA . ASP A 1 785 ? 1.175 26.450 22.808 1.00 96.88 785 ASP A CA 1
ATOM 6496 C C . ASP A 1 785 ? 0.321 27.429 21.991 1.00 96.88 785 ASP A C 1
ATOM 6498 O O . ASP A 1 785 ? 0.011 28.517 22.472 1.00 96.88 785 ASP A O 1
ATOM 6502 N N . GLU A 1 786 ? -0.031 27.083 20.747 1.00 97.06 786 GLU A N 1
ATOM 6503 C CA . GLU A 1 786 ? -0.871 27.920 19.880 1.00 97.06 786 GLU A CA 1
ATOM 6504 C C . GLU A 1 786 ? -1.581 27.107 18.782 1.00 97.06 786 GLU A C 1
ATOM 6506 O O . GLU A 1 786 ? -1.127 26.027 18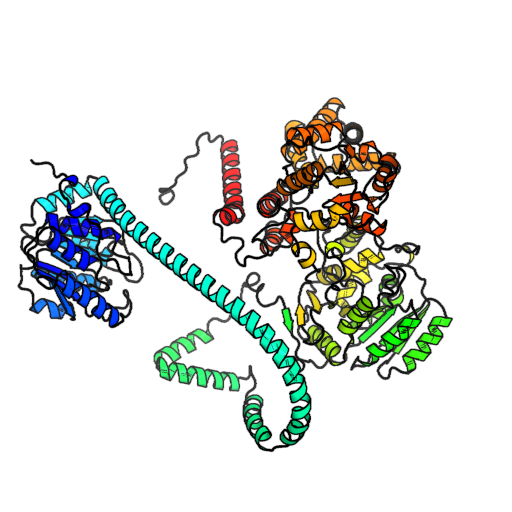.381 1.00 97.06 786 GLU A O 1
ATOM 6511 N N . LEU A 1 787 ? -2.699 27.646 18.286 1.00 97.81 787 LEU A N 1
ATOM 6512 C CA . LEU A 1 787 ? -3.527 27.066 17.233 1.00 97.81 787 LEU A CA 1
ATOM 6513 C C . LEU A 1 787 ? -3.704 28.041 16.054 1.00 97.81 787 LEU A C 1
ATOM 6515 O O . LEU A 1 787 ? -4.367 29.072 16.170 1.00 97.81 787 LEU A O 1
ATOM 6519 N N . TYR A 1 788 ? -3.188 27.664 14.884 1.00 98.00 788 TYR A N 1
ATOM 6520 C CA . TYR A 1 788 ? -3.295 28.417 13.633 1.00 98.00 788 TYR A CA 1
ATOM 6521 C C . TYR A 1 788 ? -4.345 27.795 12.699 1.00 98.00 788 TYR A C 1
ATOM 6523 O O . TYR A 1 788 ? -4.139 26.721 12.128 1.00 98.00 788 TYR A O 1
ATOM 6531 N N . ILE A 1 789 ? -5.476 28.488 12.521 1.00 97.56 789 ILE A N 1
ATOM 6532 C CA . ILE A 1 789 ? -6.604 28.042 11.685 1.00 97.56 789 ILE A CA 1
ATOM 6533 C C . ILE A 1 789 ? -6.752 28.918 10.442 1.00 97.56 789 ILE A C 1
ATOM 6535 O O . ILE A 1 789 ? -6.934 30.138 10.535 1.00 97.56 789 ILE A O 1
ATOM 6539 N N . SER A 1 790 ? -6.756 28.282 9.270 1.00 96.06 790 SER A N 1
ATOM 6540 C CA . SER A 1 790 ? -6.777 28.976 7.980 1.00 96.06 790 SER A CA 1
ATOM 6541 C C . SER A 1 790 ? -7.976 29.912 7.790 1.00 96.06 790 SER A C 1
ATOM 6543 O O . SER A 1 790 ? -7.800 31.052 7.354 1.00 96.06 790 SER A O 1
ATOM 6545 N N . CYS A 1 791 ? -9.195 29.493 8.159 1.00 95.12 791 CYS A N 1
ATOM 6546 C CA . CYS A 1 791 ? -10.396 30.320 7.998 1.00 95.12 791 CYS A CA 1
ATOM 6547 C C . CYS A 1 791 ? -10.436 31.556 8.901 1.00 95.12 791 CYS A C 1
ATOM 6549 O O . CYS A 1 791 ? -11.182 32.494 8.612 1.00 95.12 791 CYS A O 1
ATOM 6551 N N . GLU A 1 792 ? -9.666 31.577 9.991 1.00 94.38 792 GLU A N 1
ATOM 6552 C CA . GLU A 1 792 ? -9.584 32.739 10.880 1.00 94.38 792 GLU A CA 1
ATOM 6553 C C . GLU A 1 792 ? -8.525 33.732 10.428 1.00 94.38 792 GLU A C 1
ATOM 6555 O O . GLU A 1 792 ? -8.789 34.932 10.401 1.00 94.38 792 GLU A O 1
ATOM 6560 N N . ILE A 1 793 ? -7.367 33.219 10.017 1.00 95.00 793 ILE A N 1
ATOM 6561 C CA . ILE A 1 793 ? -6.232 34.024 9.559 1.00 95.00 793 ILE A CA 1
ATOM 6562 C C . ILE A 1 793 ? -6.464 34.532 8.126 1.00 95.00 793 ILE A C 1
ATOM 6564 O O . ILE A 1 793 ? -5.954 35.580 7.735 1.00 95.00 793 ILE A O 1
ATOM 6568 N N . GLY A 1 794 ? -7.235 33.795 7.322 1.00 93.31 794 GLY A N 1
ATOM 6569 C CA . GLY A 1 794 ? -7.430 34.060 5.895 1.00 93.31 794 GLY A CA 1
ATOM 6570 C C . GLY A 1 794 ? -6.278 33.563 5.011 1.00 93.31 794 GLY A C 1
ATOM 6571 O O . GLY A 1 794 ? -6.247 33.859 3.817 1.00 93.31 794 GLY A O 1
ATOM 6572 N N . LYS A 1 795 ? -5.344 32.787 5.562 1.00 94.12 795 LYS A N 1
ATOM 6573 C CA . LYS A 1 795 ? -4.178 32.229 4.861 1.00 94.12 795 LYS A CA 1
ATOM 6574 C C . LYS A 1 795 ? -4.222 30.698 4.918 1.00 94.12 795 LYS A C 1
ATOM 6576 O O . LYS A 1 795 ? -4.773 30.155 5.868 1.00 94.12 795 LYS A O 1
ATOM 6581 N N . ARG A 1 796 ? -3.690 30.004 3.909 1.00 92.88 796 ARG A N 1
ATOM 6582 C CA . ARG A 1 796 ? -3.796 28.548 3.718 1.00 92.88 796 ARG A CA 1
ATOM 6583 C C . ARG A 1 796 ? -2.444 27.871 3.486 1.00 92.88 796 ARG A C 1
ATOM 6585 O O . ARG A 1 796 ? -1.558 28.412 2.826 1.00 92.88 796 ARG A O 1
ATOM 6592 N N . LYS A 1 797 ? -2.301 26.636 3.964 1.00 94.62 797 LYS A N 1
ATOM 6593 C CA . LYS A 1 797 ? -1.119 25.796 3.722 1.00 94.62 797 LYS A CA 1
ATOM 6594 C C . LYS A 1 797 ? -0.970 25.448 2.244 1.00 94.62 797 LYS A C 1
ATOM 6596 O O . LYS A 1 797 ? 0.134 25.515 1.714 1.00 94.62 797 LYS A O 1
ATOM 6601 N N . ASP A 1 798 ? -2.073 25.128 1.555 1.00 89.62 798 ASP A N 1
ATOM 6602 C CA . ASP A 1 798 ? -2.038 24.726 0.136 1.00 89.62 798 ASP A CA 1
ATOM 6603 C C . ASP A 1 798 ? -1.620 25.851 -0.832 1.00 89.62 798 ASP A C 1
ATOM 6605 O O . ASP A 1 798 ? -1.232 25.564 -1.967 1.00 89.62 798 ASP A O 1
ATOM 6609 N N . ARG A 1 799 ? -1.675 27.113 -0.384 1.00 88.38 799 ARG A N 1
ATOM 6610 C CA . ARG A 1 799 ? -1.169 28.296 -1.101 1.00 88.38 799 ARG A CA 1
ATOM 6611 C C . ARG A 1 799 ? 0.211 28.756 -0.630 1.00 88.38 799 ARG A C 1
ATOM 6613 O O . ARG A 1 799 ? 0.809 29.600 -1.287 1.00 88.38 799 ARG A O 1
ATOM 6620 N N . GLY A 1 800 ? 0.684 28.257 0.509 1.00 91.06 800 GLY A N 1
ATOM 6621 C CA . GLY A 1 800 ? 1.948 28.644 1.132 1.00 91.06 800 GLY A CA 1
ATOM 6622 C C . GLY A 1 800 ? 1.907 29.921 1.981 1.00 91.06 800 GLY A C 1
ATOM 6623 O O . GLY A 1 800 ? 2.772 30.097 2.837 1.00 91.06 800 GLY A O 1
ATOM 6624 N N . ASP A 1 801 ? 0.889 30.774 1.827 1.00 94.00 801 ASP A N 1
ATOM 6625 C CA . ASP A 1 801 ? 0.777 32.055 2.541 1.00 94.00 801 ASP A CA 1
ATOM 6626 C C . ASP A 1 801 ? 0.622 31.882 4.065 1.00 94.00 801 ASP A C 1
ATOM 6628 O O . ASP A 1 801 ? 1.060 32.748 4.827 1.00 94.00 801 ASP A O 1
ATOM 6632 N N . LEU A 1 802 ? 0.060 30.760 4.542 1.00 95.62 802 LEU A N 1
ATOM 6633 C CA . LEU A 1 802 ? -0.005 30.474 5.984 1.00 95.62 802 LEU A CA 1
ATOM 6634 C C . LEU A 1 802 ? 1.377 30.198 6.588 1.00 95.62 802 LEU A C 1
ATOM 6636 O O . LEU A 1 802 ? 1.634 30.604 7.719 1.00 95.62 802 LEU A O 1
ATOM 6640 N N . TRP A 1 803 ? 2.278 29.560 5.840 1.00 96.00 803 TRP A N 1
ATOM 6641 C CA . TRP A 1 803 ? 3.634 29.290 6.319 1.00 96.00 803 TRP A CA 1
ATOM 6642 C C . TRP A 1 803 ? 4.435 30.580 6.484 1.00 96.00 803 TRP A C 1
ATOM 6644 O O . TRP A 1 803 ? 5.115 30.748 7.492 1.00 96.00 803 TRP A O 1
ATOM 6654 N N . GLU A 1 804 ? 4.304 31.518 5.543 1.00 95.12 804 GLU A N 1
ATOM 6655 C CA . GLU A 1 804 ? 4.922 32.848 5.640 1.00 95.12 804 GLU A CA 1
ATOM 6656 C C . GLU A 1 804 ? 4.424 33.608 6.872 1.00 95.12 804 GLU A C 1
ATOM 6658 O O . GLU A 1 804 ? 5.224 34.139 7.639 1.00 95.12 804 GLU A O 1
ATOM 6663 N N . TYR A 1 805 ? 3.111 33.582 7.116 1.00 96.56 805 TYR A N 1
ATOM 6664 C CA . TYR A 1 805 ? 2.524 34.195 8.307 1.00 96.56 805 TYR A CA 1
ATOM 6665 C C . TYR A 1 805 ? 3.061 33.605 9.608 1.00 96.56 805 TYR A C 1
ATOM 6667 O O . TYR A 1 805 ? 3.359 34.357 10.529 1.00 96.56 805 TYR A O 1
ATOM 6675 N N . ILE A 1 806 ? 3.193 32.278 9.689 1.00 96.88 806 ILE A N 1
ATOM 6676 C CA . ILE A 1 806 ? 3.724 31.618 10.886 1.00 96.88 806 ILE A CA 1
ATOM 6677 C C . ILE A 1 806 ? 5.174 32.044 11.127 1.00 96.88 806 ILE A C 1
ATOM 6679 O O . ILE A 1 806 ? 5.507 32.392 12.253 1.00 96.88 806 ILE A O 1
ATOM 6683 N N . LEU A 1 807 ? 6.023 32.082 10.093 1.00 96.12 807 LEU A N 1
ATOM 6684 C CA . LEU A 1 807 ? 7.416 32.524 10.237 1.00 96.12 807 LEU A CA 1
ATOM 6685 C C . LEU A 1 807 ? 7.523 33.966 10.751 1.00 96.12 807 LEU A C 1
ATOM 6687 O O . LEU A 1 807 ? 8.330 34.238 11.639 1.00 96.12 807 LEU A O 1
ATOM 6691 N N . GLU A 1 808 ? 6.706 34.874 10.211 1.00 96.62 808 GLU A N 1
ATOM 6692 C CA . GLU A 1 808 ? 6.658 36.279 10.634 1.00 96.62 808 GLU A CA 1
ATOM 6693 C C . GLU A 1 808 ? 6.130 36.425 12.066 1.00 96.62 808 GLU A C 1
ATOM 6695 O O . GLU A 1 808 ? 6.727 37.128 12.879 1.00 96.62 808 GLU A O 1
ATOM 6700 N N . HIS A 1 809 ? 5.022 35.752 12.384 1.00 96.75 809 HIS A N 1
ATOM 6701 C CA . HIS A 1 809 ? 4.338 35.877 13.670 1.00 96.75 809 HIS A CA 1
ATOM 6702 C C . HIS A 1 809 ? 5.117 35.227 14.818 1.00 96.75 809 HIS A C 1
ATOM 6704 O O . HIS A 1 809 ? 5.171 35.770 15.918 1.00 96.75 809 HIS A O 1
ATOM 6710 N N . GLU A 1 810 ? 5.724 34.068 14.571 1.00 96.50 810 GLU A N 1
ATOM 6711 C CA . GLU A 1 810 ? 6.573 33.367 15.541 1.00 96.50 810 GLU A CA 1
ATOM 6712 C C . GLU A 1 810 ? 8.017 33.901 15.543 1.00 96.50 810 GLU A C 1
ATOM 6714 O O . GLU A 1 810 ? 8.817 33.519 16.396 1.00 96.50 810 GLU A O 1
ATOM 6719 N N . ASN A 1 811 ? 8.355 34.802 14.611 1.00 95.69 811 ASN A N 1
ATOM 6720 C CA . ASN A 1 811 ? 9.678 35.405 14.452 1.00 95.69 811 ASN A CA 1
ATOM 6721 C C . ASN A 1 811 ? 10.808 34.358 14.353 1.00 95.69 811 ASN A C 1
ATOM 6723 O O . ASN A 1 811 ? 11.809 34.409 15.076 1.00 95.69 811 ASN A O 1
ATOM 6727 N N . ILE A 1 812 ? 10.640 33.391 13.449 1.00 94.19 812 ILE A N 1
ATOM 6728 C CA . ILE A 1 812 ? 11.600 32.305 13.212 1.00 94.19 812 ILE A CA 1
ATOM 6729 C C . ILE A 1 812 ? 11.984 32.187 11.737 1.00 94.19 812 ILE A C 1
ATOM 6731 O O . ILE A 1 812 ? 11.270 32.611 10.831 1.00 94.19 812 ILE A O 1
ATOM 6735 N N . SER A 1 813 ? 13.130 31.557 11.484 1.00 93.31 813 SER A N 1
ATOM 6736 C CA . SER A 1 813 ? 13.548 31.179 10.133 1.00 93.31 813 SER A CA 1
ATOM 6737 C C . SER A 1 813 ? 12.990 29.811 9.714 1.00 93.31 813 SER A C 1
ATOM 6739 O O . SER A 1 813 ? 12.607 28.991 10.548 1.00 93.31 813 SER A O 1
ATOM 6741 N N . LYS A 1 814 ? 13.001 29.529 8.404 1.00 93.75 814 LYS A N 1
ATOM 6742 C CA . LYS A 1 814 ? 12.533 28.253 7.823 1.00 93.75 814 LYS A CA 1
ATOM 6743 C C . LYS A 1 814 ? 13.204 27.020 8.431 1.00 93.75 814 LYS A C 1
ATOM 6745 O O . LYS A 1 814 ? 12.545 26.007 8.618 1.00 93.75 814 LYS A O 1
ATOM 6750 N N . ASP A 1 815 ? 14.492 27.112 8.760 1.00 91.12 815 ASP A N 1
ATOM 6751 C CA . ASP A 1 815 ? 15.270 25.999 9.325 1.00 91.12 815 ASP A CA 1
ATOM 6752 C C . ASP A 1 815 ? 14.877 25.672 10.779 1.00 91.12 815 ASP A C 1
ATOM 6754 O O . ASP A 1 815 ? 15.226 24.609 11.288 1.00 91.12 815 ASP A O 1
ATOM 6758 N N . GLN A 1 816 ? 14.149 26.576 11.444 1.00 92.94 816 GLN A N 1
ATOM 6759 C CA . GLN A 1 816 ? 13.694 26.427 12.826 1.00 92.94 816 GLN A CA 1
ATOM 6760 C C . GLN A 1 816 ? 12.256 25.902 12.938 1.00 92.94 816 GLN A C 1
ATOM 6762 O O . GLN A 1 816 ? 11.843 25.561 14.050 1.00 92.94 816 GLN A O 1
ATOM 6767 N N . LEU A 1 817 ? 11.507 25.833 11.831 1.00 95.06 817 LEU A N 1
ATOM 6768 C CA . LEU A 1 817 ? 10.166 25.255 11.790 1.00 95.06 817 LEU A CA 1
ATOM 6769 C C . LEU A 1 817 ? 10.225 23.825 11.257 1.00 95.06 817 LEU A C 1
ATOM 6771 O O . LEU A 1 817 ? 10.601 23.593 10.110 1.00 95.06 817 LEU A O 1
ATOM 6775 N N . LEU A 1 818 ? 9.771 22.879 12.072 1.00 95.94 818 LEU A N 1
ATOM 6776 C CA . LEU A 1 818 ? 9.477 21.518 11.643 1.00 95.94 818 LEU A CA 1
ATOM 6777 C C . LEU A 1 818 ? 7.966 21.350 11.499 1.00 95.94 818 LEU A C 1
ATOM 6779 O O . LEU A 1 818 ? 7.216 21.754 12.387 1.00 95.94 818 LEU A O 1
ATOM 6783 N N . HIS A 1 819 ? 7.515 20.735 10.410 1.00 97.44 819 HIS A N 1
ATOM 6784 C CA . HIS A 1 819 ? 6.106 20.406 10.218 1.00 97.44 819 HIS A CA 1
ATOM 6785 C C . HIS A 1 819 ? 5.888 18.903 10.075 1.00 97.44 819 HIS A C 1
ATOM 6787 O O . HIS A 1 819 ? 6.672 18.213 9.418 1.00 97.44 819 HIS A O 1
ATOM 6793 N N . VAL A 1 820 ? 4.806 18.426 10.685 1.00 98.06 820 VAL A N 1
ATOM 6794 C CA . VAL A 1 820 ? 4.322 17.051 10.632 1.00 98.06 820 VAL A CA 1
ATOM 6795 C C . VAL A 1 820 ? 2.881 17.059 10.122 1.00 98.06 820 VAL A C 1
ATOM 6797 O O . VAL A 1 820 ? 2.015 17.660 10.755 1.00 98.06 820 VAL A O 1
ATOM 6800 N N . GLY A 1 821 ? 2.608 16.382 9.009 1.00 97.62 821 GLY A N 1
ATOM 6801 C CA . GLY A 1 821 ? 1.274 16.375 8.399 1.00 97.62 821 GLY A CA 1
ATOM 6802 C C . GLY A 1 821 ? 1.059 15.225 7.421 1.00 97.62 821 GLY A C 1
ATOM 6803 O O . GLY A 1 821 ? 2.005 14.496 7.101 1.00 97.62 821 GLY A O 1
ATOM 6804 N N . ASP A 1 822 ? -0.180 15.046 6.968 1.00 96.12 822 ASP A N 1
ATOM 6805 C CA . ASP A 1 822 ? -0.598 13.932 6.111 1.00 96.12 822 ASP A CA 1
ATOM 6806 C C . ASP A 1 822 ? -0.727 14.291 4.635 1.00 96.12 822 ASP A C 1
ATOM 6808 O O . ASP A 1 822 ? -0.703 13.405 3.783 1.00 96.12 822 ASP A O 1
ATOM 6812 N N . ASN A 1 823 ? -0.862 15.574 4.310 1.00 95.81 823 ASN A N 1
ATOM 6813 C CA . ASN A 1 823 ? -1.125 15.981 2.944 1.00 95.81 823 ASN A CA 1
ATOM 6814 C C . ASN A 1 823 ? 0.177 16.171 2.159 1.00 95.81 823 ASN A C 1
ATOM 6816 O O . ASN A 1 823 ? 0.957 17.089 2.421 1.00 95.81 823 ASN A O 1
ATOM 6820 N N . GLU A 1 824 ? 0.385 15.372 1.111 1.00 95.81 824 GLU A N 1
ATOM 6821 C CA . GLU A 1 824 ? 1.619 15.412 0.319 1.00 95.81 824 GLU A CA 1
ATOM 6822 C C . GLU A 1 824 ? 1.845 16.765 -0.371 1.00 95.81 824 GLU A C 1
ATOM 6824 O O . GLU A 1 824 ? 2.984 17.132 -0.659 1.00 95.81 824 GLU A O 1
ATOM 6829 N N . GLN A 1 825 ? 0.773 17.515 -0.647 1.00 94.25 825 GLN A N 1
ATOM 6830 C CA . GLN A 1 825 ? 0.870 18.841 -1.243 1.00 94.25 825 GLN A CA 1
ATOM 6831 C C . GLN A 1 825 ? 1.158 19.900 -0.174 1.00 94.25 825 GLN A C 1
ATOM 6833 O O . GLN A 1 825 ? 2.219 20.522 -0.192 1.00 94.25 825 GLN A O 1
ATOM 6838 N N . SER A 1 826 ? 0.208 20.145 0.731 1.00 94.31 826 SER A N 1
ATOM 6839 C CA . SER A 1 826 ? 0.261 21.304 1.630 1.00 94.31 826 SER A CA 1
ATOM 6840 C C . SER A 1 826 ? 1.280 21.155 2.756 1.00 94.31 826 SER A C 1
ATOM 6842 O O . SER A 1 826 ? 1.854 22.158 3.178 1.00 94.31 826 SER A O 1
ATOM 6844 N N . ASP A 1 827 ? 1.524 19.921 3.202 1.00 97.06 827 ASP A N 1
ATOM 6845 C CA . ASP A 1 827 ? 2.328 19.621 4.393 1.00 97.06 827 ASP A CA 1
ATOM 6846 C C . ASP A 1 827 ? 3.720 19.089 4.031 1.00 97.06 827 ASP A C 1
ATOM 6848 O O . ASP A 1 827 ? 4.564 18.890 4.902 1.00 97.06 827 ASP A O 1
ATOM 6852 N N . VAL A 1 828 ? 3.981 18.851 2.740 1.00 95.12 828 VAL A N 1
ATOM 6853 C CA . VAL A 1 828 ? 5.266 18.333 2.259 1.00 95.12 828 VAL A CA 1
ATOM 6854 C C . VAL A 1 828 ? 5.762 19.125 1.057 1.00 95.12 828 VAL A C 1
ATOM 6856 O O . VAL A 1 828 ? 6.727 19.873 1.199 1.00 95.12 828 VAL A O 1
ATOM 6859 N N . GLN A 1 829 ? 5.119 19.006 -0.111 1.00 93.50 829 GLN A N 1
ATOM 6860 C CA . GLN A 1 829 ? 5.592 19.637 -1.349 1.00 93.50 829 GLN A CA 1
ATOM 6861 C C . GLN A 1 829 ? 5.772 21.147 -1.197 1.00 93.50 829 GLN A C 1
ATOM 6863 O O . GLN A 1 829 ? 6.850 21.647 -1.495 1.00 93.50 829 GLN A O 1
ATOM 6868 N N . ILE A 1 830 ? 4.752 21.865 -0.716 1.00 93.12 830 ILE A N 1
ATOM 6869 C CA . ILE A 1 830 ? 4.807 23.328 -0.586 1.00 93.12 830 ILE A CA 1
ATOM 6870 C C . ILE A 1 830 ? 5.954 23.751 0.335 1.00 93.12 830 ILE A C 1
ATOM 6872 O O . ILE A 1 830 ? 6.707 24.660 0.001 1.00 93.12 830 ILE A O 1
ATOM 6876 N N . LEU A 1 831 ? 6.148 23.067 1.463 1.00 93.38 831 LEU A N 1
ATOM 6877 C CA . LEU A 1 831 ? 7.258 23.354 2.371 1.00 93.38 831 LEU A CA 1
ATOM 6878 C C . LEU A 1 831 ? 8.614 23.117 1.692 1.00 93.38 831 LEU A C 1
ATOM 6880 O O . LEU A 1 831 ? 9.487 23.983 1.739 1.00 93.38 831 LEU A O 1
ATOM 6884 N N . VAL A 1 832 ? 8.786 21.982 1.012 1.00 91.38 832 VAL A N 1
ATOM 6885 C CA . VAL A 1 832 ? 10.033 21.668 0.299 1.00 91.38 832 VAL A CA 1
ATOM 6886 C C . VAL A 1 832 ? 10.310 22.685 -0.814 1.00 91.38 832 VAL A C 1
ATOM 6888 O O . VAL A 1 832 ? 11.422 23.206 -0.898 1.00 91.38 832 VAL A O 1
ATOM 6891 N N . ASP A 1 833 ? 9.307 23.020 -1.626 1.00 88.50 833 ASP A N 1
ATOM 6892 C CA . ASP A 1 833 ? 9.429 23.969 -2.739 1.00 88.50 833 ASP A CA 1
ATOM 6893 C C . ASP A 1 833 ? 9.757 25.389 -2.248 1.00 88.50 833 ASP A C 1
ATOM 6895 O O . ASP A 1 833 ? 10.502 26.122 -2.901 1.00 88.50 833 ASP A O 1
ATOM 6899 N N . TYR A 1 834 ? 9.275 25.763 -1.059 1.00 88.69 834 TYR A N 1
ATOM 6900 C CA . TYR A 1 834 ? 9.598 27.036 -0.410 1.00 88.69 834 TYR A CA 1
ATOM 6901 C C . TYR A 1 834 ? 10.930 26.990 0.358 1.00 88.69 834 TYR A C 1
ATOM 6903 O O . TYR A 1 834 ? 11.332 27.996 0.950 1.00 88.69 834 TYR A O 1
ATOM 6911 N N . GLY A 1 835 ? 11.647 25.865 0.348 1.00 89.62 835 GLY A N 1
ATOM 6912 C CA . GLY A 1 835 ? 12.970 25.720 0.957 1.00 89.62 835 GLY A CA 1
ATOM 6913 C C . GLY A 1 835 ? 12.960 25.475 2.467 1.00 89.62 835 GLY A C 1
ATOM 6914 O O . GLY A 1 835 ? 13.974 25.720 3.120 1.00 89.62 835 GLY A O 1
ATOM 6915 N N . PHE A 1 836 ? 11.844 25.015 3.036 1.00 91.00 836 PHE A N 1
ATOM 6916 C CA . PHE A 1 836 ? 11.830 24.485 4.398 1.00 91.00 836 PHE A CA 1
ATOM 6917 C C . PHE A 1 836 ? 12.586 23.158 4.444 1.00 91.00 836 PHE A C 1
ATOM 6919 O O . PHE A 1 836 ? 12.532 22.350 3.512 1.00 91.00 836 PHE A O 1
ATOM 6926 N N . ARG A 1 837 ? 13.293 22.915 5.548 1.00 82.50 837 ARG A N 1
ATOM 6927 C CA . ARG A 1 837 ? 14.054 21.680 5.723 1.00 82.50 837 ARG A CA 1
ATOM 6928 C C . ARG A 1 837 ? 13.213 20.629 6.432 1.00 82.50 837 ARG A C 1
ATOM 6930 O O . ARG A 1 837 ? 12.648 20.879 7.487 1.00 82.50 837 ARG A O 1
ATOM 6937 N N . ASN A 1 838 ? 13.237 19.421 5.877 1.00 82.00 838 ASN A N 1
ATOM 6938 C CA . ASN A 1 838 ? 12.838 18.188 6.550 1.00 82.00 838 ASN A CA 1
ATOM 6939 C C . ASN A 1 838 ? 11.382 18.112 7.077 1.00 82.00 838 ASN A C 1
ATOM 6941 O O . ASN A 1 838 ? 11.201 17.693 8.222 1.00 82.00 838 ASN A O 1
ATOM 6945 N N . PRO A 1 839 ? 10.335 18.444 6.293 1.00 94.00 839 PRO A N 1
ATOM 6946 C CA . PRO A 1 839 ? 8.969 18.111 6.703 1.00 94.00 839 PRO A CA 1
ATOM 6947 C C . PRO A 1 839 ? 8.814 16.593 6.900 1.00 94.00 839 PRO A C 1
ATOM 6949 O O . PRO A 1 839 ? 9.389 15.792 6.153 1.00 94.00 839 PRO A O 1
ATOM 6952 N N . VAL A 1 840 ? 8.030 16.192 7.901 1.00 95.62 840 VAL A N 1
ATOM 6953 C CA . VAL A 1 840 ? 7.776 14.783 8.230 1.00 95.62 840 VAL A CA 1
ATOM 6954 C C . VAL A 1 840 ? 6.371 14.413 7.784 1.00 95.62 840 VAL A C 1
ATOM 6956 O O . VAL A 1 840 ? 5.377 14.818 8.377 1.00 95.62 840 VAL A O 1
ATOM 6959 N N . HIS A 1 841 ? 6.297 13.599 6.739 1.00 96.31 841 HIS A N 1
ATOM 6960 C CA . HIS A 1 841 ? 5.029 13.095 6.231 1.00 96.31 841 HIS A CA 1
ATOM 6961 C C . HIS A 1 841 ? 4.532 11.896 7.050 1.00 96.31 841 HIS A C 1
ATOM 6963 O O . HIS A 1 841 ? 5.267 10.916 7.230 1.00 96.31 841 HIS A O 1
ATOM 6969 N N . ILE A 1 842 ? 3.271 11.949 7.476 1.00 95.81 842 ILE A N 1
ATOM 6970 C CA . ILE A 1 842 ? 2.535 10.828 8.057 1.00 95.81 842 ILE A CA 1
ATOM 6971 C C . ILE A 1 842 ? 1.364 10.490 7.146 1.00 95.81 842 ILE A C 1
ATOM 6973 O O . ILE A 1 842 ? 0.376 11.206 7.136 1.00 95.81 842 ILE A O 1
ATOM 6977 N N . MET A 1 843 ? 1.395 9.349 6.462 1.00 95.56 843 MET A N 1
ATOM 6978 C CA . MET A 1 843 ? 0.266 8.991 5.611 1.00 95.56 843 MET A CA 1
ATOM 6979 C C . MET A 1 843 ? -1.029 8.860 6.411 1.00 95.56 843 MET A C 1
ATOM 6981 O O . MET A 1 843 ? -1.085 8.278 7.507 1.00 95.56 843 MET A O 1
ATOM 6985 N N . LYS A 1 844 ? -2.100 9.331 5.785 1.00 95.19 844 LYS A N 1
ATOM 6986 C CA . LYS A 1 844 ? -3.462 9.035 6.194 1.00 95.19 844 LYS A CA 1
ATOM 6987 C C . LYS A 1 844 ? -3.689 7.515 6.286 1.00 95.19 844 LYS A C 1
ATOM 6989 O O . LYS A 1 844 ? -3.291 6.790 5.365 1.00 95.19 844 LYS A O 1
ATOM 6994 N N . PRO A 1 845 ? -4.398 7.008 7.316 1.00 95.69 845 PRO A N 1
ATOM 6995 C CA . PRO A 1 845 ? -4.578 5.568 7.522 1.00 95.69 845 PRO A CA 1
ATOM 6996 C C . PRO A 1 845 ? -5.149 4.813 6.314 1.00 95.69 845 PRO A C 1
ATOM 6998 O O . PRO A 1 845 ? -4.667 3.739 5.965 1.00 95.69 845 PRO A O 1
ATOM 7001 N N . SER A 1 846 ? -6.155 5.374 5.633 1.00 95.81 846 SER A N 1
ATOM 7002 C CA . SER A 1 846 ? -6.794 4.734 4.471 1.00 95.81 846 SER A CA 1
ATOM 7003 C C . SER A 1 846 ? -5.889 4.642 3.243 1.00 95.81 846 SER A C 1
ATOM 7005 O O . SER A 1 846 ? -6.014 3.685 2.472 1.00 95.81 846 SER A O 1
ATOM 7007 N N . VAL A 1 847 ? -4.981 5.606 3.073 1.00 95.44 847 VAL A N 1
ATOM 7008 C CA . VAL A 1 847 ? -3.978 5.632 2.002 1.00 95.44 847 VAL A CA 1
ATOM 7009 C C . VAL A 1 847 ? -2.875 4.634 2.320 1.00 95.44 847 VAL A C 1
ATOM 7011 O O . VAL A 1 847 ? -2.609 3.752 1.506 1.00 95.44 847 VAL A O 1
ATOM 7014 N N . LEU A 1 848 ? -2.328 4.681 3.541 1.00 95.44 848 LEU A N 1
ATOM 7015 C CA . LEU A 1 848 ? -1.324 3.727 4.011 1.00 95.44 848 LEU A CA 1
ATOM 7016 C C . LEU A 1 848 ? -1.829 2.285 3.887 1.00 95.44 848 LEU A C 1
ATOM 7018 O O . LEU A 1 848 ? -1.162 1.442 3.296 1.00 95.44 848 LEU A O 1
ATOM 7022 N N . PHE A 1 849 ? -3.052 2.012 4.344 1.00 94.69 849 PHE A N 1
ATOM 7023 C CA . PHE A 1 849 ? -3.652 0.686 4.228 1.00 94.69 849 PHE A CA 1
ATOM 7024 C C . PHE A 1 849 ? -3.777 0.231 2.769 1.00 94.69 849 PHE A C 1
ATOM 7026 O O . PHE A 1 849 ? -3.492 -0.929 2.474 1.00 94.69 849 PHE A O 1
ATOM 7033 N N . ARG A 1 850 ? -4.135 1.135 1.841 1.00 92.88 850 ARG A N 1
ATOM 7034 C CA . ARG A 1 850 ? -4.275 0.831 0.403 1.00 92.88 850 ARG A CA 1
ATOM 7035 C C . ARG A 1 850 ? -2.965 0.364 -0.237 1.00 92.88 850 ARG A C 1
ATOM 7037 O O . ARG A 1 850 ? -3.019 -0.388 -1.203 1.00 92.88 850 ARG A O 1
ATOM 7044 N N . HIS A 1 851 ? -1.815 0.779 0.294 1.00 90.44 851 HIS A N 1
ATOM 7045 C CA . HIS A 1 851 ? -0.508 0.300 -0.163 1.00 90.44 851 HIS A CA 1
ATOM 7046 C C . HIS A 1 851 ? -0.196 -1.138 0.271 1.00 90.44 851 HIS A C 1
ATOM 7048 O O . HIS A 1 851 ? 0.715 -1.754 -0.280 1.00 90.44 851 HIS A O 1
ATOM 7054 N N . SER A 1 852 ? -0.921 -1.687 1.249 1.00 87.81 852 SER A N 1
ATOM 7055 C CA . SER A 1 852 ? -0.801 -3.101 1.604 1.00 87.81 852 SER A CA 1
ATOM 7056 C C . SER A 1 852 ? -1.560 -3.975 0.606 1.00 87.81 852 SER A C 1
ATOM 7058 O O . SER A 1 852 ? -2.598 -3.581 0.067 1.00 87.81 852 SER A O 1
ATOM 7060 N N . LYS A 1 853 ? -1.101 -5.215 0.423 1.00 81.56 853 LYS A N 1
ATOM 7061 C CA . LYS A 1 853 ? -1.770 -6.199 -0.442 1.00 81.56 853 LYS A CA 1
ATOM 7062 C C . LYS A 1 853 ? -3.230 -6.431 -0.043 1.00 81.56 853 LYS A C 1
ATOM 7064 O O . LYS A 1 853 ? -4.107 -6.524 -0.899 1.00 81.56 853 LYS A O 1
ATOM 7069 N N . LEU A 1 854 ? -3.495 -6.517 1.262 1.00 85.06 854 LEU A N 1
ATOM 7070 C CA . LEU A 1 854 ? -4.846 -6.679 1.795 1.00 85.06 854 LEU A CA 1
ATOM 7071 C C . LEU A 1 854 ? -5.715 -5.454 1.483 1.00 85.06 854 LEU A C 1
ATOM 7073 O O . LEU A 1 854 ? -6.832 -5.604 0.985 1.00 85.06 854 LEU A O 1
ATOM 7077 N N . GLY A 1 855 ? -5.200 -4.251 1.741 1.00 89.81 855 GLY A N 1
ATOM 7078 C CA . GLY A 1 855 ? -5.933 -3.014 1.496 1.00 89.81 855 GLY A CA 1
ATOM 7079 C C . GLY A 1 855 ? -6.233 -2.779 0.020 1.00 89.81 855 GLY A C 1
ATOM 7080 O O . GLY A 1 855 ? -7.359 -2.410 -0.300 1.00 89.81 855 GLY A O 1
ATOM 7081 N N . GLU A 1 856 ? -5.309 -3.077 -0.897 1.00 87.12 856 GLU A N 1
ATOM 7082 C CA . GLU A 1 856 ? -5.567 -2.979 -2.341 1.00 87.12 856 GLU A CA 1
ATOM 7083 C C . GLU A 1 856 ? -6.721 -3.901 -2.781 1.00 87.12 856 GLU A C 1
ATOM 7085 O O . GLU A 1 856 ? -7.652 -3.467 -3.472 1.00 87.12 856 GLU A O 1
ATOM 7090 N N . ILE A 1 857 ? -6.704 -5.166 -2.340 1.00 83.62 857 ILE A N 1
ATOM 7091 C CA . ILE A 1 857 ? -7.760 -6.147 -2.642 1.00 83.62 857 ILE A CA 1
ATOM 7092 C C . ILE A 1 857 ? -9.107 -5.669 -2.092 1.00 83.62 857 ILE A C 1
ATOM 7094 O O . ILE A 1 857 ? -10.118 -5.677 -2.806 1.00 83.62 857 ILE A O 1
ATOM 7098 N N . LEU A 1 858 ? -9.133 -5.217 -0.836 1.00 85.25 858 LEU A N 1
ATOM 7099 C CA . LEU A 1 858 ? -10.353 -4.721 -0.204 1.00 85.25 858 LEU A CA 1
ATOM 7100 C C . LEU A 1 858 ? -10.852 -3.433 -0.855 1.00 85.25 858 LEU A C 1
ATOM 7102 O O . LEU A 1 858 ? -12.057 -3.285 -1.028 1.00 85.25 858 LEU A O 1
ATOM 7106 N N . TYR A 1 859 ? -9.968 -2.536 -1.291 1.00 87.12 859 TYR A N 1
ATOM 7107 C CA . TYR A 1 859 ? -10.354 -1.310 -1.987 1.00 87.12 859 TYR A CA 1
ATOM 7108 C C . TYR A 1 859 ? -11.103 -1.631 -3.288 1.00 87.12 859 TYR A C 1
ATOM 7110 O O . TYR A 1 859 ? -12.160 -1.056 -3.561 1.00 87.12 859 TYR A O 1
ATOM 7118 N N . ARG A 1 860 ? -10.610 -2.610 -4.060 1.00 84.94 860 ARG A N 1
ATOM 7119 C CA . ARG A 1 860 ? -11.254 -3.083 -5.300 1.00 84.94 860 ARG A CA 1
ATOM 7120 C C . ARG A 1 860 ? -12.557 -3.844 -5.054 1.00 84.94 860 ARG A C 1
ATOM 7122 O O . ARG A 1 860 ? -13.467 -3.765 -5.879 1.00 84.94 860 ARG A O 1
ATOM 7129 N N . THR A 1 861 ? -12.641 -4.565 -3.937 1.00 81.12 861 THR A N 1
ATOM 7130 C CA . THR A 1 861 ? -13.799 -5.402 -3.589 1.00 81.12 861 THR A CA 1
ATOM 7131 C C . THR A 1 861 ? -14.933 -4.574 -2.985 1.00 81.12 861 THR A C 1
ATOM 7133 O O . THR A 1 861 ? -16.059 -4.627 -3.471 1.00 81.12 861 THR A O 1
ATOM 7136 N N . ILE A 1 862 ? -14.628 -3.768 -1.965 1.00 84.19 862 ILE A N 1
ATOM 7137 C CA . ILE A 1 862 ? -15.586 -2.913 -1.250 1.00 84.19 862 ILE A CA 1
ATOM 7138 C C . ILE A 1 862 ? -16.011 -1.726 -2.120 1.00 84.19 862 ILE A C 1
ATOM 7140 O O . ILE A 1 862 ? -17.155 -1.288 -2.037 1.00 84.19 862 ILE A O 1
ATOM 7144 N N . LYS A 1 863 ? -15.108 -1.216 -2.971 1.00 85.25 863 LYS A N 1
ATOM 7145 C CA . LYS A 1 863 ? -15.338 -0.039 -3.825 1.00 85.25 863 LYS A CA 1
ATOM 7146 C C . LYS A 1 863 ? -15.829 1.159 -2.998 1.00 85.25 863 LYS A C 1
ATOM 7148 O O . LYS A 1 863 ? -16.947 1.637 -3.203 1.00 85.25 863 LYS A O 1
ATOM 7153 N N . PRO A 1 864 ? -14.996 1.693 -2.080 1.00 88.31 864 PRO A N 1
ATOM 7154 C CA . PRO A 1 864 ? -15.384 2.747 -1.130 1.00 88.31 864 PRO A CA 1
ATOM 7155 C C . PRO A 1 864 ? -15.801 4.074 -1.786 1.00 88.31 864 PRO A C 1
ATOM 7157 O O . PRO A 1 864 ? -16.205 5.011 -1.110 1.00 88.31 864 PRO A O 1
ATOM 7160 N N . PHE A 1 865 ? -15.701 4.182 -3.104 1.00 85.38 865 PHE A N 1
ATOM 7161 C CA . PHE A 1 865 ? -16.161 5.314 -3.898 1.00 85.38 865 PHE A CA 1
ATOM 7162 C C . PHE A 1 865 ? -17.629 5.215 -4.341 1.00 85.38 865 PHE A C 1
ATOM 7164 O O . PHE A 1 865 ? -18.154 6.189 -4.872 1.00 85.38 865 PHE A O 1
ATOM 7171 N N . ASN A 1 866 ? -18.302 4.078 -4.134 1.00 83.38 866 ASN A N 1
ATOM 7172 C CA . ASN A 1 866 ? -19.713 3.908 -4.499 1.00 83.38 866 ASN A CA 1
ATOM 7173 C C . ASN A 1 866 ? -20.676 4.647 -3.558 1.00 83.38 866 ASN A C 1
ATOM 7175 O O . ASN A 1 866 ? -21.791 4.988 -3.954 1.00 83.38 866 ASN A O 1
ATOM 7179 N N . GLY A 1 867 ? -20.262 4.902 -2.320 1.00 84.50 867 GLY A N 1
ATOM 7180 C CA . GLY A 1 867 ? -21.113 5.516 -1.315 1.00 84.50 867 GLY A CA 1
ATOM 7181 C C . GLY A 1 867 ? -20.418 5.664 0.030 1.00 84.50 867 GLY A C 1
ATOM 7182 O O . GLY A 1 867 ? -19.365 5.081 0.289 1.00 84.50 867 GLY A O 1
ATOM 7183 N N . TRP A 1 868 ? -21.028 6.452 0.918 1.00 90.12 868 TRP A N 1
ATOM 7184 C CA . TRP A 1 868 ? -20.448 6.743 2.230 1.00 90.12 868 TRP A CA 1
ATOM 7185 C C . TRP A 1 868 ? -20.363 5.505 3.135 1.00 90.12 868 TRP A C 1
ATOM 7187 O O . TRP A 1 868 ? -19.531 5.481 4.036 1.00 90.12 868 TRP A O 1
ATOM 7197 N N . ARG A 1 869 ? -21.190 4.474 2.907 1.00 87.50 869 ARG A N 1
ATOM 7198 C CA . ARG A 1 869 ? -21.211 3.241 3.714 1.00 87.50 869 ARG A CA 1
ATOM 7199 C C . ARG A 1 869 ? -20.027 2.341 3.400 1.00 87.50 869 ARG A C 1
ATOM 7201 O O . ARG A 1 869 ? -19.335 1.909 4.313 1.00 87.50 869 ARG A O 1
ATOM 7208 N N . GLU A 1 870 ? -19.776 2.103 2.118 1.00 88.56 870 GLU A N 1
ATOM 7209 C CA . GLU A 1 870 ? -18.615 1.360 1.628 1.00 88.56 870 GLU A CA 1
ATOM 7210 C C . GLU A 1 870 ? -17.328 2.099 2.014 1.00 88.56 870 GLU A C 1
ATOM 7212 O O . GLU A 1 870 ? -16.347 1.487 2.435 1.00 88.56 870 GLU A O 1
ATOM 7217 N N . ASN A 1 871 ? -17.355 3.434 1.945 1.00 93.81 871 ASN A N 1
ATOM 7218 C CA . ASN A 1 871 ? -16.256 4.285 2.384 1.00 93.81 871 ASN A CA 1
ATOM 7219 C C . ASN A 1 871 ? -15.982 4.199 3.887 1.00 93.81 871 ASN A C 1
ATOM 7221 O O . ASN A 1 871 ? -14.825 4.106 4.295 1.00 93.81 871 ASN A O 1
ATOM 7225 N N . LEU A 1 872 ? -17.041 4.224 4.700 1.00 93.06 872 LEU A N 1
ATOM 7226 C CA . LEU A 1 872 ? -16.960 4.046 6.146 1.00 93.06 872 LEU A CA 1
ATOM 7227 C C . LEU A 1 872 ? -16.417 2.661 6.487 1.00 93.06 872 LEU A C 1
ATOM 7229 O O . LEU A 1 872 ? -15.539 2.542 7.328 1.00 93.06 872 LEU A O 1
ATOM 7233 N N . LEU A 1 873 ? -16.906 1.620 5.813 1.00 91.12 873 LEU A N 1
ATOM 7234 C CA . LEU A 1 873 ? -16.451 0.254 6.033 1.00 91.12 873 LEU A CA 1
ATOM 7235 C C . LEU A 1 873 ? -14.949 0.113 5.757 1.00 91.12 873 LEU A C 1
ATOM 7237 O O . LEU A 1 873 ? -14.210 -0.369 6.613 1.00 91.12 873 LEU A O 1
ATOM 7241 N N . TYR A 1 874 ? -14.489 0.570 4.589 1.00 94.12 874 TYR A N 1
ATOM 7242 C CA . TYR A 1 874 ? -13.065 0.539 4.258 1.00 94.12 874 TYR A CA 1
ATOM 7243 C C . TYR A 1 874 ? -12.240 1.392 5.231 1.00 94.12 874 TYR A C 1
ATOM 7245 O O . TYR A 1 874 ? -11.167 0.968 5.647 1.00 94.12 874 TYR A O 1
ATOM 7253 N N . GLY A 1 875 ? -12.736 2.573 5.615 1.00 95.44 875 GLY A N 1
ATOM 7254 C CA . GLY A 1 875 ? -12.056 3.461 6.558 1.00 95.44 875 GLY A CA 1
ATOM 7255 C C . GLY A 1 875 ? -11.927 2.870 7.964 1.00 95.44 875 GLY A C 1
ATOM 7256 O O . GLY A 1 875 ? -10.855 2.947 8.552 1.00 95.44 875 GLY A O 1
ATOM 7257 N N . LEU A 1 876 ? -12.961 2.199 8.478 1.00 94.50 876 LEU A N 1
ATOM 7258 C CA . LEU A 1 876 ? -12.914 1.504 9.769 1.00 94.50 876 LEU A CA 1
ATOM 7259 C C . LEU A 1 876 ? -11.887 0.366 9.768 1.00 94.50 876 LEU A C 1
ATOM 7261 O O . LEU A 1 876 ? -11.091 0.261 10.701 1.00 94.50 876 LEU A O 1
ATOM 7265 N N . ILE A 1 877 ? -11.862 -0.442 8.702 1.00 93.81 877 ILE A N 1
ATOM 7266 C CA . ILE A 1 877 ? -10.859 -1.502 8.527 1.00 93.81 877 ILE A CA 1
ATOM 7267 C C . ILE A 1 877 ? -9.460 -0.888 8.430 1.00 93.81 877 ILE A C 1
ATOM 7269 O O . ILE A 1 877 ? -8.560 -1.297 9.159 1.00 93.81 877 ILE A O 1
ATOM 7273 N N . ALA A 1 878 ? -9.270 0.130 7.588 1.00 95.19 878 ALA A N 1
ATOM 7274 C CA . ALA A 1 878 ? -7.979 0.797 7.457 1.00 95.19 878 ALA A CA 1
ATOM 7275 C C . ALA A 1 878 ? -7.493 1.361 8.797 1.00 95.19 878 ALA A C 1
ATOM 7277 O O . ALA A 1 878 ? -6.337 1.172 9.162 1.00 95.19 878 ALA A O 1
ATOM 7278 N N . ASN A 1 879 ? -8.383 1.977 9.574 1.00 94.94 879 ASN A N 1
ATOM 7279 C CA . ASN A 1 879 ? -8.059 2.517 10.888 1.00 94.94 879 ASN A CA 1
ATOM 7280 C C . ASN A 1 879 ? -7.663 1.424 11.889 1.00 94.94 879 ASN A C 1
ATOM 7282 O O . ASN A 1 879 ? -6.767 1.657 12.698 1.00 94.94 879 ASN A O 1
ATOM 7286 N N . SER A 1 880 ? -8.253 0.223 11.819 1.00 92.19 880 SER A N 1
ATOM 7287 C CA . SER A 1 880 ? -7.855 -0.873 12.716 1.00 92.19 880 SER A CA 1
ATOM 7288 C C . SER A 1 880 ? -6.410 -1.339 12.510 1.00 92.19 880 SER A C 1
ATOM 7290 O O . SER A 1 880 ? -5.822 -1.868 13.447 1.00 92.19 880 SER A O 1
ATOM 7292 N N . TYR A 1 881 ? -5.831 -1.109 11.324 1.00 91.62 881 TYR A N 1
ATOM 7293 C CA . TYR A 1 881 ? -4.434 -1.452 11.030 1.00 91.62 881 TYR A CA 1
ATOM 7294 C C . TYR A 1 881 ? -3.489 -0.244 11.043 1.00 91.62 881 TYR A C 1
ATOM 7296 O O . TYR A 1 881 ? -2.340 -0.382 11.447 1.00 91.62 881 TYR A O 1
ATOM 7304 N N . CYS A 1 882 ? -3.944 0.923 10.581 1.00 94.56 882 CYS A N 1
ATOM 7305 C CA . CYS A 1 882 ? -3.079 2.041 10.186 1.00 94.56 882 CYS A CA 1
ATOM 7306 C C . CYS A 1 882 ? -3.364 3.357 10.928 1.00 94.56 882 CYS A C 1
ATOM 7308 O O . CYS A 1 882 ? -2.866 4.405 10.514 1.00 94.56 882 CYS A O 1
ATOM 7310 N N . LEU A 1 883 ? -4.149 3.346 12.018 1.00 93.31 883 LEU A N 1
ATOM 7311 C CA . LEU A 1 883 ? -4.179 4.501 12.930 1.00 93.31 883 LEU A CA 1
ATOM 7312 C C . LEU A 1 883 ? -2.776 4.796 13.473 1.00 93.31 883 LEU A C 1
ATOM 7314 O O . LEU A 1 883 ? -2.392 5.962 13.571 1.00 93.31 883 LEU A O 1
ATOM 7318 N N . ASP A 1 884 ? -2.007 3.744 13.752 1.00 92.44 884 ASP A N 1
ATOM 7319 C CA . ASP A 1 884 ? -0.569 3.840 13.972 1.00 92.44 884 ASP A CA 1
ATOM 7320 C C . ASP A 1 884 ? 0.148 4.066 12.623 1.00 92.44 884 ASP A C 1
ATOM 7322 O O . ASP A 1 884 ? -0.087 3.305 11.677 1.00 92.44 884 ASP A O 1
ATOM 7326 N N . PRO A 1 885 ? 0.998 5.104 12.489 1.00 91.50 885 PRO A N 1
ATOM 7327 C CA . PRO A 1 885 ? 1.785 5.325 11.278 1.00 91.50 885 PRO A CA 1
ATOM 7328 C C . PRO A 1 885 ? 2.841 4.240 11.009 1.00 91.50 885 PRO A C 1
ATOM 7330 O O . PRO A 1 885 ? 3.355 4.183 9.889 1.00 91.50 885 PRO A O 1
ATOM 7333 N N . ASN A 1 886 ? 3.121 3.372 11.988 1.00 91.25 886 ASN A N 1
ATOM 7334 C CA . ASN A 1 886 ? 4.023 2.224 11.921 1.00 91.25 886 ASN A CA 1
ATOM 7335 C C . ASN A 1 886 ? 3.248 0.890 12.038 1.00 91.25 886 ASN A C 1
ATOM 7337 O O . ASN A 1 886 ? 3.345 0.196 13.056 1.00 91.25 886 ASN A O 1
ATOM 7341 N N . PRO A 1 887 ? 2.463 0.492 11.022 1.00 83.19 887 PRO A N 1
ATOM 7342 C CA . PRO A 1 887 ? 1.602 -0.686 11.099 1.00 83.19 887 PRO A CA 1
ATOM 7343 C C . PRO A 1 887 ? 2.419 -1.991 11.070 1.00 83.19 887 PRO A C 1
ATOM 7345 O O . PRO A 1 887 ? 2.691 -2.557 10.007 1.00 83.19 887 PRO A O 1
ATOM 7348 N N . LYS A 1 888 ? 2.801 -2.476 12.258 1.00 75.38 888 LYS A N 1
ATOM 7349 C CA . LYS A 1 888 ? 3.582 -3.711 12.450 1.00 75.38 888 LYS A CA 1
ATOM 7350 C C . LYS A 1 888 ? 2.872 -4.917 11.837 1.00 75.38 888 LYS A C 1
ATOM 7352 O O . LYS A 1 888 ? 1.673 -5.107 12.045 1.00 75.38 888 LYS A O 1
ATOM 7357 N N . GLY A 1 889 ? 3.607 -5.745 11.096 1.00 73.19 889 GLY A N 1
ATOM 7358 C CA . GLY A 1 889 ? 3.081 -6.982 10.513 1.00 73.19 889 GLY A CA 1
ATOM 7359 C C . GLY A 1 889 ? 2.161 -6.817 9.295 1.00 73.19 889 GLY A C 1
ATOM 7360 O O . GLY A 1 889 ? 1.983 -7.789 8.571 1.00 73.19 889 GLY A O 1
ATOM 7361 N N . LEU A 1 890 ? 1.624 -5.627 8.988 1.00 83.69 890 LEU A N 1
ATOM 7362 C CA . LEU A 1 890 ? 0.760 -5.446 7.807 1.00 83.69 890 LEU A CA 1
ATOM 7363 C C . LEU A 1 890 ? 1.538 -5.582 6.487 1.00 83.69 890 LEU A C 1
ATOM 7365 O O . LEU A 1 890 ? 1.030 -6.151 5.523 1.00 83.69 890 LEU A O 1
ATOM 7369 N N . PHE A 1 891 ? 2.753 -5.031 6.448 1.00 80.50 891 PHE A N 1
ATOM 7370 C CA . PHE A 1 891 ? 3.629 -5.045 5.271 1.00 80.50 891 PHE A CA 1
ATOM 7371 C C . PHE A 1 891 ? 4.701 -6.143 5.324 1.00 80.50 891 PHE A C 1
ATOM 7373 O O . PHE A 1 891 ? 5.302 -6.454 4.301 1.00 80.50 891 PHE A O 1
ATOM 7380 N N . GLU A 1 892 ? 4.937 -6.713 6.507 1.00 68.50 892 GLU A N 1
ATOM 7381 C CA . GLU A 1 892 ? 6.008 -7.682 6.779 1.00 68.50 892 GLU A CA 1
ATOM 7382 C C . GLU A 1 892 ? 5.492 -9.130 6.819 1.00 68.50 892 GLU A C 1
ATOM 7384 O O . GLU A 1 892 ? 6.252 -10.055 6.548 1.00 68.50 892 GLU A O 1
ATOM 7389 N N . SER A 1 893 ? 4.210 -9.342 7.150 1.00 62.75 893 SER A N 1
ATOM 7390 C CA . SER A 1 893 ? 3.600 -10.674 7.210 1.00 62.75 893 SER A CA 1
ATOM 7391 C C . SER A 1 893 ? 3.088 -11.108 5.840 1.00 62.75 893 SER A C 1
ATOM 7393 O O . SER A 1 893 ? 2.325 -10.388 5.192 1.00 62.75 893 SER A O 1
ATOM 7395 N N . GLU A 1 894 ? 3.414 -12.335 5.429 1.00 58.81 894 GLU A N 1
ATOM 7396 C CA . GLU A 1 894 ? 2.760 -12.977 4.279 1.00 58.81 894 GLU A CA 1
ATOM 7397 C C . GLU A 1 894 ? 1.285 -13.330 4.569 1.00 58.81 894 GLU A C 1
ATOM 7399 O O . GLU A 1 894 ? 0.496 -13.545 3.643 1.00 58.81 894 GLU A O 1
ATOM 7404 N N . GLU A 1 895 ? 0.887 -13.305 5.847 1.00 66.62 895 GLU A N 1
ATOM 7405 C CA . GLU A 1 895 ? -0.448 -13.634 6.346 1.00 66.62 895 GLU A CA 1
ATOM 7406 C C . GLU A 1 895 ? -1.002 -12.516 7.256 1.00 66.62 895 GLU A C 1
ATOM 7408 O O . GLU A 1 895 ? -1.085 -12.676 8.476 1.00 66.62 895 GLU A O 1
ATOM 7413 N N . PRO A 1 896 ? -1.423 -11.359 6.710 1.00 61.75 896 PRO A N 1
ATOM 7414 C CA . PRO A 1 896 ? -1.956 -10.244 7.509 1.00 61.75 896 PRO A CA 1
ATOM 7415 C C . PRO A 1 896 ? -3.281 -10.569 8.229 1.00 61.75 896 PRO A C 1
ATOM 7417 O O . PRO A 1 896 ? -3.753 -9.783 9.045 1.00 61.75 896 PRO A O 1
ATOM 7420 N N . LEU A 1 897 ? -3.885 -11.728 7.937 1.00 73.69 897 LEU A N 1
ATOM 7421 C CA . LEU A 1 897 ? -5.122 -12.233 8.539 1.00 73.69 897 LEU A CA 1
ATOM 7422 C C . LEU A 1 897 ? -4.897 -13.473 9.426 1.00 73.69 897 LEU A C 1
ATOM 7424 O O . LEU A 1 897 ? -5.863 -14.139 9.781 1.00 73.69 897 LEU A O 1
ATOM 7428 N N . SER A 1 898 ? -3.653 -13.800 9.790 1.00 68.81 898 SER A N 1
ATOM 7429 C CA . SER A 1 898 ? -3.366 -14.931 10.690 1.00 68.81 898 SER A CA 1
ATOM 7430 C C . SER A 1 898 ? -3.907 -14.714 12.109 1.00 68.81 898 SER A C 1
ATOM 7432 O O . SER A 1 898 ? -4.214 -15.670 12.816 1.00 68.81 898 SER A O 1
ATOM 7434 N N . ASN A 1 899 ? -4.091 -13.457 12.526 1.00 76.69 899 ASN A N 1
ATOM 7435 C CA . ASN A 1 899 ? -4.751 -13.115 13.781 1.00 76.69 899 ASN A CA 1
ATOM 7436 C C . ASN A 1 899 ? -6.279 -13.346 13.666 1.00 76.69 899 ASN A C 1
ATOM 7438 O O . ASN A 1 899 ? -6.932 -12.648 12.881 1.00 76.69 899 ASN A O 1
ATOM 7442 N N . PRO A 1 900 ? -6.888 -14.235 14.482 1.00 79.62 900 PRO A N 1
ATOM 7443 C CA . PRO A 1 900 ? -8.320 -14.538 14.402 1.00 79.62 900 PRO A CA 1
ATOM 7444 C C . PRO A 1 900 ? -9.236 -13.327 14.612 1.00 79.62 900 PRO A C 1
ATOM 7446 O O . PRO A 1 900 ? -10.285 -13.230 13.975 1.00 79.62 900 PRO A O 1
ATOM 7449 N N . TYR A 1 901 ? -8.846 -12.379 15.472 1.00 83.25 901 TYR A N 1
ATOM 7450 C CA . TYR A 1 901 ? -9.592 -11.136 15.669 1.00 83.25 901 TYR A CA 1
ATOM 7451 C C . TYR A 1 901 ? -9.511 -10.244 14.429 1.00 83.25 901 TYR A C 1
ATOM 7453 O O . TYR A 1 901 ? -10.534 -9.739 13.973 1.00 83.25 901 TYR A O 1
ATOM 7461 N N . ALA A 1 902 ? -8.318 -10.083 13.849 1.00 81.81 902 ALA A N 1
ATOM 7462 C CA . ALA A 1 902 ? -8.119 -9.287 12.638 1.00 81.81 902 ALA A CA 1
ATOM 7463 C C . ALA A 1 902 ? -8.898 -9.875 11.448 1.00 81.81 902 ALA A C 1
ATOM 7465 O O . ALA A 1 902 ? -9.593 -9.146 10.733 1.00 81.81 902 ALA A O 1
ATOM 7466 N N . PHE A 1 903 ? -8.868 -11.202 11.293 1.00 82.38 903 PHE A N 1
ATOM 7467 C CA . PHE A 1 903 ? -9.669 -11.936 10.315 1.00 82.38 903 PHE A CA 1
ATOM 7468 C C . PHE A 1 903 ? -11.171 -11.756 10.545 1.00 82.38 903 PHE A C 1
ATOM 7470 O O . PHE A 1 903 ? -11.900 -11.375 9.626 1.00 82.38 903 PHE A O 1
ATOM 7477 N N . GLY A 1 904 ? -11.625 -11.947 11.787 1.00 82.38 904 GLY A N 1
ATOM 7478 C CA . GLY A 1 904 ? -13.007 -11.728 12.193 1.00 82.38 904 GLY A CA 1
ATOM 7479 C C . GLY A 1 904 ? -13.478 -10.305 11.897 1.00 82.38 904 GLY A C 1
ATOM 7480 O O . GLY A 1 904 ? -14.498 -10.140 11.242 1.00 82.38 904 GLY A O 1
ATOM 7481 N N . TYR A 1 905 ? -12.725 -9.280 12.299 1.00 87.69 905 TYR A N 1
ATOM 7482 C CA . TYR A 1 905 ? -13.071 -7.868 12.096 1.00 87.69 905 TYR A CA 1
ATOM 7483 C C . TYR A 1 905 ? -13.072 -7.460 10.618 1.00 87.69 905 TYR A C 1
ATOM 7485 O O . TYR A 1 905 ? -13.944 -6.709 10.187 1.00 87.69 905 TYR A O 1
ATOM 7493 N N . THR A 1 906 ? -12.117 -7.967 9.833 1.00 85.50 906 THR A N 1
ATOM 7494 C CA . THR A 1 906 ? -11.922 -7.565 8.430 1.00 85.50 906 THR A CA 1
ATOM 7495 C C . THR A 1 906 ? -12.865 -8.291 7.472 1.00 85.50 906 THR A C 1
ATOM 7497 O O . THR A 1 906 ? -13.359 -7.684 6.524 1.00 85.50 906 THR A O 1
ATOM 7500 N N . VAL A 1 907 ? -13.112 -9.588 7.698 1.00 81.00 907 VAL A N 1
ATOM 7501 C CA . VAL A 1 907 ? -13.823 -10.458 6.746 1.00 81.00 907 VAL A CA 1
ATOM 7502 C C . VAL A 1 907 ? -15.250 -10.750 7.204 1.00 81.00 907 VAL A C 1
ATOM 7504 O O . VAL A 1 907 ? -16.201 -10.442 6.486 1.00 81.00 907 VAL A O 1
ATOM 7507 N N . PHE A 1 908 ? -15.430 -11.316 8.400 1.00 78.88 908 PHE A N 1
ATOM 7508 C CA . PHE A 1 908 ? -16.754 -11.748 8.871 1.00 78.88 908 PHE A CA 1
ATOM 7509 C C . PHE A 1 908 ? -17.579 -10.625 9.498 1.00 78.88 908 PHE A C 1
ATOM 7511 O O . PHE A 1 908 ? -18.796 -10.588 9.331 1.00 78.88 908 PHE A O 1
ATOM 7518 N N . GLY A 1 909 ? -16.933 -9.687 10.182 1.00 83.00 909 GLY A N 1
ATOM 7519 C CA . GLY A 1 909 ? -17.552 -8.555 10.863 1.00 83.00 909 GLY A CA 1
ATOM 7520 C C . GLY A 1 909 ? -18.466 -7.750 9.940 1.00 83.00 909 GLY A C 1
ATOM 7521 O O . GLY A 1 909 ? -19.631 -7.559 10.290 1.00 83.00 909 GLY A O 1
ATOM 7522 N N . PRO A 1 910 ? -18.019 -7.350 8.734 1.00 79.88 910 PRO A N 1
ATOM 7523 C CA . PRO A 1 910 ? -18.855 -6.615 7.789 1.00 79.88 910 PRO A CA 1
ATOM 7524 C C . PRO A 1 910 ? -20.064 -7.422 7.302 1.00 79.88 910 PRO A C 1
ATOM 7526 O O . PRO A 1 910 ? -21.155 -6.866 7.151 1.00 79.88 910 PRO A O 1
ATOM 7529 N N . ILE A 1 911 ? -19.894 -8.734 7.099 1.00 78.12 911 ILE A N 1
ATOM 7530 C CA . ILE A 1 911 ? -20.957 -9.649 6.658 1.00 78.12 911 ILE A CA 1
ATOM 7531 C C . ILE A 1 911 ? -22.015 -9.786 7.758 1.00 78.12 911 ILE A C 1
ATOM 7533 O O . ILE A 1 911 ? -23.200 -9.543 7.519 1.00 78.12 911 ILE A O 1
ATOM 7537 N N . ILE A 1 912 ? -21.580 -10.104 8.980 1.00 80.31 912 ILE A N 1
ATOM 7538 C CA . ILE A 1 912 ? -22.452 -10.271 10.146 1.00 80.31 912 ILE A CA 1
ATOM 7539 C C . ILE A 1 912 ? -23.156 -8.953 10.471 1.00 80.31 912 ILE A C 1
ATOM 7541 O O . ILE A 1 912 ? -24.369 -8.941 10.664 1.00 80.31 912 ILE A O 1
ATOM 7545 N N . PHE A 1 913 ? -22.439 -7.826 10.474 1.00 79.75 913 PHE A N 1
ATOM 7546 C CA . PHE A 1 913 ? -23.035 -6.513 10.717 1.00 79.75 913 PHE A CA 1
ATOM 7547 C C . PHE A 1 913 ? -24.100 -6.169 9.672 1.00 79.75 913 PHE A C 1
ATOM 7549 O O . PHE A 1 913 ? -25.175 -5.686 10.029 1.00 79.75 913 PHE A O 1
ATOM 7556 N N . SER A 1 914 ? -23.838 -6.445 8.392 1.00 74.12 914 SER A N 1
ATOM 7557 C CA . SER A 1 914 ? -24.806 -6.200 7.316 1.00 74.12 914 SER A CA 1
ATOM 7558 C C . SER A 1 914 ? -26.066 -7.048 7.491 1.00 74.12 914 SER A C 1
ATOM 7560 O O . SER A 1 914 ? -27.175 -6.516 7.399 1.00 74.12 914 SER A O 1
ATOM 7562 N N . PHE A 1 915 ? -25.904 -8.333 7.821 1.00 77.50 915 PHE A N 1
ATOM 7563 C CA . PHE A 1 915 ? -27.015 -9.236 8.123 1.00 77.50 915 PHE A CA 1
ATOM 7564 C C . PHE A 1 915 ? -27.827 -8.763 9.335 1.00 77.50 915 PHE A C 1
ATOM 7566 O O . PHE A 1 915 ? -29.044 -8.612 9.239 1.00 77.50 915 PHE A O 1
ATOM 7573 N N . LEU A 1 916 ? -27.165 -8.450 10.452 1.00 82.56 916 LEU A N 1
ATOM 7574 C CA . LEU A 1 916 ? -27.826 -7.961 11.664 1.00 82.56 916 LEU A CA 1
ATOM 7575 C C . LEU A 1 916 ? -28.532 -6.620 11.426 1.00 82.56 916 LEU A C 1
ATOM 7577 O O . LEU A 1 916 ? -29.655 -6.424 11.884 1.00 82.56 916 LEU A O 1
ATOM 7581 N N . SER A 1 917 ? -27.922 -5.702 10.669 1.00 76.31 917 SER A N 1
ATOM 7582 C CA . SER A 1 917 ? -28.539 -4.416 10.326 1.00 76.31 917 SER A CA 1
ATOM 7583 C C . SER A 1 917 ? -29.796 -4.599 9.473 1.00 76.31 917 SER A C 1
ATOM 7585 O O . SER A 1 917 ? -30.816 -3.950 9.723 1.00 76.31 917 SER A O 1
ATOM 7587 N N . TRP A 1 918 ? -29.749 -5.502 8.488 1.00 83.88 918 TRP A N 1
ATOM 7588 C CA . TRP A 1 918 ? -30.916 -5.880 7.690 1.00 83.88 918 TRP A CA 1
ATOM 7589 C C . TRP A 1 918 ? -32.010 -6.513 8.556 1.00 83.88 918 TRP A C 1
ATOM 7591 O O . TRP A 1 918 ? -33.168 -6.096 8.466 1.00 83.88 918 TRP A O 1
ATOM 7601 N N . LEU A 1 919 ? -31.643 -7.452 9.431 1.00 84.06 919 LEU A N 1
ATOM 7602 C CA . LEU A 1 919 ? -32.572 -8.146 10.318 1.00 84.06 919 LEU A CA 1
ATOM 7603 C C . LEU A 1 919 ? -33.294 -7.155 11.236 1.00 84.06 919 LEU A C 1
ATOM 7605 O O . LEU A 1 919 ? -34.522 -7.160 11.299 1.00 84.06 919 LEU A O 1
ATOM 7609 N N . ILE A 1 920 ? -32.555 -6.248 11.883 1.00 84.56 920 ILE A N 1
ATOM 7610 C CA . ILE A 1 920 ? -33.121 -5.212 12.760 1.00 84.56 920 ILE A CA 1
ATOM 7611 C C . ILE A 1 920 ? -34.093 -4.313 11.986 1.00 84.56 920 ILE A C 1
ATOM 7613 O O . ILE A 1 920 ? -35.207 -4.068 12.446 1.00 84.56 920 ILE A O 1
ATOM 7617 N N . ARG A 1 921 ? -33.710 -3.831 10.795 1.00 80.56 921 ARG A N 1
ATOM 7618 C CA . ARG A 1 921 ? -34.575 -2.954 9.981 1.00 80.56 921 ARG A CA 1
ATOM 7619 C C . ARG A 1 921 ? -35.857 -3.650 9.542 1.00 80.56 921 ARG A C 1
ATOM 7621 O O . ARG A 1 921 ? -36.920 -3.037 9.600 1.00 80.56 921 ARG A O 1
ATOM 7628 N N . THR A 1 922 ? -35.747 -4.900 9.106 1.00 86.00 922 THR A N 1
ATOM 7629 C CA . THR A 1 922 ? -36.891 -5.712 8.675 1.00 86.00 922 THR A CA 1
ATOM 7630 C C . THR A 1 922 ? -37.826 -5.962 9.853 1.00 86.00 922 THR A C 1
ATOM 7632 O O . THR A 1 922 ? -39.012 -5.674 9.763 1.00 86.00 922 THR A O 1
ATOM 7635 N N . SER A 1 923 ? -37.273 -6.323 11.011 1.00 89.25 923 SER A N 1
ATOM 7636 C CA . SER A 1 923 ? -38.043 -6.540 12.242 1.00 89.25 923 SER A CA 1
ATOM 7637 C C . SER A 1 923 ? -38.798 -5.290 12.689 1.00 89.25 923 SER A C 1
ATOM 7639 O O . SER A 1 923 ? -39.975 -5.368 13.026 1.00 89.25 923 SER A O 1
ATOM 7641 N N . LEU A 1 924 ? -38.156 -4.116 12.645 1.00 88.06 924 LEU A N 1
ATOM 7642 C CA . LEU A 1 924 ? -38.809 -2.841 12.961 1.00 88.06 924 LEU A CA 1
ATOM 7643 C C . LEU A 1 924 ? -39.930 -2.507 11.970 1.00 88.06 924 LEU A C 1
ATOM 7645 O O . LEU A 1 924 ? -40.995 -2.047 12.384 1.00 88.06 924 LEU A O 1
ATOM 7649 N N . LYS A 1 925 ? -39.703 -2.741 10.671 1.00 89.62 925 LYS A N 1
ATOM 7650 C CA . LYS A 1 925 ? -40.701 -2.513 9.617 1.00 89.62 925 LYS A CA 1
ATOM 7651 C C . LYS A 1 925 ? -41.920 -3.420 9.799 1.00 89.62 925 LYS A C 1
ATOM 7653 O O . LYS A 1 925 ? -43.048 -2.942 9.699 1.00 89.62 925 LYS A O 1
ATOM 7658 N N . ASP A 1 926 ? -41.678 -4.680 10.132 1.00 92.94 926 ASP A N 1
ATOM 7659 C CA . ASP A 1 926 ? -42.707 -5.705 10.306 1.00 92.94 926 ASP A CA 1
ATOM 7660 C C . ASP A 1 926 ? -43.296 -5.702 11.730 1.00 92.94 926 ASP A C 1
ATOM 7662 O O . ASP A 1 926 ? -44.155 -6.517 12.058 1.00 92.94 926 ASP A O 1
ATOM 7666 N N . ARG A 1 927 ? -42.860 -4.757 12.582 1.00 93.81 927 ARG A N 1
ATOM 7667 C CA . ARG A 1 927 ? -43.270 -4.603 13.991 1.00 93.81 927 ARG A CA 1
ATOM 7668 C C . ARG A 1 927 ? -43.061 -5.873 14.824 1.00 93.81 927 ARG A C 1
ATOM 7670 O O . ARG A 1 927 ? -43.795 -6.138 15.776 1.00 93.81 927 ARG A O 1
ATOM 7677 N N . VAL A 1 928 ? -42.034 -6.646 14.487 1.00 91.00 928 VAL A N 1
ATOM 7678 C CA . VAL A 1 928 ? -41.614 -7.834 15.227 1.00 91.00 928 VAL A CA 1
ATOM 7679 C C . VAL A 1 928 ? -40.891 -7.383 16.496 1.00 91.00 928 VAL A C 1
ATOM 7681 O O . VAL A 1 928 ? -39.758 -6.911 16.449 1.00 91.00 928 VAL A O 1
ATOM 7684 N N . GLY A 1 929 ? -41.559 -7.519 17.645 1.00 88.81 929 GLY A N 1
ATOM 7685 C CA . GLY A 1 929 ? -41.003 -7.142 18.953 1.00 88.81 929 GLY A CA 1
ATOM 7686 C C . GLY A 1 929 ? -40.038 -8.167 19.560 1.00 88.81 929 GLY A C 1
ATOM 7687 O O . GLY A 1 929 ? -39.355 -7.852 20.528 1.00 88.81 929 GLY A O 1
ATOM 7688 N N . HIS A 1 930 ? -39.977 -9.385 19.009 1.00 88.31 930 HIS A N 1
ATOM 7689 C CA . HIS A 1 930 ? -39.153 -10.476 19.532 1.00 88.31 930 HIS A CA 1
ATOM 7690 C C . HIS A 1 930 ? -38.471 -11.231 18.393 1.00 88.31 930 HIS A C 1
ATOM 7692 O O . HIS A 1 930 ? -39.138 -11.807 17.536 1.00 88.31 930 HIS A O 1
ATOM 7698 N N . LEU A 1 931 ? -37.141 -11.270 18.424 1.00 82.19 931 LEU A N 1
ATOM 7699 C CA . LEU A 1 931 ? -36.330 -12.095 17.536 1.00 82.19 931 LEU A CA 1
ATOM 7700 C C . LEU A 1 931 ? -35.855 -13.326 18.297 1.00 82.19 931 LEU A C 1
ATOM 7702 O O . LEU A 1 931 ? -35.163 -13.209 19.306 1.00 82.19 931 LEU A O 1
ATOM 7706 N N . LYS A 1 932 ? -36.233 -14.511 17.816 1.00 80.81 932 LYS A N 1
ATOM 7707 C CA . LYS A 1 932 ? -35.744 -15.780 18.356 1.00 80.81 932 LYS A CA 1
ATOM 7708 C C . LYS A 1 932 ? -34.549 -16.222 17.523 1.00 80.81 932 LYS A C 1
ATOM 7710 O O . LYS A 1 932 ? -34.683 -16.440 16.323 1.00 80.81 932 LYS A O 1
ATOM 7715 N N . PHE A 1 933 ? -33.382 -16.321 18.150 1.00 74.38 933 PHE A N 1
ATOM 7716 C CA . PHE A 1 933 ? -32.193 -16.860 17.502 1.00 74.38 933 PHE A CA 1
ATOM 7717 C C . PHE A 1 933 ? -32.239 -18.385 17.577 1.00 74.38 933 PHE A C 1
ATOM 7719 O O . PHE A 1 933 ? -32.114 -18.957 18.658 1.00 74.38 933 PHE A O 1
ATOM 7726 N N . ILE A 1 934 ? -32.464 -19.033 16.437 1.00 65.81 934 ILE A N 1
ATOM 7727 C CA . ILE A 1 934 ? -32.518 -20.491 16.351 1.00 65.81 934 ILE A CA 1
ATOM 7728 C C . ILE A 1 934 ? -31.099 -20.980 16.061 1.00 65.81 934 ILE A C 1
ATOM 7730 O O . ILE A 1 934 ? -30.653 -20.987 14.918 1.00 65.81 934 ILE A O 1
ATOM 7734 N N . THR A 1 935 ? -30.359 -21.309 17.118 1.00 68.88 935 THR A N 1
ATOM 7735 C CA . THR A 1 935 ? -28.956 -21.741 17.029 1.00 68.88 935 THR A CA 1
ATOM 7736 C C . THR A 1 935 ? -28.819 -23.142 16.447 1.00 68.88 935 THR A C 1
ATOM 7738 O O . THR A 1 935 ? -28.023 -23.353 15.537 1.00 68.88 935 THR A O 1
ATOM 7741 N N . ARG A 1 936 ? -29.564 -24.105 17.003 1.00 53.16 936 ARG A N 1
ATOM 7742 C CA . ARG A 1 936 ? -29.385 -25.545 16.764 1.00 53.16 936 ARG A CA 1
ATOM 7743 C C . ARG A 1 936 ? -30.539 -26.189 15.993 1.00 53.16 936 ARG A C 1
ATOM 7745 O O . ARG A 1 936 ? -30.278 -27.106 15.225 1.00 53.16 936 ARG A O 1
ATOM 7752 N N . GLU A 1 937 ? -31.779 -25.709 16.133 1.00 52.66 937 GLU A N 1
ATOM 7753 C CA . GLU A 1 937 ? -32.949 -26.300 15.452 1.00 52.66 937 GLU A CA 1
ATOM 7754 C C . GLU A 1 937 ? -33.291 -25.684 14.080 1.00 52.66 937 GLU A C 1
ATOM 7756 O O . GLU A 1 937 ? -34.280 -26.075 13.471 1.00 52.66 937 GLU A O 1
ATOM 7761 N N . GLY A 1 938 ? -32.488 -24.757 13.539 1.00 47.81 938 GLY A N 1
ATOM 7762 C CA . GLY A 1 938 ? -32.757 -24.121 12.234 1.00 47.81 938 GLY A CA 1
ATOM 7763 C C . GLY A 1 938 ? -32.666 -25.073 11.032 1.00 47.81 938 GLY A C 1
ATOM 7764 O O . GLY A 1 938 ? -33.019 -24.692 9.928 1.00 47.81 938 GLY A O 1
ATOM 7765 N N . TYR A 1 939 ? -32.192 -26.300 11.251 1.00 39.00 939 TYR A N 1
ATOM 7766 C CA . TYR A 1 939 ? -32.199 -27.397 10.281 1.00 39.00 939 TYR A CA 1
ATOM 7767 C C . TYR A 1 939 ? -33.563 -28.120 10.191 1.00 39.00 939 TYR A C 1
ATOM 7769 O O . TYR A 1 939 ? -33.798 -28.861 9.243 1.00 39.00 939 TYR A O 1
ATOM 7777 N N . LEU A 1 940 ? -34.449 -27.939 11.181 1.00 41.38 940 LEU A N 1
ATOM 7778 C CA . LEU A 1 940 ? -35.747 -28.629 11.294 1.00 41.38 940 LEU A CA 1
ATOM 7779 C C . LEU A 1 940 ? -36.953 -27.786 10.832 1.00 41.38 940 LEU A C 1
ATOM 7781 O O . LEU A 1 940 ? -38.061 -28.317 10.761 1.00 41.38 940 LEU A O 1
ATOM 7785 N N . LEU A 1 941 ? -36.748 -26.497 10.545 1.00 39.28 941 LEU A N 1
ATOM 7786 C CA . LEU A 1 941 ? -37.708 -25.584 9.908 1.00 39.28 941 LEU A CA 1
ATOM 7787 C C . LEU A 1 941 ? -37.283 -25.350 8.461 1.00 39.28 941 LEU A C 1
ATOM 7789 O O . LEU A 1 941 ? -38.190 -25.251 7.605 1.00 39.28 941 LEU A O 1
#